Protein AF-0000000066901596 (afdb_homodimer)

pLDDT: mean 89.65, std 16.09, range [30.8, 98.88]

Foldseek 3Di:
DCDPVVVVCCVVVVLVVVLDQDFFPKAKDDDAAPLCVVLNVLVRVVNRRDSAKKWKWKDFQQDTHDTMIWGHLEVVVPHIADSWFKEWLFQLLLVLLLVVVLLCVQVVLDDQCDQLCVQVVLLCPQNSRRPGNFLLLQQQSQPLDFPDADDLVLLQDLVSLSVRNSVGHRPDRGPPAHADNQFVSQSVSQCSCLRSPPVSDGSQVCCVVPFLVQFPDNFKHQFDDPVCLVRYRAFAEDDPSNQVVLCVVLVCVPPCPVCVVVCVVVPSQVRSQCGRVLRHPPDPDDSLNPSSSLRHGGSRTNMMGHQHNVNRSLSRCSVVVSRPPVSLVVVFAFPDQDAHSHNRDTFGHGSNWTWDDQLPDPPTIKTKIARFLGWIWIADSVSGMIMTMDDRYGDDHPVSNVSRVVSVNSVVVSSVVVD/DCDPVVVVVCVVVVLVVVLDQDFFPKAKDDDAAPLCVVLNVLVRVVNRRDSAKKWKWKDFQQDTHDTMIWGHLEVVVPHIADSWFKEWQFQLLLVLLLVVVLLCVQVVLDDQCDQLCVQVVLLCPQNSRRPGNFLLLQQQSQPLDFPDADDLVLLQDLVSLSVRNSVGHRPDRGPPAHADNQFVSQSVSQCSCLRSPPVSDGSQVCCVVPFLVQFPDNFKHQFDDPVCLVRYRAFDEDDPSNQVVLCVVLVCVPCCPVCVVVCVPVPSQVRNQCGRVLRHPPDPDDSLNPSSSLRHGGSRTNMMGHQHNVNRSLSRCSVVVSRPPVSLVVVFAFPDFDAHSHNRDTFGHGSNWTWDDQLPDPPTIKTKIARFLGWIWIADSVSGMIMTMDDRYGDDHPVSNVSRVVSVNSVSVSSVVVD

Structure (mmCIF, N/CA/C/O backbone):
data_AF-0000000066901596-model_v1
#
loop_
_entity.id
_entity.type
_entity.pdbx_description
1 polymer 'Beta-lactamase domain-containing protein'
#
loop_
_atom_site.group_PDB
_atom_site.id
_atom_site.type_symbol
_atom_site.label_atom_id
_atom_site.label_alt_id
_atom_site.label_comp_id
_atom_site.label_asym_id
_atom_site.label_entity_id
_atom_site.label_seq_id
_atom_site.pdbx_PDB_ins_code
_atom_site.Cartn_x
_atom_site.Cartn_y
_atom_site.Cartn_z
_atom_site.occupancy
_atom_site.B_iso_or_equiv
_atom_site.auth_seq_id
_atom_site.auth_comp_id
_atom_site.auth_asym_id
_atom_site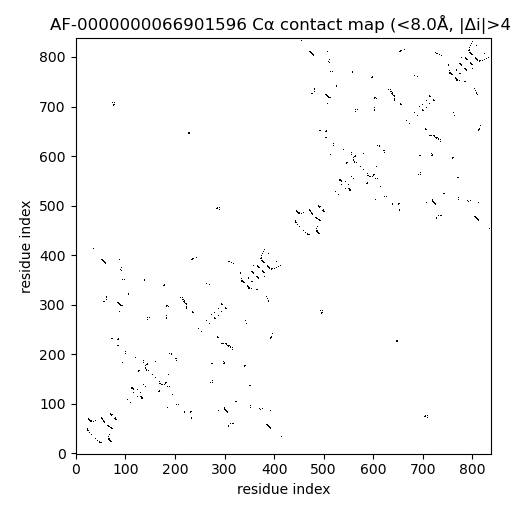.auth_atom_id
_atom_site.pdbx_PDB_model_num
ATOM 1 N N . MET A 1 1 ? -2.365 -11.969 48.594 1 30.8 1 MET A N 1
ATOM 2 C CA . MET A 1 1 ? -1.318 -12.617 47.812 1 30.8 1 MET A CA 1
ATOM 3 C C . MET A 1 1 ? -1.905 -13.289 46.562 1 30.8 1 MET A C 1
ATOM 5 O O . MET A 1 1 ? -2.582 -14.312 46.688 1 30.8 1 MET A O 1
ATOM 9 N N . VAL A 1 2 ? -2.186 -12.5 45.625 1 47.03 2 VAL A N 1
ATOM 10 C CA . VAL A 1 2 ? -2.744 -13.117 44.406 1 47.03 2 VAL A CA 1
ATOM 11 C C . VAL A 1 2 ? -1.846 -14.266 43.969 1 47.03 2 VAL A C 1
ATOM 13 O O . VAL A 1 2 ? -0.637 -14.086 43.781 1 47.03 2 VAL A O 1
ATOM 16 N N . PRO A 1 3 ? -2.312 -15.438 44.156 1 42.47 3 PRO A N 1
ATOM 17 C CA . PRO A 1 3 ? -1.485 -16.609 43.875 1 42.47 3 PRO A CA 1
ATOM 18 C C . PRO A 1 3 ? -0.857 -16.578 42.469 1 42.47 3 PRO A C 1
ATOM 20 O O . PRO A 1 3 ? -1.445 -16.031 41.531 1 42.47 3 PRO A O 1
ATOM 23 N N . ARG A 1 4 ? 0.444 -16.891 42.438 1 47.19 4 ARG A N 1
ATOM 24 C CA . ARG A 1 4 ? 1.336 -16.969 41.281 1 47.19 4 ARG A CA 1
ATOM 25 C C . ARG A 1 4 ? 0.643 -17.641 40.094 1 47.19 4 ARG A C 1
ATOM 27 O O . ARG A 1 4 ? 0.815 -17.219 38.938 1 47.19 4 ARG A O 1
ATOM 34 N N . TRP A 1 5 ? -0.095 -18.609 40.438 1 46.53 5 TRP A N 1
ATOM 35 C CA . TRP A 1 5 ? -0.752 -19.359 39.375 1 46.53 5 TRP A CA 1
ATOM 36 C C . TRP A 1 5 ? -1.811 -18.5 38.688 1 46.53 5 TRP A C 1
ATOM 38 O O . TRP A 1 5 ? -2.096 -18.688 37.5 1 46.53 5 TRP A O 1
ATOM 48 N N . ALA A 1 6 ? -2.322 -17.594 39.469 1 48.78 6 ALA A N 1
ATOM 49 C CA . ALA A 1 6 ? -3.348 -16.719 38.906 1 48.78 6 ALA A CA 1
ATOM 50 C C . ALA A 1 6 ? -2.732 -15.68 37.969 1 48.78 6 ALA A C 1
ATOM 52 O O . ALA A 1 6 ? -3.295 -15.383 36.906 1 48.78 6 ALA A O 1
ATOM 53 N N . ILE A 1 7 ? -1.592 -15.305 38.375 1 47 7 ILE A N 1
ATOM 54 C CA . ILE A 1 7 ? -0.873 -14.375 37.531 1 47 7 ILE A CA 1
ATOM 55 C C . ILE A 1 7 ? -0.439 -15.094 36.25 1 47 7 ILE A C 1
ATOM 57 O O . ILE A 1 7 ? -0.589 -14.555 35.156 1 47 7 ILE A O 1
ATOM 61 N N . ILE A 1 8 ? -0.02 -16.344 36.438 1 47.41 8 ILE A N 1
ATOM 62 C CA . ILE A 1 8 ? 0.365 -17.125 35.25 1 47.41 8 ILE A CA 1
ATOM 63 C C . ILE A 1 8 ? -0.858 -17.359 34.375 1 47.41 8 ILE A C 1
ATOM 65 O O . ILE A 1 8 ? -0.787 -17.234 33.156 1 47.41 8 ILE A O 1
ATOM 69 N N . ALA A 1 9 ? -1.893 -17.656 35.062 1 48.5 9 ALA A N 1
ATOM 70 C CA . ALA A 1 9 ? -3.119 -17.906 34.281 1 48.5 9 ALA A CA 1
ATOM 71 C C . ALA A 1 9 ? -3.58 -16.641 33.594 1 48.5 9 ALA A C 1
ATOM 73 O O . ALA A 1 9 ? -4.012 -16.688 32.438 1 48.5 9 ALA A O 1
ATOM 74 N N . ILE A 1 10 ? -3.537 -15.648 34.219 1 46.72 10 ILE A N 1
ATOM 75 C CA . ILE A 1 10 ? -3.904 -14.375 33.625 1 46.72 10 ILE A CA 1
ATOM 76 C C . ILE A 1 10 ? -2.938 -14.055 32.469 1 46.72 10 ILE A C 1
ATOM 78 O O . ILE A 1 10 ? -3.355 -13.617 31.406 1 46.72 10 ILE A O 1
ATOM 82 N N . ILE A 1 11 ? -1.752 -14.375 32.75 1 47.72 11 ILE A N 1
ATOM 83 C CA . ILE A 1 11 ? -0.769 -14.125 31.703 1 47.72 11 ILE A CA 1
ATOM 84 C C . ILE A 1 11 ? -1.017 -15.07 30.531 1 47.72 11 ILE A C 1
ATOM 86 O O . ILE A 1 11 ? -1.034 -14.648 29.375 1 47.72 11 ILE A O 1
ATOM 90 N N . ILE A 1 12 ? -1.226 -16.281 30.953 1 50.84 12 ILE A N 1
ATOM 91 C CA . ILE A 1 12 ? -1.481 -17.266 29.906 1 50.84 12 ILE A CA 1
ATOM 92 C C . ILE A 1 12 ? -2.797 -16.938 29.203 1 50.84 12 ILE A C 1
ATOM 94 O O . ILE A 1 12 ? -2.879 -16.984 27.969 1 50.84 12 ILE A O 1
ATOM 98 N N . GLY A 1 13 ? -3.775 -16.734 29.953 1 46.94 13 GLY A N 1
ATOM 99 C CA . GLY A 1 13 ? -5.051 -16.344 29.391 1 46.94 13 GLY A CA 1
ATOM 100 C C . GLY A 1 13 ? -4.969 -15.062 28.562 1 46.94 13 GLY A C 1
ATOM 101 O O . GLY A 1 13 ? -5.551 -14.977 27.484 1 46.94 13 GLY A O 1
ATOM 102 N N . SER A 1 14 ? -4.418 -14.18 29.125 1 48.16 14 SER A N 1
ATOM 103 C CA . SER A 1 14 ? -4.199 -12.938 28.391 1 48.16 14 SER A CA 1
ATOM 104 C C . SER A 1 14 ? -3.406 -13.188 27.109 1 48.16 14 SER A C 1
ATOM 106 O O . SER A 1 14 ? -3.668 -12.57 26.078 1 48.16 14 SER A O 1
ATOM 108 N N . ILE A 1 15 ? -2.561 -14.102 27.281 1 50.03 15 ILE A N 1
ATOM 109 C CA . ILE A 1 15 ? -1.802 -14.523 26.109 1 50.03 15 ILE A CA 1
ATOM 110 C C . ILE A 1 15 ? -2.729 -15.234 25.125 1 50.03 15 ILE A C 1
ATOM 112 O O . ILE A 1 15 ? -2.65 -15 23.906 1 50.03 15 ILE A O 1
ATOM 116 N N . ILE A 1 16 ? -3.535 -16.031 25.75 1 49.56 16 ILE A N 1
ATOM 117 C CA . ILE A 1 16 ? -4.449 -16.781 24.906 1 49.56 16 ILE A CA 1
ATOM 118 C C . ILE A 1 16 ? -5.418 -15.82 24.203 1 49.56 16 ILE A C 1
ATOM 120 O O . ILE A 1 16 ? -5.691 -15.953 23.016 1 49.56 16 ILE A O 1
ATOM 124 N N . VAL A 1 17 ? -6.172 -15.055 24.953 1 47.34 17 VAL A N 1
ATOM 125 C CA . VAL A 1 17 ? -7.078 -14.062 24.375 1 47.34 17 VAL A CA 1
ATOM 126 C C . VAL A 1 17 ? -6.332 -13.203 23.359 1 47.34 17 VAL A C 1
ATOM 128 O O . VAL A 1 17 ? -6.879 -12.852 22.312 1 47.34 17 VAL A O 1
ATOM 131 N N . PHE A 1 18 ? -5.238 -12.891 23.828 1 49.09 18 PHE A N 1
ATOM 132 C CA . PHE A 1 18 ? -4.363 -12.148 22.922 1 49.09 18 PHE A CA 1
ATOM 133 C C . PHE A 1 18 ? -4.086 -12.953 21.656 1 49.09 18 PHE A C 1
ATOM 135 O O . PHE A 1 18 ? -3.848 -12.383 20.594 1 49.09 18 PHE A O 1
ATOM 142 N N . LEU A 1 19 ? -4.199 -14.312 21.859 1 54.62 19 LEU A N 1
ATOM 143 C CA . LEU A 1 19 ? -3.797 -15.133 20.719 1 54.62 19 LEU A CA 1
ATOM 144 C C . LEU A 1 19 ? -4.996 -15.477 19.844 1 54.62 19 LEU A C 1
ATOM 146 O O . LEU A 1 19 ? -4.844 -16.094 18.781 1 54.62 19 LEU A O 1
ATOM 150 N N . LYS A 1 20 ? -6.211 -15.094 20.438 1 56.06 20 LYS A N 1
ATOM 151 C CA . LYS A 1 20 ? -7.359 -15.438 19.609 1 56.06 20 LYS A CA 1
ATOM 152 C C . LYS A 1 20 ? -7.445 -14.516 18.391 1 56.06 20 LYS A C 1
ATOM 154 O O . LYS A 1 20 ? -7.422 -13.289 18.531 1 56.06 20 LYS A O 1
ATOM 159 N N . THR A 1 21 ? -7.414 -15.172 17.188 1 62.94 21 THR A N 1
ATOM 160 C CA . THR A 1 21 ? -7.609 -14.461 15.93 1 62.94 21 THR A CA 1
ATOM 161 C C . THR A 1 21 ? -9 -13.844 15.875 1 62.94 21 THR A C 1
ATOM 163 O O . THR A 1 21 ? -10 -14.531 16.094 1 62.94 21 THR A O 1
ATOM 166 N N . PRO A 1 22 ? -9.016 -12.609 15.656 1 72.06 22 PRO A N 1
ATOM 167 C CA . PRO A 1 22 ? -10.328 -11.969 15.562 1 72.06 22 PRO A CA 1
ATOM 168 C C . PRO A 1 22 ? -11.164 -12.5 14.406 1 72.06 22 PRO A C 1
ATOM 170 O O . PRO A 1 22 ? -10.633 -12.797 13.336 1 72.06 22 PRO A O 1
ATOM 173 N N . ARG A 1 23 ? -12.414 -12.805 14.664 1 84.19 23 ARG A N 1
ATOM 174 C CA . ARG A 1 23 ? -13.375 -13.203 13.633 1 84.19 23 ARG A CA 1
ATOM 175 C C . ARG A 1 23 ? -13.664 -12.047 12.68 1 84.19 23 ARG A C 1
ATOM 177 O O . ARG A 1 23 ? -13.547 -10.883 13.062 1 84.19 23 ARG A O 1
ATOM 184 N N . ASN A 1 24 ? -13.977 -12.5 11.477 1 92.19 24 ASN A N 1
ATOM 185 C CA . ASN A 1 24 ? -14.297 -11.484 10.477 1 92.19 24 ASN A CA 1
ATOM 186 C C . ASN A 1 24 ? -15.711 -10.938 10.664 1 92.19 24 ASN A C 1
ATOM 188 O O . ASN A 1 24 ? -16.672 -11.703 10.719 1 92.19 24 ASN A O 1
ATOM 192 N N . ASP A 1 25 ? -15.922 -9.703 10.742 1 93 25 ASP A N 1
ATOM 193 C CA . ASP A 1 25 ? -17.219 -9.094 11.016 1 93 25 ASP A CA 1
ATOM 194 C C . ASP A 1 25 ? -17.828 -8.5 9.742 1 93 25 ASP A C 1
ATOM 196 O O . ASP A 1 25 ? -18.844 -7.809 9.797 1 93 25 ASP A O 1
ATOM 200 N N . GLN A 1 26 ? -17.219 -8.734 8.609 1 94.44 26 GLN A N 1
ATOM 201 C CA . GLN A 1 26 ? -17.75 -8.242 7.34 1 94.44 26 GLN A CA 1
ATOM 202 C C . GLN A 1 26 ? -18.562 -9.32 6.633 1 94.44 26 GLN A C 1
ATOM 204 O O . GLN A 1 26 ? -18.203 -10.5 6.66 1 94.44 26 GLN A O 1
ATOM 209 N N . LYS A 1 27 ? -19.562 -8.922 6.043 1 94.31 27 LYS A N 1
ATOM 210 C CA . LYS A 1 27 ? -20.391 -9.836 5.262 1 94.31 27 LYS A CA 1
ATOM 211 C C . LYS A 1 27 ? -19.797 -10.055 3.869 1 94.31 27 LYS A C 1
ATOM 213 O O . LYS A 1 27 ? -19.078 -9.195 3.359 1 94.31 27 LYS A O 1
ATOM 218 N N . SER A 1 28 ? -20.141 -11.227 3.314 1 97.19 28 SER A N 1
ATOM 219 C CA . SER A 1 28 ? -19.734 -11.469 1.935 1 97.19 28 SER A CA 1
ATOM 220 C C . SER A 1 28 ? -20.609 -10.695 0.956 1 97.19 28 SER A C 1
ATOM 222 O O . SER A 1 28 ? -21.75 -10.352 1.275 1 97.19 28 SER A O 1
ATOM 224 N N . ASN A 1 29 ? -20.047 -10.352 -0.18 1 97.88 29 ASN A N 1
ATOM 225 C CA . ASN A 1 29 ? -20.719 -9.719 -1.306 1 97.88 29 ASN A CA 1
ATOM 226 C C . ASN A 1 29 ? -20.516 -10.5 -2.598 1 97.88 29 ASN A C 1
ATOM 228 O O . ASN A 1 29 ? -19.688 -11.406 -2.652 1 97.88 29 ASN A O 1
ATOM 232 N N . GLY A 1 30 ? -21.359 -10.133 -3.588 1 97.81 30 GLY A N 1
ATOM 233 C CA . GLY A 1 30 ? -21.172 -10.75 -4.895 1 97.81 30 GLY A CA 1
ATOM 234 C C . GLY A 1 30 ? -22.391 -11.516 -5.371 1 97.81 30 GLY A C 1
ATOM 235 O O . GLY A 1 30 ? -23.516 -11.227 -4.953 1 97.81 30 GLY A O 1
ATOM 236 N N . ILE A 1 31 ? -22.109 -12.383 -6.344 1 96.5 31 ILE A N 1
ATOM 237 C CA . ILE A 1 31 ? -23.234 -13.07 -6.992 1 96.5 31 ILE A CA 1
ATOM 238 C C . ILE A 1 31 ? -22.938 -14.562 -7.07 1 96.5 31 ILE A C 1
ATOM 240 O O . ILE A 1 31 ? -21.781 -14.977 -7.223 1 96.5 31 ILE A O 1
ATOM 244 N N . VAL A 1 32 ? -23.953 -15.312 -6.91 1 96.88 32 VAL A N 1
ATOM 245 C CA . VAL A 1 32 ? -23.938 -16.75 -7.117 1 96.88 32 VAL A CA 1
ATOM 246 C C . VAL A 1 32 ? -25.172 -17.172 -7.922 1 96.88 32 VAL A C 1
ATOM 248 O O . VAL A 1 32 ? -26.281 -16.75 -7.625 1 96.88 32 VAL A O 1
ATOM 251 N N . LYS A 1 33 ? -24.984 -17.875 -8.938 1 95.19 33 LYS A N 1
ATOM 252 C CA . LYS A 1 33 ? -26.125 -18.406 -9.68 1 95.19 33 LYS A CA 1
ATOM 253 C C . LYS A 1 33 ? -27 -19.297 -8.797 1 95.19 33 LYS A C 1
ATOM 255 O O . LYS A 1 33 ? -26.516 -19.844 -7.805 1 95.19 33 LYS A O 1
ATOM 260 N N . LYS A 1 34 ? -28.25 -19.406 -9.172 1 92.56 34 LYS A N 1
ATOM 261 C CA . LYS A 1 34 ? -29.297 -19.984 -8.344 1 92.56 34 LYS A CA 1
ATOM 262 C C . LYS A 1 34 ? -28.906 -21.375 -7.855 1 92.56 34 LYS A C 1
ATOM 264 O O . LYS A 1 34 ? -29.094 -21.703 -6.684 1 92.56 34 LYS A O 1
ATOM 269 N N . ASP A 1 35 ? -28.281 -22.203 -8.594 1 93.38 35 ASP A N 1
ATOM 270 C CA . ASP A 1 35 ? -27.984 -23.594 -8.273 1 93.38 35 ASP A CA 1
ATOM 271 C C . ASP A 1 35 ? -26.812 -23.688 -7.316 1 93.38 35 ASP A C 1
ATOM 273 O O . ASP A 1 35 ? -26.562 -24.75 -6.73 1 93.38 35 ASP A O 1
ATOM 277 N N . PHE A 1 36 ? -26.172 -22.562 -7.047 1 95.69 36 PHE A N 1
ATOM 278 C CA . PHE A 1 36 ? -24.922 -22.625 -6.305 1 95.69 36 PHE A CA 1
ATOM 279 C C . PHE A 1 36 ? -25.047 -21.938 -4.953 1 95.69 36 PHE A C 1
ATOM 281 O O . PHE A 1 36 ? -24.047 -21.516 -4.371 1 95.69 36 PHE A O 1
ATOM 288 N N . GLN A 1 37 ? -26.188 -21.844 -4.344 1 94.88 37 GLN A N 1
ATOM 289 C CA . GLN A 1 37 ? -26.438 -21.141 -3.09 1 94.88 37 GLN A CA 1
ATOM 290 C C . GLN A 1 37 ? -25.734 -21.828 -1.926 1 94.88 37 GLN A C 1
ATOM 292 O O . GLN A 1 37 ? -25.312 -21.188 -0.973 1 94.88 37 GLN A O 1
ATOM 297 N N . SER A 1 38 ? -25.641 -23.141 -2.008 1 95.25 38 SER A N 1
ATOM 298 C CA . SER A 1 38 ? -24.938 -23.875 -0.966 1 95.25 38 SER A CA 1
ATOM 299 C C . SER A 1 38 ? -23.469 -23.5 -0.918 1 95.25 38 SER A C 1
ATOM 301 O O . SER A 1 38 ? -22.859 -23.484 0.154 1 95.25 38 SER A O 1
ATOM 303 N N . VAL A 1 39 ? -22.922 -23.234 -2.037 1 96.94 39 VAL A N 1
ATOM 304 C CA . VAL A 1 39 ? -21.516 -22.812 -2.135 1 96.94 39 VAL A CA 1
ATOM 305 C C . VAL A 1 39 ? -21.328 -21.469 -1.424 1 96.94 39 VAL A C 1
ATOM 307 O O . VAL A 1 39 ? -20.312 -21.25 -0.759 1 96.94 39 VAL A O 1
ATOM 310 N N . LYS A 1 40 ? -22.281 -20.594 -1.519 1 97.25 40 LYS A N 1
ATOM 311 C CA . LYS A 1 40 ? -22.234 -19.297 -0.838 1 97.25 40 LYS A CA 1
ATOM 312 C C . LYS A 1 40 ? -22.188 -19.484 0.677 1 97.25 40 LYS A C 1
ATOM 314 O O . LYS A 1 40 ? -21.438 -18.781 1.367 1 97.25 40 LYS A O 1
ATOM 319 N N . LYS A 1 41 ? -22.984 -20.359 1.162 1 96.69 41 LYS A N 1
ATOM 320 C CA . LYS A 1 41 ? -23.016 -20.625 2.598 1 96.69 41 LYS A CA 1
ATOM 321 C C . LYS A 1 41 ? -21.656 -21.125 3.088 1 96.69 41 LYS A C 1
ATOM 323 O O . LYS A 1 41 ? -21.172 -20.703 4.145 1 96.69 41 LYS A O 1
ATOM 328 N N . SER A 1 42 ? -21.062 -22.047 2.332 1 96.88 42 SER A N 1
ATOM 329 C CA . SER A 1 42 ? -19.75 -22.547 2.674 1 96.88 42 SER A CA 1
ATOM 330 C C . SER A 1 42 ? -18.703 -21.438 2.656 1 96.88 42 SER A C 1
ATOM 332 O O . SER A 1 42 ? -17.844 -21.375 3.533 1 96.88 42 SER A O 1
ATOM 334 N N . PHE A 1 43 ? -18.781 -20.562 1.65 1 97.62 43 PHE A N 1
ATOM 335 C CA . PHE A 1 43 ? -17.875 -19.422 1.554 1 97.62 43 PHE A CA 1
ATOM 336 C C . PHE A 1 43 ? -18.016 -18.516 2.773 1 97.62 43 PHE A C 1
ATOM 338 O O . PHE A 1 43 ? -17.016 -18.047 3.32 1 97.62 43 PHE A O 1
ATOM 345 N N . ASP A 1 44 ? -19.234 -18.266 3.182 1 97.38 44 ASP A N 1
ATOM 346 C CA . ASP A 1 44 ? -19.5 -17.406 4.328 1 97.38 44 ASP A CA 1
ATOM 347 C C . ASP A 1 44 ? -18.859 -17.953 5.598 1 97.38 44 ASP A C 1
ATOM 349 O O . ASP A 1 44 ? -18.359 -17.203 6.43 1 97.38 44 ASP A O 1
ATOM 353 N N . GLU A 1 45 ? -18.859 -19.203 5.723 1 95.44 45 GLU A N 1
ATOM 354 C CA . GLU A 1 45 ? -18.25 -19.859 6.887 1 95.44 45 GLU A CA 1
ATOM 355 C C . GLU A 1 45 ? -16.734 -19.672 6.883 1 95.44 45 GLU A C 1
ATOM 357 O O . GLU A 1 45 ? -16.141 -19.422 7.93 1 95.44 45 GLU A O 1
ATOM 362 N N . ILE A 1 46 ? -16.156 -19.859 5.758 1 95.25 46 ILE A N 1
ATOM 363 C CA . ILE A 1 46 ? -14.719 -19.688 5.641 1 95.25 46 ILE A CA 1
ATOM 364 C C . ILE A 1 46 ? -14.359 -18.234 5.941 1 95.25 46 ILE A C 1
ATOM 366 O O . ILE A 1 46 ? -13.422 -17.953 6.688 1 95.25 46 ILE A O 1
ATOM 370 N N . LEU A 1 47 ? -15.141 -17.297 5.367 1 96.69 47 LEU A N 1
ATOM 371 C CA . LEU A 1 47 ? -14.898 -15.867 5.551 1 96.69 47 LEU A CA 1
ATOM 372 C C . LEU A 1 47 ? -14.992 -15.484 7.023 1 96.69 47 LEU A C 1
ATOM 374 O O . LEU A 1 47 ? -14.195 -14.68 7.512 1 96.69 47 LEU A O 1
ATOM 378 N N . TYR A 1 48 ? -15.914 -16.047 7.688 1 94.75 48 TYR A N 1
ATOM 379 C CA . TYR A 1 48 ? -16.125 -15.742 9.102 1 94.75 48 TYR A CA 1
ATOM 380 C C . TYR A 1 48 ? -14.883 -16.047 9.922 1 94.75 48 TYR A C 1
ATOM 382 O O . TYR A 1 48 ? -14.602 -15.359 10.906 1 94.75 48 TYR A O 1
ATOM 390 N N . GLN A 1 49 ? -14.086 -16.969 9.461 1 89.69 49 GLN A N 1
ATOM 391 C CA . GLN A 1 49 ? -12.898 -17.391 10.195 1 89.69 49 GLN A CA 1
ATOM 392 C C . GLN A 1 49 ? -11.656 -16.672 9.68 1 89.69 49 GLN A C 1
ATOM 394 O O . GLN A 1 49 ? -10.578 -16.781 10.273 1 89.69 49 GLN A O 1
ATOM 399 N N . GLU A 1 50 ? -11.805 -15.953 8.633 1 92 50 GLU A N 1
ATOM 400 C CA . GLU A 1 50 ? -10.672 -15.281 8 1 92 50 GLU A CA 1
ATOM 401 C C . GLU A 1 50 ? -10.281 -14.023 8.781 1 92 50 GLU A C 1
ATOM 403 O O . GLU A 1 50 ? -11.141 -13.234 9.164 1 92 50 GLU A O 1
ATOM 408 N N . LYS A 1 51 ? -9.016 -13.875 9.047 1 90.81 51 LYS A N 1
ATOM 409 C CA . LYS A 1 51 ? -8.508 -12.703 9.75 1 90.81 51 LYS A CA 1
ATOM 410 C C . LYS A 1 51 ? -8.625 -11.453 8.875 1 90.81 51 LYS A C 1
ATOM 412 O O . LYS A 1 51 ? -8.891 -10.359 9.383 1 90.81 51 LYS A O 1
ATOM 417 N N . GLU A 1 52 ? -8.352 -11.633 7.621 1 96.19 52 GLU A N 1
ATOM 418 C CA . GLU A 1 52 ? -8.359 -10.516 6.684 1 96.19 52 GLU A CA 1
ATOM 419 C C . GLU A 1 52 ? -9.422 -10.711 5.602 1 96.19 52 GLU A C 1
ATOM 421 O O . GLU A 1 52 ? -10.602 -10.906 5.906 1 96.19 52 GLU A O 1
ATOM 426 N N . GLY A 1 53 ? -9.039 -10.742 4.344 1 97.88 53 GLY A N 1
ATOM 427 C CA . GLY A 1 53 ? -10.023 -10.82 3.271 1 97.88 53 GLY A CA 1
ATOM 428 C C . GLY A 1 53 ? -9.938 -12.117 2.482 1 97.88 53 GLY A C 1
ATOM 429 O O . GLY A 1 53 ? -8.992 -12.891 2.639 1 97.88 53 GLY A O 1
ATOM 430 N N . LEU A 1 54 ? -10.961 -12.305 1.69 1 97.62 54 LEU A N 1
ATOM 431 C CA . LEU A 1 54 ? -11.141 -13.531 0.911 1 97.62 54 LEU A CA 1
ATOM 432 C C . LEU A 1 54 ? -11.945 -13.25 -0.357 1 97.62 54 LEU A C 1
ATOM 434 O O . LEU A 1 54 ? -12.906 -12.469 -0.331 1 97.62 54 LEU A O 1
ATOM 438 N N . ALA A 1 55 ? -11.555 -13.867 -1.428 1 98.75 55 ALA A N 1
ATOM 439 C CA . ALA A 1 55 ? -12.305 -13.789 -2.678 1 98.75 55 ALA A CA 1
ATOM 440 C C . ALA A 1 55 ? -12.375 -15.156 -3.355 1 98.75 55 ALA A C 1
ATOM 442 O O . ALA A 1 55 ? -11.438 -15.945 -3.277 1 98.75 55 ALA A O 1
ATOM 443 N N . PHE A 1 56 ? -13.492 -15.445 -3.973 1 98.62 56 PHE A N 1
ATOM 444 C CA . PHE A 1 56 ? -13.805 -16.734 -4.566 1 98.62 56 PHE A CA 1
ATOM 445 C C . PHE A 1 56 ? -14.547 -16.562 -5.887 1 98.62 56 PHE A C 1
ATOM 447 O O . PHE A 1 56 ? -15.531 -15.82 -5.953 1 98.62 56 PHE A O 1
ATOM 454 N N . ALA A 1 57 ? -14.047 -17.219 -6.926 1 98.81 57 ALA A N 1
ATOM 455 C CA . ALA A 1 57 ? -14.703 -17.109 -8.227 1 98.81 57 ALA A CA 1
ATOM 456 C C . ALA A 1 57 ? -14.656 -18.438 -8.977 1 98.81 57 ALA A C 1
ATOM 458 O O . ALA A 1 57 ? -13.734 -19.234 -8.781 1 98.81 57 ALA A O 1
ATOM 459 N N . ALA A 1 58 ? -15.625 -18.625 -9.805 1 98.69 58 ALA A N 1
ATOM 460 C CA . ALA A 1 58 ? -15.688 -19.828 -10.633 1 98.69 58 ALA A CA 1
ATOM 461 C C . ALA A 1 58 ? -16.328 -19.531 -11.992 1 98.69 58 ALA A C 1
ATOM 463 O O . ALA A 1 58 ? -17.281 -18.766 -12.078 1 98.69 58 ALA A O 1
ATOM 464 N N . TYR A 1 59 ? -15.773 -20.156 -12.969 1 98.56 59 TYR A N 1
ATOM 465 C CA . TYR A 1 59 ? -16.344 -20.125 -14.312 1 98.56 59 TYR A CA 1
ATOM 466 C C . TYR A 1 59 ? -16.703 -21.531 -14.781 1 98.56 59 TYR A C 1
ATOM 468 O O . TYR A 1 59 ? -16 -22.5 -14.469 1 98.56 59 TYR A O 1
ATOM 476 N N . LYS A 1 60 ? -17.734 -21.641 -15.516 1 98 60 LYS A N 1
ATOM 477 C CA . LYS A 1 60 ? -18.047 -22.75 -16.391 1 98 60 LYS A CA 1
ATOM 478 C C . LYS A 1 60 ? -18.016 -22.328 -17.859 1 98 60 LYS A C 1
ATOM 480 O O . LYS A 1 60 ? -18.812 -21.5 -18.297 1 98 60 LYS A O 1
ATOM 485 N N . ASN A 1 61 ? -17.109 -22.969 -18.562 1 95.38 61 ASN A N 1
ATOM 486 C CA . ASN A 1 61 ? -16.828 -22.469 -19.906 1 95.38 61 ASN A CA 1
ATOM 487 C C . ASN A 1 61 ? -16.516 -20.984 -19.906 1 95.38 61 ASN A C 1
ATOM 489 O O . ASN A 1 61 ? -15.523 -20.547 -19.328 1 95.38 61 ASN A O 1
ATOM 493 N N . ASP A 1 62 ? -17.438 -20.172 -20.453 1 94.94 62 ASP A N 1
ATOM 494 C CA . ASP A 1 62 ? -17.188 -18.734 -20.5 1 94.94 62 ASP A CA 1
ATOM 495 C C . ASP A 1 62 ? -18.156 -17.969 -19.594 1 94.94 62 ASP A C 1
ATOM 497 O O . ASP A 1 62 ? -18.219 -16.75 -19.656 1 94.94 62 ASP A O 1
ATOM 501 N N . GLU A 1 63 ? -18.781 -18.641 -18.719 1 96.88 63 GLU A N 1
ATOM 502 C CA . GLU A 1 63 ? -19.797 -18.016 -17.875 1 96.88 63 GLU A CA 1
ATOM 503 C C . GLU A 1 63 ? -19.328 -17.922 -16.422 1 96.88 63 GLU A C 1
ATOM 505 O O . GLU A 1 63 ? -18.953 -18.938 -15.828 1 96.88 63 GLU A O 1
ATOM 510 N N . LEU A 1 64 ? -19.391 -16.766 -15.875 1 98.12 64 LEU A N 1
ATOM 511 C CA . LEU A 1 64 ? -19.125 -16.547 -14.453 1 98.12 64 LEU A CA 1
ATOM 512 C C . LEU A 1 64 ? -20.281 -17.078 -13.609 1 98.12 64 LEU A C 1
ATOM 514 O O . LEU A 1 64 ? -21.391 -16.531 -13.672 1 98.12 64 LEU A O 1
ATOM 518 N N . ILE A 1 65 ? -20.031 -18.062 -12.773 1 98 65 ILE A N 1
ATOM 519 C CA . ILE A 1 65 ? -21.141 -18.688 -12.078 1 98 65 ILE A CA 1
ATOM 520 C C . ILE A 1 65 ? -21.078 -18.344 -10.586 1 98 65 ILE A C 1
ATOM 522 O O . ILE A 1 65 ? -22.094 -18.422 -9.883 1 98 65 ILE A O 1
ATOM 526 N N . VAL A 1 66 ? -19.938 -18.047 -10.094 1 98.56 66 VAL A N 1
ATOM 527 C CA . VAL A 1 66 ? -19.75 -17.594 -8.719 1 98.56 66 VAL A CA 1
ATOM 528 C C . VAL A 1 66 ? -18.75 -16.438 -8.68 1 98.56 66 VAL A C 1
ATOM 530 O O . VAL A 1 66 ? -17.703 -16.5 -9.32 1 98.56 66 VAL A O 1
ATOM 533 N N . ASP A 1 67 ? -19.016 -15.383 -8.031 1 98.75 67 ASP A N 1
ATOM 534 C CA . ASP A 1 67 ? -18.156 -14.234 -7.75 1 98.75 67 ASP A CA 1
ATOM 535 C C . ASP A 1 67 ? -18.438 -13.68 -6.359 1 98.75 67 ASP A C 1
ATOM 537 O O . ASP A 1 67 ? -19.359 -12.875 -6.176 1 98.75 67 ASP A O 1
ATOM 541 N N . LEU A 1 68 ? -17.625 -14.117 -5.406 1 98.75 68 LEU A N 1
ATOM 542 C CA . LEU A 1 68 ? -17.828 -13.75 -4.008 1 98.75 68 LEU A CA 1
ATOM 543 C C . LEU A 1 68 ? -16.562 -13.125 -3.418 1 98.75 68 LEU A C 1
ATOM 545 O O . LEU A 1 68 ? -15.453 -13.492 -3.791 1 98.75 68 LEU A O 1
ATOM 549 N N . TRP A 1 69 ? -16.734 -12.211 -2.539 1 98.75 69 TRP A N 1
ATOM 550 C CA . TRP A 1 69 ? -15.633 -11.609 -1.812 1 98.75 69 TRP A CA 1
ATOM 551 C C . TRP A 1 69 ? -16.094 -11.039 -0.476 1 98.75 69 TRP A C 1
ATOM 553 O O . TRP A 1 69 ? -17.297 -10.859 -0.259 1 98.75 69 TRP A O 1
ATOM 563 N N . GLY A 1 70 ? -15.172 -10.781 0.426 1 98.5 70 GLY A N 1
ATOM 564 C CA . GLY A 1 70 ? -15.492 -10.141 1.689 1 98.5 70 GLY A CA 1
ATOM 565 C C . GLY A 1 70 ? -14.297 -10.008 2.613 1 98.5 70 GLY A C 1
ATOM 566 O O . GLY A 1 70 ? -13.203 -10.484 2.291 1 98.5 70 GLY A O 1
ATOM 567 N N . GLY A 1 71 ? -14.578 -9.297 3.697 1 98.25 71 GLY A N 1
ATOM 568 C CA . GLY A 1 71 ? -13.547 -9.102 4.711 1 98.25 71 GLY A CA 1
ATOM 569 C C . GLY A 1 71 ? -12.758 -7.82 4.52 1 98.25 71 GLY A C 1
ATOM 570 O O . GLY A 1 71 ? -13.328 -6.777 4.188 1 98.25 71 GLY A O 1
ATOM 571 N N . TYR A 1 72 ? -11.414 -7.977 4.812 1 97.94 72 TYR A N 1
ATOM 572 C CA . TYR A 1 72 ? -10.586 -6.777 4.836 1 97.94 72 TYR A CA 1
ATOM 573 C C . TYR A 1 72 ? -9.422 -6.895 3.863 1 97.94 72 TYR A C 1
ATOM 575 O O . TYR A 1 72 ? -8.719 -7.906 3.85 1 97.94 72 TYR A O 1
ATOM 583 N N . ALA A 1 73 ? -9.281 -5.867 3.035 1 98.5 73 ALA A N 1
ATOM 584 C CA . ALA A 1 73 ? -8.023 -5.727 2.295 1 98.5 73 ALA A CA 1
ATOM 585 C C . ALA A 1 73 ? -6.863 -5.414 3.234 1 98.5 73 ALA A C 1
ATOM 587 O O . ALA A 1 73 ? -5.723 -5.797 2.969 1 98.5 73 ALA A O 1
ATOM 588 N N . GLU A 1 74 ? -7.211 -4.668 4.27 1 97.25 74 GLU A N 1
ATOM 589 C CA . GLU A 1 74 ? -6.301 -4.418 5.383 1 97.25 74 GLU A CA 1
ATOM 590 C C . GLU A 1 74 ? -7.066 -4.051 6.652 1 97.25 74 GLU A C 1
ATOM 592 O O . GLU A 1 74 ? -7.391 -2.881 6.867 1 97.25 74 GLU A O 1
ATOM 597 N N . ARG A 1 75 ? -7.184 -4.93 7.477 1 94.94 75 ARG A N 1
ATOM 598 C CA . ARG A 1 75 ? -7.934 -4.723 8.711 1 94.94 75 ARG A CA 1
ATOM 599 C C . ARG A 1 75 ? -7.305 -3.619 9.555 1 94.94 75 ARG A C 1
ATOM 601 O O . ARG A 1 75 ? -8.016 -2.783 10.117 1 94.94 75 ARG A O 1
ATOM 608 N N . ALA A 1 76 ? -6.012 -3.527 9.602 1 92.62 76 ALA A N 1
ATOM 609 C CA . ALA A 1 76 ? -5.266 -2.582 10.43 1 92.62 76 ALA A CA 1
ATOM 610 C C . ALA A 1 76 ? -5.461 -1.15 9.945 1 92.62 76 ALA A C 1
ATOM 612 O O . ALA A 1 76 ? -5.102 -0.196 10.633 1 92.62 76 ALA A O 1
ATOM 613 N N . ALA A 1 77 ? -6.082 -0.973 8.805 1 95.81 77 ALA A N 1
ATOM 614 C CA . ALA A 1 77 ? -6.344 0.359 8.266 1 95.81 77 ALA A CA 1
ATOM 615 C C . ALA A 1 77 ? -7.832 0.556 7.996 1 95.81 77 ALA A C 1
ATOM 617 O O . ALA A 1 77 ? -8.219 1.473 7.266 1 95.81 77 ALA A O 1
ATOM 618 N N . PHE A 1 78 ? -8.664 -0.372 8.398 1 93.56 78 PHE A N 1
ATOM 619 C CA . PHE A 1 78 ? -10.117 -0.367 8.219 1 93.56 78 PHE A CA 1
ATOM 620 C C . PHE A 1 78 ? -10.477 -0.386 6.734 1 93.56 78 PHE A C 1
ATOM 622 O O . PHE A 1 78 ? -11.477 0.208 6.324 1 93.56 78 PHE A O 1
ATOM 629 N N . GLN A 1 79 ? -9.617 -0.955 5.988 1 96.44 79 GLN A N 1
ATOM 630 C CA . GLN A 1 79 ? -9.906 -1.069 4.566 1 96.44 79 GLN A CA 1
ATOM 631 C C . GLN A 1 79 ? -10.648 -2.369 4.258 1 96.44 79 GLN A C 1
ATOM 633 O O . GLN A 1 79 ? -10.102 -3.459 4.434 1 96.44 79 GLN A O 1
ATOM 638 N N . THR A 1 80 ? -11.82 -2.256 3.762 1 97.06 80 THR A N 1
ATOM 639 C CA . THR A 1 80 ? -12.609 -3.443 3.459 1 97.06 80 THR A CA 1
ATOM 640 C C . THR A 1 80 ? -12.273 -3.98 2.072 1 97.06 80 THR A C 1
ATOM 642 O O . THR A 1 80 ? -11.766 -3.248 1.225 1 97.06 80 THR A O 1
ATOM 645 N N . TRP A 1 81 ? -12.477 -5.27 1.935 1 98.44 81 TRP A N 1
ATOM 646 C CA . TRP A 1 81 ? -12.328 -5.922 0.636 1 98.44 81 TRP A CA 1
ATOM 647 C C . TRP A 1 81 ? -13.508 -5.598 -0.273 1 98.44 81 TRP A C 1
ATOM 649 O O . TRP A 1 81 ? -14.656 -5.883 0.068 1 98.44 81 TRP A O 1
ATOM 659 N N . ASN A 1 82 ? -13.25 -4.98 -1.409 1 97.12 82 ASN A N 1
ATOM 660 C CA . ASN A 1 82 ? -14.305 -4.699 -2.375 1 97.12 82 ASN A CA 1
ATOM 661 C C . ASN A 1 82 ? -14.156 -5.551 -3.633 1 97.12 82 ASN A C 1
ATOM 663 O O . ASN A 1 82 ? -13.273 -6.406 -3.705 1 97.12 82 ASN A O 1
ATOM 667 N N . ARG A 1 83 ? -15.023 -5.367 -4.59 1 97.56 83 ARG A N 1
ATOM 668 C CA . ARG A 1 83 ? -15.117 -6.215 -5.773 1 97.56 83 ARG A CA 1
ATOM 669 C C . ARG A 1 83 ? -13.812 -6.219 -6.555 1 97.56 83 ARG A C 1
ATOM 671 O O . ARG A 1 83 ? -13.422 -7.242 -7.121 1 97.56 83 ARG A O 1
ATOM 678 N N . ASP A 1 84 ? -13.109 -5.125 -6.535 1 97.69 84 ASP A N 1
ATOM 679 C CA . ASP A 1 84 ? -11.945 -4.973 -7.402 1 97.69 84 ASP A CA 1
ATOM 680 C C . ASP A 1 84 ? -10.648 -5.098 -6.609 1 97.69 84 ASP A C 1
ATOM 682 O O . ASP A 1 84 ? -9.562 -4.816 -7.133 1 97.69 84 ASP A O 1
ATOM 686 N N . THR A 1 85 ? -10.781 -5.473 -5.352 1 98.62 85 THR A N 1
ATOM 687 C CA . THR A 1 85 ? -9.578 -5.707 -4.555 1 98.62 85 THR A CA 1
ATOM 688 C C . THR A 1 85 ? -8.766 -6.863 -5.129 1 98.62 85 THR A C 1
ATOM 690 O O . THR A 1 85 ? -9.32 -7.891 -5.516 1 98.62 85 THR A O 1
ATOM 693 N N . MET A 1 86 ? -7.469 -6.633 -5.25 1 98.75 86 MET A N 1
ATOM 694 C CA . MET A 1 86 ? -6.543 -7.629 -5.781 1 98.75 86 MET A CA 1
ATOM 695 C C . MET A 1 86 ? -5.613 -8.141 -4.691 1 98.75 86 MET A C 1
ATOM 697 O O . MET A 1 86 ? -5.473 -7.516 -3.641 1 98.75 86 MET A O 1
ATOM 701 N N . THR A 1 87 ? -5 -9.305 -4.879 1 98.69 87 THR A N 1
ATOM 702 C CA . THR A 1 87 ? -3.906 -9.805 -4.047 1 98.69 87 THR A CA 1
ATOM 703 C C . THR A 1 87 ? -2.967 -10.688 -4.863 1 98.69 87 THR A C 1
ATOM 705 O O . THR A 1 87 ? -3.166 -10.867 -6.066 1 98.69 87 THR A O 1
ATOM 708 N N . VAL A 1 88 ? -1.89 -11.102 -4.262 1 98.69 88 VAL A N 1
ATOM 709 C CA . VAL A 1 88 ? -0.885 -11.938 -4.906 1 98.69 88 VAL A CA 1
ATOM 710 C C . VAL A 1 88 ? -1.35 -13.391 -4.906 1 98.69 88 VAL A C 1
ATOM 712 O O . VAL A 1 88 ? -1.761 -13.922 -3.869 1 98.69 88 VAL A O 1
ATOM 715 N N . ALA A 1 89 ? -1.245 -13.992 -6.039 1 98.56 89 ALA A N 1
ATOM 716 C CA . ALA A 1 89 ? -1.685 -15.375 -6.168 1 98.56 89 ALA A CA 1
ATOM 717 C C . ALA A 1 89 ? -0.557 -16.344 -5.82 1 98.56 89 ALA A C 1
ATOM 719 O O . ALA A 1 89 ? -0.791 -17.547 -5.645 1 98.56 89 ALA A O 1
ATOM 720 N N . PHE A 1 90 ? 0.604 -15.805 -5.762 1 97.69 90 PHE A N 1
ATOM 721 C CA . PHE A 1 90 ? 1.784 -16.625 -5.492 1 97.69 90 PHE A CA 1
ATOM 722 C C . PHE A 1 90 ? 1.887 -17.766 -6.484 1 97.69 90 PHE A C 1
ATOM 724 O O . PHE A 1 90 ? 1.75 -17.578 -7.691 1 97.69 90 PHE A O 1
ATOM 731 N N . SER A 1 91 ? 2.189 -18.922 -6.098 1 97.5 91 SER A N 1
ATOM 732 C CA . SER A 1 91 ? 2.516 -20.031 -7.004 1 97.5 91 SER A CA 1
ATOM 733 C C . SER A 1 91 ? 1.308 -20.422 -7.844 1 97.5 91 SER A C 1
ATOM 735 O O . SER A 1 91 ? 1.446 -21.141 -8.836 1 97.5 91 SER A O 1
ATOM 737 N N . SER A 1 92 ? 0.156 -20.109 -7.449 1 98.12 92 SER A N 1
ATOM 738 C CA . SER A 1 92 ? -0.973 -20.391 -8.328 1 98.12 92 SER A CA 1
ATOM 739 C C . SER A 1 92 ? -0.788 -19.734 -9.695 1 98.12 92 SER A C 1
ATOM 741 O O . SER A 1 92 ? -1.392 -20.156 -10.68 1 98.12 92 SER A O 1
ATOM 743 N N . THR A 1 93 ? 0.03 -18.781 -9.75 1 98.56 93 THR A N 1
ATOM 744 C CA . THR A 1 93 ? 0.364 -18.094 -10.992 1 98.56 93 THR A CA 1
ATOM 745 C C . THR A 1 93 ? 1.044 -19.047 -11.969 1 98.56 93 THR A C 1
ATOM 747 O O . THR A 1 93 ? 0.964 -18.859 -13.188 1 98.56 93 THR A O 1
ATOM 750 N N . LYS A 1 94 ? 1.696 -20.094 -11.445 1 98.69 94 LYS A N 1
ATOM 751 C CA . LYS A 1 94 ? 2.439 -21.016 -12.289 1 98.69 94 LYS A CA 1
ATOM 752 C C . LYS A 1 94 ? 1.522 -21.688 -13.305 1 98.69 94 LYS A C 1
ATOM 754 O O . LYS A 1 94 ? 1.977 -22.125 -14.367 1 98.69 94 LYS A O 1
ATOM 759 N N . VAL A 1 95 ? 0.257 -21.75 -13 1 98.62 95 VAL A N 1
ATOM 760 C CA . VAL A 1 95 ? -0.72 -22.344 -13.914 1 98.62 95 VAL A CA 1
ATOM 761 C C . VAL A 1 95 ? -0.692 -21.594 -15.25 1 98.62 95 VAL A C 1
ATOM 763 O O . VAL A 1 95 ? -0.77 -22.203 -16.312 1 98.62 95 VAL A O 1
ATOM 766 N N . ILE A 1 96 ? -0.561 -20.312 -15.18 1 98.75 96 ILE A N 1
ATOM 767 C CA . ILE A 1 96 ? -0.546 -19.484 -16.391 1 98.75 96 ILE A CA 1
ATOM 768 C C . ILE A 1 96 ? 0.675 -19.828 -17.234 1 98.75 96 ILE A C 1
ATOM 770 O O . ILE A 1 96 ? 0.562 -20.016 -18.453 1 98.75 96 ILE A O 1
ATOM 774 N N . GLY A 1 97 ? 1.795 -19.938 -16.578 1 98.75 97 GLY A N 1
ATOM 775 C CA . GLY A 1 97 ? 2.996 -20.328 -17.297 1 98.75 97 GLY A CA 1
ATOM 776 C C . GLY A 1 97 ? 2.881 -21.688 -17.969 1 98.75 97 GLY A C 1
ATOM 777 O O . GLY A 1 97 ? 3.236 -21.844 -19.141 1 98.75 97 GLY A O 1
ATOM 778 N N . ALA A 1 98 ? 2.385 -22.625 -17.25 1 98.75 98 ALA A N 1
ATOM 779 C CA . ALA A 1 98 ? 2.207 -23.984 -17.766 1 98.75 98 ALA A CA 1
ATOM 780 C C . ALA A 1 98 ? 1.246 -23.984 -18.953 1 98.75 98 ALA A C 1
ATOM 782 O O . ALA A 1 98 ? 1.477 -24.672 -19.953 1 98.75 98 ALA A O 1
ATOM 783 N N . LEU A 1 99 ? 0.219 -23.203 -18.875 1 98.81 99 LEU A N 1
ATOM 784 C CA . LEU A 1 99 ? -0.771 -23.156 -19.938 1 98.81 99 LEU A CA 1
ATOM 785 C C . LEU A 1 99 ? -0.214 -22.453 -21.172 1 98.81 99 LEU A C 1
ATOM 787 O O . LEU A 1 99 ? -0.554 -22.797 -22.312 1 98.81 99 LEU A O 1
ATOM 791 N N . ILE A 1 100 ? 0.601 -21.469 -20.938 1 98.88 100 ILE A N 1
ATOM 792 C CA . ILE A 1 100 ? 1.238 -20.812 -22.078 1 98.88 100 ILE A CA 1
ATOM 793 C C . ILE A 1 100 ? 2.117 -21.797 -22.828 1 98.88 100 ILE A C 1
ATOM 795 O O . ILE A 1 100 ? 2.109 -21.844 -24.062 1 98.88 100 ILE A O 1
ATOM 799 N N . ILE A 1 101 ? 2.857 -22.641 -22.125 1 98.81 101 ILE A N 1
ATOM 800 C CA . ILE A 1 101 ? 3.631 -23.703 -22.766 1 98.81 101 ILE A CA 1
ATOM 801 C C . ILE A 1 101 ? 2.697 -24.625 -23.547 1 98.81 101 ILE A C 1
ATOM 803 O O . ILE A 1 101 ? 2.977 -24.984 -24.688 1 98.81 101 ILE A O 1
ATOM 807 N N . ALA A 1 102 ? 1.579 -24.953 -23 1 98.81 102 ALA A N 1
ATOM 808 C CA . ALA A 1 102 ? 0.6 -25.812 -23.672 1 98.81 102 ALA A CA 1
ATOM 809 C C . ALA A 1 102 ? 0.066 -25.172 -24.938 1 98.81 102 ALA A C 1
ATOM 811 O O . ALA A 1 102 ? -0.181 -25.844 -25.938 1 98.81 102 ALA A O 1
ATOM 812 N N . ILE A 1 103 ? -0.167 -23.859 -24.891 1 98.75 103 ILE A N 1
ATOM 813 C CA . ILE A 1 103 ? -0.611 -23.125 -26.062 1 98.75 103 ILE A CA 1
ATOM 814 C C . ILE A 1 103 ? 0.433 -23.234 -27.172 1 98.75 103 ILE A C 1
ATOM 816 O O . ILE A 1 103 ? 0.096 -23.531 -28.312 1 98.75 103 ILE A O 1
ATOM 820 N N . LEU A 1 104 ? 1.658 -23.062 -26.781 1 98.62 104 LEU A N 1
ATOM 821 C CA . LEU A 1 104 ? 2.736 -23.141 -27.766 1 98.62 104 LEU A CA 1
ATOM 822 C C . LEU A 1 104 ? 2.859 -24.547 -28.328 1 98.62 104 LEU A C 1
ATOM 824 O O . LEU A 1 104 ? 3.137 -24.719 -29.531 1 98.62 104 LEU A O 1
ATOM 828 N N . VAL A 1 105 ? 2.633 -25.562 -27.547 1 98.38 105 VAL A N 1
ATOM 829 C CA . VAL A 1 105 ? 2.631 -26.953 -28.016 1 98.38 105 VAL A CA 1
ATOM 830 C C . VAL A 1 105 ? 1.455 -27.172 -28.969 1 98.38 105 VAL A C 1
ATOM 832 O O . VAL A 1 105 ? 1.608 -27.797 -30.016 1 98.38 105 VAL A O 1
ATOM 835 N N . SER A 1 106 ? 0.359 -26.656 -28.625 1 98.44 106 SER A N 1
ATOM 836 C CA . SER A 1 106 ? -0.84 -26.766 -29.438 1 98.44 106 SER A CA 1
ATOM 837 C C . SER A 1 106 ? -0.63 -26.141 -30.812 1 98.44 106 SER A C 1
ATOM 839 O O . SER A 1 106 ? -1.191 -26.609 -31.812 1 98.44 106 SER A O 1
ATOM 841 N N . ARG A 1 107 ? 0.175 -25.141 -30.844 1 97.75 107 ARG A N 1
ATOM 842 C CA . ARG A 1 107 ? 0.453 -24.422 -32.062 1 97.75 107 ARG A CA 1
ATOM 843 C C . ARG A 1 107 ? 1.568 -25.094 -32.875 1 97.75 107 ARG A C 1
ATOM 845 O O . ARG A 1 107 ? 1.919 -24.656 -33.969 1 97.75 107 ARG A O 1
ATOM 852 N N . GLY A 1 108 ? 2.127 -26.094 -32.312 1 97.25 108 GLY A N 1
ATOM 853 C CA . GLY A 1 108 ? 3.193 -26.828 -32.969 1 97.25 108 GLY A CA 1
ATOM 854 C C . GLY A 1 108 ? 4.531 -26.109 -32.938 1 97.25 108 GLY A C 1
ATOM 855 O O . GLY A 1 108 ? 5.469 -26.484 -33.625 1 97.25 108 GLY A O 1
ATOM 856 N N . GLN A 1 109 ? 4.648 -25.156 -32.125 1 97.38 109 GLN A N 1
ATOM 857 C CA . GLN A 1 109 ? 5.867 -24.375 -32.031 1 97.38 109 GLN A CA 1
ATOM 858 C C . GLN A 1 109 ? 6.902 -25.031 -31.141 1 97.38 109 GLN A C 1
ATOM 860 O O . GLN A 1 109 ? 8.094 -24.734 -31.234 1 97.38 109 GLN A O 1
ATOM 865 N N . LEU A 1 110 ? 6.398 -25.859 -30.281 1 96.12 110 LEU A N 1
ATOM 866 C CA . LEU A 1 110 ? 7.27 -26.672 -29.422 1 96.12 110 LEU A CA 1
ATOM 867 C C . LEU A 1 110 ? 6.598 -27.984 -29.047 1 96.12 110 LEU A C 1
ATOM 869 O O . LEU A 1 110 ? 5.387 -28.125 -29.203 1 96.12 110 LEU A O 1
ATOM 873 N N . GLN A 1 111 ? 7.402 -28.984 -28.719 1 98 111 GLN A N 1
ATOM 874 C CA . GLN A 1 111 ? 6.93 -30.234 -28.141 1 98 111 GLN A CA 1
ATOM 875 C C . GLN A 1 111 ? 7.5 -30.453 -26.75 1 98 111 GLN A C 1
ATOM 877 O O . GLN A 1 111 ? 8.617 -30.016 -26.453 1 98 111 GLN A O 1
ATOM 882 N N . TYR A 1 112 ? 6.754 -31.125 -25.922 1 98.19 112 TYR A N 1
ATOM 883 C CA . TYR A 1 112 ? 7.211 -31.391 -24.562 1 98.19 112 TYR A CA 1
ATOM 884 C C . TYR A 1 112 ? 8.5 -32.188 -24.562 1 98.19 112 TYR A C 1
ATOM 886 O O . TYR A 1 112 ? 9.367 -32 -23.719 1 98.19 112 TYR A O 1
ATOM 894 N N . GLU A 1 113 ? 8.656 -33 -25.531 1 97.88 113 GLU A N 1
ATOM 895 C CA . GLU A 1 113 ? 9.781 -33.906 -25.609 1 97.88 113 GLU A CA 1
ATOM 896 C C . GLU A 1 113 ? 11.023 -33.219 -26.188 1 97.88 113 GLU A C 1
ATOM 898 O O . GLU A 1 113 ? 12.125 -33.781 -26.125 1 97.88 113 GLU A O 1
ATOM 903 N N . ASP A 1 114 ? 10.836 -32.062 -26.688 1 98.44 114 ASP A N 1
ATOM 904 C CA . ASP A 1 114 ? 11.977 -31.359 -27.25 1 98.44 114 ASP A CA 1
ATOM 905 C C . ASP A 1 114 ? 13.016 -31.062 -26.172 1 98.44 114 ASP A C 1
ATOM 907 O O . ASP A 1 114 ? 12.664 -30.734 -25.031 1 98.44 114 ASP A O 1
ATOM 911 N N . LYS A 1 115 ? 14.289 -31.234 -26.562 1 98.5 115 LYS A N 1
ATOM 912 C CA . LYS A 1 115 ? 15.352 -30.719 -25.703 1 98.5 115 LYS A CA 1
ATOM 913 C C . LYS A 1 115 ? 15.328 -29.188 -25.672 1 98.5 115 LYS A C 1
ATOM 915 O O . LYS A 1 115 ? 15.078 -28.547 -26.703 1 98.5 115 LYS A O 1
ATOM 920 N N . VAL A 1 116 ? 15.602 -28.656 -24.516 1 98.62 116 VAL A N 1
ATOM 921 C CA . VAL A 1 116 ? 15.641 -27.203 -24.391 1 98.62 116 VAL A CA 1
ATOM 922 C C . VAL A 1 116 ? 16.703 -26.625 -25.312 1 98.62 116 VAL A C 1
ATOM 924 O O . VAL A 1 116 ? 16.516 -25.562 -25.891 1 98.62 116 VAL A O 1
ATOM 927 N N . THR A 1 117 ? 17.812 -27.344 -25.578 1 98.44 117 THR A N 1
ATOM 928 C CA . THR A 1 117 ? 18.953 -26.906 -26.375 1 98.44 117 THR A CA 1
ATOM 929 C C . THR A 1 117 ? 18.562 -26.781 -27.844 1 98.44 117 THR A C 1
ATOM 931 O O . THR A 1 117 ? 19.266 -26.125 -28.625 1 98.44 117 THR A O 1
ATOM 934 N N . LYS A 1 118 ? 17.5 -27.406 -28.188 1 98.12 118 LYS A N 1
ATOM 935 C CA . LYS A 1 118 ? 16.984 -27.219 -29.547 1 98.12 118 LYS A CA 1
ATOM 936 C C . LYS A 1 118 ? 16.688 -25.75 -29.828 1 98.12 118 LYS A C 1
ATOM 938 O O . LYS A 1 118 ? 16.875 -25.281 -30.953 1 98.12 118 LYS A O 1
ATOM 943 N N . TYR A 1 119 ? 16.266 -25.031 -28.828 1 97.75 119 TYR A N 1
ATOM 944 C CA . TYR A 1 119 ? 15.852 -23.641 -28.969 1 97.75 119 TYR A CA 1
ATOM 945 C C . TYR A 1 119 ? 16.844 -22.703 -28.312 1 97.75 119 TYR A C 1
ATOM 947 O O . TYR A 1 119 ? 16.906 -21.516 -28.625 1 97.75 119 TYR A O 1
ATOM 955 N N . TRP A 1 120 ? 17.531 -23.203 -27.406 1 98.19 120 TRP A N 1
ATOM 956 C CA . TRP A 1 120 ? 18.469 -22.469 -26.562 1 98.19 120 TRP A CA 1
ATOM 957 C C . TRP A 1 120 ? 19.766 -23.25 -26.406 1 98.19 120 TRP A C 1
ATOM 959 O O . TRP A 1 120 ? 20.062 -23.766 -25.328 1 98.19 120 TRP A O 1
ATOM 969 N N . PRO A 1 121 ? 20.609 -23.266 -27.469 1 98.06 121 PRO A N 1
ATOM 970 C CA . PRO A 1 121 ? 21.812 -24.094 -27.453 1 98.06 121 PRO A CA 1
ATOM 971 C C . PRO A 1 121 ? 22.734 -23.781 -26.266 1 98.06 121 PRO A C 1
ATOM 973 O O . PRO A 1 121 ? 23.328 -24.688 -25.672 1 98.06 121 PRO A O 1
ATOM 976 N N . GLU A 1 122 ? 22.828 -22.531 -25.875 1 97.94 122 GLU A N 1
ATOM 977 C CA . GLU A 1 122 ? 23.734 -22.094 -24.812 1 97.94 122 GLU A CA 1
ATOM 978 C C . GLU A 1 122 ? 23.297 -22.656 -23.469 1 97.94 122 GLU A C 1
ATOM 980 O O . GLU A 1 122 ? 24.078 -22.656 -22.516 1 97.94 122 GLU A O 1
ATOM 985 N N . PHE A 1 123 ? 22.062 -23.125 -23.344 1 98.12 123 PHE A N 1
ATOM 986 C CA . PHE A 1 123 ? 21.516 -23.703 -22.125 1 98.12 123 PHE A CA 1
ATOM 987 C C . PHE A 1 123 ? 22.25 -24.984 -21.766 1 98.12 123 PHE A C 1
ATOM 989 O O . PHE A 1 123 ? 22.344 -25.359 -20.594 1 98.12 123 PHE A O 1
ATOM 996 N N . GLY A 1 124 ? 22.859 -25.656 -22.672 1 97.31 124 GLY A N 1
ATOM 997 C CA . GLY A 1 124 ? 23.312 -27.031 -22.547 1 97.31 124 GLY A CA 1
ATOM 998 C C . GLY A 1 124 ? 24.625 -27.172 -21.781 1 97.31 124 GLY A C 1
ATOM 999 O O . GLY A 1 124 ? 25.141 -28.266 -21.609 1 97.31 124 GLY A O 1
ATOM 1000 N N . THR A 1 125 ? 25.094 -26.047 -21.266 1 95.19 125 THR A N 1
ATOM 1001 C CA . THR A 1 125 ? 26.312 -26.094 -20.484 1 95.19 125 THR A CA 1
ATOM 1002 C C . THR A 1 125 ? 26.078 -26.797 -19.156 1 95.19 125 THR A C 1
ATOM 1004 O O . THR A 1 125 ? 24.953 -26.906 -18.688 1 95.19 125 THR A O 1
ATOM 1007 N N . TYR A 1 126 ? 27.141 -27.406 -18.516 1 95.06 126 TYR A N 1
ATOM 1008 C CA . TYR A 1 126 ? 27.125 -28.047 -17.203 1 95.06 126 TYR A CA 1
ATOM 1009 C C . TYR A 1 126 ? 26.156 -29.219 -17.172 1 95.06 126 TYR A C 1
ATOM 1011 O O . TYR A 1 126 ? 25.297 -29.312 -16.297 1 95.06 126 TYR A O 1
ATOM 1019 N N . ASP A 1 127 ? 26.156 -29.984 -18.188 1 95.06 127 ASP A N 1
ATOM 1020 C CA . ASP A 1 127 ? 25.453 -31.266 -18.281 1 95.06 127 ASP A CA 1
ATOM 1021 C C . ASP A 1 127 ? 23.953 -31.062 -18.406 1 95.06 127 ASP A C 1
ATOM 1023 O O . ASP A 1 127 ? 23.156 -31.891 -17.938 1 95.06 127 ASP A O 1
ATOM 1027 N N . LYS A 1 128 ? 23.484 -29.953 -18.969 1 97.88 128 LYS A N 1
ATOM 1028 C CA . LYS A 1 128 ? 22.047 -29.672 -19.094 1 97.88 128 LYS A CA 1
ATOM 1029 C C . LYS A 1 128 ? 21.562 -29.922 -20.516 1 97.88 128 LYS A C 1
ATOM 1031 O O . LYS A 1 128 ? 20.438 -29.578 -20.859 1 97.88 128 LYS A O 1
ATOM 1036 N N . GLU A 1 129 ? 22.359 -30.578 -21.422 1 97.31 129 GLU A N 1
ATOM 1037 C CA . GLU A 1 129 ? 22.109 -30.688 -22.844 1 97.31 129 GLU A CA 1
ATOM 1038 C C . GLU A 1 129 ? 20.875 -31.562 -23.109 1 97.31 129 GLU A C 1
ATOM 1040 O O . GLU A 1 129 ? 20.234 -31.438 -24.156 1 97.31 129 GLU A O 1
ATOM 1045 N N . ASN A 1 130 ? 20.562 -32.438 -22.156 1 97.25 130 ASN A N 1
ATOM 1046 C CA . ASN A 1 130 ? 19.484 -33.375 -22.422 1 97.25 130 ASN A CA 1
ATOM 1047 C C . ASN A 1 130 ? 18.188 -32.969 -21.719 1 97.25 130 ASN A C 1
ATOM 1049 O O . ASN A 1 130 ? 17.188 -33.688 -21.781 1 97.25 130 ASN A O 1
ATOM 1053 N N . ILE A 1 131 ? 18.172 -31.906 -21.031 1 98.5 131 ILE A N 1
ATOM 1054 C CA . ILE A 1 131 ? 16.969 -31.453 -20.344 1 98.5 131 ILE A CA 1
ATOM 1055 C C . ILE A 1 131 ? 15.891 -31.109 -21.359 1 98.5 131 ILE A C 1
ATOM 1057 O O . ILE A 1 131 ? 16.141 -30.391 -22.328 1 98.5 131 ILE A O 1
ATOM 1061 N N . THR A 1 132 ? 14.711 -31.656 -21.125 1 98.56 132 THR A N 1
ATOM 1062 C CA . THR A 1 132 ? 13.594 -31.422 -22.031 1 98.56 132 THR A CA 1
ATOM 1063 C C . THR A 1 132 ? 12.672 -30.344 -21.484 1 98.56 132 THR A C 1
ATOM 1065 O O . THR A 1 132 ? 12.758 -29.984 -20.312 1 98.56 132 THR A O 1
ATOM 1068 N N . VAL A 1 133 ? 11.805 -29.844 -22.406 1 98.5 133 VAL A N 1
ATOM 1069 C CA . VAL A 1 133 ? 10.773 -28.891 -22 1 98.5 133 VAL A CA 1
ATOM 1070 C C . VAL A 1 133 ? 9.867 -29.531 -20.938 1 98.5 133 VAL A C 1
ATOM 1072 O O . VAL A 1 133 ? 9.5 -28.875 -19.953 1 98.5 133 VAL A O 1
ATOM 1075 N N . GLN A 1 134 ? 9.57 -30.781 -21.078 1 98.12 134 GLN A N 1
ATOM 1076 C CA . GLN A 1 134 ? 8.75 -31.516 -20.125 1 98.12 134 GLN A CA 1
ATOM 1077 C C . GLN A 1 134 ? 9.383 -31.5 -18.734 1 98.12 134 GLN A C 1
ATOM 1079 O O . GLN A 1 134 ? 8.695 -31.281 -17.734 1 98.12 134 GLN A O 1
ATOM 1084 N N . TRP A 1 135 ? 10.656 -31.734 -18.719 1 98.25 135 TRP A N 1
ATOM 1085 C CA . TRP A 1 135 ? 11.336 -31.797 -17.422 1 98.25 135 TRP A CA 1
ATOM 1086 C C . TRP A 1 135 ? 11.336 -30.422 -16.75 1 98.25 135 TRP A C 1
ATOM 1088 O O . TRP A 1 135 ? 11.289 -30.328 -15.516 1 98.25 135 TRP A O 1
ATOM 1098 N N . ILE A 1 136 ? 11.359 -29.359 -17.516 1 98.44 136 ILE A N 1
ATOM 1099 C CA . ILE A 1 136 ? 11.273 -28.016 -16.953 1 98.44 136 ILE A CA 1
ATOM 1100 C C . ILE A 1 136 ? 9.906 -27.812 -16.312 1 98.44 136 ILE A C 1
ATOM 1102 O O . ILE A 1 136 ? 9.805 -27.406 -15.148 1 98.44 136 ILE A O 1
ATOM 1106 N N . VAL A 1 137 ? 8.852 -28.125 -17 1 98.12 137 VAL A N 1
ATOM 1107 C CA . VAL A 1 137 ? 7.504 -27.875 -16.516 1 98.12 137 VAL A CA 1
ATOM 1108 C C . VAL A 1 137 ? 7.191 -28.812 -15.359 1 98.12 137 VAL A C 1
ATOM 1110 O O . VAL A 1 137 ? 6.355 -28.516 -14.508 1 98.12 137 VAL A O 1
ATOM 1113 N N . GLU A 1 138 ? 7.922 -29.922 -15.234 1 97.69 138 GLU A N 1
ATOM 1114 C CA . GLU A 1 138 ? 7.676 -30.906 -14.188 1 97.69 138 GLU A CA 1
ATOM 1115 C C . GLU A 1 138 ? 8.641 -30.719 -13.023 1 97.69 138 GLU A C 1
ATOM 1117 O O . GLU A 1 138 ? 8.688 -31.562 -12.109 1 97.69 138 GLU A O 1
ATOM 1122 N N . HIS A 1 139 ? 9.438 -29.75 -13.031 1 97.56 139 HIS A N 1
ATOM 1123 C CA . HIS A 1 139 ? 10.344 -29.406 -11.938 1 97.56 139 HIS A CA 1
ATOM 1124 C C . HIS A 1 139 ? 11.43 -30.469 -11.766 1 97.56 139 HIS A C 1
ATOM 1126 O O . HIS A 1 139 ? 11.781 -30.812 -10.641 1 97.56 139 HIS A O 1
ATOM 1132 N N . LYS A 1 140 ? 11.961 -30.906 -12.914 1 97.69 140 LYS A N 1
ATOM 1133 C CA . LYS A 1 140 ? 12.953 -31.984 -12.844 1 97.69 140 LYS A CA 1
ATOM 1134 C C . LYS A 1 140 ? 14.305 -31.516 -13.383 1 97.69 140 LYS A C 1
ATOM 1136 O O . LYS A 1 140 ? 15.203 -32.344 -13.609 1 97.69 140 LYS A O 1
ATOM 1141 N N . ALA A 1 141 ? 14.453 -30.25 -13.586 1 97.44 141 ALA A N 1
ATOM 1142 C CA . ALA A 1 141 ? 15.688 -29.719 -14.18 1 97.44 141 ALA A CA 1
ATOM 1143 C C . ALA A 1 141 ? 16.781 -29.578 -13.133 1 97.44 141 ALA A C 1
ATOM 1145 O O . ALA A 1 141 ? 17.969 -29.453 -13.477 1 97.44 141 ALA A O 1
ATOM 1146 N N . GLY A 1 142 ? 16.406 -29.516 -11.852 1 95.94 142 GLY A N 1
ATOM 1147 C CA . GLY A 1 142 ? 17.375 -29.359 -10.789 1 95.94 142 GLY A CA 1
ATOM 1148 C C . GLY A 1 142 ? 17.906 -27.953 -10.641 1 95.94 142 GLY A C 1
ATOM 1149 O O . GLY A 1 142 ? 18.938 -27.719 -10.016 1 95.94 142 GLY A O 1
ATOM 1150 N N . LEU A 1 143 ? 17.25 -27.031 -11.203 1 97 143 LEU A N 1
ATOM 1151 C CA . LEU A 1 143 ? 17.641 -25.625 -11.172 1 97 143 LEU A CA 1
ATOM 1152 C C . LEU A 1 143 ? 16.781 -24.844 -10.188 1 97 143 LEU A C 1
ATOM 1154 O O . LEU A 1 143 ? 16.234 -23.781 -10.539 1 97 143 LEU A O 1
ATOM 1158 N N . ILE A 1 144 ? 16.75 -25.281 -8.922 1 94.94 144 ILE A N 1
ATOM 1159 C CA . ILE A 1 144 ? 15.836 -24.75 -7.922 1 94.94 144 ILE A CA 1
ATOM 1160 C C . ILE A 1 144 ? 16.344 -23.406 -7.41 1 94.94 144 ILE A C 1
ATOM 1162 O O . ILE A 1 144 ? 15.586 -22.625 -6.828 1 94.94 144 ILE A O 1
ATOM 1166 N N . VAL A 1 145 ? 17.609 -23.078 -7.555 1 94.12 145 VAL A N 1
ATOM 1167 C CA . VAL A 1 145 ? 18.281 -21.812 -7.227 1 94.12 145 VAL A CA 1
ATOM 1168 C C . VAL A 1 145 ? 19.391 -21.547 -8.234 1 94.12 145 VAL A C 1
ATOM 1170 O O . VAL A 1 145 ? 19.938 -22.469 -8.828 1 94.12 145 VAL A O 1
ATOM 1173 N N . PHE A 1 146 ? 19.625 -20.297 -8.445 1 94.12 146 PHE A N 1
ATOM 1174 C CA . PHE A 1 146 ? 20.781 -19.938 -9.25 1 94.12 146 PHE A CA 1
ATOM 1175 C C . PHE A 1 146 ? 22 -19.688 -8.367 1 94.12 146 PHE A C 1
ATOM 1177 O O . PHE A 1 146 ? 21.859 -19.5 -7.156 1 94.12 146 PHE A O 1
ATOM 1184 N N . ASP A 1 147 ? 23.125 -19.734 -8.859 1 86.25 147 ASP A N 1
ATOM 1185 C CA . ASP A 1 147 ? 24.359 -19.672 -8.078 1 86.25 147 ASP A CA 1
ATOM 1186 C C . ASP A 1 147 ? 24.609 -18.266 -7.559 1 86.25 147 ASP A C 1
ATOM 1188 O O . ASP A 1 147 ? 25.125 -18.094 -6.453 1 86.25 147 ASP A O 1
ATOM 1192 N N . ASP A 1 148 ? 24.25 -17.266 -8.211 1 85.94 148 ASP A N 1
ATOM 1193 C CA . ASP A 1 148 ? 24.484 -15.898 -7.773 1 85.94 148 ASP A CA 1
ATOM 1194 C C . ASP A 1 148 ? 23.188 -15.25 -7.289 1 85.94 148 ASP A C 1
ATOM 1196 O O . ASP A 1 148 ? 22.109 -15.555 -7.805 1 85.94 148 ASP A O 1
ATOM 1200 N N . GLU A 1 149 ? 23.359 -14.469 -6.234 1 88.12 149 GLU A N 1
ATOM 1201 C CA . GLU A 1 149 ? 22.203 -13.672 -5.816 1 88.12 149 GLU A CA 1
ATOM 1202 C C . GLU A 1 149 ? 21.766 -12.727 -6.93 1 88.12 149 GLU A C 1
ATOM 1204 O O . GLU A 1 149 ? 22.578 -12.297 -7.746 1 88.12 149 GLU A O 1
ATOM 1209 N N . LEU A 1 150 ? 20.516 -12.57 -6.961 1 93.81 150 LEU A N 1
ATOM 1210 C CA . LEU A 1 150 ? 19.922 -11.734 -8 1 93.81 150 LEU A CA 1
ATOM 1211 C C . LEU A 1 150 ? 19.328 -10.469 -7.414 1 93.81 150 LEU A C 1
ATOM 1213 O O . LEU A 1 150 ? 18.484 -10.531 -6.516 1 93.81 150 LEU A O 1
ATOM 1217 N N . THR A 1 151 ? 19.828 -9.328 -7.883 1 94.62 151 THR A N 1
ATOM 1218 C CA . THR A 1 151 ? 19.156 -8.078 -7.543 1 94.62 151 THR A CA 1
ATOM 1219 C C . THR A 1 151 ? 17.922 -7.867 -8.406 1 94.62 151 THR A C 1
ATOM 1221 O O . THR A 1 151 ? 17.75 -8.531 -9.438 1 94.62 151 THR A O 1
ATOM 1224 N N . MET A 1 152 ? 17.125 -6.984 -7.996 1 95.62 152 MET A N 1
ATOM 1225 C CA . MET A 1 152 ? 15.938 -6.676 -8.797 1 95.62 152 MET A CA 1
ATOM 1226 C C . MET A 1 152 ? 16.344 -6.125 -10.164 1 95.62 152 MET A C 1
ATOM 1228 O O . MET A 1 152 ? 15.711 -6.438 -11.172 1 95.62 152 MET A O 1
ATOM 1232 N N . GLU A 1 153 ? 17.328 -5.27 -10.195 1 95.81 153 GLU A N 1
ATOM 1233 C CA . GLU A 1 153 ? 17.828 -4.707 -11.445 1 95.81 153 GLU A CA 1
ATOM 1234 C C . GLU A 1 153 ? 18.312 -5.801 -12.398 1 95.81 153 GLU A C 1
ATOM 1236 O O . GLU A 1 153 ? 17.984 -5.785 -13.586 1 95.81 153 GLU A O 1
ATOM 1241 N N . GLN A 1 154 ? 19.016 -6.75 -11.875 1 96.31 154 GLN A N 1
ATOM 1242 C CA . GLN A 1 154 ? 19.484 -7.883 -12.664 1 96.31 154 GLN A CA 1
ATOM 1243 C C . GLN A 1 154 ? 18.328 -8.727 -13.172 1 96.31 154 GLN A C 1
ATOM 1245 O O . GLN A 1 154 ? 18.344 -9.195 -14.312 1 96.31 154 GLN A O 1
ATOM 1250 N N . ALA A 1 155 ? 17.328 -8.867 -12.375 1 96.88 155 ALA A N 1
ATOM 1251 C CA . ALA A 1 155 ? 16.188 -9.695 -12.719 1 96.88 155 ALA A CA 1
ATOM 1252 C C . ALA A 1 155 ? 15.367 -9.07 -13.844 1 96.88 155 ALA A C 1
ATOM 1254 O O . ALA A 1 155 ? 14.656 -9.766 -14.57 1 96.88 155 ALA A O 1
ATOM 1255 N N . ARG A 1 156 ? 15.492 -7.742 -14.023 1 96.56 156 ARG A N 1
ATOM 1256 C CA . ARG A 1 156 ? 14.781 -7.039 -15.086 1 96.56 156 ARG A CA 1
ATOM 1257 C C . ARG A 1 156 ? 15.484 -7.234 -16.422 1 96.56 156 ARG A C 1
ATOM 1259 O O . ARG A 1 156 ? 14.883 -7.004 -17.484 1 96.56 156 ARG A O 1
ATOM 1266 N N . ASP A 1 157 ? 16.719 -7.66 -16.391 1 97.56 157 ASP A N 1
ATOM 1267 C CA . ASP A 1 157 ? 17.516 -7.891 -17.594 1 97.56 157 ASP A CA 1
ATOM 1268 C C . ASP A 1 157 ? 17.438 -9.352 -18.031 1 97.56 157 ASP A C 1
ATOM 1270 O O . ASP A 1 157 ? 18.188 -10.188 -17.531 1 97.56 157 ASP A O 1
ATOM 1274 N N . HIS A 1 158 ? 16.656 -9.57 -19.047 1 97.31 158 HIS A N 1
ATOM 1275 C CA . HIS A 1 158 ? 16.422 -10.945 -19.469 1 97.31 158 HIS A CA 1
ATOM 1276 C C . HIS A 1 158 ? 17.703 -11.57 -20.016 1 97.31 158 HIS A C 1
ATOM 1278 O O . HIS A 1 158 ? 17.891 -12.789 -19.953 1 97.31 158 HIS A O 1
ATOM 1284 N N . ARG A 1 159 ? 18.641 -10.727 -20.531 1 97.75 159 ARG A N 1
ATOM 1285 C CA . ARG A 1 159 ? 19.906 -11.258 -20.984 1 97.75 159 ARG A CA 1
ATOM 1286 C C . ARG A 1 159 ? 20.766 -11.719 -19.812 1 97.75 159 ARG A C 1
ATOM 1288 O O . ARG A 1 159 ? 21.453 -12.742 -19.906 1 97.75 159 ARG A O 1
ATOM 1295 N N . TYR A 1 160 ? 20.703 -10.891 -18.797 1 97.56 160 TYR A N 1
ATOM 1296 C CA . TYR A 1 160 ? 21.422 -11.312 -17.594 1 97.56 160 TYR A CA 1
ATOM 1297 C C . TYR A 1 160 ? 20.844 -12.625 -17.047 1 97.56 160 TYR A C 1
ATOM 1299 O O . TYR A 1 160 ? 21.594 -13.516 -16.656 1 97.56 160 TYR A O 1
ATOM 1307 N N . ILE A 1 161 ? 19.562 -12.758 -17.016 1 97.88 161 ILE A N 1
ATOM 1308 C CA . ILE A 1 161 ? 18.891 -13.969 -16.531 1 97.88 161 ILE A CA 1
ATOM 1309 C C . ILE A 1 161 ? 19.312 -15.164 -17.391 1 97.88 161 ILE A C 1
ATOM 1311 O O . ILE A 1 161 ? 19.562 -16.25 -16.875 1 97.88 161 ILE A O 1
ATOM 1315 N N . SER A 1 162 ? 19.359 -14.961 -18.688 1 97.94 162 SER A N 1
ATOM 1316 C CA . SER A 1 162 ? 19.797 -16.031 -19.578 1 97.94 162 SER A CA 1
ATOM 1317 C C . SER A 1 162 ? 21.188 -16.531 -19.203 1 97.94 162 SER A C 1
ATOM 1319 O O . SER A 1 162 ? 21.406 -17.734 -19.078 1 97.94 162 SER A O 1
ATOM 1321 N N . ARG A 1 163 ? 22.062 -15.602 -18.984 1 97.31 163 ARG A N 1
ATOM 1322 C CA . ARG A 1 163 ? 23.453 -15.938 -18.688 1 97.31 163 ARG A CA 1
ATOM 1323 C C . ARG A 1 163 ? 23.562 -16.688 -17.359 1 97.31 163 ARG A C 1
ATOM 1325 O O . ARG A 1 163 ? 24.328 -17.641 -17.25 1 97.31 163 ARG A O 1
ATOM 1332 N N . ILE A 1 164 ? 22.828 -16.203 -16.406 1 97 164 ILE A N 1
ATOM 1333 C CA . ILE A 1 164 ? 22.938 -16.859 -15.102 1 97 164 ILE A CA 1
ATOM 1334 C C . ILE A 1 164 ? 22.391 -18.281 -15.188 1 97 164 ILE A C 1
ATOM 1336 O O . ILE A 1 164 ? 22.938 -19.188 -14.562 1 97 164 ILE A O 1
ATOM 1340 N N . ILE A 1 165 ? 21.328 -18.5 -15.906 1 97.69 165 ILE A N 1
ATOM 1341 C CA . ILE A 1 165 ? 20.781 -19.844 -16.078 1 97.69 165 ILE A CA 1
ATOM 1342 C C . ILE A 1 165 ? 21.797 -20.734 -16.797 1 97.69 165 ILE A C 1
ATOM 1344 O O . ILE A 1 165 ? 22.047 -21.859 -16.375 1 97.69 165 ILE A O 1
ATOM 1348 N N . GLU A 1 166 ? 22.422 -20.234 -17.844 1 97.75 166 GLU A N 1
ATOM 1349 C CA . GLU A 1 166 ? 23.406 -20.969 -18.625 1 97.75 166 GLU A CA 1
ATOM 1350 C C . GLU A 1 166 ? 24.578 -21.406 -17.75 1 97.75 166 GLU A C 1
ATOM 1352 O O . GLU A 1 166 ? 25.125 -22.5 -17.953 1 97.75 166 GLU A O 1
ATOM 1357 N N . ASN A 1 167 ? 24.828 -20.594 -16.75 1 96.12 167 ASN A N 1
ATOM 1358 C CA . ASN A 1 167 ? 26.031 -20.828 -15.961 1 96.12 167 ASN A CA 1
ATOM 1359 C C . ASN A 1 167 ? 25.719 -21.562 -14.656 1 96.12 167 ASN A C 1
ATOM 1361 O O . ASN A 1 167 ? 26.625 -21.844 -13.859 1 96.12 167 ASN A O 1
ATOM 1365 N N . THR A 1 168 ? 24.5 -21.828 -14.414 1 96.25 168 THR A N 1
ATOM 1366 C CA . THR A 1 168 ? 24.109 -22.5 -13.188 1 96.25 168 THR A CA 1
ATOM 1367 C C . THR A 1 168 ? 24.125 -24.016 -13.383 1 96.25 168 THR A C 1
ATOM 1369 O O . THR A 1 168 ? 23.547 -24.531 -14.344 1 96.25 168 THR A O 1
ATOM 1372 N N . LYS A 1 169 ? 24.766 -24.703 -12.453 1 95.12 169 LYS A N 1
ATOM 1373 C CA . LYS A 1 169 ? 24.766 -26.156 -12.461 1 95.12 169 LYS A CA 1
ATOM 1374 C C . LYS A 1 169 ? 23.562 -26.719 -11.727 1 95.12 169 LYS A C 1
ATOM 1376 O O . LYS A 1 169 ? 23.188 -26.234 -10.664 1 95.12 169 LYS A O 1
ATOM 1381 N N . ALA A 1 170 ? 22.953 -27.766 -12.367 1 95.5 170 ALA A N 1
ATOM 1382 C CA . ALA A 1 170 ? 21.828 -28.406 -11.711 1 95.5 170 ALA A CA 1
ATOM 1383 C C . ALA A 1 170 ? 22.25 -29.031 -10.383 1 95.5 170 ALA A C 1
ATOM 1385 O O . ALA A 1 170 ? 23.359 -29.578 -10.273 1 95.5 170 ALA A O 1
ATOM 1386 N N . LYS A 1 171 ? 21.438 -28.953 -9.352 1 93.31 171 LYS A N 1
ATOM 1387 C CA . LYS A 1 171 ? 21.734 -29.469 -8.016 1 93.31 171 LYS A CA 1
ATOM 1388 C C . LYS A 1 171 ? 21.828 -30.984 -8.016 1 93.31 171 LYS A C 1
ATOM 1390 O O . LYS A 1 171 ? 22.531 -31.578 -7.184 1 93.31 171 LYS A O 1
ATOM 1395 N N . TRP A 1 172 ? 21.188 -31.703 -8.883 1 94.5 172 TRP A N 1
ATOM 1396 C CA . TRP A 1 172 ? 21.219 -33.125 -9.148 1 94.5 172 TRP A CA 1
ATOM 1397 C C . TRP A 1 172 ? 21.016 -33.438 -10.633 1 94.5 172 TRP A C 1
ATOM 1399 O O . TRP A 1 172 ? 20.609 -32.531 -11.391 1 94.5 172 TRP A O 1
ATOM 1409 N N . PRO A 1 173 ? 21.406 -34.625 -11.102 1 95 173 PRO A N 1
ATOM 1410 C CA . PRO A 1 173 ? 21.172 -34.906 -12.523 1 95 173 PRO A CA 1
ATOM 1411 C C . PRO A 1 173 ? 19.703 -34.781 -12.922 1 95 173 PRO A C 1
ATOM 1413 O O . PRO A 1 173 ? 18.828 -35.375 -12.289 1 95 173 PRO A O 1
ATOM 1416 N N . ALA A 1 174 ? 19.469 -34.062 -13.969 1 95.25 174 ALA A N 1
ATOM 1417 C CA . ALA A 1 174 ? 18.109 -33.75 -14.422 1 95.25 174 ALA A CA 1
ATOM 1418 C C . ALA A 1 174 ? 17.344 -35.031 -14.711 1 95.25 174 ALA A C 1
ATOM 1420 O O . ALA A 1 174 ? 17.906 -36.031 -15.203 1 95.25 174 ALA A O 1
ATOM 1421 N N . GLY A 1 175 ? 16.078 -35 -14.391 1 94.88 175 GLY A N 1
ATOM 1422 C CA . GLY A 1 175 ? 15.203 -36.125 -14.672 1 94.88 175 GLY A CA 1
ATOM 1423 C C . GLY A 1 175 ? 15.211 -37.188 -13.578 1 94.88 175 GLY A C 1
ATOM 1424 O O . GLY A 1 175 ? 14.328 -38.062 -13.531 1 94.88 175 GLY A O 1
ATOM 1425 N N . THR A 1 176 ? 16.109 -37.094 -12.625 1 95.06 176 THR A N 1
ATOM 1426 C CA . THR A 1 176 ? 16.266 -38.125 -11.625 1 95.06 176 THR A CA 1
ATOM 1427 C C . THR A 1 176 ? 15.43 -37.812 -10.383 1 95.06 176 THR A C 1
ATOM 1429 O O . THR A 1 176 ? 15.156 -38.719 -9.578 1 95.06 176 THR A O 1
ATOM 1432 N N . ALA A 1 177 ? 15.148 -36.625 -10.219 1 94.5 177 ALA A N 1
ATOM 1433 C CA . ALA A 1 177 ? 14.352 -36.219 -9.062 1 94.5 177 ALA A CA 1
ATOM 1434 C C . ALA A 1 177 ? 13.531 -34.969 -9.375 1 94.5 177 ALA A C 1
ATOM 1436 O O . ALA A 1 177 ? 13.859 -34.219 -10.297 1 94.5 177 ALA A O 1
ATOM 1437 N N . ILE A 1 178 ? 12.516 -34.906 -8.57 1 95.19 178 ILE A N 1
ATOM 1438 C CA . ILE A 1 178 ? 11.719 -33.688 -8.609 1 95.19 178 ILE A CA 1
ATOM 1439 C C . ILE A 1 178 ? 12.18 -32.75 -7.512 1 95.19 178 ILE A C 1
ATOM 1441 O O . ILE A 1 178 ? 12.367 -33.156 -6.363 1 95.19 178 ILE A O 1
ATOM 1445 N N . GLY A 1 179 ? 12.469 -31.547 -7.875 1 95.25 179 GLY A N 1
ATOM 1446 C CA . GLY A 1 179 ? 12.672 -30.422 -6.973 1 95.25 179 GLY A CA 1
ATOM 1447 C C . GLY A 1 179 ? 11.906 -29.172 -7.387 1 95.25 179 GLY A C 1
ATOM 1448 O O . GLY A 1 179 ? 12.227 -28.562 -8.398 1 95.25 179 GLY A O 1
ATOM 1449 N N . TYR A 1 180 ? 11.031 -28.844 -6.492 1 94.19 180 TYR A N 1
ATOM 1450 C CA . TYR A 1 180 ? 10.109 -27.766 -6.797 1 94.19 180 TYR A CA 1
ATOM 1451 C C . TYR A 1 180 ? 10.867 -26.469 -7.074 1 94.19 180 TYR A C 1
ATOM 1453 O O . TYR A 1 180 ? 11.625 -25.984 -6.227 1 94.19 180 TYR A O 1
ATOM 1461 N N . HIS A 1 181 ? 10.758 -25.984 -8.344 1 96.38 181 HIS A N 1
ATOM 1462 C CA . HIS A 1 181 ? 11.281 -24.672 -8.727 1 96.38 181 HIS A CA 1
ATOM 1463 C C . HIS A 1 181 ? 10.336 -23.562 -8.297 1 96.38 181 HIS A C 1
ATOM 1465 O O . HIS A 1 181 ? 9.578 -23.031 -9.117 1 96.38 181 HIS A O 1
ATOM 1471 N N . ALA A 1 182 ? 10.492 -23.094 -7.102 1 94.81 182 ALA A N 1
ATOM 1472 C CA . ALA A 1 182 ? 9.523 -22.172 -6.516 1 94.81 182 ALA A CA 1
ATOM 1473 C C . ALA A 1 182 ? 9.523 -20.844 -7.258 1 94.81 182 ALA A C 1
ATOM 1475 O O . ALA A 1 182 ? 8.461 -20.312 -7.594 1 94.81 182 ALA A O 1
ATOM 1476 N N . ILE A 1 183 ? 10.719 -20.344 -7.496 1 96.38 183 ILE A N 1
ATOM 1477 C CA . ILE A 1 183 ? 10.852 -19.016 -8.086 1 96.38 183 ILE A CA 1
ATOM 1478 C C . ILE A 1 183 ? 11.469 -19.125 -9.477 1 96.38 183 ILE A C 1
ATOM 1480 O O . ILE A 1 183 ? 10.984 -18.5 -10.43 1 96.38 183 ILE A O 1
ATOM 1484 N N . THR A 1 184 ? 12.461 -19.984 -9.648 1 97.19 184 THR A N 1
ATOM 1485 C CA . THR A 1 184 ? 13.234 -20.078 -10.883 1 97.19 184 THR A CA 1
ATOM 1486 C C . THR A 1 184 ? 12.359 -20.578 -12.031 1 97.19 184 THR A C 1
ATOM 1488 O O . THR A 1 184 ? 12.664 -20.328 -13.203 1 97.19 184 THR A O 1
ATOM 1491 N N . PHE A 1 185 ? 11.25 -21.266 -11.711 1 98.12 185 PHE A N 1
ATOM 1492 C CA . PHE A 1 185 ? 10.297 -21.734 -12.711 1 98.12 185 PHE A CA 1
ATOM 1493 C C . PHE A 1 185 ? 9.914 -20.609 -13.664 1 98.12 185 PHE A C 1
ATOM 1495 O O . PHE A 1 185 ? 9.875 -20.797 -14.875 1 98.12 185 PHE A O 1
ATOM 1502 N N . GLY A 1 186 ? 9.68 -19.438 -13.094 1 98.5 186 GLY A N 1
ATOM 1503 C CA . GLY A 1 186 ? 9.242 -18.297 -13.883 1 98.5 186 GLY A CA 1
ATOM 1504 C C . GLY A 1 186 ? 10.273 -17.844 -14.891 1 98.5 186 GLY A C 1
ATOM 1505 O O . GLY A 1 186 ? 9.945 -17.594 -16.047 1 98.5 186 GLY A O 1
ATOM 1506 N N . TRP A 1 187 ? 11.492 -17.75 -14.508 1 98.38 187 TRP A N 1
ATOM 1507 C CA . TRP A 1 187 ? 12.555 -17.281 -15.391 1 98.38 187 TRP A CA 1
ATOM 1508 C C . TRP A 1 187 ? 12.891 -18.328 -16.438 1 98.38 187 TRP A C 1
ATOM 1510 O O . TRP A 1 187 ? 13.219 -18 -17.578 1 98.38 187 TRP A O 1
ATOM 1520 N N . LEU A 1 188 ? 12.844 -19.578 -16.031 1 98.62 188 LEU A N 1
ATOM 1521 C CA . LEU A 1 188 ? 13.086 -20.656 -16.984 1 98.62 188 LEU A CA 1
ATOM 1522 C C . LEU A 1 188 ? 12.047 -20.625 -18.109 1 98.62 188 LEU A C 1
ATOM 1524 O O . LEU A 1 188 ? 12.406 -20.656 -19.281 1 98.62 188 LEU A O 1
ATOM 1528 N N . LEU A 1 189 ? 10.797 -20.547 -17.719 1 98.75 189 LEU A N 1
ATOM 1529 C CA . LEU A 1 189 ? 9.742 -20.5 -18.719 1 98.75 189 LEU A CA 1
ATOM 1530 C C . LEU A 1 189 ? 9.844 -19.234 -19.562 1 98.75 189 LEU A C 1
ATOM 1532 O O . LEU A 1 189 ? 9.602 -19.281 -20.781 1 98.75 189 LEU A O 1
ATOM 1536 N N . ASP A 1 190 ? 10.148 -18.141 -18.938 1 98.88 190 ASP A N 1
ATOM 1537 C CA . ASP A 1 190 ? 10.289 -16.891 -19.688 1 98.88 190 ASP A CA 1
ATOM 1538 C C . ASP A 1 190 ? 11.352 -17.016 -20.781 1 98.88 190 ASP A C 1
ATOM 1540 O O . ASP A 1 190 ? 11.125 -16.609 -21.922 1 98.88 190 ASP A O 1
ATOM 1544 N N . GLN A 1 191 ? 12.484 -17.609 -20.453 1 98.75 191 GLN A N 1
ATOM 1545 C CA . GLN A 1 191 ? 13.57 -17.766 -21.406 1 98.75 191 GLN A CA 1
ATOM 1546 C C . GLN A 1 191 ? 13.172 -18.688 -22.547 1 98.75 191 GLN A C 1
ATOM 1548 O O . GLN A 1 191 ? 13.508 -18.438 -23.719 1 98.75 191 GLN A O 1
ATOM 1553 N N . ILE A 1 192 ? 12.484 -19.688 -22.234 1 98.5 192 ILE A N 1
ATOM 1554 C CA . ILE A 1 192 ? 12.023 -20.641 -23.25 1 98.5 192 ILE A CA 1
ATOM 1555 C C . ILE A 1 192 ? 11.047 -19.938 -24.188 1 98.5 192 ILE A C 1
ATOM 1557 O O . ILE A 1 192 ? 11.18 -20.016 -25.406 1 98.5 192 ILE A O 1
ATOM 1561 N N . VAL A 1 193 ? 10.109 -19.203 -23.688 1 98.75 193 VAL A N 1
ATOM 1562 C CA . VAL A 1 193 ? 9.086 -18.547 -24.484 1 98.75 193 VAL A CA 1
ATOM 1563 C C . VAL A 1 193 ? 9.734 -17.5 -25.391 1 98.75 193 VAL A C 1
ATOM 1565 O O . VAL A 1 193 ? 9.383 -17.391 -26.578 1 98.75 193 VAL A O 1
ATOM 1568 N N . ARG A 1 194 ? 10.703 -16.766 -24.859 1 98.44 194 ARG A N 1
ATOM 1569 C CA . ARG A 1 194 ? 11.391 -15.742 -25.641 1 98.44 194 ARG A CA 1
ATOM 1570 C C . ARG A 1 194 ? 12.055 -16.344 -26.875 1 98.44 194 ARG A C 1
ATOM 1572 O O . ARG A 1 194 ? 12.164 -15.695 -27.922 1 98.44 194 ARG A O 1
ATOM 1579 N N . ARG A 1 195 ? 12.406 -17.531 -26.828 1 98.12 195 ARG A N 1
ATOM 1580 C CA . ARG A 1 195 ? 13.156 -18.172 -27.906 1 98.12 195 ARG A CA 1
ATOM 1581 C C . ARG A 1 195 ? 12.211 -18.875 -28.875 1 98.12 195 ARG A C 1
ATOM 1583 O O . ARG A 1 195 ? 12.5 -18.953 -30.078 1 98.12 195 ARG A O 1
ATOM 1590 N N . ILE A 1 196 ? 11.125 -19.281 -28.422 1 97.25 196 ILE A N 1
ATOM 1591 C CA . ILE A 1 196 ? 10.203 -20.062 -29.234 1 97.25 196 ILE A CA 1
ATOM 1592 C C . ILE A 1 196 ? 9.203 -19.141 -29.922 1 97.25 196 ILE A C 1
ATOM 1594 O O . ILE A 1 196 ? 8.781 -19.406 -31.047 1 97.25 196 ILE A O 1
ATOM 1598 N N . ASP A 1 197 ? 8.789 -18.141 -29.188 1 96.38 197 ASP A N 1
ATOM 1599 C CA . ASP A 1 197 ? 7.82 -17.188 -29.719 1 96.38 197 ASP A CA 1
ATOM 1600 C C . ASP A 1 197 ? 8.398 -16.438 -30.906 1 96.38 197 ASP A C 1
ATOM 1602 O O . ASP A 1 197 ? 9.484 -15.844 -30.812 1 96.38 197 ASP A O 1
ATOM 1606 N N . PRO A 1 198 ? 7.734 -16.453 -32.031 1 95.88 198 PRO A N 1
ATOM 1607 C CA . PRO A 1 198 ? 8.258 -15.789 -33.25 1 95.88 198 PRO A CA 1
ATOM 1608 C C . PRO A 1 198 ? 8.508 -14.297 -33.031 1 95.88 198 PRO A C 1
ATOM 1610 O O . PRO A 1 198 ? 9.391 -13.727 -33.688 1 95.88 198 PRO A O 1
ATOM 1613 N N . LEU A 1 199 ? 7.77 -13.711 -32.188 1 97.12 199 LEU A N 1
ATOM 1614 C CA . LEU A 1 199 ? 7.934 -12.289 -31.922 1 97.12 199 LEU A CA 1
ATOM 1615 C C . LEU A 1 199 ? 8.953 -12.055 -30.797 1 97.12 199 LEU A C 1
ATOM 1617 O O . LEU A 1 199 ? 9.242 -10.914 -30.453 1 97.12 199 LEU A O 1
ATOM 1621 N N . LYS A 1 200 ? 9.445 -13.164 -30.188 1 97.44 200 LYS A N 1
ATOM 1622 C CA . LYS A 1 200 ? 10.484 -13.148 -29.156 1 97.44 200 LYS A CA 1
ATOM 1623 C C . LYS A 1 200 ? 10.023 -12.383 -27.922 1 97.44 200 LYS A C 1
ATOM 1625 O O . LYS A 1 200 ? 10.812 -11.695 -27.281 1 97.44 200 LYS A O 1
ATOM 1630 N N . ARG A 1 201 ? 8.789 -12.523 -27.766 1 98 201 ARG A N 1
ATOM 1631 C CA . ARG A 1 201 ? 8.203 -11.828 -26.625 1 98 201 ARG A CA 1
ATOM 1632 C C . ARG A 1 201 ? 8.547 -12.539 -25.312 1 98 201 ARG A C 1
ATOM 1634 O O . ARG A 1 201 ? 8.805 -13.742 -25.297 1 98 201 ARG A O 1
ATOM 1641 N N . SER A 1 202 ? 8.539 -11.664 -24.156 1 98.81 202 SER A N 1
ATOM 1642 C CA . SER A 1 202 ? 8.547 -12.281 -22.828 1 98.81 202 SER A CA 1
ATOM 1643 C C . SER A 1 202 ? 7.27 -13.062 -22.578 1 98.81 202 SER A C 1
ATOM 1645 O O . SER A 1 202 ? 6.27 -12.867 -23.266 1 98.81 202 SER A O 1
ATOM 1647 N N . ILE A 1 203 ? 7.332 -13.906 -21.578 1 98.75 203 ILE A N 1
ATOM 1648 C CA . ILE A 1 203 ? 6.148 -14.695 -21.234 1 98.75 203 ILE A CA 1
ATOM 1649 C C . ILE A 1 203 ? 5.035 -13.766 -20.75 1 98.75 203 ILE A C 1
ATOM 1651 O O . ILE A 1 203 ? 3.857 -14.016 -21.016 1 98.75 203 ILE A O 1
ATOM 1655 N N . ALA A 1 204 ? 5.367 -12.695 -20.047 1 98.81 204 ALA A N 1
ATOM 1656 C CA . ALA A 1 204 ? 4.379 -11.727 -19.578 1 98.81 204 ALA A CA 1
ATOM 1657 C C . ALA A 1 204 ? 3.754 -10.977 -20.75 1 98.81 204 ALA A C 1
ATOM 1659 O O . ALA A 1 204 ? 2.543 -10.742 -20.781 1 98.81 204 ALA A O 1
ATOM 1660 N N . GLN A 1 205 ? 4.578 -10.578 -21.688 1 98.69 205 GLN A N 1
ATOM 1661 C CA . GLN A 1 205 ? 4.055 -9.906 -22.875 1 98.69 205 GLN A CA 1
ATOM 1662 C C . GLN A 1 205 ? 3.174 -10.844 -23.688 1 98.69 205 GLN A C 1
ATOM 1664 O O . GLN A 1 205 ? 2.129 -10.438 -24.203 1 98.69 205 GLN A O 1
ATOM 1669 N N . PHE A 1 206 ? 3.617 -12.07 -23.891 1 98.81 206 PHE A N 1
ATOM 1670 C CA . PHE A 1 206 ? 2.799 -13.07 -24.562 1 98.81 206 PHE A CA 1
ATOM 1671 C C . PHE A 1 206 ? 1.433 -13.188 -23.891 1 98.81 206 PHE A C 1
ATOM 1673 O O . PHE A 1 206 ? 0.402 -13.148 -24.562 1 98.81 206 PHE A O 1
ATOM 1680 N N . TYR A 1 207 ? 1.447 -13.289 -22.578 1 98.81 207 TYR A N 1
ATOM 1681 C CA . TYR A 1 207 ? 0.215 -13.359 -21.797 1 98.81 207 TYR A CA 1
ATOM 1682 C C . TYR A 1 207 ? -0.683 -12.164 -22.094 1 98.81 207 TYR A C 1
ATOM 1684 O O . TYR A 1 207 ? -1.88 -12.328 -22.344 1 98.81 207 TYR A O 1
ATOM 1692 N N . ARG A 1 208 ? -0.143 -10.984 -22.031 1 98.75 208 ARG A N 1
ATOM 1693 C CA . ARG A 1 208 ? -0.918 -9.758 -22.219 1 98.75 208 ARG A CA 1
ATOM 1694 C C . ARG A 1 208 ? -1.553 -9.734 -23.609 1 98.75 208 ARG A C 1
ATOM 1696 O O . ARG A 1 208 ? -2.729 -9.391 -23.75 1 98.75 208 ARG A O 1
ATOM 1703 N N . GLU A 1 209 ? -0.838 -10.188 -24.578 1 98.56 209 GLU A N 1
ATOM 1704 C CA . GLU A 1 209 ? -1.258 -9.992 -25.969 1 98.56 209 GLU A CA 1
ATOM 1705 C C . GLU A 1 209 ? -2.092 -11.172 -26.453 1 98.56 209 GLU A C 1
ATOM 1707 O O . GLU A 1 209 ? -2.951 -11.008 -27.328 1 98.56 209 GLU A O 1
ATOM 1712 N N . GLU A 1 210 ? -1.903 -12.352 -25.859 1 98.44 210 GLU A N 1
ATOM 1713 C CA . GLU A 1 210 ? -2.547 -13.539 -26.406 1 98.44 210 GLU A CA 1
ATOM 1714 C C . GLU A 1 210 ? -3.705 -14 -25.531 1 98.44 210 GLU A C 1
ATOM 1716 O O . GLU A 1 210 ? -4.566 -14.758 -25.969 1 98.44 210 GLU A O 1
ATOM 1721 N N . ILE A 1 211 ? -3.74 -13.57 -24.297 1 98.75 211 ILE A N 1
ATOM 1722 C CA . ILE A 1 211 ? -4.766 -14.055 -23.375 1 98.75 211 ILE A CA 1
ATOM 1723 C C . ILE A 1 211 ? -5.5 -12.875 -22.75 1 98.75 211 ILE A C 1
ATOM 1725 O O . ILE A 1 211 ? -6.684 -12.664 -23.016 1 98.75 211 ILE A O 1
ATOM 1729 N N . GLN A 1 212 ? -4.793 -12.016 -22.031 1 98.69 212 GLN A N 1
ATOM 1730 C CA . GLN A 1 212 ? -5.41 -10.953 -21.25 1 98.69 212 GLN A CA 1
ATOM 1731 C C . GLN A 1 212 ? -6.23 -10.023 -22.141 1 98.69 212 GLN A C 1
ATOM 1733 O O . GLN A 1 212 ? -7.305 -9.57 -21.75 1 98.69 212 GLN A O 1
ATOM 1738 N N . LYS A 1 213 ? -5.699 -9.672 -23.281 1 98.31 213 LYS A N 1
ATOM 1739 C CA . LYS A 1 213 ? -6.367 -8.805 -24.234 1 98.31 213 LYS A CA 1
ATOM 1740 C C . LYS A 1 213 ? -7.793 -9.273 -24.516 1 98.31 213 LYS A C 1
ATOM 1742 O O . LYS A 1 213 ? -8.688 -8.461 -24.781 1 98.31 213 LYS A O 1
ATOM 1747 N N . TYR A 1 214 ? -8.062 -10.531 -24.391 1 98.38 214 TYR A N 1
ATOM 1748 C CA . TYR A 1 214 ? -9.336 -11.109 -24.812 1 98.38 214 TYR A CA 1
ATOM 1749 C C . TYR A 1 214 ? -10.195 -11.477 -23.609 1 98.38 214 TYR A C 1
ATOM 1751 O O . TYR A 1 214 ? -11.305 -12 -23.766 1 98.38 214 TYR A O 1
ATOM 1759 N N . MET A 1 215 ? -9.703 -11.219 -22.453 1 98.5 215 MET A N 1
ATOM 1760 C CA . MET A 1 215 ? -10.438 -11.508 -21.219 1 98.5 215 MET A CA 1
ATOM 1761 C C . MET A 1 215 ? -11.625 -10.555 -21.062 1 98.5 215 MET A C 1
ATOM 1763 O O . MET A 1 215 ? -11.539 -9.391 -21.438 1 98.5 215 MET A O 1
ATOM 1767 N N . ASP A 1 216 ? -12.68 -11.062 -20.5 1 97.5 216 ASP A N 1
ATOM 1768 C CA . ASP A 1 216 ? -13.812 -10.219 -20.125 1 97.5 216 ASP A CA 1
ATOM 1769 C C . ASP A 1 216 ? -13.477 -9.375 -18.906 1 97.5 216 ASP A C 1
ATOM 1771 O O . ASP A 1 216 ? -13.883 -8.211 -18.812 1 97.5 216 ASP A O 1
ATOM 1775 N N . ASP A 1 217 ? -12.836 -9.945 -17.969 1 96.56 217 ASP A N 1
ATOM 1776 C CA . ASP A 1 217 ? -12.289 -9.281 -16.797 1 96.56 217 ASP A CA 1
ATOM 1777 C C . ASP A 1 217 ? -10.758 -9.328 -16.797 1 96.56 217 ASP A C 1
ATOM 1779 O O . ASP A 1 217 ? -10.164 -10.359 -16.469 1 96.56 217 ASP A O 1
ATOM 1783 N N . LYS A 1 218 ? -10.148 -8.227 -16.984 1 97.31 218 LYS A N 1
ATOM 1784 C CA . LYS A 1 218 ? -8.719 -8.188 -17.281 1 97.31 218 LYS A CA 1
ATOM 1785 C C . LYS A 1 218 ? -7.902 -7.973 -16.016 1 97.31 218 LYS A C 1
ATOM 1787 O O . LYS A 1 218 ? -6.703 -7.68 -16.078 1 97.31 218 LYS A O 1
ATOM 1792 N N . ASP A 1 219 ? -8.531 -8.133 -14.883 1 97.94 219 ASP A N 1
ATOM 1793 C CA . ASP A 1 219 ? -7.922 -7.754 -13.6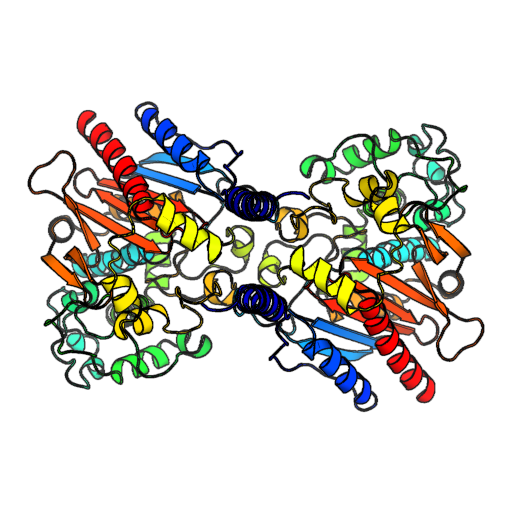09 1 97.94 219 ASP A CA 1
ATOM 1794 C C . ASP A 1 219 ? -7.027 -8.875 -13.078 1 97.94 219 ASP A C 1
ATOM 1796 O O . ASP A 1 219 ? -7.191 -9.32 -11.945 1 97.94 219 ASP A O 1
ATOM 1800 N N . PHE A 1 220 ? -6.125 -9.328 -13.797 1 98.81 220 PHE A N 1
ATOM 1801 C CA . PHE A 1 220 ? -5.023 -10.195 -13.398 1 98.81 220 PHE A CA 1
ATOM 1802 C C . PHE A 1 220 ? -3.758 -9.852 -14.18 1 98.81 220 PHE A C 1
ATOM 1804 O O . PHE A 1 220 ? -3.748 -9.898 -15.406 1 98.81 220 PHE A O 1
ATOM 1811 N N . TYR A 1 221 ? -2.658 -9.602 -13.43 1 98.88 221 TYR A N 1
ATOM 1812 C CA . TYR A 1 221 ? -1.491 -8.992 -14.055 1 98.88 221 TYR A CA 1
ATOM 1813 C C . TYR A 1 221 ? -0.234 -9.805 -13.781 1 98.88 221 TYR A C 1
ATOM 1815 O O . TYR A 1 221 ? -0.063 -10.344 -12.688 1 98.88 221 TYR A O 1
ATOM 1823 N N . LEU A 1 222 ? 0.602 -9.977 -14.758 1 98.69 222 LEU A N 1
ATOM 1824 C CA . LEU A 1 222 ? 2.018 -10.305 -14.617 1 98.69 222 LEU A CA 1
ATOM 1825 C C . LEU A 1 222 ? 2.875 -9.047 -14.758 1 98.69 222 LEU A C 1
ATOM 1827 O O . LEU A 1 222 ? 3.178 -8.609 -15.867 1 98.69 222 LEU A O 1
ATOM 1831 N N . GLY A 1 223 ? 3.355 -8.539 -13.633 1 98.25 223 GLY A N 1
ATOM 1832 C CA . GLY A 1 223 ? 3.85 -7.172 -13.578 1 98.25 223 GLY A CA 1
ATOM 1833 C C . GLY A 1 223 ? 2.754 -6.148 -13.359 1 98.25 223 GLY A C 1
ATOM 1834 O O . GLY A 1 223 ? 2.139 -5.68 -14.32 1 98.25 223 GLY A O 1
ATOM 1835 N N . LEU A 1 224 ? 2.596 -5.762 -12.141 1 98.25 224 LEU A N 1
ATOM 1836 C CA . LEU A 1 224 ? 1.497 -4.875 -11.773 1 98.25 224 LEU A CA 1
ATOM 1837 C C . LEU A 1 224 ? 1.777 -3.445 -12.234 1 98.25 224 LEU A C 1
ATOM 1839 O O . LEU A 1 224 ? 2.82 -2.875 -11.906 1 98.25 224 LEU A O 1
ATOM 1843 N N . PRO A 1 225 ? 0.814 -2.877 -13 1 97.25 225 PRO A N 1
ATOM 1844 C CA . PRO A 1 225 ? 0.983 -1.466 -13.352 1 97.25 225 PRO A CA 1
ATOM 1845 C C . PRO A 1 225 ? 0.956 -0.546 -12.133 1 97.25 225 PRO A C 1
ATOM 1847 O O . PRO A 1 225 ? 0.212 -0.798 -11.18 1 97.25 225 PRO A O 1
ATOM 1850 N N . ARG A 1 226 ? 1.626 0.569 -12.219 1 94.44 226 ARG A N 1
ATOM 1851 C CA . ARG A 1 226 ? 1.809 1.506 -11.117 1 94.44 226 ARG A CA 1
ATOM 1852 C C . ARG A 1 226 ? 0.471 2.072 -10.648 1 94.44 226 ARG A C 1
ATOM 1854 O O . ARG A 1 226 ? 0.278 2.328 -9.461 1 94.44 226 ARG A O 1
ATOM 1861 N N . ASP A 1 227 ? -0.414 2.24 -11.523 1 95.25 227 ASP A N 1
ATOM 1862 C CA . ASP A 1 227 ? -1.67 2.91 -11.195 1 95.25 227 ASP A CA 1
ATOM 1863 C C . ASP A 1 227 ? -2.666 1.938 -10.57 1 95.25 227 ASP A C 1
ATOM 1865 O O . ASP A 1 227 ? -3.783 2.324 -10.219 1 95.25 227 ASP A O 1
ATOM 1869 N N . GLU A 1 228 ? -2.258 0.667 -10.367 1 97.19 228 GLU A N 1
ATOM 1870 C CA . GLU A 1 228 ? -3.172 -0.333 -9.82 1 97.19 228 GLU A CA 1
ATOM 1871 C C . GLU A 1 228 ? -2.84 -0.647 -8.367 1 97.19 228 GLU A C 1
ATOM 1873 O O . GLU A 1 228 ? -3.594 -1.352 -7.688 1 97.19 228 GLU A O 1
ATOM 1878 N N . HIS A 1 229 ? -1.826 -0.014 -7.793 1 96.38 229 HIS A N 1
ATOM 1879 C CA . HIS A 1 229 ? -1.33 -0.421 -6.484 1 96.38 229 HIS A CA 1
ATOM 1880 C C . HIS A 1 229 ? -2.354 -0.13 -5.391 1 96.38 229 HIS A C 1
ATOM 1882 O O . HIS A 1 229 ? -2.414 -0.84 -4.387 1 96.38 229 HIS A O 1
ATOM 1888 N N . TYR A 1 230 ? -3.223 0.838 -5.578 1 95.69 230 TYR A N 1
ATOM 1889 C CA . TYR A 1 230 ? -4.199 1.223 -4.562 1 95.69 230 TYR A CA 1
ATOM 1890 C C . TYR A 1 230 ? -5.223 0.117 -4.348 1 95.69 230 TYR A C 1
ATOM 1892 O O . TYR A 1 230 ? -5.938 0.111 -3.34 1 95.69 230 TYR A O 1
ATOM 1900 N N . ARG A 1 231 ? -5.246 -0.864 -5.285 1 97.5 231 ARG A N 1
ATOM 1901 C CA . ARG A 1 231 ? -6.254 -1.916 -5.238 1 97.5 231 ARG A CA 1
ATOM 1902 C C . ARG A 1 231 ? -5.707 -3.176 -4.582 1 97.5 231 ARG A C 1
ATOM 1904 O O . ARG A 1 231 ? -6.449 -4.125 -4.328 1 97.5 231 ARG A O 1
ATOM 1911 N N . VAL A 1 232 ? -4.445 -3.248 -4.254 1 98.5 232 VAL A N 1
ATOM 1912 C CA . VAL A 1 232 ? -3.83 -4.488 -3.799 1 98.5 232 VAL A CA 1
ATOM 1913 C C . VAL A 1 232 ? -3.934 -4.594 -2.279 1 98.5 232 VAL A C 1
ATOM 1915 O O . VAL A 1 232 ? -3.48 -3.699 -1.559 1 98.5 232 VAL A O 1
ATOM 1918 N N . ALA A 1 233 ? -4.555 -5.656 -1.822 1 98.62 233 ALA A N 1
ATOM 1919 C CA . ALA A 1 233 ? -4.672 -5.922 -0.391 1 98.62 233 ALA A CA 1
ATOM 1920 C C . ALA A 1 233 ? -3.299 -6.152 0.237 1 98.62 233 ALA A C 1
ATOM 1922 O O . ALA A 1 233 ? -2.395 -6.688 -0.41 1 98.62 233 ALA A O 1
ATOM 1923 N N . ARG A 1 234 ? -3.143 -5.746 1.438 1 97.69 234 ARG A N 1
ATOM 1924 C CA . ARG A 1 234 ? -1.905 -5.988 2.172 1 97.69 234 ARG A CA 1
ATOM 1925 C C . ARG A 1 234 ? -1.797 -7.449 2.6 1 97.69 234 ARG A C 1
ATOM 1927 O O . ARG A 1 234 ? -2.734 -8 3.174 1 97.69 234 ARG A O 1
ATOM 1934 N N . LEU A 1 235 ? -0.665 -8.055 2.309 1 97.56 235 LEU A N 1
ATOM 1935 C CA . LEU A 1 235 ? -0.398 -9.406 2.777 1 97.56 235 LEU A CA 1
ATOM 1936 C C . LEU A 1 235 ? 0.034 -9.398 4.238 1 97.56 235 LEU A C 1
ATOM 1938 O O . LEU A 1 235 ? 0.956 -8.672 4.617 1 97.56 235 LEU A O 1
ATOM 1942 N N . VAL A 1 236 ? -0.633 -10.148 5.02 1 93.44 236 VAL A N 1
ATOM 1943 C CA . VAL A 1 236 ? -0.365 -10.203 6.453 1 93.44 236 VAL A CA 1
ATOM 1944 C C . VAL A 1 236 ? 0.151 -11.594 6.828 1 93.44 236 VAL A C 1
ATOM 1946 O O . VAL A 1 236 ? -0.49 -12.602 6.523 1 93.44 236 VAL A O 1
ATOM 1949 N N . GLN A 1 237 ? 1.256 -11.594 7.418 1 87.25 237 GLN A N 1
ATOM 1950 C CA . GLN A 1 237 ? 1.817 -12.844 7.918 1 87.25 237 GLN A CA 1
ATOM 1951 C C . GLN A 1 237 ? 1.446 -13.07 9.383 1 87.25 237 GLN A C 1
ATOM 1953 O O . GLN A 1 237 ? 1.29 -12.109 10.141 1 87.25 237 GLN A O 1
ATOM 1958 N N . PRO A 1 238 ? 1.285 -14.312 9.695 1 76.12 238 PRO A N 1
ATOM 1959 C CA . PRO A 1 238 ? 1.044 -14.57 11.117 1 76.12 238 PRO A CA 1
ATOM 1960 C C . PRO A 1 238 ? 2.268 -14.289 11.984 1 76.12 238 PRO A C 1
ATOM 1962 O O . PRO A 1 238 ? 3.402 -14.445 11.531 1 76.12 238 PRO A O 1
ATOM 1965 N N . THR A 1 239 ? 1.978 -13.773 13.094 1 67.25 239 THR A N 1
ATOM 1966 C CA . THR A 1 239 ? 3.059 -13.633 14.062 1 67.25 239 THR A CA 1
ATOM 1967 C C . THR A 1 239 ? 3.57 -15 14.508 1 67.25 239 THR A C 1
ATOM 1969 O O . THR A 1 239 ? 2.936 -16.016 14.242 1 67.25 239 THR A O 1
ATOM 1972 N N . MET A 1 240 ? 4.719 -14.953 15.062 1 60.25 240 MET A N 1
ATOM 1973 C CA . MET A 1 240 ? 5.27 -16.203 15.578 1 60.25 240 MET A CA 1
ATOM 1974 C C . MET A 1 240 ? 4.289 -16.875 16.547 1 60.25 240 MET A C 1
ATOM 1976 O O . MET A 1 240 ? 4.074 -18.078 16.469 1 60.25 240 MET A O 1
ATOM 1980 N N . LEU A 1 241 ? 3.701 -16.047 17.375 1 60.47 241 LEU A N 1
ATOM 1981 C CA . LEU A 1 241 ? 2.76 -16.562 18.359 1 60.47 241 LEU A CA 1
ATOM 1982 C C . LEU A 1 241 ? 1.53 -17.156 17.672 1 60.47 241 LEU A C 1
ATOM 1984 O O . LEU A 1 241 ? 1.044 -18.219 18.062 1 60.47 241 LEU A O 1
ATOM 1988 N N . GLU A 1 242 ? 1.13 -16.531 16.734 1 66.12 242 GLU A N 1
ATOM 1989 C CA . GLU A 1 242 ? -0.022 -17.016 15.984 1 66.12 242 GLU A CA 1
ATOM 1990 C C . GLU A 1 242 ? 0.307 -18.312 15.25 1 66.12 242 GLU A C 1
ATOM 1992 O O . GLU A 1 242 ? -0.525 -19.219 15.172 1 66.12 242 GLU A O 1
ATOM 1997 N N . SER A 1 243 ? 1.437 -18.297 14.766 1 63.16 243 SER A N 1
ATOM 1998 C CA . SER A 1 243 ? 1.861 -19.5 14.055 1 63.16 243 SER A CA 1
ATOM 1999 C C . SER A 1 243 ? 1.914 -20.703 14.977 1 63.16 243 SER A C 1
ATOM 2001 O O . SER A 1 243 ? 1.452 -21.797 14.617 1 63.16 243 SER A O 1
ATOM 2003 N N . VAL A 1 244 ? 2.439 -20.406 16.094 1 58.78 244 VAL A N 1
ATOM 2004 C CA . VAL A 1 244 ? 2.545 -21.469 17.078 1 58.78 244 VAL A CA 1
ATOM 2005 C C . VAL A 1 244 ? 1.15 -21.938 17.484 1 58.78 244 VAL A C 1
ATOM 2007 O O . VAL A 1 244 ? 0.896 -23.141 17.578 1 58.78 244 VAL A O 1
ATOM 2010 N N . TYR A 1 245 ? 0.326 -21.031 17.688 1 62.62 245 TYR A N 1
ATOM 2011 C CA . TYR A 1 245 ? -1.043 -21.344 18.078 1 62.62 245 TYR A CA 1
ATOM 2012 C C . TYR A 1 245 ? -1.751 -22.141 16.984 1 62.62 245 TYR A C 1
ATOM 2014 O O . TYR A 1 245 ? -2.467 -23.109 17.281 1 62.62 245 TYR A O 1
ATOM 2022 N N . GLN A 1 246 ? -1.59 -21.766 15.836 1 62.69 246 GLN A N 1
ATOM 2023 C CA . GLN A 1 246 ? -2.23 -22.438 14.711 1 62.69 246 GLN A CA 1
ATOM 2024 C C . GLN A 1 246 ? -1.729 -23.875 14.57 1 62.69 246 GLN A C 1
ATOM 2026 O O . GLN A 1 246 ? -2.506 -24.781 14.258 1 62.69 246 GLN A O 1
ATOM 2031 N N . ILE A 1 247 ? -0.553 -23.969 14.805 1 58.44 247 ILE A N 1
ATOM 2032 C CA . ILE A 1 247 ? 0.049 -25.281 14.719 1 58.44 247 ILE A CA 1
ATOM 2033 C C . ILE A 1 247 ? -0.489 -26.172 15.836 1 58.44 247 ILE A C 1
ATOM 2035 O O . ILE A 1 247 ? -0.864 -27.328 15.602 1 58.44 247 ILE A O 1
ATOM 2039 N N . ILE A 1 248 ? -0.62 -25.578 17.031 1 57.84 248 ILE A N 1
ATOM 2040 C CA . ILE A 1 248 ? -1.041 -26.328 18.203 1 57.84 248 ILE A CA 1
ATOM 2041 C C . ILE A 1 248 ? -2.527 -26.672 18.109 1 57.84 248 ILE A C 1
ATOM 2043 O O . ILE A 1 248 ? -2.943 -27.781 18.422 1 57.84 248 ILE A O 1
ATOM 2047 N N . SER A 1 249 ? -3.285 -25.688 17.828 1 56.31 249 SER A N 1
ATOM 2048 C CA . SER A 1 249 ? -4.738 -25.828 17.812 1 56.31 249 SER A CA 1
ATOM 2049 C C . SER A 1 249 ? -5.191 -26.797 16.719 1 56.31 249 SER A C 1
ATOM 2051 O O . SER A 1 249 ? -6.281 -27.375 16.812 1 56.31 249 SER A O 1
ATOM 2053 N N . SER A 1 250 ? -4.645 -26.703 15.656 1 52.22 250 SER A N 1
ATOM 2054 C CA . SER A 1 250 ? -5.062 -27.594 14.578 1 52.22 250 SER A CA 1
ATOM 2055 C C . SER A 1 250 ? -4.812 -29.062 14.938 1 52.22 250 SER A C 1
ATOM 2057 O O . SER A 1 250 ? -5.266 -29.969 14.234 1 52.22 250 SER A O 1
ATOM 2059 N N . GLY A 1 251 ? -4.578 -29.219 16.297 1 45.53 251 GLY A N 1
ATOM 2060 C CA . GLY A 1 251 ? -4.316 -30.578 16.703 1 45.53 251 GLY A CA 1
ATOM 2061 C C . GLY A 1 251 ? -3.311 -31.297 15.82 1 45.53 251 GLY A C 1
ATOM 2062 O O . GLY A 1 251 ? -2.949 -32.438 16.078 1 45.53 251 GLY A O 1
ATOM 2063 N N . GLN A 1 252 ? -3.422 -30.969 14.68 1 40.25 252 GLN A N 1
ATOM 2064 C CA . GLN A 1 252 ? -2.508 -31.594 13.734 1 40.25 252 GLN A CA 1
ATOM 2065 C C . GLN A 1 252 ? -1.072 -31.125 13.961 1 40.25 252 GLN A C 1
ATOM 2067 O O . GLN A 1 252 ? -0.725 -29.984 13.648 1 40.25 252 GLN A O 1
ATOM 2072 N N . ILE A 1 253 ? -0.756 -31.344 15.141 1 38.28 253 ILE A N 1
ATOM 2073 C CA . ILE A 1 253 ? 0.697 -31.219 15.148 1 38.28 253 ILE A CA 1
ATOM 2074 C C . ILE A 1 253 ? 1.244 -31.453 13.742 1 38.28 253 ILE A C 1
ATOM 2076 O O . ILE A 1 253 ? 1.058 -32.531 13.164 1 38.28 253 ILE A O 1
ATOM 2080 N N . PHE A 1 254 ? 0.895 -30.469 12.945 1 36.59 254 PHE A N 1
ATOM 2081 C CA . PHE A 1 254 ? 1.307 -30.641 11.555 1 36.59 254 PHE A CA 1
ATOM 2082 C C . PHE A 1 254 ? 2.262 -31.812 11.406 1 36.59 254 PHE A C 1
ATOM 2084 O O . PHE A 1 254 ? 3.248 -31.922 12.141 1 36.59 254 PHE A O 1
ATOM 2091 N N . GLU A 1 255 ? 1.815 -32.938 11.117 1 34.62 255 GLU A N 1
ATOM 2092 C CA . GLU A 1 255 ? 2.688 -33.812 10.336 1 34.62 255 GLU A CA 1
ATOM 2093 C C . GLU A 1 255 ? 3.674 -33 9.5 1 34.62 255 GLU A C 1
ATOM 2095 O O . GLU A 1 255 ? 4.332 -33.562 8.609 1 34.62 255 GLU A O 1
ATOM 2100 N N . PHE A 1 256 ? 3.363 -31.812 9.172 1 38.47 256 PHE A N 1
ATOM 2101 C CA . PHE A 1 256 ? 4.582 -31.078 8.828 1 38.47 256 PHE A CA 1
ATOM 2102 C C . PHE A 1 256 ? 5.715 -31.453 9.781 1 38.47 256 PHE A C 1
ATOM 2104 O O . PHE A 1 256 ? 5.715 -31.047 10.945 1 38.47 256 PHE A O 1
ATOM 2111 N N . SER A 1 257 ? 5.828 -32.719 9.922 1 36.38 257 SER A N 1
ATOM 2112 C CA . SER A 1 257 ? 6.746 -33.594 10.648 1 36.38 257 SER A CA 1
ATOM 2113 C C . SER A 1 257 ? 8.023 -32.844 11.031 1 36.38 257 SER A C 1
ATOM 2115 O O . SER A 1 257 ? 8.406 -31.875 10.375 1 36.38 257 SER A O 1
ATOM 2117 N N . TRP A 1 258 ? 8.375 -33.062 12.281 1 38.19 258 TRP A N 1
ATOM 2118 C CA . TRP A 1 258 ? 9.781 -32.906 12.633 1 38.19 258 TRP A CA 1
ATOM 2119 C C . TRP A 1 258 ? 10.664 -32.969 11.383 1 38.19 258 TRP A C 1
ATOM 2121 O O . TRP A 1 258 ? 11.688 -32.281 11.312 1 38.19 258 TRP A O 1
ATOM 2131 N N . HIS A 1 259 ? 10.148 -33.688 10.484 1 39.12 259 HIS A N 1
ATOM 2132 C CA . HIS A 1 259 ? 10.883 -33.812 9.234 1 39.12 259 HIS A CA 1
ATOM 2133 C C . HIS A 1 259 ? 10.742 -32.531 8.398 1 39.12 259 HIS A C 1
ATOM 2135 O O . HIS A 1 259 ? 11.711 -32.094 7.773 1 39.12 259 HIS A O 1
ATOM 2141 N N . CYS A 1 260 ? 9.531 -31.953 8.305 1 42.34 260 CYS A N 1
ATOM 2142 C CA . CYS A 1 260 ? 9.398 -30.672 7.617 1 42.34 260 CYS A CA 1
ATOM 2143 C C . CYS A 1 260 ? 10.086 -29.562 8.406 1 42.34 260 CYS A C 1
ATOM 2145 O O . CYS A 1 260 ? 10.727 -28.688 7.82 1 42.34 260 CYS A O 1
ATOM 2147 N N . PHE A 1 261 ? 9.836 -29.547 9.695 1 44.22 261 PHE A N 1
ATOM 2148 C CA . PHE A 1 261 ? 10.648 -28.672 10.523 1 44.22 261 PHE A CA 1
ATOM 2149 C C . PHE A 1 261 ? 12.133 -28.922 10.297 1 44.22 261 PHE A C 1
ATOM 2151 O O . PHE A 1 261 ? 12.914 -27.984 10.125 1 44.22 261 PHE A O 1
ATOM 2158 N N . ILE A 1 262 ? 12.406 -30.266 10.375 1 44.62 262 ILE A N 1
ATOM 2159 C CA . ILE A 1 262 ? 13.789 -30.641 10.109 1 44.62 262 ILE A CA 1
ATOM 2160 C C . ILE A 1 262 ? 14.125 -30.391 8.641 1 44.62 262 ILE A C 1
ATOM 2162 O O . ILE A 1 262 ? 15.227 -29.938 8.32 1 44.62 262 ILE A O 1
ATOM 2166 N N . SER A 1 263 ? 13.172 -30.734 7.832 1 46.69 263 SER A N 1
ATOM 2167 C CA . SER A 1 263 ? 13.383 -30.516 6.402 1 46.69 263 SER A CA 1
ATOM 2168 C C . SER A 1 263 ? 13.328 -29.031 6.051 1 46.69 263 SER A C 1
ATOM 2170 O O . SER A 1 263 ? 13.945 -28.594 5.078 1 46.69 263 SER A O 1
ATOM 2172 N N . TRP A 1 264 ? 12.359 -28.328 6.672 1 50.16 264 TRP A N 1
ATOM 2173 C CA . TRP A 1 264 ? 12.383 -26.875 6.578 1 50.16 264 TRP A CA 1
ATOM 2174 C C . TRP A 1 264 ? 13.797 -26.344 6.797 1 50.16 264 TRP A C 1
ATOM 2176 O O . TRP A 1 264 ? 14.211 -25.375 6.141 1 50.16 264 TRP A O 1
ATOM 2186 N N . PHE A 1 265 ? 14.383 -27.156 7.672 1 50.62 265 PHE A N 1
ATOM 2187 C CA . PHE A 1 265 ? 15.789 -26.828 7.852 1 50.62 265 PHE A CA 1
ATOM 2188 C C . PHE A 1 265 ? 16.641 -27.547 6.809 1 50.62 265 PHE A C 1
ATOM 2190 O O . PHE A 1 265 ? 17.875 -27.453 6.84 1 50.62 265 PHE A O 1
ATOM 2197 N N . SER A 1 266 ? 15.789 -28.297 6.004 1 57 266 SER A N 1
ATOM 2198 C CA . SER A 1 266 ? 16.656 -28.844 4.965 1 57 266 SER A CA 1
ATOM 2199 C C . SER A 1 266 ? 17.203 -27.75 4.059 1 57 266 SER A C 1
ATOM 2201 O O . SER A 1 266 ? 16.531 -26.734 3.844 1 57 266 SER A O 1
ATOM 2203 N N . CYS A 1 267 ?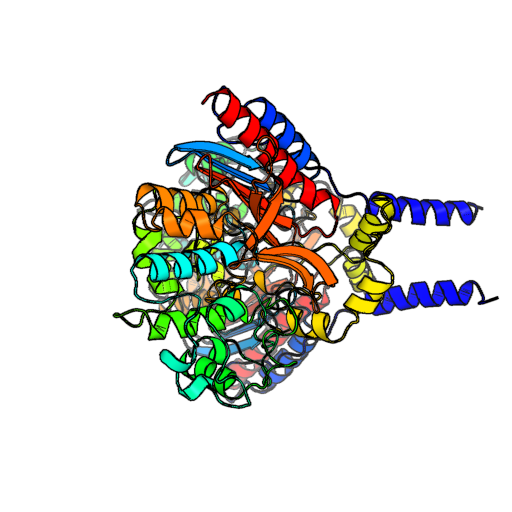 18.219 -27.953 3.674 1 66.75 267 CYS A N 1
ATOM 2204 C CA . CYS A 1 267 ? 19.062 -26.984 3 1 66.75 267 CYS A CA 1
ATOM 2205 C C . CYS A 1 267 ? 18.453 -26.562 1.668 1 66.75 267 CYS A C 1
ATOM 2207 O O . CYS A 1 267 ? 18.484 -25.375 1.32 1 66.75 267 CYS A O 1
ATOM 2209 N N . GLU A 1 268 ? 17.578 -27.641 1.016 1 75.25 268 GLU A N 1
ATOM 2210 C CA . GLU A 1 268 ? 17.125 -27.25 -0.322 1 75.25 268 GLU A CA 1
ATOM 2211 C C . GLU A 1 268 ? 15.867 -26.406 -0.264 1 75.25 268 GLU A C 1
ATOM 2213 O O . GLU A 1 268 ? 15.703 -25.469 -1.052 1 75.25 268 GLU A O 1
ATOM 2218 N N . PHE A 1 269 ? 15.016 -26.766 0.626 1 73.44 269 PHE A N 1
ATOM 2219 C CA . PHE A 1 269 ? 13.797 -26 0.831 1 73.44 269 PHE A CA 1
ATOM 2220 C C . PHE A 1 269 ? 14.117 -24.547 1.17 1 73.44 269 PHE A C 1
ATOM 2222 O O . PHE A 1 269 ? 13.602 -23.625 0.537 1 73.44 269 PHE A O 1
ATOM 2229 N N . TYR A 1 270 ? 14.945 -24.438 2.092 1 76.56 270 TYR A N 1
ATOM 2230 C CA . TYR A 1 270 ? 15.359 -23.109 2.537 1 76.56 270 TYR A CA 1
ATOM 2231 C C . TYR A 1 270 ? 15.984 -22.328 1.394 1 76.56 270 TYR A C 1
ATOM 2233 O O . TYR A 1 270 ? 15.664 -21.156 1.184 1 76.56 270 TYR A O 1
ATOM 2241 N N . LYS A 1 271 ? 16.75 -22.969 0.655 1 77.38 271 LYS A N 1
ATOM 2242 C CA . LYS A 1 271 ? 17.438 -22.312 -0.452 1 77.38 271 LYS A CA 1
ATOM 2243 C C . LYS A 1 271 ? 16.453 -21.875 -1.526 1 77.38 271 LYS A C 1
ATOM 2245 O O . LYS A 1 271 ? 16.5 -20.734 -1.996 1 77.38 271 LYS A O 1
ATOM 2250 N N . ALA A 1 272 ? 15.547 -22.734 -1.853 1 82 272 ALA A N 1
ATOM 2251 C CA . ALA A 1 272 ? 14.617 -22.484 -2.947 1 82 272 ALA A CA 1
ATOM 2252 C C . ALA A 1 272 ? 13.617 -21.391 -2.584 1 82 272 ALA A C 1
ATOM 2254 O O . ALA A 1 272 ? 13.211 -20.609 -3.441 1 82 272 ALA A O 1
ATOM 2255 N N . LEU A 1 273 ? 13.297 -21.297 -1.326 1 83.25 273 LEU A N 1
ATOM 2256 C CA . LEU A 1 273 ? 12.219 -20.406 -0.922 1 83.25 273 LEU A CA 1
ATOM 2257 C C . LEU A 1 273 ? 12.781 -19.094 -0.393 1 83.25 273 LEU A C 1
ATOM 2259 O O . LEU A 1 273 ? 12.031 -18.125 -0.215 1 83.25 273 LEU A O 1
ATOM 2263 N N . ARG A 1 274 ? 14.008 -19 -0.225 1 82.88 274 ARG A N 1
ATOM 2264 C CA . ARG A 1 274 ? 14.656 -17.781 0.242 1 82.88 274 ARG A CA 1
ATOM 2265 C C . ARG A 1 274 ? 15.266 -17.016 -0.92 1 82.88 274 ARG A C 1
ATOM 2267 O O . ARG A 1 274 ? 15.484 -15.797 -0.822 1 82.88 274 ARG A O 1
ATOM 2274 N N . TYR A 1 275 ? 15.375 -17.781 -2.082 1 86.44 275 TYR A N 1
ATOM 2275 C CA . TYR A 1 275 ? 16.062 -17.188 -3.23 1 86.44 275 TYR A CA 1
ATOM 2276 C C . TYR A 1 275 ? 15.062 -16.609 -4.227 1 86.44 275 TYR A C 1
ATOM 2278 O O . TYR A 1 275 ? 14.102 -17.281 -4.613 1 86.44 275 TYR A O 1
ATOM 2286 N N . PRO A 1 276 ? 15.492 -15.352 -4.73 1 92.88 276 PRO A N 1
ATOM 2287 C CA . PRO A 1 276 ? 16.312 -14.289 -4.141 1 92.88 276 PRO A CA 1
ATOM 2288 C C . PRO A 1 276 ? 15.656 -13.648 -2.922 1 92.88 276 PRO A C 1
ATOM 2290 O O . PRO A 1 276 ? 14.453 -13.828 -2.695 1 92.88 276 PRO A O 1
ATOM 2293 N N . LEU A 1 277 ? 16.375 -12.922 -2.215 1 87.38 277 LEU A N 1
ATOM 2294 C CA . LEU A 1 277 ? 15.906 -12.391 -0.943 1 87.38 277 LEU A CA 1
ATOM 2295 C C . LEU A 1 277 ? 14.68 -11.5 -1.15 1 87.38 277 LEU A C 1
ATOM 2297 O O . LEU A 1 277 ? 13.734 -11.539 -0.359 1 87.38 277 LEU A O 1
ATOM 2301 N N . TRP A 1 278 ? 14.664 -10.734 -2.203 1 93 278 TRP A N 1
ATOM 2302 C CA . TRP A 1 278 ? 13.586 -9.781 -2.426 1 93 278 TRP A CA 1
ATOM 2303 C C . TRP A 1 278 ? 12.328 -10.484 -2.928 1 93 278 TRP A C 1
ATOM 2305 O O . TRP A 1 278 ? 11.281 -9.852 -3.107 1 93 278 TRP A O 1
ATOM 2315 N N . LEU A 1 279 ? 12.359 -11.844 -3.08 1 93.81 279 LEU A N 1
ATOM 2316 C CA . LEU A 1 279 ? 11.188 -12.656 -3.412 1 93.81 279 LEU A CA 1
ATOM 2317 C C . LEU A 1 279 ? 11 -13.781 -2.398 1 93.81 279 LEU A C 1
ATOM 2319 O O . LEU A 1 279 ? 10.305 -14.758 -2.674 1 93.81 279 LEU A O 1
ATOM 2323 N N . SER A 1 280 ? 11.617 -13.656 -1.326 1 89.56 280 SER A N 1
ATOM 2324 C CA . SER A 1 280 ? 11.578 -14.75 -0.357 1 89.56 280 SER A CA 1
ATOM 2325 C C . SER A 1 280 ? 10.195 -14.883 0.271 1 89.56 280 SER A C 1
ATOM 2327 O O . SER A 1 280 ? 9.547 -13.883 0.569 1 89.56 280 SER A O 1
ATOM 2329 N N . VAL A 1 281 ? 9.812 -16.109 0.505 1 83.56 281 VAL A N 1
ATOM 2330 C CA . VAL A 1 281 ? 8.547 -16.375 1.183 1 83.56 281 VAL A CA 1
ATOM 2331 C C . VAL A 1 281 ? 8.812 -16.875 2.6 1 83.56 281 VAL A C 1
ATOM 2333 O O . VAL A 1 281 ? 7.879 -17.156 3.352 1 83.56 281 VAL A O 1
ATOM 2336 N N . LEU A 1 282 ? 10.047 -16.938 2.984 1 78.81 282 LEU A N 1
ATOM 2337 C CA . LEU A 1 282 ? 10.414 -17.484 4.289 1 78.81 282 LEU A CA 1
ATOM 2338 C C . LEU A 1 282 ? 10.93 -16.375 5.207 1 78.81 282 LEU A C 1
ATOM 2340 O O . LEU A 1 282 ? 11.148 -16.609 6.398 1 78.81 282 LEU A O 1
ATOM 2344 N N . SER A 1 283 ? 11.07 -15.258 4.648 1 77.44 283 SER A N 1
ATOM 2345 C CA . SER A 1 283 ? 11.555 -14.148 5.457 1 77.44 283 SER A CA 1
ATOM 2346 C C . SER A 1 283 ? 10.5 -13.688 6.453 1 77.44 283 SER A C 1
ATOM 2348 O O . SER A 1 283 ? 9.305 -13.961 6.277 1 77.44 283 SER A O 1
ATOM 2350 N N . GLU A 1 284 ? 11.008 -13.086 7.484 1 78.75 284 GLU A N 1
ATOM 2351 C CA . GLU A 1 284 ? 10.094 -12.414 8.406 1 78.75 284 GLU A CA 1
ATOM 2352 C C . GLU A 1 284 ? 9.383 -11.25 7.727 1 78.75 284 GLU A C 1
ATOM 2354 O O . GLU A 1 284 ? 8.242 -10.93 8.07 1 78.75 284 GLU A O 1
ATOM 2359 N N . GLU A 1 285 ? 10.039 -10.797 6.789 1 87.06 285 GLU A N 1
ATOM 2360 C CA . GLU A 1 285 ? 9.484 -9.711 5.984 1 87.06 285 GLU A CA 1
ATOM 2361 C C . GLU A 1 285 ? 8.578 -10.25 4.887 1 87.06 285 GLU A C 1
ATOM 2363 O O . GLU A 1 285 ? 8.617 -11.438 4.562 1 87.06 285 GLU A O 1
ATOM 2368 N N . MET A 1 286 ? 7.773 -9.453 4.402 1 93.44 286 MET A N 1
ATOM 2369 C CA . MET A 1 286 ? 6.891 -9.789 3.287 1 93.44 286 MET A CA 1
ATOM 2370 C C . MET A 1 286 ? 7.191 -8.914 2.074 1 93.44 286 MET A C 1
ATOM 2372 O O . MET A 1 286 ? 6.449 -7.98 1.775 1 93.44 286 MET A O 1
ATOM 2376 N N . PRO A 1 287 ? 8.188 -9.336 1.314 1 95.44 287 PRO A N 1
ATOM 2377 C CA . PRO A 1 287 ? 8.633 -8.523 0.182 1 95.44 287 PRO A CA 1
ATOM 2378 C C . PRO A 1 287 ? 7.52 -8.25 -0.828 1 95.44 287 PRO A C 1
ATOM 2380 O O . PRO A 1 287 ? 7.566 -7.254 -1.549 1 95.44 287 PRO A O 1
ATOM 2383 N N . TYR A 1 288 ? 6.547 -9.055 -0.836 1 97.31 288 TYR A N 1
ATOM 2384 C CA . TYR A 1 288 ? 5.473 -8.953 -1.817 1 97.31 288 TYR A CA 1
ATOM 2385 C C . TYR A 1 288 ? 4.578 -7.754 -1.53 1 97.31 288 TYR A C 1
ATOM 2387 O O . TYR A 1 288 ? 3.709 -7.41 -2.336 1 97.31 288 TYR A O 1
ATOM 2395 N N . ASN A 1 289 ? 4.758 -7.086 -0.414 1 97.69 289 ASN A N 1
ATOM 2396 C CA . ASN A 1 289 ? 4.07 -5.832 -0.126 1 97.69 289 ASN A CA 1
ATOM 2397 C C . ASN A 1 289 ? 4.832 -4.637 -0.693 1 97.69 289 ASN A C 1
ATOM 2399 O O . ASN A 1 289 ? 4.328 -3.51 -0.676 1 97.69 289 ASN A O 1
ATOM 2403 N N . ASN A 1 290 ? 6.008 -4.852 -1.174 1 97.81 290 ASN A N 1
ATOM 2404 C CA . ASN A 1 290 ? 6.828 -3.832 -1.816 1 97.81 290 ASN A CA 1
ATOM 2405 C C . ASN A 1 290 ? 6.371 -3.564 -3.248 1 97.81 290 ASN A C 1
ATOM 2407 O O . ASN A 1 290 ? 6.426 -4.457 -4.098 1 97.81 290 ASN A O 1
ATOM 2411 N N . PRO A 1 291 ? 5.988 -2.305 -3.504 1 97.62 291 PRO A N 1
ATOM 2412 C CA . PRO A 1 291 ? 5.523 -1.994 -4.855 1 97.62 291 PRO A CA 1
ATOM 2413 C C . PRO A 1 291 ? 6.559 -2.332 -5.93 1 97.62 291 PRO A C 1
ATOM 2415 O O . PRO A 1 291 ? 6.199 -2.783 -7.02 1 97.62 291 PRO A O 1
ATOM 2418 N N . ALA A 1 292 ? 7.793 -2.119 -5.656 1 97.38 292 ALA A N 1
ATOM 2419 C CA . ALA A 1 292 ? 8.836 -2.439 -6.629 1 97.38 292 ALA A CA 1
ATOM 2420 C C . ALA A 1 292 ? 8.828 -3.928 -6.969 1 97.38 292 ALA A C 1
ATOM 2422 O O . ALA A 1 292 ? 9.07 -4.309 -8.117 1 97.38 292 ALA A O 1
ATOM 2423 N N . VAL A 1 293 ? 8.586 -4.754 -6.004 1 98.12 293 VAL A N 1
ATOM 2424 C CA . VAL A 1 293 ? 8.508 -6.195 -6.211 1 98.12 293 VAL A CA 1
ATOM 2425 C C . VAL A 1 293 ? 7.258 -6.535 -7.02 1 98.12 293 VAL A C 1
ATOM 2427 O O . VAL A 1 293 ? 7.316 -7.336 -7.953 1 98.12 293 VAL A O 1
ATOM 2430 N N . ARG A 1 294 ? 6.137 -5.895 -6.676 1 98.38 294 ARG A N 1
ATOM 2431 C CA . ARG A 1 294 ? 4.863 -6.156 -7.336 1 98.38 294 ARG A CA 1
ATOM 2432 C C . ARG A 1 294 ? 4.938 -5.809 -8.82 1 98.38 294 ARG A C 1
ATOM 2434 O O . ARG A 1 294 ? 4.203 -6.375 -9.633 1 98.38 294 ARG A O 1
ATOM 2441 N N . GLU A 1 295 ? 5.797 -4.949 -9.172 1 97.88 295 GLU A N 1
ATOM 2442 C CA . GLU A 1 295 ? 5.922 -4.504 -10.562 1 97.88 295 GLU A CA 1
ATOM 2443 C C . GLU A 1 295 ? 6.797 -5.461 -11.367 1 97.88 295 GLU A C 1
ATOM 2445 O O . GLU A 1 295 ? 6.828 -5.391 -12.602 1 97.88 295 GLU A O 1
ATOM 2450 N N . MET A 1 296 ? 7.52 -6.371 -10.727 1 98 296 MET A N 1
ATOM 2451 C CA . MET A 1 296 ? 8.375 -7.34 -11.398 1 98 296 MET A CA 1
ATOM 2452 C C . MET A 1 296 ? 7.539 -8.414 -12.094 1 98 296 MET A C 1
ATOM 2454 O O . MET A 1 296 ? 6.414 -8.688 -11.68 1 98 296 MET A O 1
ATOM 2458 N N . GLU A 1 297 ? 8.141 -8.922 -13.148 1 98.12 297 GLU A N 1
ATOM 2459 C CA . GLU A 1 297 ? 7.504 -10.031 -13.852 1 98.12 297 GLU A CA 1
ATOM 2460 C C . GLU A 1 297 ? 8.141 -11.367 -13.469 1 98.12 297 GLU A C 1
ATOM 2462 O O . GLU A 1 297 ? 9.336 -11.578 -13.688 1 98.12 297 GLU A O 1
ATOM 2467 N N . ASN A 1 298 ? 7.367 -12.219 -12.945 1 98.38 298 ASN A N 1
ATOM 2468 C CA . ASN A 1 298 ? 7.711 -13.609 -12.672 1 98.38 298 ASN A CA 1
ATOM 2469 C C . ASN A 1 298 ? 6.469 -14.492 -12.602 1 98.38 298 ASN A C 1
ATOM 2471 O O . ASN A 1 298 ? 5.742 -14.469 -11.609 1 98.38 298 ASN A O 1
ATOM 2475 N N . VAL A 1 299 ? 6.293 -15.305 -13.523 1 98.5 299 VAL A N 1
ATOM 2476 C CA . VAL A 1 299 ? 5.055 -16.047 -13.711 1 98.5 299 VAL A CA 1
ATOM 2477 C C . VAL A 1 299 ? 4.984 -17.203 -12.711 1 98.5 299 VAL A C 1
ATOM 2479 O O . VAL A 1 299 ? 3.941 -17.844 -12.562 1 98.5 299 VAL A O 1
ATOM 2482 N N . ALA A 1 300 ? 6.027 -17.391 -11.938 1 98.25 300 ALA A N 1
ATOM 2483 C CA . ALA A 1 300 ? 5.996 -18.453 -10.922 1 98.25 300 ALA A CA 1
ATOM 2484 C C . ALA A 1 300 ? 5.266 -17.969 -9.672 1 98.25 300 ALA A C 1
ATOM 2486 O O . ALA A 1 300 ? 4.645 -18.766 -8.961 1 98.25 300 ALA A O 1
ATOM 2487 N N . VAL A 1 301 ? 5.367 -16.594 -9.438 1 97.81 301 VAL A N 1
ATOM 2488 C CA . VAL A 1 301 ? 4.93 -16.25 -8.086 1 97.81 301 VAL A CA 1
ATOM 2489 C C . VAL A 1 301 ? 4.23 -14.898 -8.102 1 97.81 301 VAL A C 1
ATOM 2491 O O . VAL A 1 301 ? 3.467 -14.57 -7.191 1 97.81 301 VAL A O 1
ATOM 2494 N N . LEU A 1 302 ? 4.41 -14.109 -9.141 1 98.38 302 LEU A N 1
ATOM 2495 C CA . LEU A 1 302 ? 4.039 -12.695 -9.047 1 98.38 302 LEU A CA 1
ATOM 2496 C C . LEU A 1 302 ? 2.84 -12.391 -9.938 1 98.38 302 LEU A C 1
ATOM 2498 O O . LEU A 1 302 ? 2.807 -11.359 -10.609 1 98.38 302 LEU A O 1
ATOM 2502 N N . GLY A 1 303 ? 1.907 -13.297 -9.992 1 98.81 303 GLY A N 1
ATOM 2503 C CA . GLY A 1 303 ? 0.592 -12.938 -10.5 1 98.81 303 GLY A CA 1
ATOM 2504 C C . GLY A 1 303 ? -0.254 -12.195 -9.477 1 98.81 303 GLY A C 1
ATOM 2505 O O . GLY A 1 303 ? -0.394 -12.641 -8.336 1 98.81 303 GLY A O 1
ATOM 2506 N N . ILE A 1 304 ? -0.783 -11.07 -9.906 1 98.88 304 ILE A N 1
ATOM 2507 C CA . ILE A 1 304 ? -1.568 -10.242 -9 1 98.88 304 ILE A CA 1
ATOM 2508 C C . ILE A 1 304 ? -2.898 -9.875 -9.648 1 98.88 304 ILE A C 1
ATOM 2510 O O . ILE A 1 304 ? -2.932 -9.438 -10.805 1 98.88 304 ILE A O 1
ATOM 2514 N N . GLY A 1 305 ? -3.984 -10.094 -8.945 1 98.88 305 GLY A N 1
ATOM 2515 C CA . GLY A 1 305 ? -5.293 -9.758 -9.484 1 98.88 305 GLY A CA 1
ATOM 2516 C C . GLY A 1 305 ? -6.438 -10.227 -8.609 1 98.88 305 GLY A C 1
ATOM 2517 O O . GLY A 1 305 ? -6.242 -10.516 -7.422 1 98.88 305 GLY A O 1
ATOM 2518 N N . THR A 1 306 ? -7.645 -10.133 -9.148 1 98.88 306 THR A N 1
ATOM 2519 C CA . THR A 1 306 ? -8.844 -10.617 -8.469 1 98.88 306 THR A CA 1
ATOM 2520 C C . THR A 1 306 ? -9.023 -12.117 -8.703 1 98.88 306 THR A C 1
ATOM 2522 O O . THR A 1 306 ? -8.406 -12.688 -9.609 1 98.88 306 THR A O 1
ATOM 2525 N N . ALA A 1 307 ? -9.789 -12.75 -7.816 1 98.75 307 ALA A N 1
ATOM 2526 C CA . ALA A 1 307 ? -10.133 -14.148 -8.055 1 98.75 307 ALA A CA 1
ATOM 2527 C C . ALA A 1 307 ? -10.812 -14.328 -9.414 1 98.75 307 ALA A C 1
ATOM 2529 O O . ALA A 1 307 ? -10.484 -15.25 -10.156 1 98.75 307 ALA A O 1
ATOM 2530 N N . ARG A 1 308 ? -11.727 -13.422 -9.711 1 98.62 308 ARG A N 1
ATOM 2531 C CA . ARG A 1 308 ? -12.453 -13.453 -10.969 1 98.62 308 ARG A CA 1
ATOM 2532 C C . ARG A 1 308 ? -11.5 -13.305 -12.156 1 98.62 308 ARG A C 1
ATOM 2534 O O . ARG A 1 308 ? -11.633 -14.008 -13.156 1 98.62 308 ARG A O 1
ATOM 2541 N N . GLY A 1 309 ? -10.602 -12.359 -12.039 1 98.81 309 GLY A N 1
ATOM 2542 C CA . GLY A 1 309 ? -9.625 -12.156 -13.094 1 98.81 309 GLY A CA 1
ATOM 2543 C C . GLY A 1 309 ? -8.773 -13.383 -13.367 1 98.81 309 GLY A C 1
ATOM 2544 O O . GLY A 1 309 ? -8.562 -13.758 -14.523 1 98.81 309 GLY A O 1
ATOM 2545 N N . LEU A 1 310 ? -8.234 -14.016 -12.32 1 98.88 310 LEU A N 1
ATOM 2546 C CA . LEU A 1 310 ? -7.414 -15.211 -12.469 1 98.88 310 LEU A CA 1
ATOM 2547 C C . LEU A 1 310 ? -8.219 -16.359 -13.07 1 98.88 310 LEU A C 1
ATOM 2549 O O . LEU A 1 310 ? -7.734 -17.062 -13.953 1 98.88 310 LEU A O 1
ATOM 2553 N N . ALA A 1 311 ? -9.422 -16.531 -12.641 1 98.88 311 ALA A N 1
ATOM 2554 C CA . ALA A 1 311 ? -10.281 -17.578 -13.203 1 98.88 311 ALA A CA 1
ATOM 2555 C C . ALA A 1 311 ? -10.586 -17.297 -14.672 1 98.88 311 ALA A C 1
ATOM 2557 O O . ALA A 1 311 ? -10.664 -18.219 -15.484 1 98.88 311 ALA A O 1
ATOM 2558 N N . ASN A 1 312 ? -10.742 -16.078 -14.961 1 98.81 312 ASN A N 1
ATOM 2559 C CA . ASN A 1 312 ? -11.094 -15.688 -16.328 1 98.81 312 ASN A CA 1
ATOM 2560 C C . ASN A 1 312 ? -9.961 -15.984 -17.297 1 98.81 312 ASN A C 1
ATOM 2562 O O . ASN A 1 312 ? -10.195 -16.109 -18.516 1 98.81 312 ASN A O 1
ATOM 2566 N N . VAL A 1 313 ? -8.766 -16.094 -16.797 1 98.88 313 VAL A N 1
ATOM 2567 C CA . VAL A 1 313 ? -7.656 -16.5 -17.656 1 98.88 313 VAL A CA 1
ATOM 2568 C C . VAL A 1 313 ? -7.973 -17.859 -18.297 1 98.88 313 VAL A C 1
ATOM 2570 O O . VAL A 1 313 ? -7.883 -18.016 -19.516 1 98.88 313 VAL A O 1
ATOM 2573 N N . ILE A 1 314 ? -8.367 -18.797 -17.469 1 98.75 314 ILE A N 1
ATOM 2574 C CA . ILE A 1 314 ? -8.641 -20.156 -17.938 1 98.75 314 ILE A CA 1
ATOM 2575 C C . ILE A 1 314 ? -9.883 -20.156 -18.828 1 98.75 314 ILE A C 1
ATOM 2577 O O . ILE A 1 314 ? -9.891 -20.766 -19.891 1 98.75 314 ILE A O 1
ATOM 2581 N N . SER A 1 315 ? -10.852 -19.406 -18.375 1 98.56 315 SER A N 1
ATOM 2582 C CA . SER A 1 315 ? -12.078 -19.281 -19.156 1 98.56 315 SER A CA 1
ATOM 2583 C C . SER A 1 315 ? -11.797 -18.75 -20.547 1 98.56 315 SER A C 1
ATOM 2585 O O . SER A 1 315 ? -12.367 -19.234 -21.531 1 98.56 315 SER A O 1
ATOM 2587 N N . THR A 1 316 ? -10.938 -17.828 -20.609 1 98.75 316 THR A N 1
ATOM 2588 C CA . THR A 1 316 ? -10.586 -17.219 -21.891 1 98.75 316 THR A CA 1
ATOM 2589 C C . THR A 1 316 ? -9.844 -18.203 -22.781 1 98.75 316 THR A C 1
ATOM 2591 O O . THR A 1 316 ? -10.055 -18.25 -23.984 1 98.75 316 THR A O 1
ATOM 2594 N N . ILE A 1 317 ? -8.992 -18.984 -22.203 1 98.62 317 ILE A N 1
ATOM 2595 C CA . ILE A 1 317 ? -8.266 -20 -22.969 1 98.62 317 ILE A CA 1
ATOM 2596 C C . ILE A 1 317 ? -9.242 -20.984 -23.594 1 98.62 317 ILE A C 1
ATOM 2598 O O . ILE A 1 317 ? -9.086 -21.375 -24.75 1 98.62 317 ILE A O 1
ATOM 2602 N N . TRP A 1 318 ? -10.281 -21.359 -22.859 1 98.19 318 TRP A N 1
ATOM 2603 C CA . TRP A 1 318 ? -11.32 -22.234 -23.406 1 98.19 318 TRP A CA 1
ATOM 2604 C C . TRP A 1 318 ? -12.117 -21.516 -24.484 1 98.19 318 TRP A C 1
ATOM 2606 O O . TRP A 1 318 ? -12.336 -22.078 -25.562 1 98.19 318 TRP A O 1
ATOM 2616 N N . LYS A 1 319 ? -12.508 -20.297 -24.172 1 97.44 319 LYS A N 1
ATOM 2617 C CA . LYS A 1 319 ? -13.352 -19.531 -25.078 1 97.44 319 LYS A CA 1
ATOM 2618 C C . LYS A 1 319 ? -12.68 -19.328 -26.422 1 97.44 319 LYS A C 1
ATOM 2620 O O . LYS A 1 319 ? -13.328 -19.391 -27.469 1 97.44 319 LYS A O 1
ATOM 2625 N N . LYS A 1 320 ? -11.43 -19.141 -26.391 1 98 320 LYS A N 1
ATOM 2626 C CA . LYS A 1 320 ? -10.688 -18.844 -27.609 1 98 320 LYS A CA 1
ATOM 2627 C C . LYS A 1 320 ? -10.047 -20.094 -28.188 1 98 320 LYS A C 1
ATOM 2629 O O . LYS A 1 320 ? -9.367 -20.031 -29.219 1 98 320 LYS A O 1
ATOM 2634 N N . ASN A 1 321 ? -10.25 -21.203 -27.625 1 97.81 321 ASN A N 1
ATOM 2635 C CA . ASN A 1 321 ? -9.68 -22.469 -28.062 1 97.81 321 ASN A CA 1
ATOM 2636 C C . ASN A 1 321 ? -8.18 -22.359 -28.312 1 97.81 321 ASN A C 1
ATOM 2638 O O . ASN A 1 321 ? -7.695 -22.719 -29.391 1 97.81 321 ASN A O 1
ATOM 2642 N N . LEU A 1 322 ? -7.512 -21.859 -27.297 1 98.44 322 LEU A N 1
ATOM 2643 C CA . LEU A 1 322 ? -6.082 -21.609 -27.453 1 98.44 322 LEU A CA 1
ATOM 2644 C C . LEU A 1 322 ? -5.285 -22.891 -27.297 1 98.44 322 LEU A C 1
ATOM 2646 O O . LEU A 1 322 ? -4.125 -22.969 -27.703 1 98.44 322 LEU A O 1
ATOM 2650 N N . ILE A 1 323 ? -5.855 -23.906 -26.625 1 98.56 323 ILE A N 1
ATOM 2651 C CA . ILE A 1 323 ? -5.262 -25.234 -26.469 1 98.56 323 ILE A CA 1
ATOM 2652 C C . ILE A 1 323 ? -6.164 -26.281 -27.109 1 98.56 323 ILE A C 1
ATOM 2654 O O . ILE A 1 323 ? -7.359 -26.344 -26.828 1 98.56 323 ILE A O 1
ATOM 2658 N N . ASN A 1 324 ? -5.609 -27.078 -28 1 97.75 324 ASN A N 1
ATOM 2659 C CA . ASN A 1 324 ? -6.438 -28.047 -28.703 1 97.75 324 ASN A CA 1
ATOM 2660 C C . ASN A 1 324 ? -6.801 -29.234 -27.812 1 97.75 324 ASN A C 1
ATOM 2662 O O . ASN A 1 324 ? -6.238 -29.406 -26.734 1 97.75 324 ASN A O 1
ATOM 2666 N N . GLU A 1 325 ? -7.668 -30.062 -28.281 1 97.31 325 GLU A N 1
ATOM 2667 C CA . GLU A 1 325 ? -8.258 -31.141 -27.5 1 97.31 325 GLU A CA 1
ATOM 2668 C C . GLU A 1 325 ? -7.211 -32.188 -27.125 1 97.31 325 GLU A C 1
ATOM 2670 O O . GLU A 1 325 ? -7.242 -32.75 -26.031 1 97.31 325 GLU A O 1
ATOM 2675 N N . GLU A 1 326 ? -6.391 -32.469 -27.984 1 97.69 326 GLU A N 1
ATOM 2676 C CA . GLU A 1 326 ? -5.352 -33.469 -27.734 1 97.69 326 GLU A CA 1
ATOM 2677 C C . GLU A 1 326 ? -4.453 -33.062 -26.578 1 97.69 326 GLU A C 1
ATOM 2679 O O . GLU A 1 326 ? -4.148 -33.875 -25.703 1 97.69 326 GLU A O 1
ATOM 2684 N N . ILE A 1 327 ? -4.051 -31.844 -26.594 1 98.31 327 ILE A N 1
ATOM 2685 C CA . ILE A 1 327 ? -3.162 -31.344 -25.547 1 98.31 327 ILE A CA 1
ATOM 2686 C C . ILE A 1 327 ? -3.924 -31.234 -24.234 1 98.31 327 ILE A C 1
ATOM 2688 O O . ILE A 1 327 ? -3.379 -31.547 -23.172 1 98.31 327 ILE A O 1
ATOM 2692 N N . TRP A 1 328 ? -5.191 -30.828 -24.25 1 98.12 328 TRP A N 1
ATOM 2693 C CA . TRP A 1 328 ? -5.996 -30.812 -23.031 1 98.12 328 TRP A CA 1
ATOM 2694 C C . TRP A 1 328 ? -6.07 -32.219 -22.438 1 98.12 328 TRP A C 1
ATOM 2696 O O . TRP A 1 328 ? -5.984 -32.375 -21.203 1 98.12 328 TRP A O 1
ATOM 2706 N N . LYS A 1 329 ? -6.246 -33.156 -23.297 1 97.5 329 LYS A N 1
ATOM 2707 C CA . LYS A 1 329 ? -6.297 -34.531 -22.828 1 97.5 329 LYS A CA 1
ATOM 2708 C C . LYS A 1 329 ? -4.988 -34.938 -22.141 1 97.5 329 LYS A C 1
ATOM 2710 O O . LYS A 1 329 ? -5 -35.594 -21.094 1 97.5 329 LYS A O 1
ATOM 2715 N N . ARG A 1 330 ? -3.949 -34.594 -22.719 1 97.75 330 ARG A N 1
ATOM 2716 C CA . ARG A 1 330 ? -2.639 -34.875 -22.141 1 97.75 330 ARG A CA 1
ATOM 2717 C C . ARG A 1 330 ? -2.475 -34.188 -20.781 1 97.75 330 ARG A C 1
ATOM 2719 O O . ARG A 1 330 ? -2.008 -34.812 -19.828 1 97.75 330 ARG A O 1
ATOM 2726 N N . LEU A 1 331 ? -2.854 -32.938 -20.688 1 98.31 331 LEU A N 1
ATOM 2727 C CA . LEU A 1 331 ? -2.701 -32.156 -19.469 1 98.31 331 LEU A CA 1
ATOM 2728 C C . LEU A 1 331 ? -3.574 -32.719 -18.359 1 98.31 331 LEU A C 1
ATOM 2730 O O . LEU A 1 331 ? -3.254 -32.562 -17.172 1 98.31 331 LEU A O 1
ATOM 2734 N N . SER A 1 332 ? -4.637 -33.344 -18.719 1 97.75 332 SER A N 1
ATOM 2735 C CA . SER A 1 332 ? -5.656 -33.75 -17.75 1 97.75 332 SER A CA 1
ATOM 2736 C C . SER A 1 332 ? -5.219 -35 -16.969 1 97.75 332 SER A C 1
ATOM 2738 O O . SER A 1 332 ? -5.879 -35.375 -16 1 97.75 332 SER A O 1
ATOM 2740 N N . GLN A 1 333 ? -4.102 -35.531 -17.297 1 97.12 333 GLN A N 1
ATOM 2741 C CA . GLN A 1 333 ? -3.588 -36.719 -16.625 1 97.12 333 GLN A CA 1
ATOM 2742 C C . GLN A 1 333 ? -2.23 -36.438 -15.992 1 97.12 333 GLN A C 1
ATOM 2744 O O . GLN A 1 333 ? -1.352 -35.875 -16.625 1 97.12 333 GLN A O 1
ATOM 2749 N N . PRO A 1 334 ? -2.107 -36.906 -14.734 1 97.75 334 PRO A N 1
ATOM 2750 C CA . PRO A 1 334 ? -0.779 -36.75 -14.133 1 97.75 334 PRO A CA 1
ATOM 2751 C C . PRO A 1 334 ? 0.275 -37.625 -14.82 1 97.75 334 PRO A C 1
ATOM 2753 O O . PRO A 1 334 ? -0.062 -38.625 -15.461 1 97.75 334 PRO A O 1
ATOM 2756 N N . VAL A 1 335 ? 1.451 -37.219 -14.664 1 96.88 335 VAL A N 1
ATOM 2757 C CA . VAL A 1 335 ? 2.574 -37.969 -15.211 1 96.88 335 VAL A CA 1
ATOM 2758 C C . VAL A 1 335 ? 3.07 -39 -14.172 1 96.88 335 VAL A C 1
ATOM 2760 O O . VAL A 1 335 ? 3.479 -40.094 -14.516 1 96.88 335 VAL A O 1
ATOM 2763 N N . GLU A 1 336 ? 3.006 -38.562 -12.875 1 96.19 336 GLU A N 1
ATOM 2764 C CA . GLU A 1 336 ? 3.52 -39.438 -11.828 1 96.19 336 GLU A CA 1
ATOM 2765 C C . GLU A 1 336 ? 2.975 -39.031 -10.461 1 96.19 336 GLU A C 1
ATOM 2767 O O . GLU A 1 336 ? 2.432 -37.938 -10.289 1 96.19 336 GLU A O 1
ATOM 2772 N N . TYR A 1 337 ? 2.984 -39.969 -9.594 1 96 337 TYR A N 1
ATOM 2773 C CA . TYR A 1 337 ? 2.83 -39.75 -8.156 1 96 337 TYR A CA 1
ATOM 2774 C C . TYR A 1 337 ? 4.172 -39.844 -7.441 1 96 337 TYR A C 1
ATOM 2776 O O . TYR A 1 337 ? 4.711 -40.969 -7.281 1 96 337 TYR A O 1
ATOM 2784 N N . ALA A 1 338 ? 4.734 -38.75 -7.105 1 92.31 338 ALA A N 1
ATOM 2785 C CA . ALA A 1 338 ? 6.117 -38.75 -6.637 1 92.31 338 ALA A CA 1
ATOM 2786 C C . ALA A 1 338 ? 6.336 -37.719 -5.547 1 92.31 338 ALA A C 1
ATOM 2788 O O . ALA A 1 338 ? 5.551 -36.781 -5.41 1 92.31 338 ALA A O 1
ATOM 2789 N N . GLY A 1 339 ? 7.461 -37.969 -4.812 1 90.62 339 GLY A N 1
ATOM 2790 C CA . GLY A 1 339 ? 7.91 -37 -3.828 1 90.62 339 GLY A CA 1
ATOM 2791 C C . GLY A 1 339 ? 8.766 -35.875 -4.426 1 90.62 339 GLY A C 1
ATOM 2792 O O . GLY A 1 339 ? 9.266 -36.031 -5.543 1 90.62 339 GLY A O 1
ATOM 2793 N N . ASP A 1 340 ? 8.914 -34.812 -3.705 1 90.56 340 ASP A N 1
ATOM 2794 C CA . ASP A 1 340 ? 9.648 -33.625 -4.098 1 90.56 340 ASP A CA 1
ATOM 2795 C C . ASP A 1 340 ? 10.797 -33.344 -3.129 1 90.56 340 ASP A C 1
ATOM 2797 O O . ASP A 1 340 ? 10.602 -33.344 -1.912 1 90.56 340 ASP A O 1
ATOM 2801 N N . LYS A 1 341 ? 11.969 -33.094 -3.619 1 88.31 341 LYS A N 1
ATOM 2802 C CA . LYS A 1 341 ? 13.148 -32.875 -2.791 1 88.31 341 LYS A CA 1
ATOM 2803 C C . LYS A 1 341 ? 13.039 -31.547 -2.027 1 88.31 341 LYS A C 1
ATOM 2805 O O . LYS A 1 341 ? 13.719 -31.344 -1.017 1 88.31 341 LYS A O 1
ATOM 2810 N N . VAL A 1 342 ? 12.273 -30.719 -2.523 1 87.25 342 VAL A N 1
ATOM 2811 C CA . VAL A 1 342 ? 12.141 -29.391 -1.92 1 87.25 342 VAL A CA 1
ATOM 2812 C C . VAL A 1 342 ? 10.961 -29.391 -0.952 1 87.25 342 VAL A C 1
ATOM 2814 O O . VAL A 1 342 ? 11.141 -29.156 0.248 1 87.25 342 VAL A O 1
ATOM 2817 N N . SER A 1 343 ? 9.797 -29.734 -1.354 1 79 343 SER A N 1
ATOM 2818 C CA . SER A 1 343 ? 8.602 -29.656 -0.521 1 79 343 SER A CA 1
ATOM 2819 C C . SER A 1 343 ? 8.43 -30.922 0.316 1 79 343 SER A C 1
ATOM 2821 O O . SER A 1 343 ? 7.672 -30.922 1.288 1 79 343 SER A O 1
ATOM 2823 N N . CYS A 1 344 ? 8.945 -32 -0.068 1 78.31 344 CYS A N 1
ATOM 2824 C CA . CYS A 1 344 ? 8.906 -33.312 0.594 1 78.31 344 CYS A CA 1
ATOM 2825 C C . CYS A 1 344 ? 7.48 -33.875 0.627 1 78.31 344 CYS A C 1
ATOM 2827 O O . CYS A 1 344 ? 7.156 -34.688 1.472 1 78.31 344 CYS A O 1
ATOM 2829 N N . ILE A 1 345 ? 6.688 -33.406 -0.197 1 80.5 345 ILE A N 1
ATOM 2830 C CA . ILE A 1 345 ? 5.301 -33.844 -0.256 1 80.5 345 ILE A CA 1
ATOM 2831 C C . ILE A 1 345 ? 5.098 -34.719 -1.49 1 80.5 345 ILE A C 1
ATOM 2833 O O . ILE A 1 345 ? 5.57 -34.375 -2.58 1 80.5 345 ILE A O 1
ATOM 2837 N N . LYS A 1 346 ? 4.492 -35.812 -1.253 1 89.81 346 LYS A N 1
ATOM 2838 C CA . LYS A 1 346 ? 4.133 -36.688 -2.363 1 89.81 346 LYS A CA 1
ATOM 2839 C C . LYS A 1 346 ? 2.762 -36.344 -2.926 1 89.81 346 LYS A C 1
ATOM 2841 O O . LYS A 1 346 ? 1.783 -36.25 -2.182 1 89.81 346 LYS A O 1
ATOM 2846 N N . ARG A 1 347 ? 2.697 -36.125 -4.215 1 91.88 347 ARG A N 1
ATOM 2847 C CA . ARG A 1 347 ? 1.465 -35.719 -4.898 1 91.88 347 ARG A CA 1
ATOM 2848 C C . ARG A 1 347 ? 1.483 -36.188 -6.355 1 91.88 347 ARG A C 1
ATOM 2850 O O . ARG A 1 347 ? 2.535 -36.562 -6.883 1 91.88 347 ARG A O 1
ATOM 2857 N N . TYR A 1 348 ? 0.248 -36.281 -6.867 1 96.56 348 TYR A N 1
ATOM 2858 C CA . TYR A 1 348 ? 0.172 -36.406 -8.32 1 96.56 348 TYR A CA 1
ATOM 2859 C C . TYR A 1 348 ? 0.629 -35.125 -9 1 96.56 348 TYR A C 1
ATOM 2861 O O . TYR A 1 348 ? 0.188 -34.031 -8.641 1 96.56 348 TYR A O 1
ATOM 2869 N N . ARG A 1 349 ? 1.534 -35.312 -9.93 1 96.75 349 ARG A N 1
ATOM 2870 C CA . ARG A 1 349 ? 2.09 -34.156 -10.609 1 96.75 349 ARG A CA 1
ATOM 2871 C C . ARG A 1 349 ? 2.271 -34.406 -12.102 1 96.75 349 ARG A C 1
ATOM 2873 O O . ARG A 1 349 ? 2.305 -35.562 -12.523 1 96.75 349 ARG A O 1
ATOM 2880 N N . GLY A 1 350 ? 2.346 -33.344 -12.812 1 96.81 350 GLY A N 1
ATOM 2881 C CA . GLY A 1 350 ? 2.604 -33.406 -14.242 1 96.81 350 GLY A CA 1
ATOM 2882 C C . GLY A 1 350 ? 2.336 -32.125 -14.977 1 96.81 350 GLY A C 1
ATOM 2883 O O . GLY A 1 350 ? 1.47 -31.328 -14.57 1 96.81 350 GLY A O 1
ATOM 2884 N N . HIS A 1 351 ? 3.078 -31.781 -15.898 1 96.94 351 HIS A N 1
ATOM 2885 C CA . HIS A 1 351 ? 2.855 -30.719 -16.875 1 96.94 351 HIS A CA 1
ATOM 2886 C C . HIS A 1 351 ? 2.723 -29.359 -16.188 1 96.94 351 HIS A C 1
ATOM 2888 O O . HIS A 1 351 ? 2.004 -28.484 -16.656 1 96.94 351 HIS A O 1
ATOM 2894 N N . GLY A 1 352 ? 3.258 -29.219 -15.094 1 97.12 352 GLY A N 1
ATOM 2895 C CA . GLY A 1 352 ? 3.23 -27.953 -14.398 1 97.12 352 GLY A CA 1
ATOM 2896 C C . GLY A 1 352 ? 2.105 -27.844 -13.391 1 97.12 352 GLY A C 1
ATOM 2897 O O . GLY A 1 352 ? 1.903 -26.781 -12.781 1 97.12 352 GLY A O 1
ATOM 2898 N N . PHE A 1 353 ? 1.385 -28.953 -13.188 1 97.94 353 PHE A N 1
ATOM 2899 C CA . PHE A 1 353 ? 0.229 -28.969 -12.297 1 97.94 353 PHE A CA 1
ATOM 2900 C C . PHE A 1 353 ? 0.37 -30.047 -11.227 1 97.94 353 PHE A C 1
ATOM 2902 O O . PHE A 1 353 ? 1.15 -30.984 -11.383 1 97.94 353 PHE A O 1
ATOM 2909 N N . TYR A 1 354 ? -0.337 -29.797 -10.148 1 96.94 354 TYR A N 1
ATOM 2910 C CA . TYR A 1 354 ? -0.739 -30.875 -9.258 1 96.94 354 TYR A CA 1
ATOM 2911 C C . TYR A 1 354 ? -2.107 -31.422 -9.648 1 96.94 354 TYR A C 1
ATOM 2913 O O . TYR A 1 354 ? -2.838 -30.797 -10.422 1 96.94 354 TYR A O 1
ATOM 2921 N N . TYR A 1 355 ? -2.355 -32.656 -9.125 1 97.56 355 TYR A N 1
ATOM 2922 C CA . TYR A 1 355 ? -3.623 -33.281 -9.477 1 97.56 355 TYR A CA 1
ATOM 2923 C C . TYR A 1 355 ? -4.289 -33.875 -8.25 1 97.56 355 TYR A C 1
ATOM 2925 O O . TYR A 1 355 ? -3.611 -34.281 -7.293 1 97.56 355 TYR A O 1
ATOM 2933 N N . ALA A 1 356 ? -5.539 -33.906 -8.289 1 96.56 356 ALA A N 1
ATOM 2934 C CA . ALA A 1 356 ? -6.367 -34.656 -7.332 1 96.56 356 ALA A CA 1
ATOM 2935 C C . ALA A 1 356 ? -7.449 -35.438 -8.047 1 96.56 356 ALA A C 1
ATOM 2937 O O . ALA A 1 356 ? -7.871 -35.094 -9.148 1 96.56 356 ALA A O 1
ATOM 2938 N N . PRO A 1 357 ? -7.832 -36.531 -7.422 1 96.38 357 PRO A N 1
ATOM 2939 C CA . PRO A 1 357 ? -8.906 -37.312 -8.047 1 96.38 357 PRO A CA 1
ATOM 2940 C C . PRO A 1 357 ? -10.172 -36.469 -8.273 1 96.38 357 PRO A C 1
ATOM 2942 O O . PRO A 1 357 ? -10.539 -35.656 -7.43 1 96.38 357 PRO A O 1
ATOM 2945 N N . HIS A 1 358 ? -10.742 -36.719 -9.477 1 96.38 358 HIS A N 1
ATOM 2946 C CA . HIS A 1 358 ? -12.023 -36.062 -9.758 1 96.38 358 HIS A CA 1
ATOM 2947 C C . HIS A 1 358 ? -13.094 -36.531 -8.773 1 96.38 358 HIS A C 1
ATOM 2949 O O . HIS A 1 358 ? -13.156 -37.719 -8.414 1 96.38 358 HIS A O 1
ATOM 2955 N N . PRO A 1 359 ? -13.953 -35.656 -8.352 1 95.38 359 PRO A N 1
ATOM 2956 C CA . PRO A 1 359 ? -14.875 -36.031 -7.277 1 95.38 359 PRO A CA 1
ATOM 2957 C C . PRO A 1 359 ? -15.984 -36.969 -7.746 1 95.38 359 PRO A C 1
ATOM 2959 O O . PRO A 1 359 ? -16.609 -37.656 -6.93 1 95.38 359 PRO A O 1
ATOM 2962 N N . ILE A 1 360 ? -16.266 -37.062 -9.008 1 93.81 360 ILE A N 1
ATOM 2963 C CA . ILE A 1 360 ? -17.391 -37.844 -9.508 1 93.81 360 ILE A CA 1
ATOM 2964 C C . ILE A 1 360 ? -16.891 -38.906 -10.469 1 93.81 360 ILE A C 1
ATOM 2966 O O . ILE A 1 360 ? -17.312 -40.062 -10.398 1 93.81 360 ILE A O 1
ATOM 2970 N N . ARG A 1 361 ? -15.938 -38.562 -11.258 1 92.44 361 ARG A N 1
ATOM 2971 C CA . ARG A 1 361 ? -15.492 -39.438 -12.336 1 92.44 361 ARG A CA 1
ATOM 2972 C C . ARG A 1 361 ? -14.32 -40.281 -11.883 1 92.44 361 ARG A C 1
ATOM 2974 O O . ARG A 1 361 ? -13.367 -39.781 -11.281 1 92.44 361 ARG A O 1
ATOM 2981 N N . GLN A 1 362 ? -14.414 -41.5 -12.297 1 92.81 362 GLN A N 1
ATOM 2982 C CA . GLN A 1 362 ? -13.367 -42.438 -11.906 1 92.81 362 GLN A CA 1
ATOM 2983 C C . GLN A 1 362 ? -12.164 -42.344 -12.828 1 92.81 362 GLN A C 1
ATOM 2985 O O . GLN A 1 362 ? -12.32 -42.156 -14.039 1 92.81 362 GLN A O 1
ATOM 2990 N N . ASN A 1 363 ? -11.023 -42.5 -12.297 1 92.69 363 ASN A N 1
ATOM 2991 C CA . ASN A 1 363 ? -9.75 -42.5 -13.016 1 92.69 363 ASN A CA 1
ATOM 2992 C C . ASN A 1 363 ? -9.539 -41.188 -13.781 1 92.69 363 ASN A C 1
ATOM 2994 O O . ASN A 1 363 ? -8.992 -41.219 -14.883 1 92.69 363 ASN A O 1
ATOM 2998 N N . THR A 1 364 ? -10.188 -40.219 -13.344 1 95.38 364 THR A N 1
ATOM 2999 C CA . THR A 1 364 ? -10.039 -38.875 -13.875 1 95.38 364 THR A CA 1
ATOM 3000 C C . THR A 1 364 ? -9.57 -37.906 -12.781 1 95.38 364 THR A C 1
ATOM 3002 O O . THR A 1 364 ? -9.656 -38.219 -11.594 1 95.38 364 THR A O 1
ATOM 3005 N N . TYR A 1 365 ? -9.008 -36.781 -13.195 1 97.88 365 TYR A N 1
ATOM 3006 C CA . TYR A 1 365 ? -8.359 -35.906 -12.234 1 97.88 365 TYR A CA 1
ATOM 3007 C C . TYR A 1 365 ? -8.773 -34.438 -12.461 1 97.88 365 TYR A C 1
ATOM 3009 O O . TYR A 1 365 ? -9.188 -34.094 -13.562 1 97.88 365 TYR A O 1
ATOM 3017 N N . ILE A 1 366 ? -8.758 -33.719 -11.43 1 97.88 366 ILE A N 1
ATOM 3018 C CA . ILE A 1 366 ? -8.75 -32.25 -11.539 1 97.88 366 ILE A CA 1
ATOM 3019 C C . ILE A 1 366 ? -7.324 -31.734 -11.406 1 97.88 366 ILE A C 1
ATOM 3021 O O . ILE A 1 366 ? -6.473 -32.375 -10.789 1 97.88 366 ILE A O 1
ATOM 3025 N N . MET A 1 367 ? -7.07 -30.625 -12.031 1 98.5 367 MET A N 1
ATOM 3026 C CA . MET A 1 367 ? -5.766 -29.969 -12.008 1 98.5 367 MET A CA 1
ATOM 3027 C C . MET A 1 367 ? -5.754 -28.797 -11.023 1 98.5 367 MET A C 1
ATOM 3029 O O . MET A 1 367 ? -6.742 -28.078 -10.906 1 98.5 367 MET A O 1
ATOM 3033 N N . LEU A 1 368 ? -4.629 -28.656 -10.312 1 97.38 368 LEU A N 1
ATOM 3034 C CA . LEU A 1 368 ? -4.594 -27.531 -9.383 1 97.38 368 LEU A CA 1
ATOM 3035 C C . LEU A 1 368 ? -3.16 -27.062 -9.156 1 97.38 368 LEU A C 1
ATOM 3037 O O . LEU A 1 368 ? -2.209 -27.719 -9.586 1 97.38 368 LEU A O 1
ATOM 3041 N N . HIS A 1 369 ? -3.012 -25.922 -8.625 1 97.5 369 HIS A N 1
ATOM 3042 C CA . HIS A 1 369 ? -1.738 -25.391 -8.156 1 97.5 369 HIS A CA 1
ATOM 3043 C C . HIS A 1 369 ? -1.938 -24.453 -6.977 1 97.5 369 HIS A C 1
ATOM 3045 O O . HIS A 1 369 ? -2.229 -23.266 -7.164 1 97.5 369 HIS A O 1
ATOM 3051 N N . PRO A 1 370 ? -1.627 -24.922 -5.781 1 94.62 370 PRO A N 1
ATOM 3052 C CA . PRO A 1 370 ? -1.723 -24.062 -4.609 1 94.62 370 PRO A CA 1
ATOM 3053 C C . PRO A 1 370 ? -0.632 -22.984 -4.574 1 94.62 370 PRO A C 1
ATOM 3055 O O . PRO A 1 370 ? 0.411 -23.141 -5.215 1 94.62 370 PRO A O 1
ATOM 3058 N N . GLY A 1 371 ? -0.944 -21.906 -3.938 1 93.5 371 GLY A N 1
ATOM 3059 C CA . GLY A 1 371 ? 0.015 -20.844 -3.707 1 93.5 371 GLY A CA 1
ATOM 3060 C C . GLY A 1 371 ? 0.267 -20.578 -2.236 1 93.5 371 GLY A C 1
ATOM 3061 O O . GLY A 1 371 ? -0.517 -20.984 -1.38 1 93.5 371 GLY A O 1
ATOM 3062 N N . HIS A 1 372 ? 1.384 -19.891 -2.027 1 90.62 372 HIS A N 1
ATOM 3063 C CA . HIS A 1 372 ? 1.706 -19.469 -0.667 1 90.62 372 HIS A CA 1
ATOM 3064 C C . HIS A 1 372 ? 0.516 -18.797 -0.005 1 90.62 372 HIS A C 1
ATOM 3066 O O . HIS A 1 372 ? -0.178 -17.984 -0.64 1 90.62 372 HIS A O 1
ATOM 3072 N N . GLY A 1 373 ? 0.224 -19.172 1.258 1 88.38 373 GLY A N 1
ATOM 3073 C CA . GLY A 1 373 ? -0.913 -18.609 1.974 1 88.38 373 GLY A CA 1
ATOM 3074 C C . GLY A 1 373 ? -2.219 -19.312 1.661 1 88.38 373 GLY A C 1
ATOM 3075 O O . GLY A 1 373 ? -3.293 -18.844 2.045 1 88.38 373 GLY A O 1
ATOM 3076 N N . LYS A 1 374 ? -2.113 -20.312 0.897 1 91.75 374 LYS A N 1
ATOM 3077 C CA . LYS A 1 374 ? -3.236 -21.172 0.571 1 91.75 374 LYS A CA 1
ATOM 3078 C C . LYS A 1 374 ? -4.148 -20.531 -0.47 1 91.75 374 LYS A C 1
ATOM 3080 O O . LYS A 1 374 ? -5.375 -20.641 -0.376 1 91.75 374 LYS A O 1
ATOM 3085 N N . GLN A 1 375 ? -3.562 -19.812 -1.317 1 95.56 375 GLN A N 1
ATOM 3086 C CA . GLN A 1 375 ? -4.227 -19.547 -2.59 1 95.56 375 GLN A CA 1
ATOM 3087 C C . GLN A 1 375 ? -4.449 -20.844 -3.369 1 95.56 375 GLN A C 1
ATOM 3089 O O . GLN A 1 375 ? -3.809 -21.859 -3.092 1 95.56 375 GLN A O 1
ATOM 3094 N N . ASN A 1 376 ? -5.422 -20.797 -4.227 1 97.44 376 ASN A N 1
ATOM 3095 C CA . ASN A 1 376 ? -5.547 -22 -5.043 1 97.44 376 ASN A CA 1
ATOM 3096 C C . ASN A 1 376 ? -6.34 -21.734 -6.316 1 97.44 376 ASN A C 1
ATOM 3098 O O . ASN A 1 376 ? -7.285 -20.938 -6.312 1 97.44 376 ASN A O 1
ATOM 3102 N N . LEU A 1 377 ? -5.895 -22.297 -7.344 1 98.56 377 LEU A N 1
ATOM 3103 C CA . LEU A 1 377 ? -6.602 -22.391 -8.617 1 98.56 377 LEU A CA 1
ATOM 3104 C C . LEU A 1 377 ? -6.824 -23.844 -9.008 1 98.56 377 LEU A C 1
ATOM 3106 O O . LEU A 1 377 ? -5.879 -24.641 -9.023 1 98.56 377 LEU A O 1
ATOM 3110 N N . ILE A 1 378 ? -8.047 -24.203 -9.281 1 98.62 378 ILE A N 1
ATOM 3111 C CA . ILE A 1 378 ? -8.422 -25.578 -9.586 1 98.62 378 ILE A CA 1
ATOM 3112 C C . ILE A 1 378 ? -9.172 -25.625 -10.914 1 98.62 378 ILE A C 1
ATOM 3114 O O . ILE A 1 378 ? -10.094 -24.828 -11.141 1 98.62 378 ILE A O 1
ATOM 3118 N N . ILE A 1 379 ? -8.812 -26.547 -11.742 1 98.75 379 ILE A N 1
ATOM 3119 C CA . ILE A 1 379 ? -9.398 -26.703 -13.07 1 98.75 379 ILE A CA 1
ATOM 3120 C C . ILE A 1 379 ? -9.984 -28.094 -13.227 1 98.75 379 ILE A C 1
ATOM 3122 O O . ILE A 1 379 ? -9.305 -29.094 -12.984 1 98.75 379 ILE A O 1
ATOM 3126 N N . ASP A 1 380 ? -11.188 -28.188 -13.562 1 98.25 380 ASP A N 1
ATOM 3127 C CA . ASP A 1 380 ? -11.797 -29.391 -14.109 1 98.25 380 ASP A CA 1
ATOM 3128 C C . ASP A 1 380 ? -11.844 -29.344 -15.633 1 98.25 380 ASP A C 1
ATOM 3130 O O . ASP A 1 380 ? -12.75 -28.734 -16.203 1 98.25 380 ASP A O 1
ATOM 3134 N N . PRO A 1 381 ? -10.891 -30.047 -16.219 1 96.06 381 PRO A N 1
ATOM 3135 C CA . PRO A 1 381 ? -10.82 -29.922 -17.672 1 96.06 381 PRO A CA 1
ATOM 3136 C C . PRO A 1 381 ? -11.977 -30.641 -18.375 1 96.06 381 PRO A C 1
ATOM 3138 O O . PRO A 1 381 ? -12.258 -30.359 -19.547 1 96.06 381 PRO A O 1
ATOM 3141 N N . PHE A 1 382 ? -12.664 -31.5 -17.734 1 93.88 382 PHE A N 1
ATOM 3142 C CA . PHE A 1 382 ? -13.742 -32.281 -18.359 1 93.88 382 PHE A CA 1
ATOM 3143 C C . PHE A 1 382 ? -15 -31.422 -18.484 1 93.88 382 PHE A C 1
ATOM 3145 O O . PHE A 1 382 ? -15.57 -31.312 -19.578 1 93.88 382 PHE A O 1
ATOM 3152 N N . ASN A 1 383 ? -15.359 -30.797 -17.438 1 94.56 383 ASN A N 1
ATOM 3153 C CA . ASN A 1 383 ? -16.562 -29.953 -17.438 1 94.56 383 ASN A CA 1
ATOM 3154 C C . ASN A 1 383 ? -16.219 -28.516 -17.797 1 94.56 383 ASN A C 1
ATOM 3156 O O . ASN A 1 383 ? -17.125 -27.688 -17.938 1 94.56 383 ASN A O 1
ATOM 3160 N N . LYS A 1 384 ? -14.984 -28.25 -17.922 1 97.19 384 LYS A N 1
ATOM 3161 C CA . LYS A 1 384 ? -14.5 -26.906 -18.188 1 97.19 384 LYS A CA 1
ATOM 3162 C C . LYS A 1 384 ? -14.945 -25.938 -17.094 1 97.19 384 LYS A C 1
ATOM 3164 O O . LYS A 1 384 ? -15.57 -24.906 -17.375 1 97.19 384 LYS A O 1
ATOM 3169 N N . VAL A 1 385 ? -14.555 -26.297 -15.914 1 98.31 385 VAL A N 1
ATOM 3170 C CA . VAL A 1 385 ? -14.805 -25.484 -14.719 1 98.31 385 VAL A CA 1
ATOM 3171 C C . VAL A 1 385 ? -13.477 -25.031 -14.125 1 98.31 385 VAL A C 1
ATOM 3173 O O . VAL A 1 385 ? -12.508 -25.797 -14.078 1 98.31 385 VAL A O 1
ATOM 3176 N N . VAL A 1 386 ? -13.414 -23.812 -13.797 1 98.75 386 VAL A N 1
ATOM 3177 C CA . VAL A 1 386 ? -12.266 -23.297 -13.07 1 98.75 386 VAL A CA 1
ATOM 3178 C C . VAL A 1 386 ? -12.727 -22.562 -11.812 1 98.75 386 VAL A C 1
ATOM 3180 O O . VAL A 1 386 ? -13.742 -21.859 -11.836 1 98.75 386 VAL A O 1
ATOM 3183 N N . VAL A 1 387 ? -12.023 -22.812 -10.727 1 98.62 387 VAL A N 1
ATOM 3184 C CA . VAL A 1 387 ? -12.32 -22.25 -9.422 1 98.62 387 VAL A CA 1
ATOM 3185 C C . VAL A 1 387 ? -11.062 -21.609 -8.836 1 98.62 387 VAL A C 1
ATOM 3187 O O . VAL A 1 387 ? -9.977 -22.188 -8.906 1 98.62 387 VAL A O 1
ATOM 3190 N N . VAL A 1 388 ? -11.227 -20.406 -8.312 1 98.75 388 VAL A N 1
ATOM 3191 C CA . VAL A 1 388 ? -10.102 -19.703 -7.707 1 98.75 388 VAL A CA 1
ATOM 3192 C C . VAL A 1 388 ? -10.492 -19.188 -6.324 1 98.75 388 VAL A C 1
ATOM 3194 O O . VAL A 1 388 ? -11.57 -18.609 -6.148 1 98.75 388 VAL A O 1
ATOM 3197 N N . LEU A 1 389 ? -9.727 -19.484 -5.336 1 98.56 389 LEU A N 1
ATOM 3198 C CA . LEU A 1 389 ? -9.82 -18.906 -4 1 98.56 389 LEU A CA 1
ATOM 3199 C C . LEU A 1 389 ? -8.531 -18.188 -3.621 1 98.56 389 LEU A C 1
ATOM 3201 O O . LEU A 1 389 ? -7.449 -18.797 -3.658 1 98.56 389 LEU A O 1
ATOM 3205 N N . ILE A 1 390 ? -8.617 -16.922 -3.273 1 98.19 390 ILE A N 1
ATOM 3206 C CA . ILE A 1 390 ? -7.426 -16.172 -2.873 1 98.19 390 ILE A CA 1
ATOM 3207 C C . ILE A 1 390 ? -7.719 -15.375 -1.602 1 98.19 390 ILE A C 1
ATOM 3209 O O . ILE A 1 390 ? -8.875 -15.047 -1.319 1 98.19 390 ILE A O 1
ATOM 3213 N N . ARG A 1 391 ? -6.707 -15.094 -0.846 1 97.62 391 ARG A N 1
ATOM 3214 C CA . ARG A 1 391 ? -6.801 -14.398 0.432 1 97.62 391 ARG A CA 1
ATOM 3215 C C . ARG A 1 391 ? -5.543 -13.57 0.699 1 97.62 391 ARG A C 1
ATOM 3217 O O . ARG A 1 391 ? -4.531 -13.734 0.011 1 97.62 391 ARG A O 1
ATOM 3224 N N . ASN A 1 392 ? -5.59 -12.625 1.682 1 97.81 392 ASN A N 1
ATOM 3225 C CA . ASN A 1 392 ? -4.422 -11.797 1.944 1 97.81 392 ASN A CA 1
ATOM 3226 C C . ASN A 1 392 ? -3.846 -12.055 3.332 1 97.81 392 ASN A C 1
ATOM 3228 O O . ASN A 1 392 ? -2.855 -11.438 3.727 1 97.81 392 ASN A O 1
ATOM 3232 N N . ALA A 1 393 ? -4.391 -12.914 4.074 1 94 393 ALA A N 1
ATOM 3233 C CA . ALA A 1 393 ? -3.74 -13.453 5.262 1 94 393 ALA A CA 1
ATOM 3234 C C . ALA A 1 393 ? -3.061 -14.789 4.953 1 94 393 ALA A C 1
ATOM 3236 O O . ALA A 1 393 ? -3.721 -15.75 4.551 1 94 393 ALA A O 1
ATOM 3237 N N . ILE A 1 394 ? -1.796 -14.773 5.172 1 88.81 394 ILE A N 1
ATOM 3238 C CA . ILE A 1 394 ? -1.047 -15.992 4.883 1 88.81 394 ILE A CA 1
ATOM 3239 C C . ILE A 1 394 ? -1.322 -17.031 5.961 1 88.81 394 ILE A C 1
ATOM 3241 O O . ILE A 1 394 ? -1.2 -16.75 7.156 1 88.81 394 ILE A O 1
ATOM 3245 N N . LEU A 1 395 ? -1.756 -18.125 5.586 1 78.38 395 LEU A N 1
ATOM 3246 C CA . LEU A 1 395 ? -2.061 -19.219 6.5 1 78.38 395 LEU A CA 1
ATOM 3247 C C . LEU A 1 395 ? -1.092 -20.391 6.301 1 78.38 395 LEU A C 1
ATOM 3249 O O . LEU A 1 395 ? -0.665 -20.656 5.176 1 78.38 395 LEU A O 1
ATOM 3253 N N . TRP A 1 396 ? -0.856 -20.984 7.395 1 65.62 396 TRP A N 1
ATOM 3254 C CA . TRP A 1 396 ? 0.014 -22.156 7.32 1 65.62 396 TRP A CA 1
ATOM 3255 C C . TRP A 1 396 ? -0.735 -23.422 7.73 1 65.62 396 TRP A C 1
ATOM 3257 O O . TRP A 1 396 ? -0.2 -24.531 7.633 1 65.62 396 TRP A O 1
ATOM 3267 N N . LYS A 1 397 ? -1.98 -23.25 7.984 1 65.31 397 LYS A N 1
ATOM 3268 C CA . LYS A 1 397 ? -2.762 -24.391 8.445 1 65.31 397 LYS A CA 1
ATOM 3269 C C . LYS A 1 397 ? -3.152 -25.297 7.285 1 65.31 397 LYS A C 1
ATOM 3271 O O . LYS A 1 397 ? -3.596 -24.812 6.238 1 65.31 397 LYS A O 1
ATOM 3276 N N . CYS A 1 398 ? -3.031 -26.531 7.414 1 60.38 398 CYS A N 1
ATOM 3277 C CA . CYS A 1 398 ? -3.305 -27.531 6.391 1 60.38 398 CYS A CA 1
ATOM 3278 C C . CYS A 1 398 ? -4.781 -27.531 6.004 1 60.38 398 CYS A C 1
ATOM 3280 O O . CYS A 1 398 ? -5.117 -27.734 4.836 1 60.38 398 CYS A O 1
ATOM 3282 N N . ASN A 1 399 ? -5.559 -27.266 6.969 1 65.88 399 ASN A N 1
ATOM 3283 C CA . ASN A 1 399 ? -6.992 -27.328 6.711 1 65.88 399 ASN A CA 1
ATOM 3284 C C . ASN A 1 399 ? -7.422 -26.266 5.695 1 65.88 399 ASN A C 1
ATOM 3286 O O . ASN A 1 399 ? -8.453 -26.422 5.035 1 65.88 399 ASN A O 1
ATOM 3290 N N . ALA A 1 400 ? -6.598 -25.375 5.598 1 71.38 400 ALA A N 1
ATOM 3291 C CA . ALA A 1 400 ? -6.957 -24.297 4.676 1 71.38 400 ALA A CA 1
ATOM 3292 C C . ALA A 1 400 ? -6.867 -24.766 3.227 1 71.38 400 ALA A C 1
ATOM 3294 O O . ALA A 1 400 ? -7.578 -24.266 2.355 1 71.38 400 ALA A O 1
ATOM 3295 N N . PHE A 1 401 ? -6.059 -25.734 2.98 1 73.62 401 PHE A N 1
ATOM 3296 C CA . PHE A 1 401 ? -5.949 -26.312 1.646 1 73.62 401 PHE A CA 1
ATOM 3297 C C . PHE A 1 401 ? -7.23 -27.047 1.264 1 73.62 401 PHE A C 1
ATOM 3299 O O . PHE A 1 401 ? -7.684 -26.953 0.121 1 73.62 401 PHE A O 1
ATOM 3306 N N . TYR A 1 402 ? -7.828 -27.547 2.139 1 85.62 402 TYR A N 1
ATOM 3307 C CA . TYR A 1 402 ? -9.023 -28.328 1.863 1 85.62 402 TYR A CA 1
ATOM 3308 C C . TYR A 1 402 ? -10.242 -27.438 1.673 1 85.62 402 TYR A C 1
ATOM 3310 O O . TYR A 1 402 ? -11.227 -27.844 1.06 1 85.62 402 TYR A O 1
ATOM 3318 N N . GLU A 1 403 ? -10.109 -26.25 2.16 1 90.62 403 GLU A N 1
ATOM 3319 C CA . GLU A 1 403 ? -11.219 -25.312 1.971 1 90.62 403 GLU A CA 1
ATOM 3320 C C . GLU A 1 403 ? -11.5 -25.078 0.489 1 90.62 403 GLU A C 1
ATOM 3322 O O . GLU A 1 403 ? -12.633 -25.219 0.038 1 90.62 403 GLU A O 1
ATOM 3327 N N . SER A 1 404 ? -10.477 -24.781 -0.279 1 93.56 404 SER A N 1
ATOM 3328 C CA . SER A 1 404 ? -10.641 -24.516 -1.704 1 93.56 404 SER A CA 1
ATOM 3329 C C . SER A 1 404 ? -11.039 -25.781 -2.457 1 93.56 404 SER A C 1
ATOM 3331 O O . SER A 1 404 ? -11.875 -25.734 -3.363 1 93.56 404 SER A O 1
ATOM 3333 N N . LEU A 1 405 ? -10.477 -26.891 -2.082 1 94.88 405 LEU A N 1
ATOM 3334 C CA . LEU A 1 405 ? -10.789 -28.156 -2.738 1 94.88 405 LEU A CA 1
ATOM 3335 C C . LEU A 1 405 ? -12.25 -28.531 -2.514 1 94.88 405 LEU A C 1
ATOM 3337 O O . LEU A 1 405 ? -12.93 -29 -3.438 1 94.88 405 LEU A O 1
ATOM 3341 N N . ASN A 1 406 ? -12.703 -28.328 -1.275 1 95.81 406 ASN A N 1
ATOM 3342 C CA . ASN A 1 406 ? -14.086 -28.641 -0.963 1 95.81 406 ASN A CA 1
ATOM 3343 C C . ASN A 1 406 ? -15.062 -27.766 -1.74 1 95.81 406 ASN A C 1
ATOM 3345 O O . ASN A 1 406 ? -16.062 -28.25 -2.258 1 95.81 406 ASN A O 1
ATOM 3349 N N . LEU A 1 407 ? -14.758 -26.547 -1.789 1 97.06 407 LEU A N 1
ATOM 3350 C CA . LEU A 1 407 ? -15.586 -25.625 -2.564 1 97.06 407 LEU A CA 1
ATOM 3351 C C . LEU A 1 407 ? -15.609 -26.031 -4.035 1 97.06 407 LEU A C 1
ATOM 3353 O O . LEU A 1 407 ? -16.672 -26.031 -4.664 1 97.06 407 LEU A O 1
ATOM 3357 N N . ALA A 1 408 ? -14.484 -26.344 -4.559 1 97.5 408 ALA A N 1
ATOM 3358 C CA . ALA A 1 408 ? -14.375 -26.75 -5.961 1 97.5 408 ALA A CA 1
ATOM 3359 C C . ALA A 1 408 ? -15.164 -28.031 -6.227 1 97.5 408 ALA A C 1
ATOM 3361 O O . ALA A 1 408 ? -15.883 -28.125 -7.223 1 97.5 408 ALA A O 1
ATOM 3362 N N . ASN A 1 409 ? -15.016 -28.953 -5.344 1 97.19 409 ASN A N 1
ATOM 3363 C CA . ASN A 1 409 ? -15.734 -30.219 -5.496 1 97.19 409 ASN A CA 1
ATOM 3364 C C . ASN A 1 409 ? -17.25 -30.016 -5.496 1 97.19 409 ASN A C 1
ATOM 3366 O O . ASN A 1 409 ? -17.953 -30.641 -6.277 1 97.19 409 ASN A O 1
ATOM 3370 N N . ASP A 1 410 ? -17.672 -29.188 -4.625 1 97 410 ASP A N 1
ATOM 3371 C CA . ASP A 1 410 ? -19.094 -28.891 -4.57 1 97 410 ASP A CA 1
ATOM 3372 C C . ASP A 1 410 ? -19.594 -28.297 -5.887 1 97 410 ASP A C 1
ATOM 3374 O O . ASP A 1 410 ? -20.641 -28.672 -6.395 1 97 410 ASP A O 1
ATOM 3378 N N . ILE A 1 411 ? -18.859 -27.438 -6.445 1 97.88 411 ILE A N 1
ATOM 3379 C CA . ILE A 1 411 ? -19.234 -26.797 -7.703 1 97.88 411 ILE A CA 1
ATOM 3380 C C . ILE A 1 411 ? -19.25 -27.828 -8.828 1 97.88 411 ILE A C 1
ATOM 3382 O O . ILE A 1 411 ? -20.188 -27.875 -9.625 1 97.88 411 ILE A O 1
ATOM 3386 N N . ILE A 1 412 ? -18.219 -28.656 -8.875 1 97.25 412 ILE A N 1
ATOM 3387 C CA . ILE A 1 412 ? -18.094 -29.656 -9.93 1 97.25 412 ILE A CA 1
ATOM 3388 C C . ILE A 1 412 ? -19.25 -30.656 -9.844 1 97.25 412 ILE A C 1
ATOM 3390 O O . ILE A 1 412 ? -19.812 -31.031 -10.867 1 97.25 412 ILE A O 1
ATOM 3394 N N . ARG A 1 413 ? -19.656 -31.016 -8.656 1 96 413 ARG A N 1
ATOM 3395 C CA . ARG A 1 413 ? -20.766 -31.922 -8.477 1 96 413 ARG A CA 1
ATOM 3396 C C . ARG A 1 413 ? -22.062 -31.312 -8.992 1 96 413 ARG A C 1
ATOM 3398 O O . ARG A 1 413 ? -22.859 -31.984 -9.656 1 96 413 ARG A O 1
ATOM 3405 N N . ILE A 1 414 ? -22.25 -30.062 -8.664 1 95.25 414 ILE A N 1
ATOM 3406 C CA . ILE A 1 414 ? -23.469 -29.375 -9.086 1 95.25 414 ILE A CA 1
ATOM 3407 C C . ILE A 1 414 ? -23.484 -29.25 -10.609 1 95.25 414 ILE A C 1
ATOM 3409 O O . ILE A 1 414 ? -24.531 -29.469 -11.234 1 95.25 414 ILE A O 1
ATOM 3413 N N . VAL A 1 415 ? -22.359 -28.938 -11.211 1 94.38 415 VAL A N 1
ATOM 3414 C CA . VAL A 1 415 ? -22.266 -28.766 -12.656 1 94.38 415 VAL A CA 1
ATOM 3415 C C . VAL A 1 415 ? -22.5 -30.109 -13.352 1 94.38 415 VAL A C 1
ATOM 3417 O O . VAL A 1 415 ? -23.156 -30.156 -14.391 1 94.38 415 VAL A O 1
ATOM 3420 N N . ASP A 1 416 ? -21.922 -31.125 -12.766 1 88.19 416 ASP A N 1
ATOM 3421 C CA . ASP A 1 416 ? -22.047 -32.438 -13.367 1 88.19 416 ASP A CA 1
ATOM 3422 C C . ASP A 1 416 ? -23.5 -32.938 -13.289 1 88.19 416 ASP A C 1
ATOM 3424 O O . ASP A 1 416 ? -23.953 -33.688 -14.172 1 88.19 416 ASP A O 1
ATOM 3428 N N . MET A 1 417 ? -24.219 -32.594 -12.305 1 83.69 417 MET A N 1
ATOM 3429 C CA . MET A 1 417 ? -25.609 -32.969 -12.148 1 83.69 417 MET A CA 1
ATOM 3430 C C . MET A 1 417 ? -26.5 -32.25 -13.141 1 83.69 417 MET A C 1
ATOM 3432 O O . MET A 1 417 ? -27.531 -32.75 -13.562 1 83.69 417 MET A O 1
ATOM 3436 N N . ASN A 1 418 ? -26.141 -31.047 -13.469 1 75.06 418 ASN A N 1
ATOM 3437 C CA . ASN A 1 418 ? -26.938 -30.219 -14.367 1 75.06 418 ASN A CA 1
ATOM 3438 C C . ASN A 1 418 ? -26.609 -30.516 -15.828 1 75.06 418 ASN A C 1
ATOM 3440 O O . ASN A 1 418 ? -27.266 -30 -16.734 1 75.06 418 ASN A O 1
ATOM 3444 N N . THR A 1 419 ? -25.516 -31.203 -16.094 1 66.38 419 THR A N 1
ATOM 3445 C CA . THR A 1 419 ? -25.188 -31.562 -17.453 1 66.38 419 THR A CA 1
ATOM 3446 C C . THR A 1 419 ? -25.734 -32.938 -17.797 1 66.38 419 THR A C 1
ATOM 3448 O O . THR A 1 419 ? -25.75 -33.844 -16.938 1 66.38 419 THR A O 1
ATOM 3451 N N . MET B 1 1 ? 17.797 -27.5 38.156 1 30.81 1 MET B N 1
ATOM 3452 C CA . MET B 1 1 ? 16.641 -26.656 38.406 1 30.81 1 MET B CA 1
ATOM 3453 C C . MET B 1 1 ? 16.922 -25.219 38 1 30.81 1 MET B C 1
ATOM 3455 O O . MET B 1 1 ? 17.703 -24.516 38.656 1 30.81 1 MET B O 1
ATOM 3459 N N . VAL B 1 2 ? 16.828 -24.984 36.781 1 46.81 2 VAL B N 1
ATOM 3460 C CA . VAL B 1 2 ? 17.094 -23.625 36.312 1 46.81 2 VAL B CA 1
ATOM 3461 C C . VAL B 1 2 ? 16.203 -22.656 37.125 1 46.81 2 VAL B C 1
ATOM 3463 O O . VAL B 1 2 ? 14.992 -22.828 37.188 1 46.81 2 VAL B O 1
ATOM 3466 N N . PRO B 1 3 ? 16.812 -21.953 38 1 42.47 3 PRO B N 1
ATOM 3467 C CA . PRO B 1 3 ? 16.062 -21.094 38.906 1 42.47 3 PRO B CA 1
ATOM 3468 C C . PRO B 1 3 ? 15.07 -20.188 38.188 1 42.47 3 PRO B C 1
ATOM 3470 O O . PRO B 1 3 ? 15.328 -19.781 37.062 1 42.47 3 PRO B O 1
ATOM 3473 N N . ARG B 1 4 ? 13.867 -20.156 38.75 1 48.28 4 ARG B N 1
ATOM 3474 C CA . ARG B 1 4 ? 12.703 -19.375 38.312 1 48.28 4 ARG B CA 1
ATOM 3475 C C . ARG B 1 4 ? 13.102 -17.969 37.906 1 48.28 4 ARG B C 1
ATOM 3477 O O . ARG B 1 4 ? 12.586 -17.438 36.906 1 48.28 4 ARG B O 1
ATOM 3484 N N . TRP B 1 5 ? 13.984 -17.469 38.625 1 46.72 5 TRP B N 1
ATOM 3485 C CA . TRP B 1 5 ? 14.398 -16.094 38.344 1 46.72 5 TRP B CA 1
ATOM 3486 C C . TRP B 1 5 ? 15.125 -16 37.031 1 46.72 5 TRP B C 1
ATOM 3488 O O . TRP B 1 5 ? 15.086 -14.977 36.344 1 46.72 5 TRP B O 1
ATOM 3498 N N . ALA B 1 6 ? 15.727 -17.125 36.688 1 49.03 6 ALA B N 1
ATOM 3499 C CA . ALA B 1 6 ? 16.453 -17.141 35.438 1 49.03 6 ALA B CA 1
ATOM 3500 C C . ALA B 1 6 ? 15.5 -17.219 34.25 1 49.03 6 ALA B C 1
ATOM 3502 O O . ALA B 1 6 ? 15.711 -16.562 33.219 1 49.03 6 ALA B O 1
ATOM 3503 N N . ILE B 1 7 ? 14.484 -17.938 34.5 1 47.06 7 ILE B N 1
ATOM 3504 C CA . ILE B 1 7 ? 13.469 -18.016 33.469 1 47.06 7 ILE B CA 1
ATOM 3505 C C . ILE B 1 7 ? 12.773 -16.672 33.312 1 47.06 7 ILE B C 1
ATOM 3507 O O . ILE B 1 7 ? 12.555 -16.188 32.219 1 47.06 7 ILE B O 1
ATOM 3511 N N . ILE B 1 8 ? 12.547 -16.047 34.469 1 46.91 8 ILE B N 1
ATOM 3512 C CA . ILE B 1 8 ? 11.938 -14.719 34.438 1 46.91 8 ILE B CA 1
ATOM 3513 C C . ILE B 1 8 ? 12.891 -13.734 33.75 1 46.91 8 ILE B C 1
ATOM 3515 O O . ILE B 1 8 ? 12.469 -12.938 32.906 1 46.91 8 ILE B O 1
ATOM 3519 N N . ALA B 1 9 ? 14.094 -13.891 34.125 1 48.31 9 ALA B N 1
ATOM 3520 C CA . ALA B 1 9 ? 15.078 -13 33.531 1 48.31 9 ALA B CA 1
ATOM 3521 C C . ALA B 1 9 ? 15.195 -13.25 32.031 1 48.31 9 ALA B C 1
ATOM 3523 O O . ALA B 1 9 ? 15.289 -12.305 31.234 1 48.31 9 ALA B O 1
ATOM 3524 N N . ILE B 1 10 ? 15.234 -14.391 31.688 1 46.97 10 ILE B N 1
ATOM 3525 C CA . ILE B 1 10 ? 15.281 -14.734 30.266 1 46.97 10 ILE B CA 1
ATOM 3526 C C . ILE B 1 10 ? 14.008 -14.242 29.578 1 46.97 10 ILE B C 1
ATOM 3528 O O . ILE B 1 10 ? 14.07 -13.695 28.469 1 46.97 10 ILE B O 1
ATOM 3532 N N . ILE B 1 11 ? 12.977 -14.398 30.281 1 47.62 11 ILE B N 1
ATOM 3533 C CA . ILE B 1 11 ? 11.727 -13.93 29.703 1 47.62 11 ILE B CA 1
ATOM 3534 C C . ILE B 1 11 ? 11.734 -12.406 29.609 1 47.62 11 ILE B C 1
ATOM 3536 O O . ILE B 1 11 ? 11.383 -11.828 28.578 1 47.62 11 ILE B O 1
ATOM 3540 N N . ILE B 1 12 ? 12.172 -11.891 30.719 1 50.75 12 ILE B N 1
ATOM 3541 C CA . ILE B 1 12 ? 12.227 -10.43 30.734 1 50.75 12 ILE B CA 1
ATOM 3542 C C . ILE B 1 12 ? 13.25 -9.945 29.719 1 50.75 12 ILE B C 1
ATOM 3544 O O . ILE B 1 12 ? 13 -8.992 28.969 1 50.75 12 ILE B O 1
ATOM 3548 N N . GLY B 1 13 ? 14.391 -10.5 29.781 1 46.69 13 GLY B N 1
ATOM 3549 C CA . GLY B 1 13 ? 15.406 -10.156 28.797 1 46.69 13 GLY B CA 1
ATOM 3550 C C . GLY B 1 13 ? 14.961 -10.406 27.359 1 46.69 13 GLY B C 1
ATOM 3551 O O . GLY B 1 13 ? 15.219 -9.594 26.484 1 46.69 13 GLY B O 1
ATOM 3552 N N . SER B 1 14 ? 14.5 -11.492 27.188 1 48.12 14 SER B N 1
ATOM 3553 C CA . SER B 1 14 ? 13.961 -11.797 25.875 1 48.12 14 SER B CA 1
ATOM 3554 C C . SER B 1 14 ? 12.875 -10.797 25.484 1 48.12 14 SER B C 1
ATOM 3556 O O . SER B 1 14 ? 12.773 -10.422 24.312 1 48.12 14 SER B O 1
ATOM 3558 N N . ILE B 1 15 ? 12.211 -10.438 26.484 1 49.94 15 ILE B N 1
ATOM 3559 C CA . ILE B 1 15 ? 11.203 -9.398 26.266 1 49.94 15 ILE B CA 1
ATOM 3560 C C . ILE B 1 15 ? 11.891 -8.078 25.938 1 49.94 15 ILE B C 1
ATOM 3562 O O . ILE B 1 15 ? 11.461 -7.352 25.047 1 49.94 15 ILE B O 1
ATOM 3566 N N . ILE B 1 16 ? 12.93 -7.898 26.703 1 49.5 16 ILE B N 1
ATOM 3567 C CA . ILE B 1 16 ? 13.648 -6.648 26.484 1 49.5 16 ILE B CA 1
ATOM 3568 C C . ILE B 1 16 ? 14.273 -6.648 25.094 1 49.5 16 ILE B C 1
ATOM 3570 O O . ILE B 1 16 ? 14.227 -5.641 24.391 1 49.5 16 ILE B O 1
ATOM 3574 N N . VAL B 1 17 ? 15.102 -7.605 24.797 1 47.12 17 VAL B N 1
ATOM 3575 C CA . VAL B 1 17 ? 15.703 -7.723 23.469 1 47.12 17 VAL B CA 1
ATOM 3576 C C . VAL B 1 17 ? 14.617 -7.645 22.406 1 47.12 17 VAL B C 1
ATOM 3578 O O . VAL B 1 17 ? 14.812 -7.035 21.359 1 47.12 17 VAL B O 1
ATOM 3581 N N . PHE B 1 18 ? 13.656 -8.328 22.75 1 48.94 18 PHE B N 1
ATOM 3582 C CA . PHE B 1 18 ? 12.492 -8.273 21.875 1 48.94 18 PHE B CA 1
ATOM 3583 C C . PHE B 1 18 ? 11.969 -6.848 21.75 1 48.94 18 PHE B C 1
ATOM 3585 O O . PHE B 1 18 ? 11.383 -6.48 20.734 1 48.94 18 PHE B O 1
ATOM 3592 N N . LEU B 1 19 ? 12.273 -6.082 22.844 1 54.72 19 LEU B N 1
ATOM 3593 C CA . LEU B 1 19 ? 11.68 -4.754 22.844 1 54.72 19 LEU B CA 1
ATOM 3594 C C . LEU B 1 19 ? 12.625 -3.729 22.234 1 54.72 19 LEU B C 1
ATOM 3596 O O . LEU B 1 19 ? 12.266 -2.562 22.062 1 54.72 19 LEU B O 1
ATOM 3600 N N . LYS B 1 20 ? 13.883 -4.273 22 1 56.03 20 LYS B N 1
ATOM 3601 C CA . LYS B 1 20 ? 14.789 -3.283 21.422 1 56.03 20 LYS B CA 1
ATOM 3602 C C . LYS B 1 20 ? 14.43 -2.98 19.969 1 56.03 20 LYS B C 1
ATOM 3604 O O . LYS B 1 20 ? 14.289 -3.896 19.156 1 56.03 20 LYS B O 1
ATOM 3609 N N . THR B 1 21 ? 14.164 -1.671 19.734 1 62.81 21 THR B N 1
ATOM 3610 C CA . THR B 1 21 ? 13.922 -1.183 18.375 1 62.81 21 THR B CA 1
ATOM 3611 C C . THR B 1 21 ? 15.156 -1.364 17.5 1 62.81 21 THR B C 1
ATOM 3613 O O . THR B 1 21 ? 16.25 -0.938 17.875 1 62.81 21 THR B O 1
ATOM 3616 N N . PRO B 1 22 ? 14.977 -2.014 16.469 1 71.94 22 PRO B N 1
ATOM 3617 C CA . PRO B 1 22 ? 16.125 -2.203 15.578 1 71.94 22 PRO B CA 1
ATOM 3618 C C . PRO B 1 22 ? 16.672 -0.888 15.039 1 71.94 22 PRO B C 1
ATOM 3620 O O . PRO B 1 22 ? 15.906 0.031 14.742 1 71.94 22 PRO B O 1
ATOM 3623 N N . ARG B 1 23 ? 17.969 -0.71 15.086 1 84.12 23 ARG B N 1
ATOM 3624 C CA . ARG B 1 23 ? 18.656 0.436 14.492 1 84.12 23 ARG B CA 1
ATOM 3625 C C . ARG B 1 23 ? 18.531 0.42 12.977 1 84.12 23 ARG B C 1
ATOM 3627 O O . ARG B 1 23 ? 18.375 -0.643 12.367 1 84.12 23 ARG B O 1
ATOM 3634 N N . ASN B 1 24 ? 18.531 1.647 12.484 1 92.25 24 ASN B N 1
ATOM 3635 C CA . ASN B 1 24 ? 18.438 1.76 11.031 1 92.25 24 ASN B CA 1
ATOM 3636 C C . ASN B 1 24 ? 19.766 1.439 10.352 1 92.25 24 ASN B C 1
ATOM 3638 O O . ASN B 1 24 ? 20.797 2.023 10.695 1 92.25 24 ASN B O 1
ATOM 3642 N N . ASP B 1 25 ? 19.844 0.593 9.43 1 93.12 25 ASP B N 1
ATOM 3643 C CA . ASP B 1 25 ? 21.078 0.157 8.789 1 93.12 25 ASP B CA 1
ATOM 3644 C C . ASP B 1 25 ? 21.219 0.788 7.402 1 93.12 25 ASP B C 1
ATOM 3646 O O . ASP B 1 25 ? 22.125 0.417 6.641 1 93.12 25 ASP B O 1
ATOM 3650 N N . GLN B 1 26 ? 20.359 1.709 7.047 1 94.56 26 GLN B N 1
ATOM 3651 C CA . GLN B 1 26 ? 20.453 2.395 5.762 1 94.56 26 GLN B CA 1
ATOM 3652 C C . GLN B 1 26 ? 21.172 3.73 5.902 1 94.56 26 GLN B C 1
ATOM 3654 O O . GLN B 1 26 ? 20.984 4.441 6.895 1 94.56 26 GLN B O 1
ATOM 3659 N N . LYS B 1 27 ? 21.938 4.035 4.984 1 94.38 27 LYS B N 1
ATOM 3660 C CA . LYS B 1 27 ? 22.625 5.32 4.953 1 94.38 27 LYS B CA 1
ATOM 3661 C C . LYS B 1 27 ? 21.703 6.422 4.414 1 94.38 27 LYS B C 1
ATOM 3663 O O . LYS B 1 27 ? 20.766 6.145 3.668 1 94.38 27 LYS B O 1
ATOM 3668 N N . SER B 1 28 ? 22.031 7.648 4.848 1 97.19 28 SER B N 1
ATOM 3669 C CA . SER B 1 28 ? 21.281 8.773 4.285 1 97.19 28 SER B CA 1
ATOM 3670 C C . SER B 1 28 ? 21.766 9.102 2.875 1 97.19 28 SER B C 1
ATOM 3672 O O . SER B 1 28 ? 22.906 8.789 2.512 1 97.19 28 SER B O 1
ATOM 3674 N N . ASN B 1 29 ? 20.875 9.641 2.086 1 97.88 29 ASN B N 1
ATOM 3675 C CA . ASN B 1 29 ? 21.141 10.141 0.741 1 97.88 29 ASN B CA 1
ATOM 3676 C C . ASN B 1 29 ? 20.688 11.594 0.583 1 97.88 29 ASN B C 1
ATOM 3678 O O . ASN B 1 29 ? 19.984 12.125 1.45 1 97.88 29 ASN B O 1
ATOM 3682 N N . GLY B 1 30 ? 21.172 12.188 -0.532 1 97.81 30 GLY B N 1
ATOM 3683 C CA . GLY B 1 30 ? 20.703 13.531 -0.833 1 97.81 30 GLY B CA 1
ATOM 3684 C C . GLY B 1 30 ? 21.844 14.547 -0.899 1 97.81 30 GLY B C 1
ATOM 3685 O O . GLY B 1 30 ? 22.984 14.188 -1.165 1 97.81 30 GLY B O 1
ATOM 3686 N N . ILE B 1 31 ? 21.422 15.805 -0.78 1 96.56 31 ILE B N 1
ATOM 3687 C CA . ILE B 1 31 ? 22.391 16.875 -0.98 1 96.56 31 ILE B CA 1
ATOM 3688 C C . ILE B 1 31 ? 22.281 17.891 0.157 1 96.56 31 ILE B C 1
ATOM 3690 O O . ILE B 1 31 ? 21.188 18.141 0.681 1 96.56 31 ILE B O 1
ATOM 3694 N N . VAL B 1 32 ? 23.391 18.391 0.533 1 96.88 32 VAL B N 1
ATOM 3695 C CA . VAL B 1 32 ? 23.516 19.484 1.484 1 96.88 32 VAL B CA 1
ATOM 3696 C C . VAL B 1 32 ? 24.516 20.516 0.969 1 96.88 32 VAL B C 1
ATOM 3698 O O . VAL B 1 32 ? 25.609 20.141 0.53 1 96.88 32 VAL B O 1
ATOM 3701 N N . LYS B 1 33 ? 24.141 21.703 0.925 1 95.19 33 LYS B N 1
ATOM 3702 C CA . LYS B 1 33 ? 25.094 22.75 0.552 1 95.19 33 LYS B CA 1
ATOM 3703 C C . LYS B 1 33 ? 26.281 22.781 1.513 1 95.19 33 LYS B C 1
ATOM 3705 O O . LYS B 1 33 ? 26.156 22.359 2.666 1 95.19 33 LYS B O 1
ATOM 3710 N N . LYS B 1 34 ? 27.375 23.281 1.034 1 92.69 34 LYS B N 1
ATOM 3711 C CA . LYS B 1 34 ? 28.672 23.172 1.69 1 92.69 34 LYS B CA 1
ATOM 3712 C C . LYS B 1 34 ? 28.609 23.688 3.129 1 92.69 34 LYS B C 1
ATOM 3714 O O . LYS B 1 34 ? 29.156 23.047 4.039 1 92.69 34 LYS B O 1
ATOM 3719 N N . ASP B 1 35 ? 27.922 24.703 3.443 1 93.44 35 ASP B N 1
ATOM 3720 C CA . ASP B 1 35 ? 27.906 25.359 4.754 1 93.44 35 ASP B CA 1
ATOM 3721 C C . ASP B 1 35 ? 27.047 24.562 5.742 1 93.44 35 ASP B C 1
ATOM 3723 O O . ASP B 1 35 ? 27.125 24.797 6.949 1 93.44 35 ASP B O 1
ATOM 3727 N N . PHE B 1 36 ? 26.375 23.547 5.234 1 95.69 36 PHE B N 1
ATOM 3728 C CA . PHE B 1 36 ? 25.391 22.875 6.086 1 95.69 36 PHE B CA 1
ATOM 3729 C C . PHE B 1 36 ? 25.797 21.438 6.367 1 95.69 36 PHE B C 1
ATOM 3731 O O . PHE B 1 36 ? 24.953 20.594 6.68 1 95.69 36 PHE B O 1
ATOM 3738 N N . GLN B 1 37 ? 27.047 21.062 6.348 1 94.94 37 GLN B N 1
ATOM 3739 C CA . GLN B 1 37 ? 27.531 19.703 6.527 1 94.94 37 GLN B CA 1
ATOM 3740 C C . GLN B 1 37 ? 27.266 19.219 7.949 1 94.94 37 GLN B C 1
ATOM 3742 O O . GLN B 1 37 ? 27.031 18.016 8.164 1 94.94 37 GLN B O 1
ATOM 3747 N N . SER B 1 38 ? 27.312 20.125 8.891 1 95.25 38 SER B N 1
ATOM 3748 C CA . SER B 1 38 ? 27.031 19.75 10.266 1 95.25 38 SER B CA 1
ATOM 3749 C C . SER B 1 38 ? 25.578 19.281 10.422 1 95.25 38 SER B C 1
ATOM 3751 O O . SER B 1 38 ? 25.297 18.406 11.234 1 95.25 38 SER B O 1
ATOM 3753 N N . VAL B 1 39 ? 24.719 19.875 9.688 1 96.94 39 VAL B N 1
ATOM 3754 C CA . VAL B 1 39 ? 23.312 19.484 9.695 1 96.94 39 VAL B CA 1
ATOM 3755 C C . VAL B 1 39 ? 23.156 18.062 9.195 1 96.94 39 VAL B C 1
ATOM 3757 O O . VAL B 1 39 ? 22.344 17.297 9.719 1 96.94 39 VAL B O 1
ATOM 3760 N N . LYS B 1 40 ? 23.922 17.672 8.234 1 97.31 40 LYS B N 1
ATOM 3761 C CA . LYS B 1 40 ? 23.891 16.297 7.711 1 97.31 40 LYS B CA 1
ATOM 3762 C C . LYS B 1 40 ? 24.281 15.297 8.789 1 97.31 40 LYS B C 1
ATOM 3764 O O . LYS B 1 40 ? 23.672 14.227 8.891 1 97.31 40 LYS B O 1
ATOM 3769 N N . LYS B 1 41 ? 25.297 15.617 9.508 1 96.69 41 LYS B N 1
ATOM 3770 C CA . LYS B 1 41 ? 25.75 14.734 10.578 1 96.69 41 LYS B CA 1
ATOM 3771 C C . LYS B 1 41 ? 24.641 14.523 11.617 1 96.69 41 LYS B C 1
ATOM 3773 O O . LYS B 1 41 ? 24.422 13.406 12.086 1 96.69 41 LYS B O 1
ATOM 3778 N N . SER B 1 42 ? 24 15.617 11.992 1 96.88 42 SER B N 1
ATOM 3779 C CA . SER B 1 42 ? 22.891 15.531 12.938 1 96.88 42 SER B CA 1
ATOM 3780 C C . SER B 1 42 ? 21.75 14.68 12.391 1 96.88 42 SER B C 1
ATOM 3782 O O . SER B 1 42 ? 21.156 13.883 13.117 1 96.88 42 SER B O 1
ATOM 3784 N N . PHE B 1 43 ? 21.438 14.859 11.109 1 97.62 43 PHE B N 1
ATOM 3785 C CA . PHE B 1 43 ? 20.406 14.07 10.453 1 97.62 43 PHE B CA 1
ATOM 3786 C C . PHE B 1 43 ? 20.766 12.586 10.492 1 97.62 43 PHE B C 1
ATOM 3788 O O . PHE B 1 43 ? 19.906 11.742 10.758 1 97.62 43 PHE B O 1
ATOM 3795 N N . ASP B 1 44 ? 22 12.273 10.219 1 97.44 44 ASP B N 1
ATOM 3796 C CA . ASP B 1 44 ? 22.469 10.891 10.211 1 97.44 44 ASP B CA 1
ATOM 3797 C C . ASP B 1 44 ? 22.266 10.242 11.578 1 97.44 44 ASP B C 1
ATOM 3799 O O . ASP B 1 44 ? 21.922 9.062 11.664 1 97.44 44 ASP B O 1
ATOM 3803 N N . GLU B 1 45 ? 22.469 10.969 12.586 1 95.44 45 GLU B N 1
ATOM 3804 C CA . GLU B 1 45 ? 22.281 10.453 13.938 1 95.44 45 GLU B CA 1
ATOM 3805 C C . GLU B 1 45 ? 20.812 10.148 14.227 1 95.44 45 GLU B C 1
ATOM 3807 O O . GLU B 1 45 ? 20.5 9.133 14.844 1 95.44 45 GLU B O 1
ATOM 3812 N N . ILE B 1 46 ? 19.984 11.031 13.828 1 95.25 46 ILE B N 1
ATOM 3813 C CA . ILE B 1 46 ? 18.562 10.812 14.016 1 95.25 46 ILE B CA 1
ATOM 3814 C C . ILE B 1 46 ? 18.109 9.586 13.219 1 95.25 46 ILE B C 1
ATOM 3816 O O . ILE B 1 46 ? 17.391 8.734 13.734 1 95.25 46 ILE B O 1
ATOM 3820 N N . LEU B 1 47 ? 18.594 9.492 11.969 1 96.69 47 LEU B N 1
ATOM 3821 C CA . LEU B 1 47 ? 18.234 8.383 11.094 1 96.69 47 LEU B CA 1
ATOM 3822 C C . LEU B 1 47 ? 18.672 7.051 11.688 1 96.69 47 LEU B C 1
ATOM 3824 O O . LEU B 1 47 ? 17.938 6.059 11.602 1 96.69 47 LEU B O 1
ATOM 3828 N N . TYR B 1 48 ? 19.797 7.051 12.258 1 94.81 48 TYR B N 1
ATOM 3829 C CA . TYR B 1 48 ? 20.359 5.836 12.844 1 94.81 48 TYR B CA 1
ATOM 3830 C C . TYR B 1 48 ? 19.422 5.273 13.914 1 94.81 48 TYR B C 1
ATOM 3832 O O . TYR B 1 48 ? 19.344 4.059 14.094 1 94.81 48 TYR B O 1
ATOM 3840 N N . GLN B 1 49 ? 18.656 6.121 14.516 1 89.69 49 GLN B N 1
ATOM 3841 C CA . GLN B 1 49 ? 17.766 5.707 15.602 1 89.69 49 GLN B CA 1
ATOM 3842 C C . GLN B 1 49 ? 16.344 5.461 15.094 1 89.69 49 GLN B C 1
ATOM 3844 O O . GLN B 1 49 ? 15.5 4.969 15.836 1 89.69 49 GLN B O 1
ATOM 3849 N N . GLU B 1 50 ? 16.125 5.773 13.883 1 92.06 50 GLU B N 1
ATOM 3850 C CA . GLU B 1 50 ? 14.781 5.652 13.305 1 92.06 50 GLU B CA 1
ATOM 3851 C C . GLU B 1 50 ? 14.461 4.199 12.961 1 92.06 50 GLU B C 1
ATOM 3853 O O . GLU B 1 50 ? 15.289 3.498 12.375 1 92.06 50 GLU B O 1
ATOM 3858 N N . LYS B 1 51 ? 13.305 3.746 13.367 1 90.75 51 LYS B N 1
ATOM 3859 C CA . LYS B 1 51 ? 12.867 2.389 13.062 1 90.75 51 LYS B CA 1
ATOM 3860 C C . LYS B 1 51 ? 12.586 2.227 11.57 1 90.75 51 LYS B C 1
ATOM 3862 O O . LYS B 1 51 ? 12.844 1.166 10.992 1 90.75 51 LYS B O 1
ATOM 3867 N N . GLU B 1 52 ? 12.008 3.238 11.016 1 96.19 52 GLU B N 1
ATOM 3868 C CA . GLU B 1 52 ? 11.617 3.195 9.609 1 96.19 52 GLU B CA 1
ATOM 3869 C C . GLU B 1 52 ? 12.359 4.258 8.797 1 96.19 52 GLU B C 1
ATOM 3871 O O . GLU B 1 52 ? 13.586 4.32 8.82 1 96.19 52 GLU B O 1
ATOM 3876 N N . GLY B 1 53 ? 11.656 5.16 8.133 1 97.94 53 GLY B N 1
ATOM 3877 C CA . GLY B 1 53 ? 12.312 6.129 7.27 1 97.94 53 GLY B CA 1
ATOM 3878 C C . GLY B 1 53 ? 12.18 7.559 7.77 1 97.94 53 GLY B C 1
ATOM 3879 O O . GLY B 1 53 ? 11.414 7.832 8.695 1 97.94 53 GLY B O 1
ATOM 3880 N N . LEU B 1 54 ? 12.961 8.406 7.152 1 97.62 54 LEU B N 1
ATOM 3881 C CA . LEU B 1 54 ? 13.078 9.812 7.531 1 97.62 54 LEU B CA 1
ATOM 3882 C C . LEU B 1 54 ? 13.469 10.664 6.328 1 97.62 54 LEU B C 1
ATOM 3884 O O . LEU B 1 54 ? 14.289 10.258 5.508 1 97.62 54 LEU B O 1
ATOM 3888 N N . ALA B 1 55 ? 12.883 11.812 6.238 1 98.75 55 ALA B N 1
ATOM 3889 C CA . ALA B 1 55 ? 13.258 12.781 5.211 1 98.75 55 ALA B CA 1
ATOM 3890 C C . ALA B 1 55 ? 13.305 14.195 5.785 1 98.75 55 ALA B C 1
ATOM 3892 O O . ALA B 1 55 ? 12.523 14.539 6.676 1 98.75 55 ALA B O 1
ATOM 3893 N N . PHE B 1 56 ? 14.234 14.977 5.32 1 98.62 56 PHE B N 1
ATOM 3894 C CA . PHE B 1 56 ? 14.523 16.312 5.824 1 98.62 56 PHE B CA 1
ATOM 3895 C C . PHE B 1 56 ? 14.852 17.266 4.68 1 98.62 56 PHE B C 1
ATOM 3897 O O . PHE B 1 56 ? 15.672 16.953 3.816 1 98.62 56 PHE B O 1
ATOM 3904 N N . ALA B 1 57 ? 14.18 18.422 4.66 1 98.81 57 ALA B N 1
ATOM 3905 C CA . ALA B 1 57 ? 14.438 19.391 3.604 1 98.81 57 ALA B CA 1
ATOM 3906 C C . ALA B 1 57 ? 14.359 20.812 4.141 1 98.81 57 ALA B C 1
ATOM 3908 O O . ALA B 1 57 ? 13.633 21.094 5.102 1 98.81 57 ALA B O 1
ATOM 3909 N N . ALA B 1 58 ? 15.078 21.688 3.51 1 98.69 58 ALA B N 1
ATOM 3910 C CA . ALA B 1 58 ? 15.062 23.094 3.875 1 98.69 58 ALA B CA 1
ATOM 3911 C C . ALA B 1 58 ? 15.258 23.984 2.646 1 98.69 58 ALA B C 1
ATOM 3913 O O . ALA B 1 58 ? 16.047 23.656 1.76 1 98.69 58 ALA B O 1
ATOM 3914 N N . TYR B 1 59 ? 14.539 25.047 2.648 1 98.56 59 TYR B N 1
ATOM 3915 C CA . TYR B 1 59 ? 14.719 26.094 1.649 1 98.56 59 TYR B CA 1
ATOM 3916 C C . TYR B 1 59 ? 15.102 27.406 2.307 1 98.56 59 TYR B C 1
ATOM 3918 O O . TYR B 1 59 ? 14.641 27.719 3.406 1 98.56 59 TYR B O 1
ATOM 3926 N N . LYS B 1 60 ? 15.906 28.156 1.652 1 98 60 LYS B N 1
ATOM 3927 C CA . LYS B 1 60 ? 16.109 29.578 1.861 1 98 60 LYS B CA 1
ATOM 3928 C C . LYS B 1 60 ? 15.625 30.391 0.66 1 98 60 LYS B C 1
ATOM 3930 O O . LYS B 1 60 ? 16.172 30.266 -0.44 1 98 60 LYS B O 1
ATOM 3935 N N . ASN B 1 61 ? 14.648 31.219 0.937 1 95.31 61 ASN B N 1
ATOM 3936 C CA . ASN B 1 61 ? 13.953 31.844 -0.182 1 95.31 61 ASN B CA 1
ATOM 3937 C C . ASN B 1 61 ? 13.477 30.812 -1.197 1 95.31 61 ASN B C 1
ATOM 3939 O O . ASN B 1 61 ? 12.617 29.984 -0.885 1 95.31 61 ASN B O 1
ATOM 3943 N N . ASP B 1 62 ? 14.094 30.797 -2.383 1 94.88 62 ASP B N 1
ATOM 3944 C CA . ASP B 1 62 ? 13.656 29.859 -3.408 1 94.88 62 ASP B CA 1
ATOM 3945 C C . ASP B 1 62 ? 14.734 28.812 -3.68 1 94.88 62 ASP B C 1
ATOM 3947 O O . ASP B 1 62 ? 14.633 28.047 -4.637 1 94.88 62 ASP B O 1
ATOM 3951 N N . GLU B 1 63 ? 15.656 28.688 -2.807 1 96.88 63 GLU B N 1
ATOM 3952 C CA . GLU B 1 63 ? 16.781 27.781 -3.031 1 96.88 63 GLU B CA 1
ATOM 3953 C C . GLU B 1 63 ? 16.719 26.578 -2.082 1 96.88 63 GLU B C 1
ATOM 3955 O O . GLU B 1 63 ? 16.641 26.75 -0.863 1 96.88 63 GLU B O 1
ATOM 3960 N N . LEU B 1 64 ? 16.781 25.406 -2.639 1 98.12 64 LEU B N 1
ATOM 3961 C CA . LEU B 1 64 ? 16.891 24.188 -1.848 1 98.12 64 LEU B CA 1
ATOM 3962 C C . LEU B 1 64 ? 18.297 24.047 -1.257 1 98.12 64 LEU B C 1
ATOM 3964 O O . LEU B 1 64 ? 19.266 23.875 -1.992 1 98.12 64 LEU B O 1
ATOM 3968 N N . ILE B 1 65 ? 18.406 24.062 0.061 1 98.06 65 ILE B N 1
ATOM 3969 C CA . ILE B 1 65 ? 19.734 24.094 0.656 1 98.06 65 ILE B CA 1
ATOM 3970 C C . ILE B 1 65 ? 20.031 22.75 1.331 1 98.06 65 ILE B C 1
ATOM 3972 O O . ILE B 1 65 ? 21.188 22.406 1.536 1 98.06 65 ILE B O 1
ATOM 3976 N N . VAL B 1 66 ? 19.047 22.047 1.722 1 98.56 66 VAL B N 1
ATOM 3977 C CA . VAL B 1 66 ? 19.172 20.719 2.283 1 98.56 66 VAL B CA 1
ATOM 3978 C C . VAL B 1 66 ? 18.094 19.797 1.719 1 98.56 66 VAL B C 1
ATOM 3980 O O . VAL B 1 66 ? 16.922 20.188 1.651 1 98.56 66 VAL B O 1
ATOM 3983 N N . ASP B 1 67 ? 18.391 18.641 1.27 1 98.75 67 ASP B N 1
ATOM 3984 C CA . ASP B 1 67 ? 17.5 17.578 0.83 1 98.75 67 ASP B CA 1
ATOM 3985 C C . ASP B 1 67 ? 18.078 16.203 1.193 1 98.75 67 ASP B C 1
ATOM 3987 O O . ASP B 1 67 ? 18.906 15.656 0.462 1 98.75 67 ASP B O 1
ATOM 3991 N N . LEU B 1 68 ? 17.609 15.688 2.32 1 98.81 68 LEU B N 1
ATOM 3992 C CA . LEU B 1 68 ? 18.141 14.438 2.846 1 98.81 68 LEU B CA 1
ATOM 3993 C C . LEU B 1 68 ? 17.031 13.43 3.09 1 98.81 68 LEU B C 1
ATOM 3995 O O . LEU B 1 68 ? 15.906 13.812 3.445 1 98.81 68 LEU B O 1
ATOM 3999 N N . TRP B 1 69 ? 17.312 12.195 2.906 1 98.75 69 TRP B N 1
ATOM 4000 C CA . TRP B 1 69 ? 16.375 11.117 3.205 1 98.75 69 TRP B CA 1
ATOM 4001 C C . TRP B 1 69 ? 17.109 9.812 3.479 1 98.75 69 TRP B C 1
ATOM 4003 O O . TRP B 1 69 ? 18.297 9.68 3.152 1 98.75 69 TRP B O 1
ATOM 4013 N N . GLY B 1 70 ? 16.438 8.867 4.102 1 98.5 70 GLY B N 1
ATOM 4014 C CA . GLY B 1 70 ? 17.016 7.547 4.312 1 98.5 70 GLY B CA 1
ATOM 4015 C C . GLY B 1 70 ? 16.109 6.625 5.109 1 98.5 70 GLY B C 1
ATOM 4016 O O . GLY B 1 70 ? 15.031 7.039 5.559 1 98.5 70 GLY B O 1
ATOM 4017 N N . GLY B 1 71 ? 16.578 5.383 5.172 1 98.31 71 GLY B N 1
ATOM 4018 C CA . GLY B 1 71 ? 15.859 4.375 5.93 1 98.31 71 GLY B CA 1
ATOM 4019 C C . GLY B 1 71 ? 14.891 3.572 5.078 1 98.31 71 GLY B C 1
ATOM 4020 O O . GLY B 1 71 ? 15.211 3.201 3.947 1 98.31 71 GLY B O 1
ATOM 4021 N N . TYR B 1 72 ? 13.711 3.295 5.746 1 97.94 72 TYR B N 1
ATOM 4022 C CA . TYR B 1 72 ? 12.781 2.379 5.094 1 97.94 72 TYR B CA 1
ATOM 4023 C C . TYR B 1 72 ? 11.414 3.031 4.902 1 97.94 72 TYR B C 1
ATOM 4025 O O . TYR B 1 72 ? 10.867 3.627 5.832 1 97.94 72 TYR B O 1
ATOM 4033 N N . ALA B 1 73 ? 10.914 2.939 3.666 1 98.5 73 ALA B N 1
ATOM 4034 C CA . ALA B 1 73 ? 9.5 3.236 3.447 1 98.5 73 ALA B CA 1
ATOM 4035 C C . ALA B 1 73 ? 8.609 2.189 4.109 1 98.5 73 ALA B C 1
ATOM 4037 O O . ALA B 1 73 ? 7.5 2.496 4.543 1 98.5 73 ALA B O 1
ATOM 4038 N N . GLU B 1 74 ? 9.125 0.976 4.098 1 97.25 74 GLU B N 1
ATOM 4039 C CA . GLU B 1 74 ? 8.531 -0.129 4.844 1 97.25 74 GLU B CA 1
ATOM 4040 C C . GLU B 1 74 ? 9.562 -1.215 5.137 1 97.25 74 GLU B C 1
ATOM 4042 O O . GLU B 1 74 ? 9.781 -2.107 4.316 1 97.25 74 GLU B O 1
ATOM 4047 N N . ARG B 1 75 ? 10.008 -1.228 6.27 1 94.94 75 ARG B N 1
ATOM 4048 C CA . ARG B 1 75 ? 11.039 -2.186 6.672 1 94.94 75 ARG B CA 1
ATOM 4049 C C . ARG B 1 75 ? 10.531 -3.617 6.539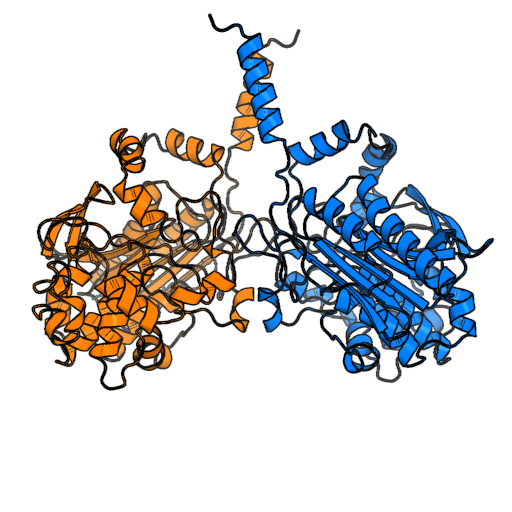 1 94.94 75 ARG B C 1
ATOM 4051 O O . ARG B 1 75 ? 11.258 -4.496 6.066 1 94.94 75 ARG B O 1
ATOM 4058 N N . ALA B 1 76 ? 9.305 -3.881 6.859 1 92.56 76 ALA B N 1
ATOM 4059 C CA . ALA B 1 76 ? 8.703 -5.215 6.867 1 92.56 76 ALA B CA 1
ATOM 4060 C C . ALA B 1 76 ? 8.578 -5.77 5.453 1 92.56 76 ALA B C 1
ATOM 4062 O O . ALA B 1 76 ? 8.312 -6.961 5.27 1 92.56 76 ALA B O 1
ATOM 4063 N N . ALA B 1 77 ? 8.828 -4.969 4.457 1 95.69 77 ALA B N 1
ATOM 4064 C CA . ALA B 1 77 ? 8.766 -5.414 3.068 1 95.69 77 ALA B CA 1
ATOM 4065 C C . ALA B 1 77 ? 10.086 -5.152 2.35 1 95.69 77 ALA B C 1
ATOM 4067 O O . ALA B 1 77 ? 10.141 -5.176 1.118 1 95.69 77 ALA B O 1
ATOM 4068 N N . PHE B 1 78 ? 11.109 -4.727 3.049 1 93.5 78 PHE B N 1
ATOM 4069 C CA . PHE B 1 78 ? 12.438 -4.414 2.539 1 93.5 78 PHE B CA 1
ATOM 4070 C C . PHE B 1 78 ? 12.383 -3.262 1.544 1 93.5 78 PHE B C 1
ATOM 4072 O O . PHE B 1 78 ? 13.148 -3.227 0.582 1 93.5 78 PHE B O 1
ATOM 4079 N N . GLN B 1 79 ? 11.422 -2.453 1.736 1 96.31 79 GLN B N 1
ATOM 4080 C CA . GLN B 1 79 ? 11.328 -1.282 0.87 1 96.31 79 GLN B CA 1
ATOM 4081 C C . GLN B 1 79 ? 12.117 -0.108 1.445 1 96.31 79 GLN B C 1
ATOM 4083 O O . GLN B 1 79 ? 11.781 0.408 2.512 1 96.31 79 GLN B O 1
ATOM 4088 N N . THR B 1 80 ? 13.086 0.341 0.743 1 97.06 80 THR B N 1
ATOM 4089 C CA . THR B 1 80 ? 13.906 1.446 1.223 1 97.06 80 THR B CA 1
ATOM 4090 C C . THR B 1 80 ? 13.273 2.787 0.864 1 97.06 80 THR B C 1
ATOM 4092 O O . THR B 1 80 ? 12.453 2.867 -0.056 1 97.06 80 THR B O 1
ATOM 4095 N N . TRP B 1 81 ? 13.594 3.766 1.674 1 98.44 81 TRP B N 1
ATOM 4096 C CA . TRP B 1 81 ? 13.18 5.137 1.399 1 98.44 81 TRP B CA 1
ATOM 4097 C C . TRP B 1 81 ? 14.016 5.746 0.276 1 98.44 81 TRP B C 1
ATOM 4099 O O . TRP B 1 81 ? 15.242 5.828 0.379 1 98.44 81 TRP B O 1
ATOM 4109 N N . ASN B 1 82 ? 13.383 6.148 -0.807 1 97.12 82 ASN B N 1
ATOM 4110 C CA . ASN B 1 82 ? 14.086 6.809 -1.9 1 97.12 82 ASN B CA 1
ATOM 4111 C C . ASN B 1 82 ? 13.711 8.281 -2 1 97.12 82 ASN B C 1
ATOM 4113 O O . ASN B 1 82 ? 12.961 8.797 -1.169 1 97.12 82 ASN B O 1
ATOM 4117 N N . ARG B 1 83 ? 14.258 8.977 -2.963 1 97.62 83 ARG B N 1
ATOM 4118 C CA . ARG B 1 83 ? 14.133 10.43 -3.086 1 97.62 83 ARG B CA 1
ATOM 4119 C C . ARG B 1 83 ? 12.672 10.844 -3.201 1 97.62 83 ARG B C 1
ATOM 4121 O O . ARG B 1 83 ? 12.281 11.891 -2.682 1 97.62 83 ARG B O 1
ATOM 4128 N N . ASP B 1 84 ? 11.867 10.031 -3.805 1 97.69 84 ASP B N 1
ATOM 4129 C CA . ASP B 1 84 ? 10.5 10.43 -4.129 1 97.69 84 ASP B CA 1
ATOM 4130 C C . ASP B 1 84 ? 9.492 9.766 -3.197 1 97.69 84 ASP B C 1
ATOM 4132 O O . ASP B 1 84 ? 8.281 9.828 -3.428 1 97.69 84 ASP B O 1
ATOM 4136 N N . THR B 1 85 ? 10.016 9.086 -2.189 1 98.69 85 THR B N 1
ATOM 4137 C CA . THR B 1 85 ? 9.117 8.5 -1.199 1 98.69 85 THR B CA 1
ATOM 4138 C C . THR B 1 85 ? 8.328 9.586 -0.47 1 98.69 85 THR B C 1
ATOM 4140 O O . THR B 1 85 ? 8.891 10.617 -0.097 1 98.69 85 THR B O 1
ATOM 4143 N N . MET B 1 86 ? 7.035 9.359 -0.362 1 98.75 86 MET B N 1
ATOM 4144 C CA . MET B 1 86 ? 6.133 10.297 0.305 1 98.75 86 MET B CA 1
ATOM 4145 C C . MET B 1 86 ? 5.609 9.711 1.611 1 98.75 86 MET B C 1
ATOM 4147 O O . MET B 1 86 ? 5.688 8.5 1.83 1 98.75 86 MET B O 1
ATOM 4151 N N . THR B 1 87 ? 5.113 10.539 2.521 1 98.69 87 THR B N 1
ATOM 4152 C CA . THR B 1 87 ? 4.355 10.117 3.693 1 98.69 87 THR B CA 1
ATOM 4153 C C . THR B 1 87 ? 3.352 11.188 4.105 1 98.69 87 THR B C 1
ATOM 4155 O O . THR B 1 87 ? 3.24 12.227 3.453 1 98.69 87 THR B O 1
ATOM 4158 N N . VAL B 1 88 ? 2.539 10.875 5.082 1 98.69 88 VAL B N 1
ATOM 4159 C CA . VAL B 1 88 ? 1.511 11.781 5.586 1 98.69 88 VAL B CA 1
ATOM 4160 C C . VAL B 1 88 ? 2.137 12.797 6.535 1 98.69 88 VAL B C 1
ATOM 4162 O O . VAL B 1 88 ? 2.877 12.43 7.449 1 98.69 88 VAL B O 1
ATOM 4165 N N . ALA B 1 89 ? 1.802 14.023 6.305 1 98.56 89 ALA B N 1
ATOM 4166 C CA . ALA B 1 89 ? 2.359 15.086 7.133 1 98.56 89 ALA B CA 1
ATOM 4167 C C . ALA B 1 89 ? 1.501 15.328 8.375 1 98.56 89 ALA B C 1
ATOM 4169 O O . ALA B 1 89 ? 1.923 16.016 9.305 1 98.56 89 ALA B O 1
ATOM 4170 N N . PHE B 1 90 ? 0.337 14.781 8.336 1 97.69 90 PHE B N 1
ATOM 4171 C CA . PHE B 1 90 ? -0.612 14.977 9.43 1 97.69 90 PHE B CA 1
ATOM 4172 C C . PHE B 1 90 ? -0.837 16.453 9.695 1 97.69 90 PHE B C 1
ATOM 4174 O O . PHE B 1 90 ? -1.062 17.234 8.766 1 97.69 90 PHE B O 1
ATOM 4181 N N . SER B 1 91 ? -0.871 16.891 10.875 1 97.56 91 SER B N 1
ATOM 4182 C CA . SER B 1 91 ? -1.292 18.25 11.219 1 97.56 91 SER B CA 1
ATOM 4183 C C . SER B 1 91 ? -0.317 19.281 10.68 1 97.56 91 SER B C 1
ATOM 4185 O O . SER B 1 91 ? -0.629 20.484 10.633 1 97.56 91 SER B O 1
ATOM 4187 N N . SER B 1 92 ? 0.852 18.938 10.359 1 98.12 92 SER B N 1
ATOM 4188 C CA . SER B 1 92 ? 1.725 19.906 9.719 1 98.12 92 SER B CA 1
ATOM 4189 C C . SER B 1 92 ? 1.094 20.469 8.445 1 98.12 92 SER B C 1
ATOM 4191 O O . SER B 1 92 ? 1.448 21.562 7.992 1 98.12 92 SER B O 1
ATOM 4193 N N . THR B 1 93 ? 0.175 19.766 7.922 1 98.56 93 THR B N 1
ATOM 4194 C CA . THR B 1 93 ? -0.569 20.188 6.742 1 98.56 93 THR B CA 1
ATOM 4195 C C . THR B 1 93 ? -1.367 21.469 7.035 1 98.56 93 THR B C 1
ATOM 4197 O O . THR B 1 93 ? -1.648 22.25 6.129 1 98.56 93 THR B O 1
ATOM 4200 N N . LYS B 1 94 ? -1.717 21.688 8.312 1 98.75 94 LYS B N 1
ATOM 4201 C CA . LYS B 1 94 ? -2.539 22.828 8.688 1 98.75 94 LYS B CA 1
ATOM 4202 C C . LYS B 1 94 ? -1.86 24.141 8.305 1 98.75 94 LYS B C 1
ATOM 4204 O O . LYS B 1 94 ? -2.529 25.156 8.102 1 98.75 94 LYS B O 1
ATOM 4209 N N . VAL B 1 95 ? -0.563 24.109 8.195 1 98.62 95 VAL B N 1
ATOM 4210 C CA . VAL B 1 95 ? 0.194 25.297 7.793 1 98.62 95 VAL B CA 1
ATOM 4211 C C . VAL B 1 95 ? -0.29 25.781 6.434 1 98.62 95 VAL B C 1
ATOM 4213 O O . VAL B 1 95 ? -0.429 26.984 6.211 1 98.62 95 VAL B O 1
ATOM 4216 N N . ILE B 1 96 ? -0.552 24.875 5.555 1 98.75 96 ILE B N 1
ATOM 4217 C CA . ILE B 1 96 ? -0.998 25.219 4.211 1 98.75 96 ILE B CA 1
ATOM 4218 C C . ILE B 1 96 ? -2.35 25.922 4.277 1 98.75 96 ILE B C 1
ATOM 4220 O O . ILE B 1 96 ? -2.553 26.953 3.631 1 98.75 96 ILE B O 1
ATOM 4224 N N . GLY B 1 97 ? -3.23 25.375 5.074 1 98.75 97 GLY B N 1
ATOM 4225 C CA . GLY B 1 97 ? -4.523 26.016 5.246 1 98.75 97 GLY B CA 1
ATOM 4226 C C . GLY B 1 97 ? -4.426 27.422 5.805 1 98.75 97 GLY B C 1
ATOM 4227 O O . GLY B 1 97 ? -5.066 28.344 5.297 1 98.75 97 GLY B O 1
ATOM 4228 N N . ALA B 1 98 ? -3.635 27.562 6.816 1 98.75 98 ALA B N 1
ATOM 4229 C CA . ALA B 1 98 ? -3.439 28.875 7.445 1 98.75 98 ALA B CA 1
ATOM 4230 C C . ALA B 1 98 ? -2.846 29.875 6.453 1 98.75 98 ALA B C 1
ATOM 4232 O O . ALA B 1 98 ? -3.246 31.031 6.426 1 98.75 98 ALA B O 1
ATOM 4233 N N . LEU B 1 99 ? -1.945 29.422 5.652 1 98.81 99 LEU B N 1
ATOM 4234 C CA . LEU B 1 99 ? -1.296 30.312 4.691 1 98.81 99 LEU B CA 1
ATOM 4235 C C . LEU B 1 99 ? -2.252 30.672 3.562 1 98.81 99 LEU B C 1
ATOM 4237 O O . LEU B 1 99 ? -2.191 31.797 3.033 1 98.81 99 LEU B O 1
ATOM 4241 N N . ILE B 1 100 ? -3.088 29.766 3.193 1 98.88 100 ILE B N 1
ATOM 4242 C CA . ILE B 1 100 ? -4.09 30.078 2.182 1 98.88 100 ILE B CA 1
ATOM 4243 C C . ILE B 1 100 ? -5.008 31.188 2.697 1 98.88 100 ILE B C 1
ATOM 4245 O O . ILE B 1 100 ? -5.332 32.125 1.966 1 98.88 100 ILE B O 1
ATOM 4249 N N . ILE B 1 101 ? -5.418 31.125 3.959 1 98.81 101 ILE B N 1
ATOM 4250 C CA . ILE B 1 101 ? -6.199 32.219 4.555 1 98.81 101 ILE B CA 1
ATOM 4251 C C . ILE B 1 101 ? -5.402 33.5 4.508 1 98.81 101 ILE B C 1
ATOM 4253 O O . ILE B 1 101 ? -5.941 34.562 4.148 1 98.81 101 ILE B O 1
ATOM 4257 N N . ALA B 1 102 ? -4.148 33.469 4.781 1 98.81 102 ALA B N 1
ATOM 4258 C CA . ALA B 1 102 ? -3.285 34.656 4.742 1 98.81 102 ALA B CA 1
ATOM 4259 C C . ALA B 1 102 ? -3.205 35.219 3.332 1 98.81 102 ALA B C 1
ATOM 4261 O O . ALA B 1 102 ? -3.154 36.438 3.156 1 98.81 102 ALA B O 1
ATOM 4262 N N . ILE B 1 103 ? -3.137 34.344 2.34 1 98.75 103 ILE B N 1
ATOM 4263 C CA . ILE B 1 103 ? -3.127 34.781 0.948 1 98.75 103 ILE B CA 1
ATOM 4264 C C . ILE B 1 103 ? -4.41 35.562 0.638 1 98.75 103 ILE B C 1
ATOM 4266 O O . ILE B 1 103 ? -4.367 36.656 0.054 1 98.75 103 ILE B O 1
ATOM 4270 N N . LEU B 1 104 ? -5.492 35 1.077 1 98.62 104 LEU B N 1
ATOM 4271 C CA . LEU B 1 104 ? -6.781 35.656 0.824 1 98.62 104 LEU B CA 1
ATOM 4272 C C . LEU B 1 104 ? -6.875 36.969 1.552 1 98.62 104 LEU B C 1
ATOM 4274 O O . LEU B 1 104 ? -7.449 37.938 1.027 1 98.62 104 LEU B O 1
ATOM 4278 N N . VAL B 1 105 ? -6.316 37.094 2.73 1 98.38 105 VAL B N 1
ATOM 4279 C CA . VAL B 1 105 ? -6.27 38.375 3.467 1 98.38 105 VAL B CA 1
ATOM 4280 C C . VAL B 1 105 ? -5.379 39.344 2.729 1 98.38 105 VAL B C 1
ATOM 4282 O O . VAL B 1 105 ? -5.738 40.531 2.584 1 98.38 105 VAL B O 1
ATOM 4285 N N . SER B 1 106 ? -4.305 38.875 2.256 1 98.44 106 SER B N 1
ATOM 4286 C CA . SER B 1 106 ? -3.373 39.719 1.507 1 98.44 106 SER B CA 1
ATOM 4287 C C . SER B 1 106 ? -4.027 40.312 0.256 1 98.44 106 SER B C 1
ATOM 4289 O O . SER B 1 106 ? -3.703 41.406 -0.166 1 98.44 106 SER B O 1
ATOM 4291 N N . ARG B 1 107 ? -4.926 39.562 -0.279 1 97.75 107 ARG B N 1
ATOM 4292 C CA . ARG B 1 107 ? -5.617 39.969 -1.497 1 97.75 107 ARG B CA 1
ATOM 4293 C C . ARG B 1 107 ? -6.812 40.844 -1.177 1 97.75 107 ARG B C 1
ATOM 4295 O O . ARG B 1 107 ? -7.496 41.344 -2.084 1 97.75 107 ARG B O 1
ATOM 4302 N N . GLY B 1 108 ? -7.078 41.031 0.042 1 97.25 108 GLY B N 1
ATOM 4303 C CA . GLY B 1 108 ? -8.188 41.875 0.466 1 97.25 108 GLY B CA 1
ATOM 4304 C C . GLY B 1 108 ? -9.539 41.188 0.342 1 97.25 108 GLY B C 1
ATOM 4305 O O . GLY B 1 108 ? -10.578 41.844 0.444 1 97.25 108 GLY B O 1
ATOM 4306 N N . GLN B 1 109 ? -9.539 39.969 0.157 1 97.31 109 GLN B N 1
ATOM 4307 C CA . GLN B 1 109 ? -10.781 39.219 -0.049 1 97.31 109 GLN B CA 1
ATOM 4308 C C . GLN B 1 109 ? -11.438 38.875 1.281 1 97.31 109 GLN B C 1
ATOM 4310 O O . GLN B 1 109 ? -12.641 38.594 1.33 1 97.31 109 GLN B O 1
ATOM 4315 N N . LEU B 1 110 ? -10.609 38.844 2.285 1 96.12 110 LEU B N 1
ATOM 4316 C CA . LEU B 1 110 ? -11.102 38.625 3.639 1 96.12 110 LEU B CA 1
ATOM 4317 C C . LEU B 1 110 ? -10.203 39.312 4.664 1 96.12 110 LEU B C 1
ATOM 4319 O O . LEU B 1 110 ? -9.07 39.656 4.355 1 96.12 110 LEU B O 1
ATOM 4323 N N . GLN B 1 111 ? -10.758 39.625 5.828 1 98 111 GLN B N 1
ATOM 4324 C CA . GLN B 1 111 ? -9.992 40.094 6.98 1 98 111 GLN B CA 1
ATOM 4325 C C . GLN B 1 111 ? -10.133 39.125 8.156 1 98 111 GLN B C 1
ATOM 4327 O O . GLN B 1 111 ? -11.172 38.469 8.32 1 98 111 GLN B O 1
ATOM 4332 N N . TYR B 1 112 ? -9.117 39.031 8.961 1 98.25 112 TYR B N 1
ATOM 4333 C CA . TYR B 1 112 ? -9.148 38.156 10.117 1 98.25 112 TYR B CA 1
ATOM 4334 C C . TYR B 1 112 ? -10.281 38.531 11.062 1 98.25 112 TYR B C 1
ATOM 4336 O O . TYR B 1 112 ? -10.898 37.656 11.68 1 98.25 112 TYR B O 1
ATOM 4344 N N . GLU B 1 113 ? -10.594 39.75 11.094 1 97.88 113 GLU B N 1
ATOM 4345 C CA . GLU B 1 113 ? -11.578 40.281 12.031 1 97.88 113 GLU B CA 1
ATOM 4346 C C . GLU B 1 113 ? -13 40.094 11.516 1 97.88 113 GLU B C 1
ATOM 4348 O O . GLU B 1 113 ? -13.969 40.281 12.258 1 97.88 113 GLU B O 1
ATOM 4353 N N . ASP B 1 114 ? -13.102 39.719 10.289 1 98.44 114 ASP B N 1
ATOM 4354 C CA . ASP B 1 114 ? -14.43 39.5 9.734 1 98.44 114 ASP B CA 1
ATOM 4355 C C . ASP B 1 114 ? -15.164 38.375 10.461 1 98.44 114 ASP B C 1
ATOM 4357 O O . ASP B 1 114 ? -14.562 37.375 10.812 1 98.44 114 ASP B O 1
ATOM 4361 N N . LYS B 1 115 ? -16.453 38.625 10.703 1 98.5 115 LYS B N 1
ATOM 4362 C CA . LYS B 1 115 ? -17.297 37.531 11.133 1 98.5 115 LYS B CA 1
ATOM 4363 C C . LYS B 1 115 ? -17.469 36.5 10.016 1 98.5 115 LYS B C 1
ATOM 4365 O O . LYS B 1 115 ? -17.594 36.875 8.844 1 98.5 115 LYS B O 1
ATOM 4370 N N . VAL B 1 116 ? -17.469 35.25 10.406 1 98.62 116 VAL B N 1
ATOM 4371 C CA . VAL B 1 116 ? -17.656 34.188 9.422 1 98.62 116 VAL B CA 1
ATOM 4372 C C . VAL B 1 116 ? -19 34.375 8.719 1 98.62 116 VAL B C 1
ATOM 4374 O O . VAL B 1 116 ? -19.109 34.125 7.52 1 98.62 116 VAL B O 1
ATOM 4377 N N . THR B 1 117 ? -20.047 34.906 9.391 1 98.44 117 THR B N 1
ATOM 4378 C CA . THR B 1 117 ? -21.406 35.062 8.891 1 98.44 117 THR B CA 1
ATOM 4379 C C . THR B 1 117 ? -21.438 36.125 7.781 1 98.44 117 THR B C 1
ATOM 4381 O O . THR B 1 117 ? -22.406 36.156 7.012 1 98.44 117 THR B O 1
ATOM 4384 N N . LYS B 1 118 ? -20.453 36.906 7.746 1 98.12 118 LYS B N 1
ATOM 4385 C CA . LYS B 1 118 ? -20.344 37.875 6.637 1 98.12 118 LYS B CA 1
ATOM 4386 C C . LYS B 1 118 ? -20.328 37.125 5.297 1 98.12 118 LYS B C 1
ATOM 4388 O O . LYS B 1 118 ? -20.875 37.625 4.305 1 98.12 118 LYS B O 1
ATOM 4393 N N . TYR B 1 119 ? -19.75 35.969 5.262 1 97.81 119 TYR B N 1
ATOM 4394 C CA . TYR B 1 119 ? -19.562 35.219 4.027 1 97.81 119 TYR B CA 1
ATOM 4395 C C . TYR B 1 119 ? -20.453 33.969 4.016 1 97.81 119 TYR B C 1
ATOM 4397 O O . TYR B 1 119 ? -20.734 33.438 2.951 1 97.81 119 TYR B O 1
ATOM 4405 N N . TRP B 1 120 ? -20.781 33.562 5.129 1 98.19 120 TRP B N 1
ATOM 4406 C CA . TRP B 1 120 ? -21.547 32.344 5.359 1 98.19 120 TRP B CA 1
ATOM 4407 C C . TRP B 1 120 ? -22.656 32.562 6.383 1 98.19 120 TRP B C 1
ATOM 4409 O O . TRP B 1 120 ? -22.578 32.062 7.512 1 98.19 120 TRP B O 1
ATOM 4419 N N . PRO B 1 121 ? -23.734 33.25 5.984 1 98.06 121 PRO B N 1
ATOM 4420 C CA . PRO B 1 121 ? -24.781 33.625 6.938 1 98.06 121 PRO B CA 1
ATOM 4421 C C . PRO B 1 121 ? -25.375 32.438 7.672 1 98.06 121 PRO B C 1
ATOM 4423 O O . PRO B 1 121 ? -25.656 32.5 8.867 1 98.06 121 PRO B O 1
ATOM 4426 N N . GLU B 1 122 ? -25.516 31.312 7.012 1 97.94 122 GLU B N 1
ATOM 4427 C CA . GLU B 1 122 ? -26.141 30.125 7.59 1 97.94 122 GLU B CA 1
ATOM 4428 C C . GLU B 1 122 ? -25.281 29.547 8.719 1 97.94 122 GLU B C 1
ATOM 4430 O O . GLU B 1 122 ? -25.766 28.734 9.516 1 97.94 122 GLU B O 1
ATOM 4435 N N . PHE B 1 123 ? -24.016 29.922 8.805 1 98.12 123 PHE B N 1
ATOM 4436 C CA . PHE B 1 123 ? -23.094 29.469 9.836 1 98.12 123 PHE B CA 1
ATOM 4437 C C . PHE B 1 123 ? -23.531 29.969 11.211 1 98.12 123 PHE B C 1
ATOM 4439 O O . PHE B 1 123 ? -23.266 29.328 12.227 1 98.12 123 PHE B O 1
ATOM 4446 N N . GLY B 1 124 ? -24.281 31.016 11.312 1 97.25 124 GLY B N 1
ATOM 4447 C CA . GLY B 1 124 ? -24.5 31.766 12.531 1 97.25 124 GLY B CA 1
ATOM 4448 C C . GLY B 1 124 ? -25.531 31.109 13.453 1 97.25 124 GLY B C 1
ATOM 4449 O O . GLY B 1 124 ? -25.844 31.656 14.516 1 97.25 124 GLY B O 1
ATOM 4450 N N . THR B 1 125 ? -25.969 29.938 13.055 1 95.12 125 THR B N 1
ATOM 4451 C CA . THR B 1 125 ? -26.922 29.234 13.906 1 95.12 125 THR B CA 1
ATOM 4452 C C . THR B 1 125 ? -26.25 28.734 15.188 1 95.12 125 THR B C 1
ATOM 4454 O O . THR B 1 125 ? -25.031 28.609 15.234 1 95.12 125 THR B O 1
ATO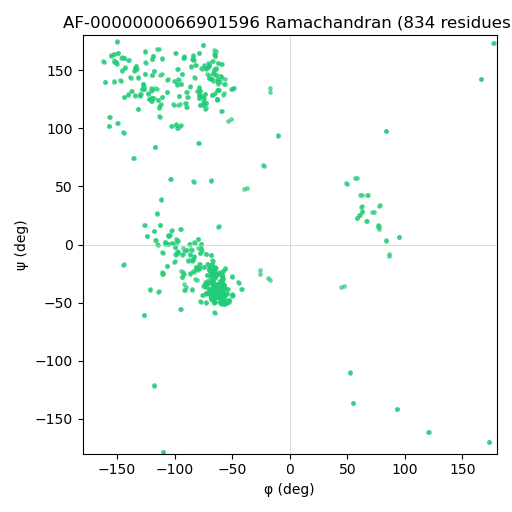M 4457 N N . TYR B 1 126 ? -27.016 28.547 16.312 1 95 126 TYR B N 1
ATOM 4458 C CA . TYR B 1 126 ? -26.562 27.984 17.594 1 95 126 TYR B CA 1
ATOM 4459 C C . TYR B 1 126 ? -25.484 28.859 18.219 1 95 126 TYR B C 1
ATOM 4461 O O . TYR B 1 126 ? -24.422 28.375 18.594 1 95 126 TYR B O 1
ATOM 4469 N N . ASP B 1 127 ? -25.672 30.141 18.172 1 95 127 ASP B N 1
ATOM 4470 C CA . ASP B 1 127 ? -24.859 31.141 18.859 1 95 127 ASP B CA 1
ATOM 4471 C C . ASP B 1 127 ? -23.484 31.281 18.219 1 95 127 ASP B C 1
ATOM 4473 O O . ASP B 1 127 ? -22.5 31.578 18.906 1 95 127 ASP B O 1
ATOM 4477 N N . LYS B 1 128 ? -23.328 31.016 16.922 1 97.88 128 LYS B N 1
ATOM 4478 C CA . LYS B 1 128 ? -22.031 31.109 16.266 1 97.88 128 LYS B CA 1
ATOM 4479 C C . LYS B 1 128 ? -21.922 32.406 15.438 1 97.88 128 LYS B C 1
ATOM 4481 O O . LYS B 1 128 ? -20.984 32.562 14.656 1 97.88 128 LYS B O 1
ATOM 4486 N N . GLU B 1 129 ? -22.844 33.375 15.602 1 97.31 129 GLU B N 1
ATOM 4487 C CA . GLU B 1 129 ? -22.984 34.562 14.734 1 97.31 129 GLU B CA 1
ATOM 4488 C C . GLU B 1 129 ? -21.781 35.469 14.891 1 97.31 129 GLU B C 1
ATOM 4490 O O . GLU B 1 129 ? -21.453 36.25 13.977 1 97.31 129 GLU B O 1
ATOM 4495 N N . ASN B 1 130 ? -21.094 35.406 16.016 1 97.25 130 ASN B N 1
ATOM 4496 C CA . ASN B 1 130 ? -20.016 36.344 16.281 1 97.25 130 ASN B CA 1
ATOM 4497 C C . ASN B 1 130 ? -18.641 35.719 16.062 1 97.25 130 ASN B C 1
ATOM 4499 O O . ASN B 1 130 ? -17.625 36.375 16.266 1 97.25 130 ASN B O 1
ATOM 4503 N N . ILE B 1 131 ? -18.578 34.5 15.664 1 98.5 131 ILE B N 1
ATOM 4504 C CA . ILE B 1 131 ? -17.297 33.844 15.43 1 98.5 131 ILE B CA 1
ATOM 4505 C C . ILE B 1 131 ? -16.578 34.5 14.25 1 98.5 131 ILE B C 1
ATOM 4507 O O . ILE B 1 131 ? -17.188 34.719 13.195 1 98.5 131 ILE B O 1
ATOM 4511 N N . THR B 1 132 ? -15.336 34.844 14.477 1 98.56 132 THR B N 1
ATOM 4512 C CA . THR B 1 132 ? -14.547 35.5 13.438 1 98.56 132 THR B CA 1
ATOM 4513 C C . THR B 1 132 ? -13.648 34.5 12.727 1 98.56 132 THR B C 1
ATOM 4515 O O . THR B 1 132 ? -13.461 33.375 13.195 1 98.56 132 THR B O 1
ATOM 4518 N N . VAL B 1 133 ? -13.133 34.969 11.555 1 98.5 133 VAL B N 1
ATOM 4519 C CA . VAL B 1 133 ? -12.156 34.156 10.82 1 98.5 133 VAL B CA 1
ATOM 4520 C C . VAL B 1 133 ? -10.922 33.906 11.688 1 98.5 133 VAL B C 1
ATOM 4522 O O . VAL B 1 133 ? -10.383 32.812 11.711 1 98.5 133 VAL B O 1
ATOM 4525 N N . GLN B 1 134 ? -10.523 34.875 12.445 1 98.12 134 GLN B N 1
ATOM 4526 C CA . GLN B 1 134 ? -9.383 34.75 13.359 1 98.12 134 GLN B CA 1
ATOM 4527 C C . GLN B 1 134 ? -9.617 33.656 14.375 1 98.12 134 GLN B C 1
ATOM 4529 O O . GLN B 1 134 ? -8.711 32.844 14.641 1 98.12 134 GLN B O 1
ATOM 4534 N N . TRP B 1 135 ? -10.789 33.625 14.906 1 98.25 135 TRP B N 1
ATOM 4535 C CA . TRP B 1 135 ? -11.086 32.625 15.922 1 98.25 135 TRP B CA 1
ATOM 4536 C C . TRP B 1 135 ? -11.07 31.219 15.328 1 98.25 135 TRP B C 1
ATOM 4538 O O . TRP B 1 135 ? -10.703 30.25 16 1 98.25 135 TRP B O 1
ATOM 4548 N N . ILE B 1 136 ? -11.43 31.078 14.078 1 98.44 136 ILE B N 1
ATOM 4549 C CA . ILE B 1 136 ? -11.359 29.781 13.406 1 98.44 136 ILE B CA 1
ATOM 4550 C C . ILE B 1 136 ? -9.906 29.344 13.281 1 98.44 136 ILE B C 1
ATOM 4552 O O . ILE B 1 136 ? -9.547 28.234 13.664 1 98.44 136 ILE B O 1
ATOM 4556 N N . VAL B 1 137 ? -9.055 30.203 12.789 1 98.12 137 VAL B N 1
ATOM 4557 C CA . VAL B 1 137 ? -7.668 29.828 12.547 1 98.12 137 VAL B CA 1
ATOM 4558 C C . VAL B 1 137 ? -6.938 29.641 13.867 1 98.12 137 VAL B C 1
ATOM 4560 O O . VAL B 1 137 ? -5.945 28.922 13.938 1 98.12 137 VAL B O 1
ATOM 4563 N N . GLU B 1 138 ? -7.457 30.203 14.961 1 97.75 138 GLU B N 1
ATOM 4564 C CA . GLU B 1 138 ? -6.816 30.109 16.266 1 97.75 138 GLU B CA 1
ATOM 4565 C C . GLU B 1 138 ? -7.434 29 17.109 1 97.75 138 GLU B C 1
ATOM 4567 O O . GLU B 1 138 ? -7.121 28.859 18.297 1 97.75 138 GLU B O 1
ATOM 4572 N N . HIS B 1 139 ? -8.32 28.266 16.609 1 97.56 139 HIS B N 1
ATOM 4573 C CA . HIS B 1 139 ? -8.93 27.125 17.266 1 97.56 139 HIS B CA 1
ATOM 4574 C C . HIS B 1 139 ? -9.781 27.547 18.453 1 97.56 139 HIS B C 1
ATOM 4576 O O . HIS B 1 139 ? -9.766 26.906 19.5 1 97.56 139 HIS B O 1
ATOM 4582 N N . LYS B 1 140 ? -10.547 28.625 18.219 1 97.69 140 LYS B N 1
ATOM 4583 C CA . LYS B 1 140 ? -11.344 29.156 19.328 1 97.69 140 LYS B CA 1
ATOM 4584 C C . LYS B 1 140 ? -12.836 29.078 19.031 1 97.69 140 LYS B C 1
ATOM 4586 O O . LYS B 1 140 ? -13.648 29.672 19.75 1 97.69 140 LYS B O 1
ATOM 4591 N N . ALA B 1 141 ? -13.195 28.375 18 1 97.44 141 ALA B N 1
ATOM 4592 C CA . ALA B 1 141 ? -14.594 28.312 17.594 1 97.44 141 ALA B CA 1
ATOM 4593 C C . ALA B 1 141 ? -15.375 27.312 18.422 1 97.44 141 ALA B C 1
ATOM 4595 O O . ALA B 1 141 ? -16.609 27.328 18.453 1 97.44 141 ALA B O 1
ATOM 4596 N N . GLY B 1 142 ? -14.672 26.359 19.062 1 96 142 GLY B N 1
ATOM 4597 C CA . GLY B 1 142 ? -15.336 25.344 19.875 1 96 142 GLY B CA 1
ATOM 4598 C C . GLY B 1 142 ? -15.961 24.25 19.047 1 96 142 GLY B C 1
ATOM 4599 O O . GLY B 1 142 ? -16.812 23.5 19.547 1 96 142 GLY B O 1
ATOM 4600 N N . LEU B 1 143 ? -15.617 24.125 17.844 1 97 143 LEU B N 1
ATOM 4601 C CA . LEU B 1 143 ? -16.156 23.125 16.922 1 97 143 LEU B CA 1
ATOM 4602 C C . LEU B 1 143 ? -15.164 22 16.719 1 97 143 LEU B C 1
ATOM 4604 O O . LEU B 1 143 ? -14.867 21.625 15.578 1 97 143 LEU B O 1
ATOM 4608 N N . ILE B 1 144 ? -14.734 21.344 17.812 1 94.94 144 ILE B N 1
ATOM 4609 C CA . ILE B 1 144 ? -13.648 20.375 17.781 1 94.94 144 ILE B CA 1
ATOM 4610 C C . ILE B 1 144 ? -14.164 19.047 17.234 1 94.94 144 ILE B C 1
ATOM 4612 O O . ILE B 1 144 ? -13.375 18.188 16.812 1 94.94 144 ILE B O 1
ATOM 4616 N N . VAL B 1 145 ? -15.453 18.766 17.25 1 94.19 145 VAL B N 1
ATOM 4617 C CA . VAL B 1 145 ? -16.156 17.609 16.703 1 94.19 145 VAL B CA 1
ATOM 4618 C C . VAL B 1 145 ? -17.531 18.031 16.188 1 94.19 145 VAL B C 1
ATOM 4620 O O . VAL B 1 145 ? -18.094 19.016 16.656 1 94.19 145 VAL B O 1
ATOM 4623 N N . PHE B 1 146 ? -17.953 17.344 15.195 1 94.25 146 PHE B N 1
ATOM 4624 C CA . PHE B 1 146 ? -19.328 17.547 14.75 1 94.25 146 PHE B CA 1
ATOM 4625 C C . PHE B 1 146 ? -20.281 16.578 15.445 1 94.25 146 PHE B C 1
ATOM 4627 O O . PHE B 1 146 ? -19.844 15.578 16.016 1 94.25 146 PHE B O 1
ATOM 4634 N N . ASP B 1 147 ? -21.484 16.828 15.477 1 86.38 147 ASP B N 1
ATOM 4635 C CA . ASP B 1 147 ? -22.469 16.062 16.25 1 86.38 147 ASP B CA 1
ATOM 4636 C C . ASP B 1 147 ? -22.734 14.711 15.602 1 86.38 147 ASP B C 1
ATOM 4638 O O . ASP B 1 147 ? -22.953 13.711 16.297 1 86.38 147 ASP B O 1
ATOM 4642 N N . ASP B 1 148 ? -22.703 14.586 14.359 1 86.06 148 ASP B N 1
ATOM 4643 C CA . ASP B 1 148 ? -22.984 13.328 13.68 1 86.06 148 ASP B CA 1
ATOM 4644 C C . ASP B 1 148 ? -21.688 12.703 13.148 1 86.06 148 ASP B C 1
ATOM 4646 O O . ASP B 1 148 ? -20.766 13.414 12.75 1 86.06 148 ASP B O 1
ATOM 4650 N N . GLU B 1 149 ? -21.672 11.375 13.266 1 88.06 149 GLU B N 1
ATOM 4651 C CA . GLU B 1 149 ? -20.562 10.688 12.617 1 88.06 149 GLU B CA 1
ATOM 4652 C C . GLU B 1 149 ? -20.547 10.945 11.117 1 88.06 149 GLU B C 1
ATOM 4654 O O . GLU B 1 149 ? -21.609 11.164 10.516 1 88.06 149 GLU B O 1
ATOM 4659 N N . LEU B 1 150 ? -19.391 11.023 10.641 1 93.94 150 LEU B N 1
ATOM 4660 C CA . LEU B 1 150 ? -19.219 11.336 9.227 1 93.94 150 LEU B CA 1
ATOM 4661 C C . LEU B 1 150 ? -18.641 10.141 8.477 1 93.94 150 LEU B C 1
ATOM 4663 O O . LEU B 1 150 ? -17.578 9.633 8.836 1 93.94 150 LEU B O 1
ATOM 4667 N N . THR B 1 151 ? -19.391 9.664 7.488 1 94.81 151 THR B N 1
ATOM 4668 C CA . THR B 1 151 ? -18.812 8.672 6.586 1 94.81 151 THR B CA 1
ATOM 4669 C C . THR B 1 151 ? -17.906 9.328 5.559 1 94.81 151 THR B C 1
ATOM 4671 O O . THR B 1 151 ? -17.938 10.547 5.375 1 94.81 151 THR B O 1
ATOM 4674 N N . MET B 1 152 ? -17.125 8.539 4.938 1 95.75 152 MET B N 1
ATOM 4675 C CA . MET B 1 152 ? -16.266 9.078 3.891 1 95.75 152 MET B CA 1
ATOM 4676 C C . MET B 1 152 ? -17.078 9.672 2.752 1 95.75 152 MET B C 1
ATOM 4678 O O . MET B 1 152 ? -16.719 10.703 2.188 1 95.75 152 MET B O 1
ATOM 4682 N N . GLU B 1 153 ? -18.156 9.016 2.371 1 95.94 153 GLU B N 1
ATOM 4683 C CA . GLU B 1 153 ? -19.031 9.508 1.321 1 95.94 153 GLU B CA 1
ATOM 4684 C C . GLU B 1 153 ? -19.609 10.875 1.684 1 95.94 153 GLU B C 1
ATOM 4686 O O . GLU B 1 153 ? -19.625 11.781 0.853 1 95.94 153 GLU B O 1
ATOM 4691 N N . GLN B 1 154 ? -20.031 11.023 2.893 1 96.38 154 GLN B N 1
ATOM 4692 C CA . GLN B 1 154 ? -20.547 12.297 3.381 1 96.38 154 GLN B CA 1
ATOM 4693 C C . GLN B 1 154 ? -19.469 13.367 3.379 1 96.38 154 GLN B C 1
ATOM 4695 O O . GLN B 1 154 ? -19.734 14.523 3.031 1 96.38 154 GLN B O 1
ATOM 4700 N N . ALA B 1 155 ? -18.297 13 3.705 1 97 155 ALA B N 1
ATOM 4701 C CA . ALA B 1 155 ? -17.188 13.945 3.795 1 97 155 ALA B CA 1
ATOM 4702 C C . ALA B 1 155 ? -16.797 14.469 2.416 1 97 155 ALA B C 1
ATOM 4704 O O . ALA B 1 155 ? -16.219 15.547 2.295 1 97 155 ALA B O 1
ATOM 4705 N N . ARG B 1 156 ? -17.109 13.703 1.353 1 96.62 156 ARG B N 1
ATOM 4706 C CA . ARG B 1 156 ? -16.812 14.117 -0.015 1 96.62 156 ARG B CA 1
ATOM 4707 C C . ARG B 1 156 ? -17.828 15.148 -0.506 1 96.62 156 ARG B C 1
ATOM 4709 O O . ARG B 1 156 ? -17.578 15.852 -1.486 1 96.62 156 ARG B O 1
ATOM 4716 N N . ASP B 1 157 ? -18.938 15.258 0.164 1 97.62 157 ASP B N 1
ATOM 4717 C CA . ASP B 1 157 ? -20 16.203 -0.188 1 97.62 157 ASP B CA 1
ATOM 4718 C C . ASP B 1 157 ? -19.875 17.5 0.604 1 97.62 157 ASP B C 1
ATOM 4720 O O . ASP B 1 157 ? -20.344 17.594 1.736 1 97.62 157 ASP B O 1
ATOM 4724 N N . HIS B 1 158 ? -19.359 18.5 -0.076 1 97.38 158 HIS B N 1
ATOM 4725 C CA . HIS B 1 158 ? -19.094 19.734 0.633 1 97.38 158 HIS B CA 1
ATOM 4726 C C . HIS B 1 158 ? -20.375 20.391 1.11 1 97.38 158 HIS B C 1
ATOM 4728 O O . HIS B 1 158 ? -20.391 21.125 2.104 1 97.38 158 HIS B O 1
ATOM 4734 N N . ARG B 1 159 ? -21.516 20.109 0.419 1 97.81 159 ARG B N 1
ATOM 4735 C CA . ARG B 1 159 ? -22.797 20.641 0.875 1 97.81 159 ARG B CA 1
ATOM 4736 C C . ARG B 1 159 ? -23.234 19.969 2.174 1 97.81 159 ARG B C 1
ATOM 4738 O O . ARG B 1 159 ? -23.781 20.625 3.061 1 97.81 159 ARG B O 1
ATOM 4745 N N . TYR B 1 160 ? -23 18.672 2.17 1 97.62 160 TYR B N 1
ATOM 4746 C CA . TYR B 1 160 ? -23.297 17.969 3.414 1 97.62 160 TYR B CA 1
ATOM 4747 C C . TYR B 1 160 ? -22.438 18.5 4.559 1 97.62 160 TYR B C 1
ATOM 4749 O O . TYR B 1 160 ? -22.938 18.703 5.668 1 97.62 160 TYR B O 1
ATOM 4757 N N . ILE B 1 161 ? -21.188 18.734 4.332 1 97.94 161 ILE B N 1
ATOM 4758 C CA . ILE B 1 161 ? -20.266 19.25 5.332 1 97.94 161 ILE B CA 1
ATOM 4759 C C . ILE B 1 161 ? -20.75 20.625 5.805 1 97.94 161 ILE B C 1
ATOM 4761 O O . ILE B 1 161 ? -20.719 20.922 7 1 97.94 161 ILE B O 1
ATOM 4765 N N . SER B 1 162 ? -21.172 21.438 4.883 1 97.94 162 SER B N 1
ATOM 4766 C CA . SER B 1 162 ? -21.703 22.75 5.242 1 97.94 162 SER B CA 1
ATOM 4767 C C . SER B 1 162 ? -22.859 22.625 6.223 1 97.94 162 SER B C 1
ATOM 4769 O O . SER B 1 162 ? -22.891 23.297 7.254 1 97.94 162 SER B O 1
ATOM 4771 N N . ARG B 1 163 ? -23.75 21.75 5.914 1 97.31 163 ARG B N 1
ATOM 4772 C CA . ARG B 1 163 ? -24.953 21.578 6.73 1 97.31 163 ARG B CA 1
ATOM 4773 C C . ARG B 1 163 ? -24.609 21.062 8.125 1 97.31 163 ARG B C 1
ATOM 4775 O O . ARG B 1 163 ? -25.172 21.516 9.117 1 97.31 163 ARG B O 1
ATOM 4782 N N . ILE B 1 164 ? -23.703 20.141 8.156 1 97.06 164 ILE B N 1
ATOM 4783 C CA . ILE B 1 164 ? -23.375 19.578 9.461 1 97.06 164 ILE B CA 1
ATOM 4784 C C . ILE B 1 164 ? -22.688 20.641 10.32 1 97.06 164 ILE B C 1
ATOM 4786 O O . ILE B 1 164 ? -22.922 20.719 11.523 1 97.06 164 ILE B O 1
ATOM 4790 N N . ILE B 1 165 ? -21.859 21.469 9.75 1 97.75 165 ILE B N 1
ATOM 4791 C CA . ILE B 1 165 ? -21.219 22.547 10.484 1 97.75 165 ILE B CA 1
ATOM 4792 C C . ILE B 1 165 ? -22.266 23.547 10.977 1 97.75 165 ILE B C 1
ATOM 4794 O O . ILE B 1 165 ? -22.25 23.953 12.141 1 97.75 165 ILE B O 1
ATOM 4798 N N . GLU B 1 166 ? -23.203 23.891 10.141 1 97.75 166 GLU B N 1
ATOM 4799 C CA . GLU B 1 166 ? -24.281 24.828 10.469 1 97.75 166 GLU B CA 1
ATOM 4800 C C . GLU B 1 166 ? -25.094 24.328 11.656 1 97.75 166 GLU B C 1
ATOM 4802 O O . GLU B 1 166 ? -25.547 25.125 12.484 1 97.75 166 GLU B O 1
ATOM 4807 N N . ASN B 1 167 ? -25.156 23.016 11.742 1 96.12 167 ASN B N 1
ATOM 4808 C CA . ASN B 1 167 ? -26.062 22.422 12.719 1 96.12 167 ASN B CA 1
ATOM 4809 C C . ASN B 1 167 ? -25.312 21.984 13.977 1 96.12 167 ASN B C 1
ATOM 4811 O O . ASN B 1 167 ? -25.922 21.453 14.906 1 96.12 167 ASN B O 1
ATOM 4815 N N . THR B 1 168 ? -24.062 22.141 13.984 1 96.25 168 THR B N 1
ATOM 4816 C CA . THR B 1 168 ? -23.266 21.734 15.141 1 96.25 168 THR B CA 1
ATOM 4817 C C . THR B 1 168 ? -23.141 22.875 16.141 1 96.25 168 THR B C 1
ATOM 4819 O O . THR B 1 168 ? -22.797 24 15.773 1 96.25 168 THR B O 1
ATOM 4822 N N . LYS B 1 169 ? -23.406 22.578 17.406 1 95.12 169 LYS B N 1
ATOM 4823 C CA . LYS B 1 169 ? -23.234 23.547 18.484 1 95.12 169 LYS B CA 1
ATOM 4824 C C . LYS B 1 169 ? -21.812 23.531 19.016 1 95.12 169 LYS B C 1
ATOM 4826 O O . LYS B 1 169 ? -21.219 22.469 19.203 1 95.12 169 LYS B O 1
ATOM 4831 N N . ALA B 1 170 ? -21.281 24.766 19.219 1 95.56 170 ALA B N 1
ATOM 4832 C CA . ALA B 1 170 ? -19.953 24.859 19.797 1 95.56 170 ALA B CA 1
ATOM 4833 C C . ALA B 1 170 ? -19.906 24.219 21.188 1 95.56 170 ALA B C 1
ATOM 4835 O O . ALA B 1 170 ? -20.859 24.359 21.969 1 95.56 170 ALA B O 1
ATOM 4836 N N . LYS B 1 171 ? -18.875 23.5 21.562 1 93.38 171 LYS B N 1
ATOM 4837 C CA . LYS B 1 171 ? -18.734 22.812 22.828 1 93.38 171 LYS B CA 1
ATOM 4838 C C . LYS B 1 171 ? -18.625 23.812 23.984 1 93.38 171 LYS B C 1
ATOM 4840 O O . LYS B 1 171 ? -18.984 23.484 25.125 1 93.38 171 LYS B O 1
ATOM 4845 N N . TRP B 1 172 ? -18.156 25 23.797 1 94.44 172 TRP B N 1
ATOM 4846 C CA . TRP B 1 172 ? -18.078 26.141 24.703 1 94.44 172 TRP B CA 1
ATOM 4847 C C . TRP B 1 172 ? -18.266 27.453 23.953 1 94.44 172 TRP B C 1
ATOM 4849 O O . TRP B 1 172 ? -18.188 27.484 22.719 1 94.44 172 TRP B O 1
ATOM 4859 N N . PRO B 1 173 ? -18.594 28.547 24.656 1 94.94 173 PRO B N 1
ATOM 4860 C CA . PRO B 1 173 ? -18.734 29.828 23.938 1 94.94 173 PRO B CA 1
ATOM 4861 C C . PRO B 1 173 ? -17.453 30.219 23.188 1 94.94 173 PRO B C 1
ATOM 4863 O O . PRO B 1 173 ? -16.375 30.25 23.781 1 94.94 173 PRO B O 1
ATOM 4866 N N . ALA B 1 174 ? -17.609 30.531 21.938 1 95.19 174 ALA B N 1
ATOM 4867 C CA . ALA B 1 174 ? -16.469 30.859 21.078 1 95.19 174 ALA B CA 1
ATOM 4868 C C . ALA B 1 174 ? -15.656 32 21.641 1 95.19 174 ALA B C 1
ATOM 4870 O O . ALA B 1 174 ? -16.219 32.938 22.219 1 95.19 174 ALA B O 1
ATOM 4871 N N . GLY B 1 175 ? -14.375 31.906 21.484 1 94.88 175 GLY B N 1
ATOM 4872 C CA . GLY B 1 175 ? -13.477 32.969 21.906 1 94.88 175 GLY B CA 1
ATOM 4873 C C . GLY B 1 175 ? -13.055 32.875 23.359 1 94.88 175 GLY B C 1
ATOM 4874 O O . GLY B 1 175 ? -12.094 33.5 23.781 1 94.88 175 GLY B O 1
ATOM 487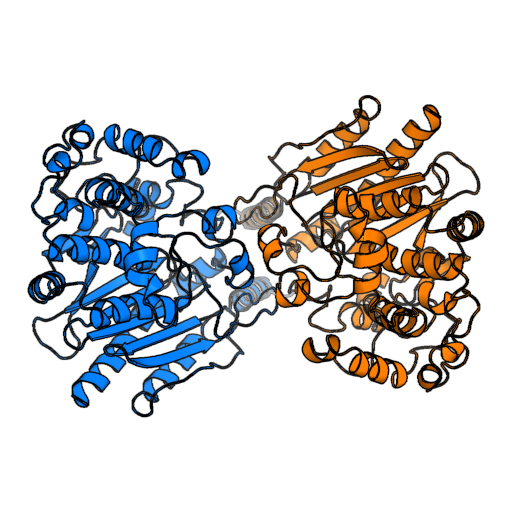5 N N . THR B 1 176 ? -13.656 31.969 24.109 1 95.06 176 THR B N 1
ATOM 4876 C CA . THR B 1 176 ? -13.398 31.906 25.547 1 95.06 176 THR B CA 1
ATOM 4877 C C . THR B 1 176 ? -12.305 30.891 25.844 1 95.06 176 THR B C 1
ATOM 4879 O O . THR B 1 176 ? -11.703 30.906 26.922 1 95.06 176 THR B O 1
ATOM 4882 N N . ALA B 1 177 ? -12.141 30.016 24.969 1 94.5 177 ALA B N 1
ATOM 4883 C CA . ALA B 1 177 ? -11.117 28.984 25.172 1 94.5 177 ALA B CA 1
ATOM 4884 C C . ALA B 1 177 ? -10.57 28.5 23.828 1 94.5 177 ALA B C 1
ATOM 4886 O O . ALA B 1 177 ? -11.227 28.641 22.797 1 94.5 177 ALA B O 1
ATOM 4887 N N . ILE B 1 178 ? -9.391 27.984 24 1 95.19 178 ILE B N 1
ATOM 4888 C CA . ILE B 1 178 ? -8.797 27.312 22.859 1 95.19 178 ILE B CA 1
ATOM 4889 C C . ILE B 1 178 ? -9.047 25.812 22.953 1 95.19 178 ILE B C 1
ATOM 4891 O O . ILE B 1 178 ? -8.852 25.203 24.016 1 95.19 178 ILE B O 1
ATOM 4895 N N . GLY B 1 179 ? -9.57 25.25 21.938 1 95.25 179 GLY B N 1
ATOM 4896 C CA . GLY B 1 179 ? -9.656 23.812 21.719 1 95.25 179 GLY B CA 1
ATOM 4897 C C . GLY B 1 179 ? -9.203 23.391 20.328 1 95.25 179 GLY B C 1
ATOM 4898 O O . GLY B 1 179 ? -9.867 23.688 19.328 1 95.25 179 GLY B O 1
ATOM 4899 N N . TYR B 1 180 ? -8.156 22.625 20.391 1 94.25 180 TYR B N 1
ATOM 4900 C CA . TYR B 1 180 ? -7.5 22.25 19.141 1 94.25 180 TYR B CA 1
ATOM 4901 C C . TYR B 1 180 ? -8.461 21.516 18.219 1 94.25 180 TYR B C 1
ATOM 4903 O O . TYR B 1 180 ? -9.023 20.484 18.594 1 94.25 180 TYR B O 1
ATOM 4911 N N . HIS B 1 181 ? -8.781 22.141 17.047 1 96.44 181 HIS B N 1
ATOM 4912 C CA . HIS B 1 181 ? -9.539 21.484 15.984 1 96.44 181 HIS B CA 1
ATOM 4913 C C . HIS B 1 181 ? -8.664 20.547 15.164 1 96.44 181 HIS B C 1
ATOM 4915 O O . HIS B 1 181 ? -8.234 20.906 14.062 1 96.44 181 HIS B O 1
ATOM 4921 N N . ALA B 1 182 ? -8.555 19.344 15.609 1 94.88 182 ALA B N 1
ATOM 4922 C CA . ALA B 1 182 ? -7.586 18.422 15.023 1 94.88 182 ALA B CA 1
ATOM 4923 C C . ALA B 1 182 ? -7.957 18.094 13.578 1 94.88 182 ALA B C 1
ATOM 4925 O O . ALA B 1 182 ? -7.102 18.125 12.688 1 94.88 182 ALA B O 1
ATOM 4926 N N . ILE B 1 183 ? -9.211 17.781 13.391 1 96.38 183 ILE B N 1
ATOM 4927 C CA . ILE B 1 183 ? -9.664 17.328 12.078 1 96.38 183 ILE B CA 1
ATOM 4928 C C . ILE B 1 183 ? -10.625 18.359 11.477 1 96.38 183 ILE B C 1
ATOM 4930 O O . ILE B 1 183 ? -10.5 18.703 10.297 1 96.38 183 ILE B O 1
ATOM 4934 N N . THR B 1 184 ? -11.5 18.938 12.273 1 97.19 184 THR B N 1
ATOM 4935 C CA . THR B 1 184 ? -12.57 19.812 11.797 1 97.19 184 THR B CA 1
ATOM 4936 C C . THR B 1 184 ? -11.992 21.094 11.227 1 97.19 184 THR B C 1
ATOM 4938 O O . THR B 1 184 ? -12.633 21.766 10.406 1 97.19 184 THR B O 1
ATOM 4941 N N . PHE B 1 185 ? -10.75 21.453 11.633 1 98.12 185 PHE B N 1
ATOM 4942 C CA . PHE B 1 185 ? -10.062 22.625 11.109 1 98.12 185 PHE B CA 1
ATOM 4943 C C . PHE B 1 185 ? -10.086 22.641 9.586 1 98.12 185 PHE B C 1
ATOM 4945 O O . PHE B 1 185 ? -10.367 23.672 8.969 1 98.12 185 PHE B O 1
ATOM 4952 N N . GLY B 1 186 ? -9.852 21.469 9 1 98.5 186 GLY B N 1
ATOM 4953 C CA . GLY B 1 186 ? -9.789 21.359 7.551 1 98.5 186 GLY B CA 1
ATOM 4954 C C . GLY B 1 186 ? -11.109 21.672 6.871 1 98.5 186 GLY B C 1
ATOM 4955 O O . GLY B 1 186 ? -11.141 22.406 5.879 1 98.5 186 GLY B O 1
ATOM 4956 N N . TRP B 1 187 ? -12.18 21.188 7.375 1 98.44 187 TRP B N 1
ATOM 4957 C CA . TRP B 1 187 ? -13.492 21.391 6.77 1 98.44 187 TRP B CA 1
ATOM 4958 C C . TRP B 1 187 ? -13.977 22.812 6.996 1 98.44 187 TRP B C 1
ATOM 4960 O O . TRP B 1 187 ? -14.641 23.391 6.137 1 98.44 187 TRP B O 1
ATOM 4970 N N . LEU B 1 188 ? -13.656 23.344 8.164 1 98.69 188 LEU B N 1
ATOM 4971 C CA . LEU B 1 188 ? -14.016 24.734 8.43 1 98.69 188 LEU B CA 1
ATOM 4972 C C . LEU B 1 188 ? -13.344 25.672 7.438 1 98.69 188 LEU B C 1
ATOM 4974 O O . LEU B 1 188 ? -14 26.516 6.832 1 98.69 188 LEU B O 1
ATOM 4978 N N . LEU B 1 189 ? -12.047 25.484 7.285 1 98.75 189 LEU B N 1
ATOM 4979 C CA . LEU B 1 189 ? -11.32 26.328 6.352 1 98.75 189 LEU B CA 1
ATOM 4980 C C . LEU B 1 189 ? -11.805 26.109 4.922 1 98.75 189 LEU B C 1
ATOM 4982 O O . LEU B 1 189 ? -11.898 27.062 4.141 1 98.75 189 LEU B O 1
ATOM 4986 N N . ASP B 1 190 ? -12.062 24.891 4.574 1 98.88 190 ASP B N 1
ATOM 4987 C CA . ASP B 1 190 ? -12.555 24.594 3.23 1 98.88 190 ASP B CA 1
ATOM 4988 C C . ASP B 1 190 ? -13.852 25.359 2.945 1 98.88 190 ASP B C 1
ATOM 4990 O O . ASP B 1 190 ? -14 25.953 1.878 1 98.88 190 ASP B O 1
ATOM 4994 N N . GLN B 1 191 ? -14.773 25.359 3.885 1 98.75 191 GLN B N 1
ATOM 4995 C CA . GLN B 1 191 ? -16.047 26.031 3.705 1 98.75 191 GLN B CA 1
ATOM 4996 C C . GLN B 1 191 ? -15.867 27.547 3.588 1 98.75 191 GLN B C 1
ATOM 4998 O O . GLN B 1 191 ? -16.547 28.188 2.785 1 98.75 191 GLN B O 1
ATOM 5003 N N . ILE B 1 192 ? -15 28.047 4.344 1 98.5 192 ILE B N 1
ATOM 5004 C CA . ILE B 1 192 ? -14.727 29.484 4.293 1 98.5 192 ILE B CA 1
ATOM 5005 C C . ILE B 1 192 ? -14.133 29.844 2.932 1 98.5 192 ILE B C 1
ATOM 5007 O O . ILE B 1 192 ? -14.586 30.781 2.279 1 98.5 192 ILE B O 1
ATOM 5011 N N . VAL B 1 193 ? -13.188 29.109 2.434 1 98.75 193 VAL B N 1
ATOM 5012 C CA . VAL B 1 193 ? -12.516 29.391 1.171 1 98.75 193 VAL B CA 1
ATOM 5013 C C . VAL B 1 193 ? -13.508 29.297 0.019 1 98.75 193 VAL B C 1
ATOM 5015 O O . VAL B 1 193 ? -13.516 30.141 -0.878 1 98.75 193 VAL B O 1
ATOM 5018 N N . ARG B 1 194 ? -14.383 28.281 0.074 1 98.44 194 ARG B N 1
ATOM 5019 C CA . ARG B 1 194 ? -15.383 28.094 -0.977 1 98.44 194 ARG B CA 1
ATOM 5020 C C . ARG B 1 194 ? -16.281 29.328 -1.105 1 98.44 194 ARG B C 1
ATOM 5022 O O . ARG B 1 194 ? -16.75 29.656 -2.201 1 98.44 194 ARG B O 1
ATOM 5029 N N . ARG B 1 195 ? -16.453 30.031 -0.103 1 98.12 195 ARG B N 1
ATOM 5030 C CA . ARG B 1 195 ? -17.375 31.156 -0.094 1 98.12 195 ARG B CA 1
ATOM 5031 C C . ARG B 1 195 ? -16.656 32.469 -0.428 1 98.12 195 ARG B C 1
ATOM 5033 O O . ARG B 1 195 ? -17.25 33.375 -1.015 1 98.12 195 ARG B O 1
ATOM 5040 N N . ILE B 1 196 ? -15.438 32.531 -0.131 1 97.31 196 ILE B N 1
ATOM 5041 C CA . ILE B 1 196 ? -14.68 33.75 -0.299 1 97.31 196 ILE B CA 1
ATOM 5042 C C . ILE B 1 196 ? -14.031 33.781 -1.683 1 97.31 196 ILE B C 1
ATOM 5044 O O . ILE B 1 196 ? -13.914 34.844 -2.297 1 97.31 196 ILE B O 1
ATOM 5048 N N . ASP B 1 197 ? -13.562 32.625 -2.08 1 96.38 197 ASP B N 1
ATOM 5049 C CA . ASP B 1 197 ? -12.914 32.531 -3.381 1 96.38 197 ASP B CA 1
ATOM 5050 C C . ASP B 1 197 ? -13.883 32.844 -4.512 1 96.38 197 ASP B C 1
ATOM 5052 O O . ASP B 1 197 ? -14.961 32.25 -4.59 1 96.38 197 ASP B O 1
ATOM 5056 N N . PRO B 1 198 ? -13.555 33.781 -5.371 1 95.81 198 PRO B N 1
ATOM 5057 C CA . PRO B 1 198 ? -14.461 34.156 -6.453 1 95.81 198 PRO B CA 1
ATOM 5058 C C . PRO B 1 198 ? -14.836 33 -7.363 1 95.81 198 PRO B C 1
ATOM 5060 O O . PRO B 1 198 ? -15.922 32.969 -7.945 1 95.81 198 PRO B O 1
ATOM 5063 N N . LEU B 1 199 ? -13.969 32.062 -7.48 1 97.06 199 LEU B N 1
ATOM 5064 C CA . LEU B 1 199 ? -14.234 30.906 -8.328 1 97.06 199 LEU B CA 1
ATOM 5065 C C . LEU B 1 199 ? -14.922 29.797 -7.535 1 97.06 199 LEU B C 1
ATOM 5067 O O . LEU B 1 199 ? -15.25 28.75 -8.086 1 97.06 199 LEU B O 1
ATOM 5071 N N . LYS B 1 200 ? -15.086 30 -6.211 1 97.38 200 LYS B N 1
ATOM 5072 C CA . LYS B 1 200 ? -15.797 29.109 -5.301 1 97.38 200 LYS B CA 1
ATOM 5073 C C . LYS B 1 200 ? -15.109 27.75 -5.234 1 97.38 200 LYS B C 1
ATOM 5075 O O . LYS B 1 200 ? -15.781 26.719 -5.121 1 97.38 200 LYS B O 1
ATOM 5080 N N . ARG B 1 201 ? -13.883 27.875 -5.371 1 98 201 ARG B N 1
ATOM 5081 C CA . ARG B 1 201 ? -13.094 26.641 -5.34 1 98 201 ARG B CA 1
ATOM 5082 C C . ARG B 1 201 ? -12.977 26.094 -3.918 1 98 201 ARG B C 1
ATOM 5084 O O . ARG B 1 201 ? -13.07 26.859 -2.951 1 98 201 ARG B O 1
ATOM 5091 N N . SER B 1 202 ? -12.766 24.672 -3.861 1 98.81 202 SER B N 1
ATOM 5092 C CA . SER B 1 202 ? -12.336 24.109 -2.592 1 98.81 202 SER B CA 1
ATOM 5093 C C . SER B 1 202 ? -10.938 24.594 -2.205 1 98.81 202 SER B C 1
ATOM 5095 O O . SER B 1 202 ? -10.195 25.094 -3.051 1 98.81 202 SER B O 1
ATOM 5097 N N . ILE B 1 203 ? -10.633 24.391 -0.948 1 98.75 203 ILE B N 1
ATOM 5098 C CA . ILE B 1 203 ? -9.312 24.812 -0.482 1 98.75 203 ILE B CA 1
ATOM 5099 C C . ILE B 1 203 ? -8.234 23.984 -1.17 1 98.75 203 ILE B C 1
ATOM 5101 O O . ILE B 1 203 ? -7.148 24.484 -1.473 1 98.75 203 ILE B O 1
ATOM 5105 N N . ALA B 1 204 ? -8.492 22.703 -1.447 1 98.81 204 ALA B N 1
ATOM 5106 C CA . ALA B 1 204 ? -7.535 21.844 -2.148 1 98.81 204 ALA B CA 1
ATOM 5107 C C . ALA B 1 204 ? -7.355 22.297 -3.596 1 98.81 204 ALA B C 1
ATOM 5109 O O . ALA B 1 204 ? -6.238 22.312 -4.113 1 98.81 204 ALA B O 1
ATOM 5110 N N . GLN B 1 205 ? -8.445 22.625 -4.242 1 98.69 205 GLN B N 1
ATOM 5111 C CA . GLN B 1 205 ? -8.352 23.125 -5.609 1 98.69 205 GLN B CA 1
ATOM 5112 C C . GLN B 1 205 ? -7.621 24.469 -5.656 1 98.69 205 GLN B C 1
ATOM 5114 O O . GLN B 1 205 ? -6.812 24.703 -6.559 1 98.69 205 GLN B O 1
ATOM 5119 N N . PHE B 1 206 ? -7.941 25.359 -4.75 1 98.81 206 PHE B N 1
ATOM 5120 C CA . PHE B 1 206 ? -7.219 26.609 -4.641 1 98.81 206 PHE B CA 1
ATOM 5121 C C . PHE B 1 206 ? -5.719 26.375 -4.52 1 98.81 206 PHE B C 1
ATOM 5123 O O . PHE B 1 206 ? -4.926 26.969 -5.238 1 98.81 206 PHE B O 1
ATOM 5130 N N . TYR B 1 207 ? -5.363 25.469 -3.629 1 98.81 207 TYR B N 1
ATOM 5131 C CA . TYR B 1 207 ? -3.967 25.094 -3.436 1 98.81 207 TYR B CA 1
ATOM 5132 C C . TYR B 1 207 ? -3.34 24.641 -4.746 1 98.81 207 TYR B C 1
ATOM 5134 O O . TYR B 1 207 ? -2.248 25.078 -5.109 1 98.81 207 TYR B O 1
ATOM 5142 N N . ARG B 1 208 ? -3.992 23.734 -5.434 1 98.75 208 ARG B N 1
ATOM 5143 C CA . ARG B 1 208 ? -3.459 23.172 -6.668 1 98.75 208 ARG B CA 1
ATOM 5144 C C . ARG B 1 208 ? -3.232 24.25 -7.711 1 98.75 208 ARG B C 1
ATOM 5146 O O . ARG B 1 208 ? -2.193 24.281 -8.375 1 98.75 208 ARG B O 1
ATOM 5153 N N . GLU B 1 209 ? -4.125 25.188 -7.777 1 98.56 209 GLU B N 1
ATOM 5154 C CA . GLU B 1 209 ? -4.125 26.125 -8.883 1 98.56 209 GLU B CA 1
ATOM 5155 C C . GLU B 1 209 ? -3.316 27.375 -8.547 1 98.56 209 GLU B C 1
ATOM 5157 O O . GLU B 1 209 ? -2.752 28.016 -9.438 1 98.56 209 GLU B O 1
ATOM 5162 N N . GLU B 1 210 ? -3.188 27.703 -7.246 1 98.44 210 GLU B N 1
ATOM 5163 C CA . GLU B 1 210 ? -2.574 28.969 -6.879 1 98.44 210 GLU B CA 1
ATOM 5164 C C . GLU B 1 210 ? -1.172 28.766 -6.312 1 98.44 210 GLU B C 1
ATOM 5166 O O . GLU B 1 210 ? -0.376 29.703 -6.254 1 98.44 210 GLU B O 1
ATOM 5171 N N . ILE B 1 211 ? -0.853 27.578 -5.895 1 98.75 211 ILE B N 1
ATOM 5172 C CA . ILE B 1 211 ? 0.435 27.344 -5.25 1 98.75 211 ILE B CA 1
ATOM 5173 C C . ILE B 1 211 ? 1.162 26.203 -5.938 1 98.75 211 ILE B C 1
ATOM 5175 O O . ILE B 1 211 ? 2.195 26.406 -6.578 1 98.75 211 ILE B O 1
ATOM 5179 N N . GLN B 1 212 ? 0.573 25.016 -5.949 1 98.69 212 GLN B N 1
ATOM 5180 C CA . GLN B 1 212 ? 1.241 23.797 -6.43 1 98.69 212 GLN B CA 1
ATOM 5181 C C . GLN B 1 212 ? 1.668 23.953 -7.887 1 98.69 212 GLN B C 1
ATOM 5183 O O . GLN B 1 212 ? 2.744 23.5 -8.273 1 98.69 212 GLN B O 1
ATOM 5188 N N . LYS B 1 213 ? 0.806 24.5 -8.695 1 98.31 213 LYS B N 1
ATOM 5189 C CA . LYS B 1 213 ? 1.072 24.719 -10.109 1 98.31 213 LYS B CA 1
ATOM 5190 C C . LYS B 1 213 ? 2.414 25.422 -10.32 1 98.31 213 LYS B C 1
ATOM 5192 O O . LYS B 1 213 ? 3.092 25.188 -11.32 1 98.31 213 LYS B O 1
ATOM 5197 N N . TYR B 1 214 ? 2.867 26.172 -9.383 1 98.38 214 TYR B N 1
ATOM 5198 C CA . TYR B 1 214 ? 4.035 27.031 -9.562 1 98.38 214 TYR B CA 1
ATOM 5199 C C . TYR B 1 214 ? 5.23 26.484 -8.789 1 98.38 214 TYR B C 1
ATOM 5201 O O . TYR B 1 214 ? 6.309 27.078 -8.805 1 98.38 214 TYR B O 1
ATOM 5209 N N . MET B 1 215 ? 5.043 25.391 -8.141 1 98.5 215 MET B N 1
ATOM 5210 C CA . MET B 1 215 ? 6.117 24.781 -7.371 1 98.5 215 MET B CA 1
ATOM 5211 C C . MET B 1 215 ? 7.168 24.172 -8.297 1 98.5 215 MET B C 1
ATOM 5213 O O . MET B 1 215 ? 6.84 23.672 -9.375 1 98.5 215 MET B O 1
ATOM 5217 N N . ASP B 1 216 ? 8.398 24.219 -7.863 1 97.5 216 ASP B N 1
ATOM 5218 C CA . ASP B 1 216 ? 9.477 23.516 -8.562 1 97.5 216 ASP B CA 1
ATOM 5219 C C . ASP B 1 216 ? 9.383 22.016 -8.344 1 97.5 216 ASP B C 1
ATOM 5221 O O . ASP B 1 216 ? 9.648 21.234 -9.258 1 97.5 216 ASP B O 1
ATOM 5225 N N . ASP B 1 217 ? 9.109 21.625 -7.176 1 96.56 217 ASP B N 1
ATOM 5226 C CA . ASP B 1 217 ? 8.82 20.25 -6.785 1 96.56 217 ASP B CA 1
ATOM 5227 C C . ASP B 1 217 ? 7.367 20.094 -6.344 1 96.56 217 ASP B C 1
ATOM 5229 O O . ASP B 1 217 ? 7.012 20.469 -5.219 1 96.56 217 ASP B O 1
ATOM 5233 N N . LYS B 1 218 ? 6.59 19.438 -7.105 1 97.38 218 LYS B N 1
ATOM 5234 C CA . LYS B 1 218 ? 5.141 19.453 -6.926 1 97.38 218 LYS B CA 1
ATOM 5235 C C . LYS B 1 218 ? 4.684 18.266 -6.086 1 97.38 218 LYS B C 1
ATOM 5237 O O . LYS B 1 218 ? 3.486 17.969 -6.02 1 97.38 218 LYS B O 1
ATOM 5242 N N . ASP B 1 219 ? 5.617 17.609 -5.453 1 97.94 219 ASP B N 1
ATOM 5243 C CA . ASP B 1 219 ? 5.336 16.344 -4.781 1 97.94 219 ASP B CA 1
ATOM 5244 C C . ASP B 1 219 ? 4.762 16.578 -3.387 1 97.94 219 ASP B C 1
ATOM 5246 O O . ASP B 1 219 ? 5.289 16.078 -2.396 1 97.94 219 ASP B O 1
ATOM 5250 N N . PHE B 1 220 ? 3.762 17.297 -3.238 1 98.81 220 PHE B N 1
ATOM 5251 C CA . PHE B 1 220 ? 2.924 17.438 -2.051 1 98.81 220 PHE B CA 1
ATOM 5252 C C . PHE B 1 220 ? 1.463 17.625 -2.439 1 98.81 220 PHE B C 1
ATOM 5254 O O . PHE B 1 220 ? 1.125 18.562 -3.168 1 98.81 220 PHE B O 1
ATOM 5261 N N . TYR B 1 221 ? 0.585 16.781 -1.862 1 98.88 221 TYR B N 1
ATOM 5262 C CA . TYR B 1 221 ? -0.775 16.688 -2.381 1 98.88 221 TYR B CA 1
ATOM 5263 C C . TYR B 1 221 ? -1.798 16.875 -1.265 1 98.88 221 TYR B C 1
ATOM 5265 O O . TYR B 1 221 ? -1.595 16.391 -0.146 1 98.88 221 TYR B O 1
ATOM 5273 N N . LEU B 1 222 ? -2.84 17.594 -1.502 1 98.69 222 LEU B N 1
ATOM 5274 C CA . LEU B 1 222 ? -4.113 17.531 -0.792 1 98.69 222 LEU B CA 1
ATOM 5275 C C . LEU B 1 222 ? -5.125 16.703 -1.567 1 98.69 222 LEU B C 1
ATOM 5277 O O . LEU B 1 222 ? -5.773 17.203 -2.488 1 98.69 222 LEU B O 1
ATOM 5281 N N . GLY B 1 223 ? -5.34 15.477 -1.125 1 98.25 223 GLY B N 1
ATOM 5282 C CA . GLY B 1 223 ? -5.965 14.469 -1.967 1 98.25 223 GLY B CA 1
ATOM 5283 C C . GLY B 1 223 ? -4.984 13.773 -2.891 1 98.25 223 GLY B C 1
ATOM 5284 O O . GLY B 1 223 ? -4.715 14.25 -3.994 1 98.25 223 GLY B O 1
ATOM 5285 N N . LEU B 1 224 ? -4.551 12.625 -2.475 1 98.31 224 LEU B N 1
ATOM 5286 C CA . LEU B 1 224 ? -3.514 11.906 -3.207 1 98.31 224 LEU B CA 1
ATOM 5287 C C . LEU B 1 224 ? -4.082 11.273 -4.469 1 98.31 224 LEU B C 1
ATOM 5289 O O . LEU B 1 224 ? -5.059 10.523 -4.406 1 98.31 224 LEU B O 1
ATOM 5293 N N . PRO B 1 225 ? -3.439 11.586 -5.621 1 97.25 225 PRO B N 1
ATOM 5294 C CA . PRO B 1 225 ? -3.873 10.898 -6.84 1 97.25 225 PRO B CA 1
ATOM 5295 C C . PRO B 1 225 ? -3.625 9.391 -6.781 1 97.25 225 PRO B C 1
ATOM 5297 O O . PRO B 1 225 ? -2.623 8.945 -6.219 1 97.25 225 PRO B O 1
ATOM 5300 N N . ARG B 1 226 ? -4.434 8.625 -7.473 1 94.5 226 ARG B N 1
ATOM 5301 C CA . ARG B 1 226 ? -4.422 7.168 -7.441 1 94.5 226 ARG B CA 1
ATOM 5302 C C . ARG B 1 226 ? -3.088 6.621 -7.945 1 94.5 226 ARG B C 1
ATOM 5304 O O . ARG B 1 226 ? -2.604 5.602 -7.453 1 94.5 226 ARG B O 1
ATOM 5311 N N . ASP B 1 227 ? -2.508 7.273 -8.852 1 95.31 227 ASP B N 1
ATOM 5312 C CA . ASP B 1 227 ? -1.306 6.75 -9.5 1 95.31 227 ASP B CA 1
ATOM 5313 C C . ASP B 1 227 ? -0.062 7.043 -8.664 1 95.31 227 ASP B C 1
ATOM 5315 O O . ASP B 1 227 ? 1.049 6.668 -9.039 1 95.31 227 ASP B O 1
ATOM 5319 N N . GLU B 1 228 ? -0.237 7.691 -7.48 1 97.25 228 GLU B N 1
ATOM 5320 C CA . GLU B 1 228 ? 0.908 8.062 -6.656 1 97.25 228 GLU B CA 1
ATOM 5321 C C . GLU B 1 228 ? 1.03 7.145 -5.441 1 97.25 228 GLU B C 1
ATOM 5323 O O . GLU B 1 228 ? 2.021 7.203 -4.711 1 97.25 228 GLU B O 1
ATOM 5328 N N . HIS B 1 229 ? 0.135 6.172 -5.285 1 96.38 229 HIS B N 1
ATOM 5329 C CA . HIS B 1 229 ? 0.07 5.406 -4.047 1 96.38 229 HIS B CA 1
ATOM 5330 C C . HIS B 1 229 ? 1.308 4.531 -3.873 1 96.38 229 HIS B C 1
ATOM 5332 O O . HIS B 1 229 ? 1.728 4.258 -2.746 1 96.38 229 HIS B O 1
ATOM 5338 N N . TYR B 1 230 ? 1.963 4.141 -4.941 1 95.69 230 TYR B N 1
ATOM 5339 C CA . TYR B 1 230 ? 3.123 3.26 -4.871 1 95.69 230 TYR B CA 1
ATOM 5340 C C . TYR B 1 230 ? 4.297 3.953 -4.191 1 95.69 230 TYR B C 1
ATOM 5342 O O . TYR B 1 230 ? 5.25 3.299 -3.762 1 95.69 230 TYR B O 1
ATOM 5350 N N . ARG B 1 231 ? 4.188 5.301 -4.051 1 97.5 231 ARG B N 1
ATOM 5351 C CA . ARG B 1 231 ? 5.293 6.09 -3.518 1 97.5 231 ARG B CA 1
ATOM 5352 C C . ARG B 1 231 ? 5.105 6.359 -2.029 1 97.5 231 ARG B C 1
ATOM 5354 O O . ARG B 1 231 ? 6.004 6.887 -1.37 1 97.5 231 ARG B O 1
ATOM 5361 N N . VAL B 1 232 ? 4 6.004 -1.429 1 98.5 232 VAL B N 1
ATOM 5362 C CA . VAL B 1 232 ? 3.693 6.41 -0.061 1 98.5 232 VAL B CA 1
ATOM 5363 C C . VAL B 1 232 ? 4.215 5.363 0.919 1 98.5 232 VAL B C 1
ATOM 5365 O O . VAL B 1 232 ? 3.865 4.184 0.823 1 98.5 232 VAL B O 1
ATOM 5368 N N . ALA B 1 233 ? 5.07 5.809 1.811 1 98.69 233 ALA B N 1
ATOM 5369 C CA . ALA B 1 233 ? 5.602 4.938 2.855 1 98.69 233 ALA B CA 1
ATOM 5370 C C . ALA B 1 233 ? 4.492 4.457 3.785 1 98.69 233 ALA B C 1
ATOM 5372 O O . ALA B 1 233 ? 3.523 5.176 4.031 1 98.69 233 ALA B O 1
ATOM 5373 N N . ARG B 1 234 ? 4.613 3.275 4.27 1 97.69 234 ARG B N 1
ATOM 5374 C CA . ARG B 1 234 ? 3.662 2.736 5.238 1 97.69 234 ARG B CA 1
ATOM 5375 C C . ARG B 1 234 ? 3.857 3.369 6.609 1 97.69 234 ARG B C 1
ATOM 5377 O O . ARG B 1 234 ? 4.98 3.43 7.117 1 97.69 234 ARG B O 1
ATOM 5384 N N . LEU B 1 235 ? 2.777 3.842 7.188 1 97.62 235 LEU B N 1
ATOM 5385 C CA . LEU B 1 235 ? 2.826 4.352 8.555 1 97.62 235 LEU B CA 1
ATOM 5386 C C . LEU B 1 235 ? 2.816 3.209 9.562 1 97.62 235 LEU B C 1
ATOM 5388 O O . LEU B 1 235 ? 1.956 2.328 9.5 1 97.62 235 LEU B O 1
ATOM 5392 N N . VAL B 1 236 ? 3.752 3.211 10.414 1 93.5 236 VAL B N 1
ATOM 5393 C CA . VAL B 1 236 ? 3.896 2.152 11.414 1 93.5 236 VAL B CA 1
ATOM 5394 C C . VAL B 1 236 ? 3.674 2.723 12.812 1 93.5 236 VAL B C 1
ATOM 5396 O O . VAL B 1 236 ? 4.328 3.691 13.203 1 93.5 236 VAL B O 1
ATOM 5399 N N . GLN B 1 237 ? 2.779 2.143 13.469 1 87.38 237 GLN B N 1
ATOM 5400 C CA . GLN B 1 237 ? 2.531 2.527 14.859 1 87.38 237 GLN B CA 1
ATOM 5401 C C . GLN B 1 237 ? 3.309 1.639 15.82 1 87.38 237 GLN B C 1
ATOM 5403 O O . GLN B 1 237 ? 3.549 0.463 15.539 1 87.38 237 GLN B O 1
ATOM 5408 N N . PRO B 1 238 ? 3.695 2.258 16.891 1 76.25 238 PRO B N 1
ATOM 5409 C CA . PRO B 1 238 ? 4.344 1.407 17.891 1 76.25 238 PRO B CA 1
ATOM 5410 C C . PRO B 1 238 ? 3.377 0.423 18.547 1 76.25 238 PRO B C 1
ATOM 5412 O O . PRO B 1 238 ? 2.191 0.724 18.703 1 76.25 238 PRO B O 1
ATOM 5415 N N . THR B 1 239 ? 3.889 -0.701 18.766 1 67.31 239 THR B N 1
ATOM 5416 C CA . THR B 1 239 ? 3.104 -1.649 19.547 1 67.31 239 THR B CA 1
ATOM 5417 C C . THR B 1 239 ? 2.902 -1.138 20.969 1 67.31 239 THR B C 1
ATOM 5419 O O . THR B 1 239 ? 3.561 -0.185 21.391 1 67.31 239 THR B O 1
ATOM 5422 N N . MET B 1 240 ? 1.951 -1.721 21.594 1 60.88 240 MET B N 1
ATOM 5423 C CA . MET B 1 240 ? 1.719 -1.348 22.984 1 60.88 240 MET B CA 1
ATOM 5424 C C . MET B 1 240 ? 2.994 -1.497 23.812 1 60.88 240 MET B C 1
ATOM 5426 O O . MET B 1 240 ? 3.328 -0.621 24.609 1 60.88 240 MET B O 1
ATOM 5430 N N . LEU B 1 241 ? 3.674 -2.578 23.562 1 60.81 241 LEU B N 1
ATOM 5431 C CA . LEU B 1 241 ? 4.902 -2.846 24.297 1 60.81 241 LEU B CA 1
ATOM 5432 C C . LEU B 1 241 ? 5.965 -1.798 23.984 1 60.81 241 LEU B C 1
ATOM 5434 O O . LEU B 1 241 ? 6.668 -1.33 24.875 1 60.81 241 LEU B O 1
ATOM 5438 N N . GLU B 1 242 ? 6.02 -1.468 22.828 1 66.12 242 GLU B N 1
ATOM 5439 C CA . GLU B 1 242 ? 6.98 -0.446 22.422 1 66.12 242 GLU B CA 1
ATOM 5440 C C . GLU B 1 242 ? 6.625 0.914 23.016 1 66.12 242 GLU B C 1
ATOM 5442 O O . GLU B 1 242 ? 7.512 1.672 23.406 1 66.12 242 GLU B O 1
ATOM 5447 N N . SER B 1 243 ? 5.414 1.114 23.016 1 63.16 243 SER B N 1
ATOM 5448 C CA . SER B 1 243 ? 4.961 2.385 23.562 1 63.16 243 SER B CA 1
ATOM 5449 C C . SER B 1 243 ? 5.309 2.492 25.047 1 63.16 243 SER B C 1
ATOM 5451 O O . SER B 1 243 ? 5.785 3.533 25.5 1 63.16 243 SER B O 1
ATOM 5453 N N . VAL B 1 244 ? 5.074 1.403 25.656 1 59 244 VAL B N 1
ATOM 5454 C CA . VAL B 1 244 ? 5.371 1.363 27.078 1 59 244 VAL B CA 1
ATOM 5455 C C . VAL B 1 244 ? 6.871 1.541 27.297 1 59 244 VAL B C 1
ATOM 5457 O O . VAL B 1 244 ? 7.293 2.289 28.188 1 59 244 VAL B O 1
ATOM 5460 N N . TYR B 1 245 ? 7.598 0.899 26.531 1 62.59 245 TYR B N 1
ATOM 5461 C CA . TYR B 1 245 ? 9.047 0.984 26.625 1 62.59 245 TYR B CA 1
ATOM 5462 C C . TYR B 1 245 ? 9.531 2.404 26.359 1 62.59 245 TYR B C 1
ATOM 5464 O O . TYR B 1 245 ? 10.414 2.91 27.062 1 62.59 245 TYR B O 1
ATOM 5472 N N . GLN B 1 246 ? 9.023 2.988 25.406 1 62.59 246 GLN B N 1
ATOM 5473 C CA . GLN B 1 246 ? 9.422 4.344 25.031 1 62.59 246 GLN B CA 1
ATOM 5474 C C . GLN B 1 246 ? 9.078 5.336 26.141 1 62.59 246 GLN B C 1
ATOM 5476 O O . GLN B 1 246 ? 9.852 6.258 26.422 1 62.59 246 GLN B O 1
ATOM 5481 N N . ILE B 1 247 ? 8.031 5.074 26.672 1 58.19 247 ILE B N 1
ATOM 5482 C CA . ILE B 1 247 ? 7.602 5.941 27.766 1 58.19 247 ILE B CA 1
ATOM 5483 C C . ILE B 1 247 ? 8.531 5.762 28.969 1 58.19 247 ILE B C 1
ATOM 5485 O O . ILE B 1 247 ? 8.969 6.742 29.578 1 58.19 247 ILE B O 1
ATOM 5489 N N . ILE B 1 248 ? 8.898 4.504 29.219 1 57.59 248 ILE B N 1
ATOM 5490 C CA . ILE B 1 248 ? 9.719 4.184 30.391 1 57.59 248 ILE B CA 1
ATOM 5491 C C . ILE B 1 248 ? 11.148 4.664 30.172 1 57.59 248 ILE B C 1
ATOM 5493 O O . ILE B 1 248 ? 11.773 5.211 31.078 1 57.59 248 ILE B O 1
ATOM 5497 N N . SER B 1 249 ? 11.68 4.32 29.078 1 56.19 249 SER B N 1
ATOM 5498 C CA . SER B 1 249 ? 13.078 4.602 28.781 1 56.19 249 SER B CA 1
ATOM 5499 C C . SER B 1 249 ? 13.344 6.102 28.703 1 56.19 249 SER B C 1
ATOM 5501 O O . SER B 1 249 ? 14.477 6.547 28.875 1 56.19 249 SER B O 1
ATOM 5503 N N . SER B 1 250 ? 12.523 6.773 28.125 1 52.09 250 SER B N 1
ATOM 5504 C CA . SER B 1 250 ? 12.742 8.211 28.016 1 52.09 250 SER B CA 1
ATOM 5505 C C . SER B 1 250 ? 12.797 8.867 29.391 1 52.09 250 SER B C 1
ATOM 5507 O O . SER B 1 250 ? 13.164 10.039 29.5 1 52.09 250 SER B O 1
ATOM 5509 N N . GLY B 1 251 ? 12.984 7.93 30.375 1 45.38 251 GLY B N 1
ATOM 5510 C CA . GLY B 1 251 ? 13.031 8.492 31.719 1 45.38 251 GLY B CA 1
ATOM 5511 C C . GLY B 1 251 ? 11.938 9.516 31.969 1 45.38 251 GLY B C 1
ATOM 5512 O O . GLY B 1 251 ? 11.82 10.039 33.094 1 45.38 251 GLY B O 1
ATOM 5513 N N . GLN B 1 252 ? 11.711 10.18 30.984 1 40.16 252 GLN B N 1
ATOM 5514 C CA . GLN B 1 252 ? 10.664 11.188 31.125 1 40.16 252 GLN B CA 1
ATOM 5515 C C . GLN B 1 252 ? 9.297 10.547 31.297 1 40.16 252 GLN B C 1
ATOM 5517 O O . GLN B 1 252 ? 8.719 10.016 30.344 1 40.16 252 GLN B O 1
ATOM 5522 N N . ILE B 1 253 ? 9.336 9.758 32.25 1 38.06 253 ILE B N 1
ATOM 5523 C CA . ILE B 1 253 ? 7.938 9.5 32.562 1 38.06 253 ILE B CA 1
ATOM 5524 C C . ILE B 1 253 ? 7.07 10.641 32.031 1 38.06 253 ILE B C 1
ATOM 5526 O O . ILE B 1 253 ? 7.23 11.789 32.438 1 38.06 253 ILE B O 1
ATOM 5530 N N . PHE B 1 254 ? 7.078 10.656 30.734 1 36.44 254 PHE B N 1
ATOM 5531 C CA . PHE B 1 254 ? 6.305 11.75 30.156 1 36.44 254 PHE B CA 1
ATOM 5532 C C . PHE B 1 254 ? 5.477 12.445 31.234 1 36.44 254 PHE B C 1
ATOM 5534 O O . PHE B 1 254 ? 4.781 11.789 32 1 36.44 254 PHE B O 1
ATOM 5541 N N . GLU B 1 255 ? 5.965 13.469 31.797 1 34.41 255 GLU B N 1
ATOM 5542 C CA . GLU B 1 255 ? 5 14.469 32.25 1 34.41 255 GLU B CA 1
ATOM 5543 C C . GLU B 1 255 ? 3.715 14.406 31.438 1 34.41 255 GLU B C 1
ATOM 5545 O O . GLU B 1 255 ? 2.906 15.336 31.469 1 34.41 255 GLU B O 1
ATOM 5550 N N . PHE B 1 256 ? 3.746 13.883 30.281 1 38.22 256 PHE B N 1
ATOM 5551 C CA . PHE B 1 256 ? 2.387 13.492 29.922 1 38.22 256 PHE B CA 1
ATOM 5552 C C . PHE B 1 256 ? 1.636 12.969 31.141 1 38.22 256 PHE B C 1
ATOM 5554 O O . PHE B 1 256 ? 1.911 11.867 31.625 1 38.22 256 PHE B O 1
ATOM 5561 N N . SER B 1 257 ? 1.739 13.734 32.125 1 36.5 257 SER B N 1
ATOM 5562 C CA . SER B 1 257 ? 1.126 13.695 33.438 1 36.5 257 SER B CA 1
ATOM 5563 C C . SER B 1 257 ? -0.081 12.766 33.469 1 36.5 257 SER B C 1
ATOM 5565 O O . SER B 1 257 ? -0.718 12.539 32.438 1 36.5 257 SER B O 1
ATOM 5567 N N . TRP B 1 258 ? -0.052 11.922 34.5 1 37.84 258 TRP B N 1
ATOM 5568 C CA . TRP B 1 258 ? -1.327 11.383 34.969 1 37.84 258 TRP B CA 1
ATOM 5569 C C . TRP B 1 258 ? -2.492 12.219 34.438 1 37.84 258 TRP B C 1
ATOM 5571 O O . TRP B 1 258 ? -3.561 11.68 34.156 1 37.84 258 TRP B O 1
ATOM 5581 N N . HIS B 1 259 ? -2.166 13.422 34.281 1 38.91 259 HIS B N 1
ATOM 5582 C CA . HIS B 1 259 ? -3.191 14.32 33.781 1 38.91 259 HIS B CA 1
ATOM 5583 C C . HIS B 1 259 ? -3.402 14.117 32.281 1 38.91 259 HIS B C 1
ATOM 5585 O O . HIS B 1 259 ? -4.535 14.164 31.797 1 38.91 259 HIS B O 1
ATOM 5591 N N . CYS B 1 260 ? -2.322 13.977 31.484 1 41.88 260 CYS B N 1
ATOM 5592 C CA . CYS B 1 260 ? -2.51 13.664 30.078 1 41.88 260 CYS B CA 1
ATOM 5593 C C . CYS B 1 260 ? -3.076 12.258 29.906 1 41.88 260 CYS B C 1
ATOM 5595 O O . CYS B 1 260 ? -3.945 12.039 29.062 1 41.88 260 CYS B O 1
ATOM 5597 N N . PHE B 1 261 ? -2.496 11.328 30.625 1 43.97 261 PHE B N 1
ATOM 5598 C CA . PHE B 1 261 ? -3.145 10.023 30.672 1 43.97 261 PHE B CA 1
ATOM 5599 C C . PHE B 1 261 ? -4.598 10.164 31.109 1 43.97 261 PHE B C 1
ATOM 5601 O O . PHE B 1 261 ? -5.492 9.57 30.5 1 43.97 261 PHE B O 1
ATOM 5608 N N . ILE B 1 262 ? -4.695 10.93 32.219 1 44.56 262 ILE B N 1
ATOM 5609 C CA . ILE B 1 262 ? -6.047 11.203 32.719 1 44.56 262 ILE B CA 1
ATOM 5610 C C . ILE B 1 262 ? -6.793 12.07 31.703 1 44.56 262 ILE B C 1
ATOM 5612 O O . ILE B 1 262 ? -7.984 11.859 31.453 1 44.56 262 ILE B O 1
ATOM 5616 N N . SER B 1 263 ? -6.059 13.023 31.203 1 46.25 263 SER B N 1
ATOM 5617 C CA . SER B 1 263 ? -6.664 13.914 30.219 1 46.25 263 SER B CA 1
ATOM 5618 C C . SER B 1 263 ? -6.863 13.219 28.891 1 46.25 263 SER B C 1
ATOM 5620 O O . SER B 1 263 ? -7.789 13.547 28.141 1 46.25 263 SER B O 1
ATOM 5622 N N . TRP B 1 264 ? -5.848 12.43 28.484 1 49.97 264 TRP B N 1
ATOM 5623 C CA . TRP B 1 264 ? -6.051 11.547 27.344 1 49.97 264 TRP B CA 1
ATOM 5624 C C . TRP B 1 264 ? -7.398 10.828 27.438 1 49.97 264 TRP B C 1
ATOM 5626 O O . TRP B 1 264 ? -8.07 10.625 26.422 1 49.97 264 TRP B O 1
ATOM 5636 N N . PHE B 1 265 ? -7.637 10.641 28.734 1 50.72 265 PHE B N 1
ATOM 5637 C CA . PHE B 1 265 ? -8.969 10.094 28.969 1 50.72 265 PHE B CA 1
ATOM 5638 C C . PHE B 1 265 ? -10 11.211 29.094 1 50.72 265 PHE B C 1
ATOM 5640 O O . PHE B 1 265 ? -11.164 10.953 29.391 1 50.72 265 PHE B O 1
ATOM 5647 N N . SER B 1 266 ? -9.32 12.422 28.922 1 57.19 266 SER B N 1
ATOM 5648 C CA . SER B 1 266 ? -10.375 13.438 28.938 1 57.19 266 SER B CA 1
ATOM 5649 C C . SER B 1 266 ? -11.281 13.312 27.719 1 57.19 266 SER B C 1
ATOM 5651 O O . SER B 1 266 ? -10.844 12.867 26.656 1 57.19 266 SER B O 1
ATOM 5653 N N . CYS B 1 267 ? -12.359 13.609 27.922 1 67 267 CYS B N 1
ATOM 5654 C CA . CYS B 1 267 ? -13.469 13.359 27.016 1 67 267 CYS B CA 1
ATOM 5655 C C . CYS B 1 267 ? -13.305 14.141 25.719 1 67 267 CYS B C 1
ATOM 5657 O O . CYS B 1 267 ? -13.547 13.602 24.625 1 67 267 CYS B O 1
ATOM 5659 N N . GLU B 1 268 ? -12.5 15.453 25.875 1 75.88 268 GLU B N 1
ATOM 5660 C CA . GLU B 1 268 ? -12.492 16.25 24.656 1 75.88 268 GLU B CA 1
ATOM 5661 C C . GLU B 1 268 ? -11.375 15.797 23.703 1 75.88 268 GLU B C 1
ATOM 5663 O O . GLU B 1 268 ? -11.555 15.781 22.484 1 75.88 268 GLU B O 1
ATOM 5668 N N . PHE B 1 269 ? -10.289 15.492 24.281 1 74.31 269 PHE B N 1
ATOM 5669 C CA . PHE B 1 269 ? -9.164 14.984 23.5 1 74.31 269 PHE B CA 1
ATOM 5670 C C . PHE B 1 269 ? -9.562 13.734 22.734 1 74.31 269 PHE B C 1
ATOM 5672 O O . PHE B 1 269 ? -9.359 13.664 21.516 1 74.31 269 PHE B O 1
ATOM 5679 N N . TYR B 1 270 ? -10.102 12.867 23.453 1 76.56 270 TYR B N 1
ATOM 5680 C CA . TYR B 1 270 ? -10.547 11.617 22.859 1 76.56 270 TYR B CA 1
ATOM 5681 C C . TYR B 1 270 ? -11.562 11.867 21.734 1 76.56 270 TYR B C 1
ATOM 5683 O O . TYR B 1 270 ? -11.469 11.281 20.656 1 76.56 270 TYR B O 1
ATOM 5691 N N . LYS B 1 271 ? -12.438 12.758 22 1 78.31 271 LYS B N 1
ATOM 5692 C CA . LYS B 1 271 ? -13.477 13.062 21.016 1 78.31 271 LYS B CA 1
ATOM 5693 C C . LYS B 1 271 ? -12.883 13.688 19.766 1 78.31 271 LYS B C 1
ATOM 5695 O O . LYS B 1 271 ? -13.211 13.289 18.641 1 78.31 271 LYS B O 1
ATOM 5700 N N . ALA B 1 272 ? -11.977 14.57 19.953 1 81.38 272 ALA B N 1
ATOM 5701 C CA . ALA B 1 272 ? -11.414 15.344 18.844 1 81.38 272 ALA B CA 1
ATOM 5702 C C . ALA B 1 272 ? -10.5 14.477 17.969 1 81.38 272 ALA B C 1
ATOM 5704 O O . ALA B 1 272 ? -10.438 14.656 16.766 1 81.38 272 ALA B O 1
ATOM 5705 N N . LEU B 1 273 ? -9.867 13.539 18.578 1 83.62 273 LEU B N 1
ATOM 5706 C CA . LEU B 1 273 ? -8.836 12.789 17.875 1 83.62 273 LEU B CA 1
ATOM 5707 C C . LEU B 1 273 ? -9.391 11.461 17.375 1 83.62 273 LEU B C 1
ATOM 5709 O O . LEU B 1 273 ? -8.758 10.781 16.562 1 83.62 273 LEU B O 1
ATOM 5713 N N . ARG B 1 274 ? -10.523 11.125 17.766 1 83.19 274 ARG B N 1
ATOM 5714 C CA . ARG B 1 274 ? -11.164 9.891 17.312 1 83.19 274 ARG B CA 1
ATOM 5715 C C . ARG B 1 274 ? -12.164 10.164 16.203 1 83.19 274 ARG B C 1
ATOM 5717 O O . ARG B 1 274 ? -12.484 9.266 15.414 1 83.19 274 ARG B O 1
ATOM 5724 N N . TYR B 1 275 ? -12.492 11.5 16.078 1 86.88 275 TYR B N 1
ATOM 5725 C CA . TYR B 1 275 ? -13.539 11.875 15.133 1 86.88 275 TYR B CA 1
ATOM 5726 C C . TYR B 1 275 ? -12.93 12.352 13.812 1 86.88 275 TYR B C 1
ATOM 5728 O O . TYR B 1 275 ? -12.023 13.188 13.805 1 86.88 275 TYR B O 1
ATOM 5736 N N . PRO B 1 276 ? -13.625 11.836 12.688 1 93.06 276 PRO B N 1
ATOM 5737 C CA . PRO B 1 276 ? -14.383 10.594 12.492 1 93.06 276 PRO B CA 1
ATOM 5738 C C . PRO B 1 276 ? -13.5 9.352 12.578 1 93.06 276 PRO B C 1
ATOM 5740 O O . PRO B 1 276 ? -12.273 9.453 12.531 1 93.06 276 PRO B O 1
ATOM 5743 N N . LEU B 1 277 ? -14.086 8.258 12.672 1 87.62 277 LEU B N 1
ATOM 5744 C CA . LEU B 1 277 ? -13.352 7.023 12.93 1 87.62 277 LEU B CA 1
ATOM 5745 C C . LEU B 1 277 ? -12.359 6.746 11.805 1 87.62 277 LEU B C 1
ATOM 5747 O O . LEU B 1 277 ? -11.234 6.309 12.062 1 87.62 277 LEU B O 1
ATOM 5751 N N . TRP B 1 278 ? -12.727 7.023 10.586 1 93.25 278 TRP B N 1
ATOM 5752 C CA . TRP B 1 278 ? -11.875 6.699 9.445 1 93.25 278 TRP B CA 1
ATOM 5753 C C . TRP B 1 278 ? -10.727 7.695 9.32 1 93.25 278 TRP B C 1
ATOM 5755 O O . TRP B 1 278 ? -9.859 7.543 8.461 1 93.25 278 TRP B O 1
ATOM 5765 N N . LEU B 1 279 ? -10.633 8.703 10.25 1 94 279 LEU B N 1
ATOM 5766 C CA . LEU B 1 279 ? -9.508 9.633 10.328 1 94 279 LEU B CA 1
ATOM 5767 C C . LEU B 1 279 ? -8.914 9.648 11.734 1 94 279 LEU B C 1
ATOM 5769 O O . LEU B 1 279 ? -8.203 10.586 12.109 1 94 279 LEU B O 1
ATOM 5773 N N . SER B 1 280 ? -9.219 8.703 12.469 1 89.75 280 SER B N 1
ATOM 5774 C CA . SER B 1 280 ? -8.781 8.703 13.859 1 89.75 280 SER B CA 1
ATOM 5775 C C . SER B 1 280 ? -7.277 8.5 13.969 1 89.75 280 SER B C 1
ATOM 5777 O O . SER B 1 280 ? -6.699 7.699 13.234 1 89.75 280 SER B O 1
ATOM 5779 N N . VAL B 1 281 ? -6.695 9.18 14.922 1 83.88 281 VAL B N 1
ATOM 5780 C CA . VAL B 1 281 ? -5.273 9.008 15.188 1 83.88 281 VAL B CA 1
ATOM 5781 C C . VAL B 1 281 ? -5.078 8.258 16.5 1 83.88 281 VAL B C 1
ATOM 5783 O O . VAL B 1 281 ? -3.945 8.008 16.922 1 83.88 281 VAL B O 1
ATOM 5786 N N . LEU B 1 282 ? -6.141 7.863 17.125 1 78.81 282 LEU B N 1
ATOM 5787 C CA . LEU B 1 282 ? -6.07 7.203 18.422 1 78.81 282 LEU B CA 1
ATOM 5788 C C . LEU B 1 282 ? -6.449 5.73 18.297 1 78.81 282 LEU B C 1
ATOM 5790 O O . LEU B 1 282 ? -6.312 4.973 19.266 1 78.81 282 LEU B O 1
ATOM 5794 N N . SER B 1 283 ? -6.875 5.391 17.172 1 77.56 283 SER B N 1
ATOM 5795 C CA . SER B 1 283 ? -7.254 3.996 16.969 1 77.56 283 SER B CA 1
ATOM 5796 C C . SER B 1 283 ? -6.031 3.088 16.953 1 77.56 283 SER B C 1
ATOM 5798 O O . SER B 1 283 ? -4.914 3.551 16.719 1 77.56 283 SER B O 1
ATOM 5800 N N . GLU B 1 284 ? -6.301 1.863 17.281 1 79.06 284 GLU B N 1
ATOM 5801 C CA . GLU B 1 284 ? -5.262 0.853 17.094 1 79.06 284 GLU B CA 1
ATOM 5802 C C . GLU B 1 284 ? -4.918 0.679 15.625 1 79.06 284 GLU B C 1
ATOM 5804 O O . GLU B 1 284 ? -3.779 0.355 15.281 1 79.06 284 GLU B O 1
ATOM 5809 N N . GLU B 1 285 ? -5.863 0.986 14.891 1 87.19 285 GLU B N 1
ATOM 5810 C CA . GLU B 1 285 ? -5.695 0.94 13.445 1 87.19 285 GLU B CA 1
ATOM 5811 C C . GLU B 1 285 ? -5.059 2.225 12.922 1 87.19 285 GLU B C 1
ATOM 5813 O O . GLU B 1 285 ? -5.043 3.244 13.617 1 87.19 285 GLU B O 1
ATOM 5818 N N . MET B 1 2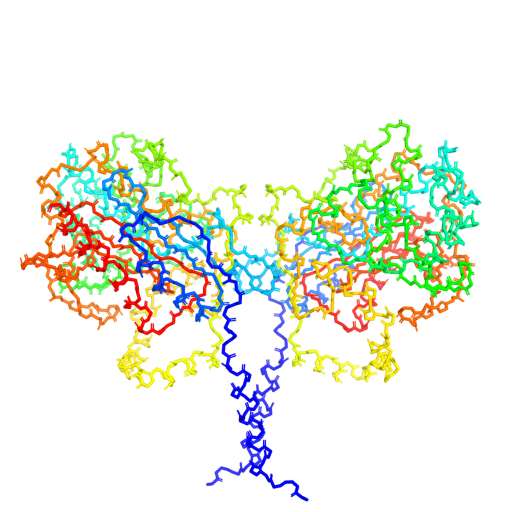86 ? -4.52 2.164 11.82 1 93.56 286 MET B N 1
ATOM 5819 C CA . MET B 1 286 ? -3.941 3.322 11.148 1 93.56 286 MET B CA 1
ATOM 5820 C C . MET B 1 286 ? -4.672 3.607 9.836 1 93.56 286 MET B C 1
ATOM 5822 O O . MET B 1 286 ? -4.16 3.307 8.758 1 93.56 286 MET B O 1
ATOM 5826 N N . PRO B 1 287 ? -5.77 4.324 9.961 1 95.56 287 PRO B N 1
ATOM 5827 C CA . PRO B 1 287 ? -6.609 4.57 8.789 1 95.56 287 PRO B CA 1
ATOM 5828 C C . PRO B 1 287 ? -5.859 5.273 7.66 1 95.56 287 PRO B C 1
ATOM 5830 O O . PRO B 1 287 ? -6.227 5.141 6.492 1 95.56 287 PRO B O 1
ATOM 5833 N N . TYR B 1 288 ? -4.836 5.93 7.977 1 97.38 288 TYR B N 1
ATOM 5834 C CA . TYR B 1 288 ? -4.094 6.723 7.004 1 97.38 288 TYR B CA 1
ATOM 5835 C C . TYR B 1 288 ? -3.314 5.828 6.047 1 97.38 288 TYR B C 1
ATOM 5837 O O . TYR B 1 288 ? -2.756 6.305 5.055 1 97.38 288 TYR B O 1
ATOM 5845 N N . ASN B 1 289 ? -3.26 4.543 6.285 1 97.75 289 ASN B N 1
ATOM 5846 C CA . ASN B 1 289 ? -2.684 3.588 5.348 1 97.75 289 ASN B CA 1
ATOM 5847 C C . ASN B 1 289 ? -3.713 3.121 4.32 1 97.75 289 ASN B C 1
ATOM 5849 O O . ASN B 1 289 ? -3.369 2.428 3.363 1 97.75 289 ASN B O 1
ATOM 5853 N N . ASN B 1 290 ? -4.938 3.473 4.52 1 97.81 290 ASN B N 1
ATOM 5854 C CA . ASN B 1 290 ? -6.027 3.174 3.594 1 97.81 290 ASN B CA 1
ATOM 5855 C C . ASN B 1 290 ? -6.016 4.117 2.393 1 97.81 290 ASN B C 1
ATOM 5857 O O . ASN B 1 290 ? -6.191 5.328 2.547 1 97.81 290 ASN B O 1
ATOM 5861 N N . PRO B 1 291 ? -5.871 3.516 1.187 1 97.69 291 PRO B N 1
ATOM 5862 C CA . PRO B 1 291 ? -5.836 4.375 -0.001 1 97.69 291 PRO B CA 1
ATOM 5863 C C . PRO B 1 291 ? -7.074 5.258 -0.128 1 97.69 291 PRO B C 1
ATOM 5865 O O . PRO B 1 291 ? -6.973 6.41 -0.563 1 97.69 291 PRO B O 1
ATOM 5868 N N . ALA B 1 292 ? -8.203 4.77 0.216 1 97.38 292 ALA B N 1
ATOM 5869 C CA . ALA B 1 292 ? -9.422 5.57 0.139 1 97.38 292 ALA B CA 1
ATOM 5870 C C . ALA B 1 292 ? -9.328 6.805 1.034 1 97.38 292 ALA B C 1
ATOM 5872 O O . ALA B 1 292 ? -9.82 7.875 0.68 1 97.38 292 ALA B O 1
ATOM 5873 N N . VAL B 1 293 ? -8.727 6.66 2.172 1 98.19 293 VAL B N 1
ATOM 5874 C CA . VAL B 1 293 ? -8.523 7.773 3.096 1 98.19 293 VAL B CA 1
ATOM 5875 C C . VAL B 1 293 ? -7.512 8.75 2.514 1 98.19 293 VAL B C 1
ATOM 5877 O O . VAL B 1 293 ? -7.719 9.969 2.553 1 98.19 293 VAL B O 1
ATOM 5880 N N . ARG B 1 294 ? -6.438 8.219 1.936 1 98.44 294 ARG B N 1
ATOM 5881 C CA . ARG B 1 294 ? -5.367 9.039 1.376 1 98.44 294 ARG B CA 1
ATOM 5882 C C . ARG B 1 294 ? -5.887 9.898 0.229 1 98.44 294 ARG B C 1
ATOM 5884 O O . ARG B 1 294 ? -5.336 10.969 -0.047 1 98.44 294 ARG B O 1
ATOM 5891 N N . GLU B 1 295 ? -6.902 9.492 -0.381 1 97.88 295 GLU B N 1
ATOM 5892 C CA . GLU B 1 295 ? -7.457 10.203 -1.527 1 97.88 295 GLU B CA 1
ATOM 5893 C C . GLU B 1 295 ? -8.391 11.328 -1.08 1 97.88 295 GLU B C 1
ATOM 5895 O O . GLU B 1 295 ? -8.758 12.188 -1.878 1 97.88 295 GLU B O 1
ATOM 5900 N N . MET B 1 296 ? -8.797 11.359 0.183 1 98 296 MET B N 1
ATOM 5901 C CA . MET B 1 296 ? -9.672 12.391 0.719 1 98 296 MET B CA 1
ATOM 5902 C C . MET B 1 296 ? -8.93 13.719 0.864 1 98 296 MET B C 1
ATOM 5904 O O . MET B 1 296 ? -7.707 13.734 1.011 1 98 296 MET B O 1
ATOM 5908 N N . GLU B 1 297 ? -9.727 14.766 0.767 1 98.19 297 GLU B N 1
ATOM 5909 C CA . GLU B 1 297 ? -9.164 16.094 0.98 1 98.19 297 GLU B CA 1
ATOM 5910 C C . GLU B 1 297 ? -9.5 16.609 2.375 1 98.19 297 GLU B C 1
ATOM 5912 O O . GLU B 1 297 ? -10.672 16.766 2.727 1 98.19 297 GLU B O 1
ATOM 5917 N N . ASN B 1 298 ? -8.516 16.891 3.117 1 98.38 298 ASN B N 1
ATOM 5918 C CA . ASN B 1 298 ? -8.594 17.562 4.41 1 98.38 298 ASN B CA 1
ATOM 5919 C C . ASN B 1 298 ? -7.277 18.25 4.766 1 98.38 298 ASN B C 1
ATOM 5921 O O . ASN B 1 298 ? -6.316 17.594 5.168 1 98.38 298 ASN B O 1
ATOM 5925 N N . VAL B 1 299 ? -7.254 19.484 4.746 1 98.56 299 VAL B N 1
ATOM 5926 C CA . VAL B 1 299 ? -6.027 20.281 4.848 1 98.56 299 VAL B CA 1
ATOM 5927 C C . VAL B 1 299 ? -5.547 20.297 6.297 1 98.56 299 VAL B C 1
ATOM 5929 O O . VAL B 1 299 ? -4.434 20.75 6.578 1 98.56 299 VAL B O 1
ATOM 5932 N N . ALA B 1 300 ? -6.312 19.734 7.195 1 98.25 300 ALA B N 1
ATOM 5933 C CA . ALA B 1 300 ? -5.875 19.672 8.586 1 98.25 300 ALA B CA 1
ATOM 5934 C C . ALA B 1 300 ? -4.898 18.516 8.805 1 98.25 300 ALA B C 1
ATOM 5936 O O . ALA B 1 300 ? -4.016 18.594 9.664 1 98.25 300 ALA B O 1
ATOM 5937 N N . VAL B 1 301 ? -5.113 17.422 7.965 1 97.81 301 VAL B N 1
ATOM 5938 C CA . VAL B 1 301 ? -4.367 16.25 8.414 1 97.81 301 VAL B CA 1
ATOM 5939 C C . VAL B 1 301 ? -3.881 15.461 7.207 1 97.81 301 VAL B C 1
ATOM 5941 O O . VAL B 1 301 ? -2.943 14.664 7.316 1 97.81 301 VAL B O 1
ATOM 5944 N N . LEU B 1 302 ? -4.43 15.688 6.043 1 98.38 302 LEU B N 1
ATOM 5945 C CA . LEU B 1 302 ? -4.227 14.734 4.957 1 98.38 302 LEU B CA 1
ATOM 5946 C C . LEU B 1 302 ? -3.361 15.344 3.855 1 98.38 302 LEU B C 1
ATOM 5948 O O . LEU B 1 302 ? -3.652 15.172 2.67 1 98.38 302 LEU B O 1
ATOM 5952 N N . GLY B 1 303 ? -2.371 16.094 4.238 1 98.81 303 GLY B N 1
ATOM 5953 C CA . GLY B 1 303 ? -1.301 16.391 3.301 1 98.81 303 GLY B CA 1
ATOM 5954 C C . GLY B 1 303 ? -0.307 15.266 3.146 1 98.81 303 GLY B C 1
ATOM 5955 O O . GLY B 1 303 ? 0.192 14.727 4.137 1 98.81 303 GLY B O 1
ATOM 5956 N N . ILE B 1 304 ? -0.057 14.891 1.911 1 98.88 304 ILE B N 1
ATOM 5957 C CA . ILE B 1 304 ? 0.836 13.773 1.64 1 98.88 304 ILE B CA 1
ATOM 5958 C C . ILE B 1 304 ? 1.882 14.188 0.606 1 98.88 304 ILE B C 1
ATOM 5960 O O . ILE B 1 304 ? 1.544 14.75 -0.436 1 98.88 304 ILE B O 1
ATOM 5964 N N . GLY B 1 305 ? 3.143 13.945 0.898 1 98.88 305 GLY B N 1
ATOM 5965 C CA . GLY B 1 305 ? 4.199 14.289 -0.041 1 98.88 305 GLY B CA 1
ATOM 5966 C C . GLY B 1 305 ? 5.59 14.086 0.527 1 98.88 305 GLY B C 1
ATOM 5967 O O . GLY B 1 305 ? 5.766 13.367 1.515 1 98.88 305 GLY B O 1
ATOM 5968 N N . THR B 1 306 ? 6.582 14.578 -0.196 1 98.88 306 THR B N 1
ATOM 5969 C CA . THR B 1 306 ? 7.969 14.547 0.25 1 98.88 306 THR B CA 1
ATOM 5970 C C . THR B 1 306 ? 8.266 15.734 1.165 1 98.88 306 THR B C 1
ATOM 5972 O O . THR B 1 306 ? 7.508 16.703 1.201 1 98.88 306 THR B O 1
ATOM 5975 N N . ALA B 1 307 ? 9.328 15.594 1.971 1 98.75 307 ALA B N 1
ATOM 5976 C CA . ALA B 1 307 ? 9.766 16.734 2.768 1 98.75 307 ALA B CA 1
ATOM 5977 C C . ALA B 1 307 ? 10.062 17.938 1.879 1 98.75 307 ALA B C 1
ATOM 5979 O O . ALA B 1 307 ? 9.664 19.062 2.197 1 98.75 307 ALA B O 1
ATOM 5980 N N . ARG B 1 308 ? 10.734 17.672 0.775 1 98.62 308 ARG B N 1
ATOM 5981 C CA . ARG B 1 308 ? 11.086 18.719 -0.179 1 98.62 308 ARG B CA 1
ATOM 5982 C C . ARG B 1 308 ? 9.844 19.375 -0.756 1 98.62 308 ARG B C 1
ATOM 5984 O O . ARG B 1 308 ? 9.781 20.609 -0.878 1 98.62 308 ARG B O 1
ATOM 5991 N N . GLY B 1 309 ? 8.891 18.562 -1.135 1 98.81 309 GLY B N 1
ATOM 5992 C CA . GLY B 1 309 ? 7.645 19.078 -1.671 1 98.81 309 GLY B CA 1
ATOM 5993 C C . GLY B 1 309 ? 6.91 19.984 -0.698 1 98.81 309 GLY B C 1
ATOM 5994 O O . GLY B 1 309 ? 6.441 21.062 -1.075 1 98.81 309 GLY B O 1
ATOM 5995 N N . LEU B 1 310 ? 6.766 19.562 0.56 1 98.88 310 LEU B N 1
ATOM 5996 C CA . LEU B 1 310 ? 6.09 20.359 1.579 1 98.88 310 LEU B CA 1
ATOM 5997 C C . LEU B 1 310 ? 6.84 21.656 1.836 1 98.88 310 LEU B C 1
ATOM 5999 O O . LEU B 1 310 ? 6.223 22.719 1.948 1 98.88 310 LEU B O 1
ATOM 6003 N N . ALA B 1 311 ? 8.117 21.609 1.908 1 98.88 311 ALA B N 1
ATOM 6004 C CA . ALA B 1 311 ? 8.914 22.828 2.098 1 98.88 311 ALA B CA 1
ATOM 6005 C C . ALA B 1 311 ? 8.781 23.766 0.906 1 98.88 311 ALA B C 1
ATOM 6007 O O . ALA B 1 311 ? 8.75 24.984 1.073 1 98.88 311 ALA B O 1
ATOM 6008 N N . ASN B 1 312 ? 8.695 23.203 -0.225 1 98.81 312 ASN B N 1
ATOM 6009 C CA . ASN B 1 312 ? 8.609 24 -1.444 1 98.81 312 ASN B CA 1
ATOM 6010 C C . ASN B 1 312 ? 7.301 24.781 -1.511 1 98.81 312 ASN B C 1
ATOM 6012 O O . ASN B 1 312 ? 7.207 25.781 -2.221 1 98.81 312 ASN B O 1
ATOM 6016 N N . VAL B 1 313 ? 6.297 24.328 -0.8 1 98.88 313 VAL B N 1
ATOM 6017 C CA . VAL B 1 313 ? 5.062 25.094 -0.717 1 98.88 313 VAL B CA 1
ATOM 6018 C C . VAL B 1 313 ? 5.359 26.5 -0.194 1 98.88 313 VAL B C 1
ATOM 6020 O O . VAL B 1 313 ? 4.957 27.484 -0.803 1 98.88 313 VAL B O 1
ATOM 6023 N N . ILE B 1 314 ? 6.074 26.547 0.908 1 98.75 314 ILE B N 1
ATOM 6024 C CA . ILE B 1 314 ? 6.375 27.828 1.548 1 98.75 314 ILE B CA 1
ATOM 6025 C C . ILE B 1 314 ? 7.32 28.641 0.663 1 98.75 314 ILE B C 1
ATOM 6027 O O . ILE B 1 314 ? 7.121 29.844 0.464 1 98.75 314 ILE B O 1
ATOM 6031 N N . SER B 1 315 ? 8.273 27.938 0.129 1 98.56 315 SER B N 1
ATOM 6032 C CA . SER B 1 315 ? 9.219 28.594 -0.776 1 98.56 315 SER B CA 1
ATOM 6033 C C . SER B 1 315 ? 8.5 29.234 -1.955 1 98.56 315 SER B C 1
ATOM 6035 O O . SER B 1 315 ? 8.836 30.344 -2.361 1 98.56 315 SER B O 1
ATOM 6037 N N . THR B 1 316 ? 7.555 28.562 -2.441 1 98.75 316 THR B N 1
ATOM 6038 C CA . THR B 1 316 ? 6.793 29.062 -3.582 1 98.75 316 THR B CA 1
ATOM 6039 C C . THR B 1 316 ? 5.965 30.281 -3.191 1 98.75 316 THR B C 1
ATOM 6041 O O . THR B 1 316 ? 5.84 31.234 -3.971 1 98.75 316 THR B O 1
ATOM 6044 N N . ILE B 1 317 ? 5.406 30.266 -2.039 1 98.62 317 ILE B N 1
ATOM 6045 C CA . ILE B 1 317 ? 4.629 31.391 -1.552 1 98.62 317 ILE B CA 1
ATOM 6046 C C . ILE B 1 317 ? 5.516 32.625 -1.472 1 98.62 317 ILE B C 1
ATOM 6048 O O . ILE B 1 317 ? 5.098 33.719 -1.847 1 98.62 317 ILE B O 1
ATOM 6052 N N . TRP B 1 318 ? 6.75 32.469 -1.038 1 98.19 318 TRP B N 1
ATOM 6053 C CA . TRP B 1 318 ? 7.707 33.562 -1.001 1 98.19 318 TRP B CA 1
ATOM 6054 C C . TRP B 1 318 ? 8.086 34 -2.41 1 98.19 318 TRP B C 1
ATOM 6056 O O . TRP B 1 318 ? 8.07 35.219 -2.719 1 98.19 318 TRP B O 1
ATOM 6066 N N . LYS B 1 319 ? 8.391 33.031 -3.221 1 97.44 319 LYS B N 1
ATOM 6067 C CA . LYS B 1 319 ? 8.852 33.281 -4.578 1 97.44 319 LYS B CA 1
ATOM 6068 C C . LYS B 1 319 ? 7.816 34.062 -5.375 1 97.44 319 LYS B C 1
ATOM 6070 O O . LYS B 1 319 ? 8.164 34.969 -6.141 1 97.44 319 LYS B O 1
ATOM 6075 N N . LYS B 1 320 ? 6.605 33.781 -5.148 1 98 320 LYS B N 1
ATOM 6076 C CA . LYS B 1 320 ? 5.531 34.375 -5.926 1 98 320 LYS B CA 1
ATOM 6077 C C . LYS B 1 320 ? 4.914 35.562 -5.18 1 98 320 LYS B C 1
ATOM 6079 O O . LYS B 1 320 ? 3.977 36.188 -5.672 1 98 320 LYS B O 1
ATOM 6084 N N . ASN B 1 321 ? 5.395 35.875 -4.066 1 97.81 321 ASN B N 1
ATOM 6085 C CA . ASN B 1 321 ? 4.891 36.969 -3.242 1 97.81 321 ASN B CA 1
ATOM 6086 C C . ASN B 1 321 ? 3.379 36.906 -3.066 1 97.81 321 ASN B C 1
ATOM 6088 O O . ASN B 1 321 ? 2.666 37.875 -3.33 1 97.81 321 ASN B O 1
ATOM 6092 N N . LEU B 1 322 ? 2.953 35.719 -2.631 1 98.44 322 LEU B N 1
ATOM 6093 C CA . LEU B 1 322 ? 1.516 35.5 -2.521 1 98.44 322 LEU B CA 1
ATOM 6094 C C . LEU B 1 322 ? 0.962 36.125 -1.249 1 98.44 322 LEU B C 1
ATOM 6096 O O . LEU B 1 322 ? -0.248 36.344 -1.128 1 98.44 322 LEU B O 1
ATOM 6100 N N . ILE B 1 323 ? 1.81 36.406 -0.251 1 98.56 323 ILE B N 1
ATOM 6101 C CA . ILE B 1 323 ? 1.453 37.062 0.988 1 98.56 323 ILE B CA 1
ATOM 6102 C C . ILE B 1 323 ? 2.27 38.375 1.123 1 98.56 323 ILE B C 1
ATOM 6104 O O . ILE B 1 323 ? 3.498 38.344 1.021 1 98.56 323 ILE B O 1
ATOM 6108 N N . ASN B 1 324 ? 1.607 39.469 1.32 1 97.75 324 ASN B N 1
ATOM 6109 C CA . ASN B 1 324 ? 2.326 40.75 1.373 1 97.75 324 ASN B CA 1
ATOM 6110 C C . ASN B 1 324 ? 3.064 40.906 2.697 1 97.75 324 ASN B C 1
ATOM 6112 O O . ASN B 1 324 ? 2.842 40.156 3.641 1 97.75 324 ASN B O 1
ATOM 6116 N N . GLU B 1 325 ? 3.861 41.906 2.789 1 97.25 325 GLU B N 1
ATOM 6117 C CA . GLU B 1 325 ? 4.773 42.094 3.912 1 97.25 325 GLU B CA 1
ATOM 6118 C C . GLU B 1 325 ? 4.008 42.406 5.199 1 97.25 325 GLU B C 1
ATOM 6120 O O . GLU B 1 325 ? 4.41 41.969 6.277 1 97.25 325 GLU B O 1
ATOM 6125 N N . GLU B 1 326 ? 3.023 43.125 5.113 1 97.62 326 GLU B N 1
ATOM 6126 C CA . GLU B 1 326 ? 2.227 43.469 6.285 1 97.62 326 GLU B CA 1
ATOM 6127 C C . GLU B 1 326 ? 1.631 42.219 6.941 1 97.62 326 GLU B C 1
ATOM 6129 O O . GLU B 1 326 ? 1.681 42.062 8.164 1 97.62 326 GLU B O 1
ATOM 6134 N N . ILE B 1 327 ? 1.095 41.375 6.133 1 98.25 327 ILE B N 1
ATOM 6135 C CA . ILE B 1 327 ? 0.468 40.156 6.652 1 98.25 327 ILE B CA 1
ATOM 6136 C C . ILE B 1 327 ? 1.539 39.219 7.18 1 98.25 327 ILE B C 1
ATOM 6138 O O . ILE B 1 327 ? 1.349 38.562 8.203 1 98.25 327 ILE B O 1
ATOM 6142 N N . TRP B 1 328 ? 2.693 39.125 6.508 1 98.12 328 TRP B N 1
ATOM 6143 C CA . TRP B 1 328 ? 3.793 38.312 7.035 1 98.12 328 TRP B CA 1
ATOM 6144 C C . TRP B 1 328 ? 4.203 38.781 8.422 1 98.12 328 TRP B C 1
ATOM 6146 O O . TRP B 1 328 ? 4.477 37.969 9.312 1 98.12 328 TRP B O 1
ATOM 6156 N N . LYS B 1 329 ? 4.258 40.094 8.539 1 97.5 329 LYS B N 1
ATOM 6157 C CA . LYS B 1 329 ? 4.613 40.656 9.836 1 97.5 329 LYS B CA 1
ATOM 6158 C C . LYS B 1 329 ? 3.6 40.25 10.906 1 97.5 329 LYS B C 1
ATOM 6160 O O . LYS B 1 329 ? 3.979 39.906 12.031 1 97.5 329 LYS B O 1
ATOM 6165 N N . ARG B 1 330 ? 2.4 40.312 10.586 1 97.75 330 ARG B N 1
ATOM 6166 C CA . ARG B 1 330 ? 1.345 39.906 11.516 1 97.75 330 ARG B CA 1
ATOM 6167 C C . ARG B 1 330 ? 1.471 38.438 11.883 1 97.75 330 ARG B C 1
ATOM 6169 O O . ARG B 1 330 ? 1.37 38.094 13.055 1 97.75 330 ARG B O 1
ATOM 6176 N N . LEU B 1 331 ? 1.698 37.594 10.898 1 98.31 331 LEU B N 1
ATOM 6177 C CA . LEU B 1 331 ? 1.788 36.156 11.109 1 98.31 331 LEU B CA 1
ATOM 6178 C C . LEU B 1 331 ? 2.996 35.781 11.969 1 98.31 331 LEU B C 1
ATOM 6180 O O . LEU B 1 331 ? 2.996 34.781 12.656 1 98.31 331 LEU B O 1
ATOM 6184 N N . SER B 1 332 ? 3.994 36.625 11.938 1 97.75 332 SER B N 1
ATOM 6185 C CA . SER B 1 332 ? 5.277 36.281 12.547 1 97.75 332 SER B CA 1
ATOM 6186 C C . SER B 1 332 ? 5.227 36.469 14.062 1 97.75 332 SER B C 1
ATOM 6188 O O . SER B 1 332 ? 6.164 36.094 14.766 1 97.75 332 SER B O 1
ATOM 6190 N N . GLN B 1 333 ? 4.137 36.938 14.562 1 97.25 333 GLN B N 1
ATOM 6191 C CA . GLN B 1 333 ? 3.977 37.188 15.992 1 97.25 333 GLN B CA 1
ATOM 6192 C C . GLN B 1 333 ? 2.824 36.344 16.562 1 97.25 333 GLN B C 1
ATOM 6194 O O . GLN B 1 333 ? 1.738 36.312 15.977 1 97.25 333 GLN B O 1
ATOM 6199 N N . PRO B 1 334 ? 3.107 35.719 17.703 1 97.75 334 PRO B N 1
ATOM 6200 C CA . PRO B 1 334 ? 1.986 35 18.328 1 97.75 334 PRO B CA 1
ATOM 6201 C C . PRO B 1 334 ? 0.901 35.938 18.828 1 97.75 334 PRO B C 1
ATOM 6203 O O . PRO B 1 334 ? 1.172 37.125 19.094 1 97.75 334 PRO B O 1
ATOM 6206 N N . VAL B 1 335 ? -0.229 35.406 18.953 1 96.94 335 VAL B N 1
ATOM 6207 C CA . VAL B 1 335 ? -1.354 36.188 19.484 1 96.94 335 VAL B CA 1
ATOM 6208 C C . VAL B 1 335 ? -1.422 36 21 1 96.94 335 VAL B C 1
ATOM 6210 O O . VAL B 1 335 ? -1.769 36.938 21.719 1 96.94 335 VAL B O 1
ATOM 6213 N N . GLU B 1 336 ? -1.054 34.781 21.453 1 96.25 336 GLU B N 1
ATOM 6214 C CA . GLU B 1 336 ? -1.147 34.531 22.891 1 96.25 336 GLU B CA 1
ATOM 6215 C C . GLU B 1 336 ? -0.301 33.312 23.281 1 96.25 336 GLU B C 1
ATOM 6217 O O . GLU B 1 336 ? 0.132 32.531 22.438 1 96.25 336 GLU B O 1
ATOM 6222 N N . TYR B 1 337 ? 0.04 33.281 24.5 1 96.06 337 TYR B N 1
ATOM 6223 C CA . TYR B 1 337 ? 0.556 32.094 25.188 1 96.06 337 TYR B CA 1
ATOM 6224 C C . TYR B 1 337 ? -0.514 31.469 26.078 1 96.06 337 TYR B C 1
ATOM 6226 O O . TYR B 1 337 ? -0.851 32 27.125 1 96.06 337 TYR B O 1
ATOM 6234 N N . ALA B 1 338 ? -1.1 30.422 25.609 1 92.38 338 ALA B N 1
ATOM 6235 C CA . ALA B 1 338 ? -2.287 29.906 26.281 1 92.38 338 ALA B CA 1
ATOM 6236 C C . ALA B 1 338 ? -2.326 28.375 26.234 1 92.38 338 ALA B C 1
ATOM 6238 O O . ALA B 1 338 ? -1.66 27.766 25.406 1 92.38 338 ALA B O 1
ATOM 6239 N N . GLY B 1 339 ? -3.166 27.859 27.188 1 90.62 339 GLY B N 1
ATOM 6240 C CA . GLY B 1 339 ? -3.445 26.438 27.203 1 90.62 339 GLY B CA 1
ATOM 6241 C C . GLY B 1 339 ? -4.559 26.047 26.25 1 90.62 339 GLY B C 1
ATOM 6242 O O . GLY B 1 339 ? -5.32 26.891 25.797 1 90.62 339 GLY B O 1
ATOM 6243 N N . ASP B 1 340 ? -4.637 24.781 25.938 1 90.44 340 ASP B N 1
ATOM 6244 C CA . ASP B 1 340 ? -5.598 24.188 25.016 1 90.44 340 ASP B CA 1
ATOM 6245 C C . ASP B 1 340 ? -6.465 23.141 25.719 1 90.44 340 ASP B C 1
ATOM 6247 O O . ASP B 1 340 ? -5.953 22.266 26.422 1 90.44 340 ASP B O 1
ATOM 6251 N N . LYS B 1 341 ? -7.758 23.188 25.531 1 88.38 341 LYS B N 1
ATOM 6252 C CA . LYS B 1 341 ? -8.688 22.281 26.203 1 88.38 341 LYS B CA 1
ATOM 6253 C C . LYS B 1 341 ? -8.547 20.859 25.672 1 88.38 341 LYS B C 1
ATOM 6255 O O . LYS B 1 341 ? -8.945 19.906 26.328 1 88.38 341 LYS B O 1
ATOM 6260 N N . VAL B 1 342 ? -8.039 20.781 24.547 1 87.19 342 VAL B N 1
ATOM 6261 C CA . VAL B 1 342 ? -7.914 19.469 23.906 1 87.19 342 VAL B CA 1
ATOM 6262 C C . VAL B 1 342 ? -6.527 18.891 24.172 1 87.19 342 VAL B C 1
ATOM 6264 O O . VAL B 1 342 ? -6.398 17.828 24.797 1 87.19 342 VAL B O 1
ATOM 6267 N N . SER B 1 343 ? -5.492 19.562 23.859 1 78.81 343 SER B N 1
ATOM 6268 C CA . SER B 1 343 ? -4.137 19.047 23.984 1 78.81 343 SER B CA 1
ATOM 6269 C C . SER B 1 343 ? -3.584 19.281 25.391 1 78.81 343 SER B C 1
ATOM 6271 O O . SER B 1 343 ? -2.6 18.656 25.797 1 78.81 343 SER B O 1
ATOM 6273 N N . CYS B 1 344 ? -4.043 20.234 26.094 1 78.31 344 CYS B N 1
ATOM 6274 C CA . CYS B 1 344 ? -3.66 20.609 27.453 1 78.31 344 CYS B CA 1
ATOM 6275 C C . CYS B 1 344 ? -2.229 21.125 27.5 1 78.31 344 CYS B C 1
ATOM 6277 O O . CYS B 1 344 ? -1.584 21.109 28.547 1 78.31 344 CYS B O 1
ATOM 6279 N N . ILE B 1 345 ? -1.75 21.516 26.422 1 80.44 345 ILE B N 1
ATOM 6280 C CA . ILE B 1 345 ? -0.388 22.031 26.344 1 80.44 345 ILE B CA 1
ATOM 6281 C C . ILE B 1 345 ? -0.419 23.547 26.172 1 80.44 345 ILE B C 1
ATOM 6283 O O . ILE B 1 345 ? -1.214 24.078 25.391 1 80.44 345 ILE B O 1
ATOM 6287 N N . LYS B 1 346 ? 0.358 24.172 26.969 1 89.94 346 LYS B N 1
ATOM 6288 C CA . LYS B 1 346 ? 0.506 25.609 26.844 1 89.94 346 LYS B CA 1
ATOM 6289 C C . LYS B 1 346 ? 1.616 25.969 25.859 1 89.94 346 LYS B C 1
ATOM 6291 O O . LYS B 1 346 ? 2.74 25.484 25.984 1 89.94 346 LYS B O 1
ATOM 6296 N N . ARG B 1 347 ? 1.305 26.797 24.875 1 91.88 347 ARG B N 1
ATOM 6297 C CA . ARG B 1 347 ? 2.246 27.203 23.844 1 91.88 347 ARG B CA 1
ATOM 6298 C C . ARG B 1 347 ? 1.889 28.578 23.297 1 91.88 347 ARG B C 1
ATOM 6300 O O . ARG B 1 347 ? 0.789 29.078 23.531 1 91.88 347 ARG B O 1
ATOM 6307 N N . TYR B 1 348 ? 2.941 29.172 22.703 1 96.56 348 TYR B N 1
ATOM 6308 C CA . TYR B 1 348 ? 2.637 30.344 21.875 1 96.56 348 TYR B CA 1
ATOM 6309 C C . TYR B 1 348 ? 1.853 29.938 20.641 1 96.56 348 TYR B C 1
ATOM 6311 O O . TYR B 1 348 ? 2.232 29 19.938 1 96.56 348 TYR B O 1
ATOM 6319 N N . ARG B 1 349 ? 0.762 30.625 20.453 1 96.75 349 ARG B N 1
ATOM 6320 C CA . ARG B 1 349 ? -0.099 30.297 19.328 1 96.75 349 ARG B CA 1
ATOM 6321 C C . ARG B 1 349 ? -0.651 31.547 18.672 1 96.75 349 ARG B C 1
ATOM 6323 O O . ARG B 1 349 ? -0.671 32.625 19.281 1 96.75 349 ARG B O 1
ATOM 6330 N N . GLY B 1 350 ? -1.051 31.359 17.453 1 96.81 350 GLY B N 1
ATOM 6331 C CA . GLY B 1 350 ? -1.681 32.438 16.703 1 96.81 350 GLY B CA 1
ATOM 6332 C C . GLY B 1 350 ? -1.786 32.156 15.211 1 96.81 350 GLY B C 1
ATOM 6333 O O . GLY B 1 350 ? -0.949 31.438 14.648 1 96.81 350 GLY B O 1
ATOM 6334 N N . HIS B 1 351 ? -2.795 32.531 14.602 1 96.94 351 HIS B N 1
ATOM 6335 C CA . HIS B 1 351 ? -2.98 32.562 13.156 1 96.94 351 HIS B CA 1
ATOM 6336 C C . HIS B 1 351 ? -2.834 31.172 12.547 1 96.94 351 HIS B C 1
ATOM 6338 O O . HIS B 1 351 ? -2.387 31.047 11.406 1 96.94 351 HIS B O 1
ATOM 6344 N N . GLY B 1 352 ? -3.062 30.219 13.25 1 97.12 352 GLY B N 1
ATOM 6345 C CA . GLY B 1 352 ? -3.008 28.859 12.734 1 97.12 352 GLY B CA 1
ATOM 6346 C C . GLY B 1 352 ? -1.671 28.188 12.969 1 97.12 352 GLY B C 1
ATOM 6347 O O . GLY B 1 352 ? -1.449 27.062 12.516 1 97.12 352 GLY B O 1
ATOM 6348 N N . PHE B 1 353 ? -0.792 28.859 13.719 1 97.94 353 PHE B N 1
ATOM 6349 C CA . PHE B 1 353 ? 0.553 28.344 13.945 1 97.94 353 PHE B CA 1
ATOM 6350 C C . PHE B 1 353 ? 0.847 28.25 15.438 1 97.94 353 PHE B C 1
ATOM 6352 O O . PHE B 1 353 ? 0.177 28.891 16.25 1 97.94 353 PHE B O 1
ATOM 6359 N N . TYR B 1 354 ? 1.787 27.391 15.734 1 96.94 354 TYR B N 1
ATOM 6360 C CA . TYR B 1 354 ? 2.553 27.5 16.969 1 96.94 354 TYR B CA 1
ATOM 6361 C C . TYR B 1 354 ? 3.818 28.312 16.766 1 96.94 354 TYR B C 1
ATOM 6363 O O . TYR B 1 354 ? 4.227 28.562 15.617 1 96.94 354 TYR B O 1
ATOM 6371 N N . TYR B 1 355 ? 4.352 28.766 17.906 1 97.56 355 TYR B N 1
ATOM 6372 C CA . TYR B 1 355 ? 5.547 29.609 17.812 1 97.56 355 TYR B CA 1
ATOM 6373 C C . TYR B 1 355 ? 6.594 29.188 18.844 1 97.56 355 TYR B C 1
ATOM 6375 O O . TYR B 1 355 ? 6.254 28.641 19.891 1 97.56 355 TYR B O 1
ATOM 6383 N N . ALA B 1 356 ? 7.77 29.375 18.5 1 96.56 356 ALA B N 1
ATOM 6384 C CA . ALA B 1 356 ? 8.914 29.266 19.406 1 96.56 356 ALA B CA 1
ATOM 6385 C C . ALA B 1 356 ? 9.852 30.453 19.266 1 96.56 356 ALA B C 1
ATOM 6387 O O . ALA B 1 356 ? 9.906 31.094 18.203 1 96.56 356 ALA B O 1
ATOM 6388 N N . PRO B 1 357 ? 10.516 30.766 20.344 1 96.38 357 PRO B N 1
ATOM 6389 C CA . PRO B 1 357 ? 11.461 31.875 20.234 1 96.38 357 PRO B CA 1
ATOM 6390 C C . PRO B 1 357 ? 12.508 31.656 19.141 1 96.38 357 PRO B C 1
ATOM 6392 O O . PRO B 1 357 ? 12.992 30.531 18.953 1 96.38 357 PRO B O 1
ATOM 6395 N N . HIS B 1 358 ? 12.758 32.75 18.422 1 96.44 358 HIS B N 1
ATOM 6396 C CA . HIS B 1 358 ? 13.828 32.688 17.422 1 96.44 358 HIS B CA 1
ATOM 6397 C C . HIS B 1 358 ? 15.172 32.406 18.078 1 96.44 358 HIS B C 1
ATOM 6399 O O . HIS B 1 358 ? 15.469 32.938 19.156 1 96.44 358 HIS B O 1
ATOM 6405 N N . PRO B 1 359 ? 15.992 31.625 17.453 1 95.44 359 PRO B N 1
ATOM 6406 C CA . PRO B 1 359 ? 17.203 31.188 18.141 1 95.44 359 PRO B CA 1
ATOM 6407 C C . PRO B 1 359 ? 18.266 32.312 18.25 1 95.44 359 PRO B C 1
ATOM 6409 O O . PRO B 1 359 ? 19.156 32.219 19.078 1 95.44 359 PRO B O 1
ATOM 6412 N N . ILE B 1 360 ? 18.188 33.344 17.453 1 93.88 360 ILE B N 1
ATOM 6413 C CA . ILE B 1 360 ? 19.234 34.344 17.422 1 93.88 360 ILE B CA 1
ATOM 6414 C C . ILE B 1 360 ? 18.625 35.719 17.766 1 93.88 360 ILE B C 1
ATOM 6416 O O . ILE B 1 360 ? 19.203 36.469 18.531 1 93.88 360 ILE B O 1
ATOM 6420 N N . ARG B 1 361 ? 17.453 35.938 17.281 1 92.56 361 ARG B N 1
ATOM 6421 C CA . ARG B 1 361 ? 16.844 37.281 17.391 1 92.56 361 ARG B CA 1
ATOM 6422 C C . ARG B 1 361 ? 15.945 37.344 18.625 1 92.56 361 ARG B C 1
ATOM 6424 O O . ARG B 1 361 ? 15.133 36.469 18.875 1 92.56 361 ARG B O 1
ATOM 6431 N N . GLN B 1 362 ? 16.078 38.469 19.266 1 92.88 362 GLN B N 1
ATOM 6432 C CA . GLN B 1 362 ? 15.305 38.688 20.469 1 92.88 362 GLN B CA 1
ATOM 6433 C C . GLN B 1 362 ? 13.891 39.156 20.156 1 92.88 362 GLN B C 1
ATOM 6435 O O . GLN B 1 362 ? 13.688 39.938 19.219 1 92.88 362 GLN B O 1
ATOM 6440 N N . ASN B 1 363 ? 12.953 38.719 20.906 1 92.75 363 ASN B N 1
ATOM 6441 C CA . ASN B 1 363 ? 11.547 39.094 20.797 1 92.75 363 ASN B CA 1
ATOM 6442 C C . ASN B 1 363 ? 10.977 38.781 19.422 1 92.75 363 ASN B C 1
ATOM 6444 O O . ASN B 1 363 ? 10.156 39.531 18.891 1 92.75 363 ASN B O 1
ATOM 6448 N N . THR B 1 364 ? 11.602 37.875 18.781 1 95.38 364 THR B N 1
ATOM 6449 C CA . THR B 1 364 ? 11.156 37.344 17.5 1 95.38 364 THR B CA 1
ATOM 6450 C C . THR B 1 364 ? 10.883 35.844 17.594 1 95.38 364 THR B C 1
ATOM 6452 O O . THR B 1 364 ? 11.336 35.188 18.516 1 95.38 364 THR B O 1
ATOM 6455 N N . TYR B 1 365 ? 10.094 35.344 16.641 1 97.88 365 TYR B N 1
ATOM 6456 C CA . TYR B 1 365 ? 9.633 33.969 16.766 1 97.88 365 TYR B CA 1
ATOM 6457 C C . TYR B 1 365 ? 9.781 33.219 15.438 1 97.88 365 TYR B C 1
ATOM 6459 O O . TYR B 1 365 ? 9.836 33.844 14.375 1 97.88 365 TYR B O 1
ATOM 6467 N N . ILE B 1 366 ? 9.953 31.969 15.547 1 97.88 366 ILE B N 1
ATOM 6468 C CA . ILE B 1 366 ? 9.734 31.094 14.406 1 97.88 366 ILE B CA 1
ATOM 6469 C C . ILE B 1 366 ? 8.344 30.469 14.484 1 97.88 366 ILE B C 1
ATOM 6471 O O . ILE B 1 366 ? 7.781 30.328 15.578 1 97.88 366 ILE B O 1
ATOM 6475 N N . MET B 1 367 ? 7.793 30.172 13.344 1 98.5 367 MET B N 1
ATOM 6476 C CA . MET B 1 367 ? 6.473 29.547 13.219 1 98.5 367 MET B CA 1
ATOM 6477 C C . MET B 1 367 ? 6.586 28.047 12.969 1 98.5 367 MET B C 1
ATOM 6479 O O . MET B 1 367 ? 7.469 27.609 12.234 1 98.5 367 MET B O 1
ATOM 6483 N N . LEU B 1 368 ? 5.695 27.281 13.602 1 97.44 368 LEU B N 1
ATOM 6484 C CA . LEU B 1 368 ? 5.773 25.844 13.359 1 97.44 368 LEU B CA 1
ATOM 6485 C C . LEU B 1 368 ? 4.41 25.188 13.539 1 97.44 368 LEU B C 1
ATOM 6487 O O . LEU B 1 368 ? 3.467 25.828 14.016 1 97.44 368 LEU B O 1
ATOM 6491 N N . HIS B 1 369 ? 4.27 24.031 13.07 1 97.56 369 HIS B N 1
ATOM 6492 C CA . HIS B 1 369 ? 3.117 23.172 13.32 1 97.56 369 HIS B CA 1
ATOM 6493 C C . HIS B 1 369 ? 3.51 21.703 13.289 1 97.56 369 HIS B C 1
ATOM 6495 O O . HIS B 1 369 ? 3.562 21.094 12.219 1 97.56 369 HIS B O 1
ATOM 6501 N N . PRO B 1 370 ? 3.605 21.094 14.461 1 94.69 370 PRO B N 1
ATOM 6502 C CA . PRO B 1 370 ? 3.908 19.672 14.516 1 94.69 370 PRO B CA 1
ATOM 6503 C C . PRO B 1 370 ? 2.738 18.797 14.055 1 94.69 370 PRO B C 1
ATOM 6505 O O . PRO B 1 370 ? 1.587 19.25 14.086 1 94.69 370 PRO B O 1
ATOM 6508 N N . GLY B 1 371 ? 3.084 17.641 13.547 1 93.62 371 GLY B N 1
ATOM 6509 C CA . GLY B 1 371 ? 2.096 16.656 13.164 1 93.62 371 GLY B CA 1
ATOM 6510 C C . GLY B 1 371 ? 2.227 15.352 13.93 1 93.62 371 GLY B C 1
ATOM 6511 O O . GLY B 1 371 ? 3.262 15.086 14.547 1 93.62 371 GLY B O 1
ATOM 6512 N N . HIS B 1 372 ? 1.125 14.609 13.867 1 90.81 372 HIS B N 1
ATOM 6513 C CA . HIS B 1 372 ? 1.134 13.281 14.477 1 90.81 372 HIS B CA 1
ATOM 6514 C C . HIS B 1 372 ? 2.363 12.492 14.055 1 90.81 372 HIS B C 1
ATOM 6516 O O . HIS B 1 372 ? 2.756 12.523 12.883 1 90.81 372 HIS B O 1
ATOM 6522 N N . GLY B 1 373 ? 3.025 11.836 15.023 1 88.62 373 GLY B N 1
ATOM 6523 C CA . GLY B 1 373 ? 4.238 11.086 14.742 1 88.62 373 GLY B CA 1
ATOM 6524 C C . GLY B 1 373 ? 5.484 11.945 14.719 1 88.62 373 GLY B C 1
ATOM 6525 O O . GLY B 1 373 ? 6.555 11.492 14.312 1 88.62 373 GLY B O 1
ATOM 6526 N N . LYS B 1 374 ? 5.309 13.156 15.008 1 91.81 374 LYS B N 1
ATOM 6527 C CA . LYS B 1 374 ? 6.395 14.117 15.156 1 91.81 374 LYS B CA 1
ATOM 6528 C C . LYS B 1 374 ? 6.906 14.578 13.789 1 91.81 374 LYS B C 1
ATOM 6530 O O . LYS B 1 374 ? 8.117 14.719 13.594 1 91.81 374 LYS B O 1
ATOM 6535 N N . GLN B 1 375 ? 6.023 14.664 12.891 1 95.62 375 GLN B N 1
ATOM 6536 C CA . GLN B 1 375 ? 6.285 15.516 11.742 1 95.62 375 GLN B CA 1
ATOM 6537 C C . GLN B 1 375 ? 6.445 16.969 12.156 1 95.62 375 GLN B C 1
ATOM 6539 O O . GLN B 1 375 ? 6.035 17.359 13.258 1 95.62 375 GLN B O 1
ATOM 6544 N N . ASN B 1 376 ? 7.129 17.703 11.328 1 97.44 376 ASN B N 1
ATOM 6545 C CA . ASN B 1 376 ? 7.176 19.109 11.688 1 97.44 376 ASN B CA 1
ATOM 6546 C C . ASN B 1 376 ? 7.551 19.984 10.484 1 97.44 376 ASN B C 1
ATOM 6548 O O . ASN B 1 376 ? 8.352 19.562 9.641 1 97.44 376 ASN B O 1
ATOM 6552 N N . LEU B 1 377 ? 6.922 21.062 10.391 1 98.56 377 LEU B N 1
ATOM 6553 C CA . LEU B 1 377 ? 7.262 22.156 9.484 1 98.56 377 LEU B CA 1
ATOM 6554 C C . LEU B 1 377 ? 7.547 23.438 10.258 1 98.56 377 LEU B C 1
ATOM 6556 O O . LEU B 1 377 ? 6.742 23.844 11.094 1 98.56 377 LEU B O 1
ATOM 6560 N N . ILE B 1 378 ? 8.68 24.016 10.023 1 98.62 378 ILE B N 1
ATOM 6561 C CA . ILE B 1 378 ? 9.125 25.203 10.75 1 98.62 378 ILE B CA 1
ATOM 6562 C C . ILE B 1 378 ? 9.492 26.312 9.766 1 98.62 378 ILE B C 1
ATOM 6564 O O . ILE B 1 378 ? 10.211 26.078 8.789 1 98.62 378 ILE B O 1
ATOM 6568 N N . ILE B 1 379 ? 9.039 27.484 10.031 1 98.75 379 ILE B N 1
ATOM 6569 C CA . ILE B 1 379 ? 9.25 28.641 9.164 1 98.75 379 ILE B CA 1
ATOM 6570 C C . ILE B 1 379 ? 9.945 29.75 9.953 1 98.75 379 ILE B C 1
ATOM 6572 O O . ILE B 1 379 ? 9.477 30.141 11.023 1 98.75 379 ILE B O 1
ATOM 6576 N N . ASP B 1 380 ? 11.008 30.219 9.484 1 98.25 380 ASP B N 1
ATOM 6577 C CA . ASP B 1 380 ? 11.586 31.5 9.883 1 98.25 380 ASP B CA 1
ATOM 6578 C C . ASP B 1 380 ? 11.211 32.594 8.891 1 98.25 380 ASP B C 1
ATOM 6580 O O . ASP B 1 380 ? 11.836 32.719 7.84 1 98.25 380 ASP B O 1
ATOM 6584 N N . PRO B 1 381 ? 10.227 33.344 9.312 1 96.06 381 PRO B N 1
ATOM 6585 C CA . PRO B 1 381 ? 9.75 34.344 8.352 1 96.06 381 PRO B CA 1
ATOM 6586 C C . PRO B 1 381 ? 10.742 35.5 8.141 1 96.06 381 PRO B C 1
ATOM 6588 O O . PRO B 1 381 ? 10.664 36.219 7.133 1 96.06 381 PRO B O 1
ATOM 6591 N N . PHE B 1 382 ? 11.68 35.688 8.992 1 93.81 382 PHE B N 1
ATOM 6592 C CA . PHE B 1 382 ? 12.641 36.781 8.891 1 93.81 382 PHE B CA 1
ATOM 6593 C C . PHE B 1 382 ? 13.695 36.469 7.836 1 93.81 382 PHE B C 1
ATOM 6595 O O . PHE B 1 382 ? 13.93 37.281 6.938 1 93.81 382 PHE B O 1
ATOM 6602 N N . ASN B 1 383 ? 14.258 35.312 7.914 1 94.56 383 ASN B N 1
ATOM 6603 C CA . ASN B 1 383 ? 15.289 34.938 6.969 1 94.56 383 ASN B CA 1
ATOM 6604 C C . ASN B 1 383 ? 14.695 34.188 5.762 1 94.56 383 ASN B C 1
ATOM 6606 O O . ASN B 1 383 ? 15.414 33.875 4.816 1 94.56 383 ASN B O 1
ATOM 6610 N N . LYS B 1 384 ? 13.445 33.969 5.824 1 97.19 384 LYS B N 1
ATOM 6611 C CA . LYS B 1 384 ? 12.742 33.188 4.793 1 97.19 384 LYS B CA 1
ATOM 6612 C C . LYS B 1 384 ? 13.344 31.812 4.625 1 97.19 384 LYS B C 1
ATOM 6614 O O . LYS B 1 384 ? 13.734 31.422 3.521 1 97.19 384 LYS B O 1
ATOM 6619 N N . VAL B 1 385 ? 13.352 31.125 5.723 1 98.31 385 VAL B N 1
ATOM 6620 C CA . VAL B 1 385 ? 13.805 29.75 5.793 1 98.31 385 VAL B CA 1
ATOM 6621 C C . VAL B 1 385 ? 12.641 28.828 6.172 1 98.31 385 VAL B C 1
ATOM 6623 O O . VAL B 1 385 ? 11.828 29.188 7.031 1 98.31 385 VAL B O 1
ATOM 6626 N N . VAL B 1 386 ? 12.523 27.781 5.488 1 98.75 386 VAL B N 1
ATOM 6627 C CA . VAL B 1 386 ? 11.562 26.75 5.871 1 98.75 386 VAL B CA 1
ATOM 6628 C C . VAL B 1 386 ? 12.258 25.391 5.973 1 98.75 386 VAL B C 1
ATOM 6630 O O . VAL B 1 386 ? 13.133 25.078 5.164 1 98.75 386 VAL B O 1
ATOM 6633 N N . VAL B 1 387 ? 11.906 24.688 7.027 1 98.62 387 VAL B N 1
ATOM 6634 C CA . VAL B 1 387 ? 12.477 23.375 7.324 1 98.62 387 VAL B CA 1
ATOM 6635 C C . VAL B 1 387 ? 11.352 22.359 7.555 1 98.62 387 VAL B C 1
ATOM 6637 O O . VAL B 1 387 ? 10.375 22.656 8.234 1 98.62 387 VAL B O 1
ATOM 6640 N N . VAL B 1 388 ? 11.508 21.188 6.93 1 98.75 388 VAL B N 1
ATOM 6641 C CA . VAL B 1 388 ? 10.516 20.141 7.09 1 98.75 388 VAL B CA 1
ATOM 6642 C C . VAL B 1 388 ? 11.203 18.828 7.457 1 98.75 388 VAL B C 1
ATOM 6644 O O . VAL B 1 388 ? 12.203 18.453 6.844 1 98.75 388 VAL B O 1
ATOM 6647 N N . LEU B 1 389 ? 10.773 18.188 8.484 1 98.56 389 LEU B N 1
ATOM 6648 C CA . LEU B 1 389 ? 11.156 16.828 8.859 1 98.56 389 LEU B CA 1
ATOM 6649 C C . LEU B 1 389 ? 9.938 15.922 8.914 1 98.56 389 LEU B C 1
ATOM 6651 O O . LEU B 1 389 ? 8.969 16.203 9.625 1 98.56 389 LEU B O 1
ATOM 6655 N N . ILE B 1 390 ? 9.953 14.828 8.156 1 98.19 390 ILE B N 1
ATOM 6656 C CA . ILE B 1 390 ? 8.836 13.891 8.172 1 98.19 390 ILE B CA 1
ATOM 6657 C C . ILE B 1 390 ? 9.359 12.461 8.289 1 98.19 390 ILE B C 1
ATOM 6659 O O . ILE B 1 390 ? 10.5 12.18 7.906 1 98.19 390 ILE B O 1
ATOM 6663 N N . ARG B 1 391 ? 8.57 11.594 8.82 1 97.62 391 ARG B N 1
ATOM 6664 C CA . ARG B 1 391 ? 8.914 10.195 9.062 1 97.62 391 ARG B CA 1
ATOM 6665 C C . ARG B 1 391 ? 7.688 9.305 8.961 1 97.62 391 ARG B C 1
ATOM 6667 O O . ARG B 1 391 ? 6.555 9.789 8.953 1 97.62 391 ARG B O 1
ATOM 6674 N N . ASN B 1 392 ? 7.879 7.949 8.844 1 97.81 392 ASN B N 1
ATOM 6675 C CA . ASN B 1 392 ? 6.734 7.059 8.703 1 97.81 392 ASN B CA 1
ATOM 6676 C C . ASN B 1 392 ? 6.594 6.133 9.914 1 97.81 392 ASN B C 1
ATOM 6678 O O . ASN B 1 392 ? 5.672 5.316 9.969 1 97.81 392 ASN B O 1
ATOM 6682 N N . ALA B 1 393 ? 7.426 6.207 10.844 1 94.06 393 ALA B N 1
ATOM 6683 C CA . ALA B 1 393 ? 7.195 5.605 12.156 1 94.06 393 ALA B CA 1
ATOM 6684 C C . ALA B 1 393 ? 6.629 6.625 13.141 1 94.06 393 ALA B C 1
ATOM 6686 O O . ALA B 1 393 ? 7.27 7.645 13.422 1 94.06 393 ALA B O 1
ATOM 6687 N N . ILE B 1 394 ? 5.477 6.293 13.617 1 88.88 394 ILE B N 1
ATOM 6688 C CA . ILE B 1 394 ? 4.832 7.215 14.539 1 88.88 394 ILE B CA 1
ATOM 6689 C C . ILE B 1 394 ? 5.52 7.141 15.906 1 88.88 394 ILE B C 1
ATOM 6691 O O . ILE B 1 394 ? 5.688 6.055 16.469 1 88.88 394 ILE B O 1
ATOM 6695 N N . LEU B 1 395 ? 5.984 8.203 16.359 1 78.06 395 LEU B N 1
ATOM 6696 C CA . LEU B 1 395 ? 6.656 8.289 17.641 1 78.06 395 LEU B CA 1
ATOM 6697 C C . LEU B 1 395 ? 5.82 9.078 18.641 1 78.06 395 LEU B C 1
ATOM 6699 O O . LEU B 1 395 ? 5.133 10.031 18.266 1 78.06 395 LEU B O 1
ATOM 6703 N N . TRP B 1 396 ? 5.969 8.641 19.828 1 65.5 396 TRP B N 1
ATOM 6704 C CA . TRP B 1 396 ? 5.266 9.359 20.891 1 65.5 396 TRP B CA 1
ATOM 6705 C C . TRP B 1 396 ? 6.254 9.984 21.875 1 65.5 396 TRP B C 1
ATOM 6707 O O . TRP B 1 396 ? 5.855 10.711 22.781 1 65.5 396 TRP B O 1
ATOM 6717 N N . LYS B 1 397 ? 7.484 9.844 21.562 1 65.44 397 LYS B N 1
ATOM 6718 C CA . LYS B 1 397 ? 8.5 10.352 22.469 1 65.44 397 LYS B CA 1
ATOM 6719 C C . LYS B 1 397 ? 8.664 11.867 22.328 1 65.44 397 LYS B C 1
ATOM 6721 O O . LYS B 1 397 ? 8.742 12.383 21.219 1 65.44 397 LYS B O 1
ATOM 6726 N N . CYS B 1 398 ? 8.727 12.57 23.359 1 60.47 398 CYS B N 1
ATOM 6727 C CA . CYS B 1 398 ? 8.836 14.023 23.406 1 60.47 398 CYS B CA 1
ATOM 6728 C C . CYS B 1 398 ? 10.133 14.492 22.75 1 60.47 398 CYS B C 1
ATOM 6730 O O . CYS B 1 398 ? 10.164 15.539 22.094 1 60.47 398 CYS B O 1
ATOM 6732 N N . ASN B 1 399 ? 11.102 13.703 22.938 1 66 399 ASN B N 1
ATOM 6733 C CA . ASN B 1 399 ? 12.406 14.109 22.422 1 66 399 ASN B CA 1
ATOM 6734 C C . ASN B 1 399 ? 12.406 14.219 20.906 1 66 399 ASN B C 1
ATOM 6736 O O . ASN B 1 399 ? 13.227 14.938 20.328 1 66 399 ASN B O 1
ATOM 6740 N N . ALA B 1 400 ? 11.492 13.594 20.406 1 71.88 400 ALA B N 1
ATOM 6741 C CA . ALA B 1 400 ? 11.453 13.617 18.953 1 71.88 400 ALA B CA 1
ATOM 6742 C C . ALA B 1 400 ? 11.031 14.992 18.438 1 71.88 400 ALA B C 1
ATOM 6744 O O . ALA B 1 400 ? 11.414 15.391 17.328 1 71.88 400 ALA B O 1
ATOM 6745 N N . PHE B 1 401 ? 10.312 15.703 19.219 1 73.94 401 PHE B N 1
ATOM 6746 C CA . PHE B 1 401 ? 9.914 17.062 18.859 1 73.94 401 PHE B CA 1
ATOM 6747 C C . PHE B 1 401 ? 11.133 17.984 18.812 1 73.94 401 PHE B C 1
ATOM 6749 O O . PHE B 1 401 ? 11.242 18.828 17.922 1 73.94 401 PHE B O 1
ATOM 6756 N N . TYR B 1 402 ? 12.008 17.734 19.562 1 85.56 402 TYR B N 1
ATOM 6757 C CA . TYR B 1 402 ? 13.172 18.609 19.656 1 85.56 402 TYR B CA 1
ATOM 6758 C C . TYR B 1 402 ? 14.172 18.312 18.547 1 85.56 402 TYR B C 1
ATOM 6760 O O . TYR B 1 402 ? 14.992 19.156 18.188 1 85.56 402 TYR B O 1
ATOM 6768 N N . GLU B 1 403 ? 14.039 17.156 18 1 90.56 403 GLU B N 1
ATOM 6769 C CA . GLU B 1 403 ? 14.922 16.812 16.891 1 90.56 403 GLU B CA 1
ATOM 6770 C C . GLU B 1 403 ? 14.758 17.797 15.727 1 90.56 403 GLU B C 1
ATOM 6772 O O . GLU B 1 403 ? 15.734 18.359 15.242 1 90.56 403 GLU B O 1
ATOM 6777 N N . SER B 1 404 ? 13.523 18.016 15.312 1 93.5 404 SER B N 1
ATOM 6778 C CA . SER B 1 404 ? 13.266 18.922 14.195 1 93.5 404 SER B CA 1
ATOM 6779 C C . SER B 1 404 ? 13.594 20.375 14.562 1 93.5 404 SER B C 1
ATOM 6781 O O . SER B 1 404 ? 14.141 21.109 13.742 1 93.5 404 SER B O 1
ATOM 6783 N N . LEU B 1 405 ? 13.297 20.75 15.773 1 94.81 405 LEU B N 1
ATOM 6784 C CA . LEU B 1 405 ? 13.57 22.125 16.219 1 94.81 405 LEU B CA 1
ATOM 6785 C C . LEU B 1 405 ? 15.07 22.391 16.25 1 94.81 405 LEU B C 1
ATOM 6787 O O . LEU B 1 405 ? 15.523 23.469 15.836 1 94.81 405 LEU B O 1
ATOM 6791 N N . ASN B 1 406 ? 15.82 21.391 16.719 1 95.75 406 ASN B N 1
ATOM 6792 C CA . ASN B 1 406 ? 17.266 21.547 16.781 1 95.75 406 ASN B CA 1
ATOM 6793 C C . ASN B 1 406 ? 17.875 21.656 15.383 1 95.75 406 ASN B C 1
ATOM 6795 O O . ASN B 1 406 ? 18.766 22.484 15.148 1 95.75 406 ASN B O 1
ATOM 6799 N N . LEU B 1 407 ? 17.422 20.859 14.531 1 97.06 407 LEU B N 1
ATOM 6800 C CA . LEU B 1 407 ? 17.891 20.938 13.148 1 97.06 407 LEU B CA 1
ATOM 6801 C C . LEU B 1 407 ? 17.562 22.281 12.531 1 97.06 407 LEU B C 1
ATOM 6803 O O . LEU B 1 407 ? 18.406 22.891 11.867 1 97.06 407 LEU B O 1
ATOM 6807 N N . ALA B 1 408 ? 16.391 22.734 12.758 1 97.44 408 ALA B N 1
ATOM 6808 C CA . ALA B 1 408 ? 15.945 24.031 12.227 1 97.44 408 ALA B CA 1
ATOM 6809 C C . ALA B 1 408 ? 16.781 25.172 12.797 1 97.44 408 ALA B C 1
ATOM 6811 O O . ALA B 1 408 ? 17.219 26.062 12.062 1 97.44 408 ALA B O 1
ATOM 6812 N N . ASN B 1 409 ? 17 25.109 14.062 1 97.19 409 ASN B N 1
ATOM 6813 C CA . ASN B 1 409 ? 17.797 26.141 14.711 1 97.19 409 ASN B CA 1
ATOM 6814 C C . ASN B 1 409 ? 19.219 26.203 14.148 1 97.19 409 ASN B C 1
ATOM 6816 O O . ASN B 1 409 ? 19.766 27.281 13.938 1 97.19 409 ASN B O 1
ATOM 6820 N N . ASP B 1 410 ? 19.75 25.062 13.945 1 97 410 ASP B N 1
ATOM 6821 C CA . ASP B 1 410 ? 21.094 25 13.375 1 97 410 ASP B CA 1
ATOM 6822 C C . ASP B 1 410 ? 21.125 25.641 11.992 1 97 410 ASP B C 1
ATOM 6824 O O . ASP B 1 410 ? 22.047 26.406 11.672 1 97 410 ASP B O 1
ATOM 6828 N N . ILE B 1 411 ? 20.172 25.406 11.219 1 97.88 411 ILE B N 1
ATOM 6829 C CA . ILE B 1 411 ? 20.109 25.969 9.867 1 97.88 411 ILE B CA 1
ATOM 6830 C C . ILE B 1 411 ? 19.938 27.484 9.938 1 97.88 411 ILE B C 1
ATOM 6832 O O . ILE B 1 411 ? 20.625 28.219 9.227 1 97.88 411 ILE B O 1
ATOM 6836 N N . ILE B 1 412 ? 19.062 27.922 10.797 1 97.25 412 ILE B N 1
ATOM 6837 C CA . ILE B 1 412 ? 18.766 29.359 10.93 1 97.25 412 ILE B CA 1
ATOM 6838 C C . ILE B 1 412 ? 20.031 30.094 11.398 1 97.25 412 ILE B C 1
ATOM 6840 O O . ILE B 1 412 ? 20.328 31.172 10.906 1 97.25 412 ILE B O 1
ATOM 6844 N N . ARG B 1 413 ? 20.781 29.5 12.281 1 96 413 ARG B N 1
ATOM 6845 C CA . ARG B 1 413 ? 22.016 30.109 12.766 1 96 413 ARG B CA 1
ATOM 6846 C C . ARG B 1 413 ? 23.031 30.25 11.641 1 96 413 ARG B C 1
ATOM 6848 O O . ARG B 1 413 ? 23.688 31.281 11.523 1 96 413 ARG B O 1
ATOM 6855 N N . ILE B 1 414 ? 23.141 29.219 10.875 1 95.25 414 ILE B N 1
ATOM 6856 C CA . ILE B 1 414 ? 24.094 29.219 9.773 1 95.25 414 ILE B CA 1
ATOM 6857 C C . ILE B 1 414 ? 23.688 30.266 8.742 1 95.25 414 ILE B C 1
ATOM 6859 O O . ILE B 1 414 ? 24.531 31 8.227 1 95.25 414 ILE B O 1
ATOM 6863 N N . VAL B 1 415 ? 22.406 30.359 8.445 1 94.31 415 VAL B N 1
ATOM 6864 C CA . VAL B 1 415 ? 21.891 31.297 7.457 1 94.31 415 VAL B CA 1
ATOM 6865 C C . VAL B 1 415 ? 22.094 32.719 7.953 1 94.31 415 VAL B C 1
ATOM 6867 O O . VAL B 1 415 ? 22.438 33.625 7.172 1 94.31 415 VAL B O 1
ATOM 6870 N N . ASP B 1 416 ? 21.844 32.906 9.219 1 88.19 416 ASP B N 1
ATOM 6871 C CA . ASP B 1 416 ? 21.969 34.25 9.797 1 88.19 416 ASP B CA 1
ATOM 6872 C C . ASP B 1 416 ? 23.422 34.688 9.812 1 88.19 416 ASP B C 1
ATOM 6874 O O . ASP B 1 416 ? 23.719 35.875 9.695 1 88.19 416 ASP B O 1
ATOM 6878 N N . MET B 1 417 ? 24.344 33.812 9.961 1 83.69 417 MET B N 1
ATOM 6879 C CA . MET B 1 417 ? 25.766 34.125 9.961 1 83.69 417 MET B CA 1
ATOM 6880 C C . MET B 1 417 ? 26.234 34.5 8.555 1 83.69 417 MET B C 1
ATOM 6882 O O . MET B 1 417 ? 27.188 35.281 8.398 1 83.69 417 MET B O 1
ATOM 6886 N N . ASN B 1 418 ? 25.656 33.906 7.574 1 75.31 418 ASN B N 1
ATOM 6887 C CA . ASN B 1 418 ? 26.062 34.125 6.191 1 75.31 418 ASN B CA 1
ATOM 6888 C C . ASN B 1 418 ? 25.375 35.344 5.602 1 75.31 418 ASN B C 1
ATOM 6890 O O . ASN B 1 418 ? 25.688 35.781 4.484 1 75.31 418 ASN B O 1
ATOM 6894 N N . THR B 1 419 ? 24.359 35.875 6.242 1 66.5 419 THR B N 1
ATOM 6895 C CA . THR B 1 419 ? 23.703 37.094 5.77 1 66.5 419 THR B CA 1
ATOM 6896 C C . THR B 1 419 ? 24.312 38.312 6.43 1 66.5 419 THR B C 1
ATOM 6898 O O . THR B 1 419 ? 24.719 38.25 7.59 1 66.5 419 THR B O 1
#

Organism: Onchocerca volvulus (NCBI:txid6282)

Secondary structure (DSSP, 8-state):
---HHHHHHHHHHHHHHHHSPPPP-PPPEEEE-GGGHHHHHHHHHHHHH-SS-EEEEEEETTEEEEEEEESEEEGGGTEEP-TT-BEE-GGGGHHHHHHHHHHHHHTTS--TTSBGGGT-GGGGTTTTTT-BHHHHHTT-S--SS-SS---HHHHH-HHHHHHHHHHPPPSS-TTS-----TTHHHHHHHHHHHHHSTT---HHHHHHHHTGGG-SS--EEES--GGGGGGBPPPBPPPHHHHHHHHHHTS---SS-HHHHHHHTSHHHHHHHHSSGGG-SSSSS-GGG-HHHHTS--TTT-EEE-HHHHHHHHHHHHHTT-S-HHHHHHHTS-SEEE--TTT---EEEETTEEEEE-SSSTT-EEEEEEETTTEEEEEETTTTEEEEEEESB----THHHHHHHHHHHHHHHHHHHH-/---HHHHHHHHHHHHHHHHSPPPP-PPPEEEE-GGGHHHHHHHHHHHHH-SS-EEEEEEETTEEEEEEEESEEEGGGTEEP-TT-BEE-GGGGHHHHHHHHHHHHHTTS--TTSBGGGT-GGGGTTTTTT-BHHHHHTT-S--SS-SS---HHHHH-HHHHHHHHHHPPPSS-TTS-----TTHHHHHHHHHHHHHSTT---HHHHHHHHTGGG-SS--EEES--GGGGGGBPPPBPPPHHHHHHHHHHTS---SS-HHHHHHHTSHHHHHHHHSSGGG-SSSSS-GGG-HHHHTS--TTT-EEE-HHHHHHHHHHHHHTT-S-HHHHHHHTS-SEEE--TTT---EEEETTEEEEE-SSSTT-EEEE--BTTTBEEEEETTTTEEEEEEESB----THHHHHHHHHHHHHHHHHHHH-

Nearest PDB structures (foldseek):
  7y3z-assembly4_C  TM=8.523E-01  e=2.515E-25  Acinetobacter
  5gmx-assembly2_B  TM=8.437E-01  e=9.138E-25  uncultured bacterium
  8j5v-assembly1_A  TM=8.341E-01  e=1.206E-23  Pseudomonas putida
  5gkv-assembly1_A  TM=8.330E-01  e=1.206E-23  Caulobacter vibrioides CB15
  3zyt-assembly1_A  TM=8.435E-01  e=3.259E-20  Paenarthrobacter nitroguajacolicus

Radius of gyration: 30.25 Å; Cα contacts (8 Å, |Δi|>4): 1732; chains: 2; bounding box: 58×86×81 Å

InterPro domains:
  IPR001466 Beta-lactamase-related [PF00144] (50-390)
  IPR012338 Beta-lactamase/transpeptidase-like [G3DSA:3.40.710.10] (28-414)
  IPR012338 Beta-lactamase/transpeptidase-like [SSF56601] (30-400)
  IPR052907 Beta-lactamase/esterase domain-containing protein [PTHR43319] (17-414)

Sequence (838 aa):
MVPRWAIIAIIIGSIIVFLKTPRNDQKSNGIVKKDFQSVKKSFDEILYQEKEGLAFAAYKNDELIVDLWGGYAERAAFQTWNRDTMTVAFSSTKVIGALIIAILVSRGQLQYEDKVTKYWPEFGTYD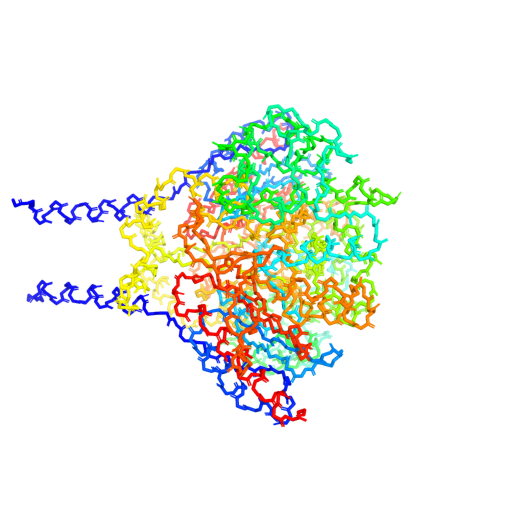KENITVQWIVEHKAGLIVFDDELTMEQARDHRYISRIIENTKAKWPAGTAIGYHAITFGWLLDQIVRRIDPLKRSIAQFYREEIQKYMDDKDFYLGLPRDEHYRVARLVQPTMLESVYQIISSGQIFEFSWHCFISWFSCEFYKALRYPLWLSVLSEEMPYNNPAVREMENVAVLGIGTARGLANVISTIWKKNLINEEIWKRLSQPVEYAGDKVSCIKRYRGHGFYYAPHPIRQNTYIMLHPGHGKQNLIIDPFNKVVVVLIRNAILWKCNAFYESLNLANDIIRIVDMNTMVPRWAIIAIIIGSIIVFLKTPRNDQKSNGIVKKDFQSVKKSFDEILYQEKEGLAFAAYKNDELIVDLWGGYAERAAFQTWNRDTMTVAFSSTKVIGALIIAILVSRGQLQYEDKVTKYWPEFGTYDKENITVQWIVEHKAGLIVFDDELTMEQARDHRYISRIIENTKAKWPAGTAIGYHAITFGWLLDQIVRRIDPLKRSIAQFYREEIQKYMDDKDFYLGLPRDEHYRVARLVQPTMLESVYQIISSGQIFEFSWHCFISWFSCEFYKALRYPLWLSVLSEEMPYNNPAVREMENVAVLGIGTARGLANVISTIWKKNLINEEIWKRLSQPVEYAGDKVSCIKRYRGHGFYYAPHPIRQNTYIMLHPGHGKQNLIIDPFNKVVVVLIRNAILWKCNAFYESLNLANDIIRIVDMNT

Solvent-accessible surface area (backbone atoms only — not comparable to full-atom values): 42251 Å² total; per-residue (Å²): 126,84,51,67,66,55,55,47,43,48,49,48,44,50,46,44,62,66,56,54,75,56,66,32,87,52,68,74,47,74,52,59,43,84,91,42,54,68,56,52,55,54,49,50,55,56,46,38,66,27,72,28,22,41,28,36,13,28,29,48,49,79,40,80,45,34,40,38,35,19,30,16,27,33,58,58,22,74,27,63,36,53,92,74,39,19,33,66,33,21,36,28,23,28,50,56,51,34,48,51,54,45,29,38,36,56,69,65,68,45,54,55,80,37,39,45,31,79,68,36,60,70,46,25,39,73,82,38,50,76,43,26,44,44,34,53,45,48,21,12,48,27,52,29,57,63,84,63,86,58,50,72,74,49,66,70,32,65,66,55,48,50,50,49,56,28,69,33,61,43,80,46,70,59,72,73,46,35,28,56,31,54,43,41,45,18,57,53,51,27,56,51,35,28,57,58,38,90,83,46,36,47,47,54,54,44,41,45,69,73,46,45,69,71,30,92,49,61,48,46,31,60,29,44,59,62,63,52,49,65,37,47,35,53,70,41,73,63,48,71,67,46,46,50,46,50,37,58,68,62,65,41,59,49,73,65,26,71,54,40,62,48,35,53,61,25,66,56,29,43,46,19,39,36,43,40,69,72,63,18,76,70,51,95,38,44,20,77,67,18,56,75,49,41,40,38,74,34,45,13,38,38,24,36,26,25,30,55,16,54,30,33,52,57,23,36,38,60,70,65,55,52,52,43,70,70,56,50,56,55,64,49,44,65,74,44,76,45,60,24,70,35,76,65,50,69,42,36,27,32,71,41,31,35,46,44,76,34,90,82,48,78,100,39,41,26,39,29,34,63,11,71,38,52,15,35,37,38,34,33,74,86,76,36,32,30,32,18,34,40,46,30,41,44,49,86,56,69,68,50,54,50,50,54,53,51,54,43,46,53,50,49,53,53,52,56,69,73,96,126,83,51,67,65,54,53,48,43,47,49,48,45,50,47,44,61,65,56,52,75,57,64,33,88,51,68,73,47,76,50,59,43,83,91,42,53,67,56,50,54,55,50,49,56,55,46,38,66,28,73,28,22,40,28,35,13,28,28,48,47,81,40,81,47,34,40,37,33,20,30,16,26,31,57,59,21,72,28,63,34,54,94,74,39,19,34,66,33,21,35,28,24,27,49,56,50,34,48,51,52,45,28,39,36,56,68,65,68,44,55,55,80,38,39,45,31,80,68,36,59,71,47,27,40,74,84,39,49,76,42,26,43,42,34,54,46,48,21,12,48,28,51,28,55,64,84,64,88,60,50,72,73,49,66,71,32,64,67,54,47,50,51,49,56,29,70,31,60,44,79,47,72,58,72,73,50,35,29,57,32,54,44,42,44,17,57,53,51,26,55,51,35,27,57,58,38,91,82,47,36,47,47,52,54,44,40,45,70,74,44,45,71,71,30,92,50,60,48,46,31,60,28,45,58,62,63,52,50,64,36,48,34,54,70,40,71,62,48,71,67,44,46,50,46,50,38,57,69,60,65,42,58,50,74,62,27,73,52,40,61,50,35,54,62,25,68,56,28,43,45,18,39,36,43,40,69,70,63,17,78,71,50,94,37,44,19,78,67,17,56,74,50,41,41,38,75,33,44,13,39,38,23,36,27,26,30,55,16,54,29,32,51,57,24,35,39,61,70,64,56,51,52,44,70,68,57,50,57,54,66,49,43,66,73,44,74,45,60,23,70,35,77,65,50,70,43,37,28,31,70,41,32,35,46,44,75,33,89,82,49,80,98,38,40,27,40,30,34,63,11,72,37,52,15,35,38,40,34,33,75,86,77,36,32,30,34,17,34,38,48,30,42,44,50,85,56,70,67,51,54,48,50,55,51,51,52,45,44,53,50,50,52,54,52,56,69,75,97